Protein 1W7W (pdb70)

Nearest PDB structures (foldseek):
  1w7w-assembly1_A  TM=1.005E+00  e=1.066E-30  Pisum sativum
  4fkx-assembly1_A  TM=9.949E-01  e=4.809E-24  Trypanosoma brucei brucei TREU927
  2hvd-assembly1_C-2  TM=9.886E-01  e=4.223E-24  Homo sapiens
  7ztk-assembly1_D  TM=9.939E-01  e=2.961E-23  Mus musculus
  2hve-assembly1_A  TM=9.874E-01  e=1.450E-23  Homo sapiens

Secondary structure (DSSP, 8-state):
-TT-EEEEEE-HHHHHTT-HHHHHHHHHTTT-EEEEEEEE---HHHHHHHTGGGTTSTTHHHHHHHHTSS-EEEEEEESTTHHHHHHHHH--SSGGGSPTTSHHHHH--SGGG--EEE--SHHHHHHHHHHH--GGG------TTHHHHT-/-TT-EEEEEE-HHHHHTT-HHHHHHHHHTTT-EEEEEEEE---HHHHHHHSGGGTTSTTHHHHHHHTTSS-EEEEEEESTTHHHHHHHHH--SSGGGSPBTBHHHHH--SGGG--EEE--SHHHHHHHHHHH--TTTS-----TTHHHH-/-TT-EEEEEE-HHHHHTT-HHHHHHHHHTTT-EEEEEEEE---HHHHHHHTGGGTTSTTHHHHHHHHTSS-EEEEEEESTTHHHHHHHHH--SSGGGSPTTSHHHHH--SGGG--EEE--SHHHHHHHHHHH--GGG------TTHHHHT-/-TT-EEEEEE-HHHHHTT-HHHHHHHHHTTT-EEEEEEEE---HHHHHHHSGGGTTSTTHHHHHHHTTSS-EEEEEEESTTHHHHHHHHH--SSGGGSPBTBHHHHH--SGGG--EEE--SHHHHHHHHHHH--TTTS-----TTHHHH-/-TT-EEEEEE-HHHHHTT-HHHHHHHHHTTT-EEEEEEEE---HHHHHHHTGGGTTSTTHHHHHHHHTSS-EEEEEEESTTHHHHHHHHH--SSGGGSPTTSHHHHH--SGGG--EEE--SHHHHHHHHHHH--GGG------TTHHHHT-/-TT-EEEEEE-HHHHHTT-HHHHHHHHHTTT-EEEEEEEE---HHHHHHHSGGGTTSTTHHHHHHHTTSS-EEEEEEESTTHHHHHHHHH--SSGGGSPBTBHHHHH--SGGG--EEE--SHHHHHHHHHHH--TTTS-----TTHHHH-

Organism: Pisum sativum (NCBI:txid3888)

Foldseek 3Di:
DQFQKKKKKFAFLCVVVPCVVVLVCLQVVVPKDWFFKDKDADDLVLQCVLVVVCNPPPCSSVSSCRSRVHMMMMTMIGGVCCQVVVDLQLADLFLVRGDPNHQQVPPHHGNSPSRMDMQNDSVSRVVVCVSPDDVVRGHDDQDPCNVVVPD/DQFQKKKKKFAFLQVVVPCVVVLVCLQVVVPKDWFFKDKDQDDLVLLCVLCVVCPVPPCSSVRSVRSRVHMMIITMITGPCCLVVVDLQLADLALVRGDPNHQQVPPHHGNSPSRMDMQNDSVSRVVNCVSPDDVVRGDDDQDPCNVVVD/DFFQKKKKKFAFLCVVVPCVVVLVCLQVVVPKDWFFKDKDADDLVLQCVLVVVCNPPPCSSVSSCRSRVHMMMMTMIGGVCCQVVVDLQLADLFLVRGDPNHQQVPPHHGNSPSRMDMQNDSVSRVVVCVSPDDVVRGHDDQDPCNVVVPD/DQFQKKKKKFAFLQVVVPCVVVLVCLQVVVPKDWFFKDKDQDDLVLLCVLCVVCPVPPCSSVRSVRSRVHMMIITMITGPCCLVVVDLQLADLALVRGDPNHQQVPPHHGNSPSRMDMQNDSVSRVVNCVSPDDVVRGDDDQDPCNVVVD/DFFQKKKKKFAFLCVVVPCVVVLVCLQVVVPKDWFFKDKDADDLVLQCVLVVVCNPPPCSSVSSCRSRVHMMMMTMIGGVCCQVVVDLQLADLFLVRGDPNHQQVPPHHGNSPSRMDMQNDSVSRVVVCVSPDDVVRGHDDQDPCNVVVPD/DQFQKKKKKFAFLQVVVPCVVVLVCLQVVVPKDWFFKDKDQDDLVLLCVLCVVCPVPPCSSVRSVRSRVHMMIITMITGPCCLVVVDLQLADLALVRGDPNHQQVPPHHGNSPSRMDMQNDSVSRVVNCVSPDDVVRGDDDQDPCNVVVD

CATH classification: 3.30.70.141

InterPro domains:
  IPR001564 Nucleoside diphosphate kinase [MF_00451] (83-218)
  IPR001564 Nucleoside diphosphate kinase [PR01243] (86-108)
  IPR001564 Nucleoside diphosphate kinase [PR01243] (130-149)
  IPR001564 Nucleoside diphosphate kinase [PR01243] (150-167)
  IPR001564 Nucleoside diphosphate kinase [PR01243] (171-187)
  IPR001564 Nucleoside diphosphate kinase [PR01243] (194-213)
  IPR023005 Nucleoside diphosphate kinase, active site [PS00469] (194-202)
  IPR034907 Nucleoside diphosphate kinase-like domain [PF00334] (84-217)
  IPR034907 Nucleoside diphosphate kinase-like domain [SM00562] (83-220)
  IPR036850 Nucleoside diphosphate kinase-like domain superfamily [G3DSA:3.30.70.141] (82-233)
  IPR036850 Nucleoside diphosphate kinase-like domain superfamily [SSF54919] (83-230)

Radius of gyration: 27.01 Å; Cα contacts (8 Å, |Δi|>4): 2092; chains: 6; bounding box: 73×75×85 Å

Sequence (903 aa):
AELERTFIAIKPDGVQRGLISEIISRFERKGFKLVGIKVLIPTKQFAQQHYHDLKERPFFNGLCDFLSSGPVIAMVWEGEGVITYGRKLIGATDPQKSAPGTIRGDLAVVVGRNIIHGSDGPETAKDEIKLWFKPEELVSFTSNSEKWIYGAELERTFIAIKPDGVQRGLISEIISRFERKGFKLVGIKVLIPTKQFAQQHYHDLKERPFFNGLCDFLSSGPVIAMVWEGEGVITYGRKLIGATDPQKSAPGTIRGDLAVVVGRNIIHGSDGPETAKDEIKLWFKPEELVSFTSNSEKWIYAELERTFIAIKPDGVQRGLISEIISRFERKGFKLVGIKVLIPTKQFAQQHYHDLKERPFFNGLCDFLSSGPVIAMVWEGEGVITYGRKLIGATDPQKSAPGTIRGDLAVVVGRNIIHGSDGPETAKDEIKLWFKPEELVSFTSNSEKWIYGAELERTFIAIKPDGVQRGLISEIISRFERKGFKLVGIKVLIPTKQFAQQHYHDLKERPFFNGLCDFLSSGPVIAMVWEGEGVITYGRKLIGATDPQKSAPGTIRGDLAVVVGRNIIHGSDGPETAKDEIKLWFKPEELVSFTSNSEKWIYAELERTFIAIKPDGVQRGLISEIISRFERKGFKLVGIKVLIPTKQFAQQHYHDLKERPFFNGLCDFLSSGPVIAMVWEGEGVITYGRKLIGATDPQKSAPGTIRGDLAVVVGRNIIHGSDGPETAKDEIKLWFKPEELVSFTSNSEKWIYGAELERTFIAIKPDGVQRGLISEIISRFERKGFKLVGIKVLIPTKQFAQQHYHDLKERPFFNGLCDFLSSGPVIAMVWEGEGVITYGRKLIGATDPQKSAPGTIRGDLAVVVGRNIIHGSDGPETAKDEIKLWFKPEELVSFTSNSEKWIY

Solvent-accessible surface area: 34829 Å² total; per-residue (Å²): 96,83,133,59,54,0,0,1,2,0,24,0,0,0,18,18,46,35,16,6,15,61,0,0,25,12,0,24,88,1,10,8,30,7,0,0,3,36,5,40,65,5,85,77,144,47,0,64,93,20,22,82,109,53,148,159,130,130,101,21,73,43,49,0,67,27,4,27,59,6,0,0,0,0,0,0,2,10,1,46,14,0,12,76,1,1,122,76,6,5,18,42,89,22,0,50,153,2,60,13,12,11,0,23,0,5,4,0,1,15,74,49,43,9,0,0,38,14,1,95,12,91,106,39,1,131,80,18,19,178,58,8,9,111,106,133,44,38,11,89,33,91,15,8,29,56,101,35,5,38,78,106,72,128,55,57,1,0,0,2,0,25,0,0,0,16,16,41,37,17,6,17,57,0,0,24,14,0,25,89,2,13,7,26,8,0,0,4,37,6,38,67,5,83,77,127,38,0,61,89,17,22,85,100,50,135,146,129,136,82,25,90,44,52,0,70,30,5,23,64,5,1,0,0,0,0,0,2,5,1,50,10,0,12,76,0,1,124,80,6,5,18,42,90,28,0,46,148,1,60,16,13,9,0,21,0,6,2,0,2,18,73,48,53,9,0,0,36,14,1,91,12,94,121,39,1,138,89,20,20,168,52,8,9,109,115,134,42,35,10,93,34,104,18,14,33,34,111,37,4,57,96,82,133,57,55,1,0,0,3,0,24,0,0,0,17,19,45,36,17,6,15,61,0,0,25,12,0,23,85,1,10,8,30,8,0,0,3,35,5,40,67,6,86,76,143,47,0,63,93,20,22,83,110,52,146,157,129,132,98,20,71,43,49,0,68,27,5,27,59,6,0,0,0,0,0,0,2,10,2,47,14,0,14,76,2,1,122,78,6,4,18,43,90,23,0,49,153,2,58,13,12,12,0,22,0,5,4,0,1,14,74,48,42,9,0,1,38,14,1,95,14,91,106,41,0,130,79,18,19,177,56,7,9,110,104,133,43,37,13,91,34,90,14,10,28,56,100,34,5,38,78,106,74,128,56,57,1,0,1,3,0,26,0,0,0,16,16,41,37,17,6,17,58,0,0,25,14,0,24,88,1,12,7,26,8,0,0,4,37,4,39,68,5,84,77,129,38,0,62,87,17,20,83,100,50,135,145,130,135,82,25,89,43,54,0,71,30,3,24,62,6,1,0,0,0,0,0,2,5,1,50,10,0,12,77,0,1,123,79,6,5,16,41,89,29,0,47,146,2,60,15,13,9,0,22,0,6,3,0,1,19,73,49,53,9,0,0,34,14,0,91,12,93,120,40,1,140,88,20,18,167,52,7,10,108,115,131,43,37,10,93,33,104,18,14,33,34,111,37,4,57,95,82,132,57,55,1,0,0,2,0,22,0,0,0,19,19,44,35,16,6,15,62,0,0,25,12,0,24,88,0,11,8,29,6,0,0,3,35,5,40,66,6,86,76,144,45,0,63,93,20,22,81,109,51,147,158,131,130,100,22,73,42,48,0,68,27,5,26,59,6,0,0,0,0,0,0,1,10,1,46,14,0,12,76,3,0,124,75,6,5,18,43,90,22,0,49,151,3,60,14,11,11,0,22,0,5,4,0,1,15,73,48,42,9,0,1,38,14,1,94,13,92,104,41,0,131,80,19,20,178,57,8,8,111,106,136,42,37,12,90,35,91,15,10,29,55,99,34,5,38,79,108,72,130,54,56,1,0,1,3,0,25,0,0,0,15,16,41,37,16,5,17,58,0,0,25,14,0,24,88,1,12,6,26,9,0,0,4,36,4,39,66,6,86,76,127,38,0,62,90,17,21,84,101,48,134,144,130,136,82,25,90,42,53,0,69,30,4,23,63,6,0,0,0,0,0,0,1,5,1,51,10,0,11,77,1,1,122,80,6,6,17,41,90,27,0,46,148,1,60,15,13,8,0,21,0,5,2,0,2,19,71,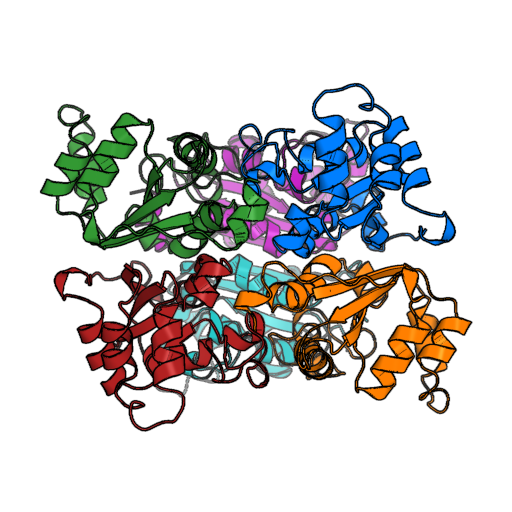48,53,10,0,0,33,14,1,91,13,94,121,40,2,139,88,21,18,167,51,9,10,109,115,132,42,35,10,94,32,103,18,14,34,34,112,37,4,56

Structure (mmCIF, N/CA/C/O backbone):
data_1W7W
#
_entry.id   1W7W
#
_cell.length_a   74.100
_cell.length_b   84.700
_cell.length_c   161.600
_cell.angle_alpha   90.00
_cell.angle_beta   90.00
_cell.angle_gamma   90.00
#
_symmetry.space_group_name_H-M   'P 21 21 21'
#
loop_
_entity.id
_entity.type
_entity.pdbx_description
1 polymer 'NUCLEOSIDE DIPHOSPHATE KINASE'
2 water water
#
loop_
_atom_site.group_PDB
_atom_site.id
_atom_site.type_symbol
_atom_site.label_atom_id
_atom_site.label_alt_id
_atom_site.label_comp_id
_atom_site.label_asym_id
_atom_site.label_entity_id
_atom_site.label_seq_id
_atom_site.pdbx_PDB_ins_code
_atom_site.Cartn_x
_atom_site.Cartn_y
_atom_site.Cartn_z
_atom_site.occupancy
_atom_site.B_iso_or_equiv
_atom_site.auth_seq_id
_atom_site.auth_comp_id
_atom_site.auth_asym_id
_atom_site.auth_atom_id
_atom_site.pdbx_PDB_model_num
ATOM 1 N N . ALA A 1 30 ? 9.265 5.939 30.431 1.00 65.31 1 ALA A N 1
ATOM 2 C CA . ALA A 1 30 ? 9.328 6.625 29.102 1.00 66.11 1 ALA A CA 1
ATOM 3 C C . ALA A 1 30 ? 9.226 8.144 29.248 1.00 66.59 1 ALA A C 1
ATOM 4 O O . ALA A 1 30 ? 9.999 8.890 28.635 1.00 67.05 1 ALA A O 1
ATOM 6 N N . GLU A 1 31 ? 8.267 8.589 30.061 1.00 66.66 2 GLU A N 1
ATOM 7 C CA . GLU A 1 31 ? 8.035 10.018 30.321 1.00 65.56 2 GLU A CA 1
ATOM 8 C C . GLU A 1 31 ? 9.042 10.532 31.346 1.00 61.76 2 GLU A C 1
ATOM 9 O O . GLU A 1 31 ? 8.937 11.664 31.829 1.00 61.21 2 GLU A O 1
ATOM 15 N N . LEU A 1 32 ? 10.008 9.682 31.678 1.00 57.32 3 LEU A N 1
ATOM 16 C CA . LEU A 1 32 ? 11.026 10.014 32.657 1.00 52.34 3 LEU A CA 1
ATOM 17 C C . LEU A 1 32 ? 12.378 10.241 31.996 1.00 48.93 3 LEU A C 1
ATOM 18 O O . LEU A 1 32 ? 13.365 10.533 32.672 1.00 48.36 3 LEU A O 1
ATOM 23 N N . GLU A 1 33 ? 12.421 10.105 30.673 1.00 44.60 4 GLU A N 1
ATOM 24 C CA . GLU A 1 33 ? 13.661 10.312 29.932 1.00 40.11 4 GLU A CA 1
ATOM 25 C C . GLU A 1 33 ? 14.193 11.704 30.241 1.00 37.57 4 GLU A C 1
ATOM 26 O O . GLU A 1 33 ? 13.430 12.627 30.512 1.00 37.17 4 GLU A O 1
ATOM 32 N N . ARG A 1 34 ? 15.506 11.853 30.209 1.00 35.24 5 ARG A N 1
ATOM 33 C CA . ARG A 1 34 ? 16.106 13.142 30.493 1.00 34.25 5 ARG A CA 1
ATOM 34 C C . ARG A 1 34 ? 17.262 13.387 29.557 1.00 34.65 5 ARG A C 1
ATOM 35 O O . ARG A 1 34 ? 17.978 12.456 29.184 1.00 36.02 5 ARG A O 1
ATOM 43 N N . THR A 1 35 ? 17.447 14.642 29.177 1.00 33.41 6 THR A N 1
ATOM 44 C CA . THR A 1 35 ? 18.527 14.989 28.277 1.00 32.22 6 THR A CA 1
ATOM 45 C C . THR A 1 35 ? 19.262 16.174 28.851 1.00 30.18 6 THR A C 1
ATOM 46 O O . THR A 1 35 ? 18.745 16.862 29.728 1.00 29.87 6 THR A O 1
ATOM 50 N N . PHE A 1 36 ? 20.471 16.403 28.353 1.00 29.37 7 PHE A N 1
ATOM 51 C CA . PHE A 1 36 ? 21.286 17.516 28.813 1.00 27.46 7 PHE A CA 1
ATOM 52 C C . PHE A 1 36 ? 21.296 18.595 27.744 1.00 26.79 7 PHE A C 1
ATOM 53 O O . PHE A 1 36 ? 21.593 18.331 26.576 1.00 27.10 7 PHE A O 1
ATOM 61 N N . ILE A 1 37 ? 20.939 19.808 28.139 1.00 25.62 8 ILE A N 1
ATOM 62 C CA . ILE A 1 37 ? 20.940 20.926 27.208 1.00 25.35 8 ILE A CA 1
ATOM 63 C C . ILE A 1 37 ? 21.820 21.990 27.838 1.00 25.84 8 ILE A C 1
ATOM 64 O O . ILE A 1 37 ? 21.732 22.247 29.043 1.00 25.79 8 ILE A O 1
ATOM 69 N N . ALA A 1 38 ? 22.680 22.597 27.032 1.00 25.65 9 ALA A N 1
ATOM 70 C CA . ALA A 1 38 ? 23.568 23.626 27.547 1.00 24.90 9 ALA A CA 1
ATOM 71 C C . ALA A 1 38 ? 23.617 24.803 26.603 1.00 24.58 9 ALA A C 1
ATOM 72 O O . ALA A 1 38 ? 23.791 24.645 25.395 1.00 25.54 9 ALA A O 1
ATOM 74 N N . ILE A 1 39 ? 23.435 25.992 27.147 1.00 24.71 10 ILE A N 1
ATOM 75 C CA . ILE A 1 39 ? 23.518 27.169 26.314 1.00 24.85 10 ILE A CA 1
ATOM 76 C C . ILE A 1 39 ? 24.983 27.553 26.428 1.00 25.84 10 ILE A C 1
ATOM 77 O O . ILE A 1 39 ? 25.454 27.933 27.508 1.00 26.25 10 ILE A O 1
ATOM 82 N N . LYS A 1 40 ? 25.714 27.401 25.328 1.00 25.49 11 LYS A N 1
ATOM 83 C CA . LYS A 1 40 ? 27.133 27.718 25.319 1.00 26.27 11 LYS A CA 1
ATOM 84 C C . LYS A 1 40 ? 27.349 29.205 25.517 1.00 27.34 11 LYS A C 1
ATOM 85 O O . LYS A 1 40 ? 26.404 29.992 25.454 1.00 27.72 11 LYS A O 1
ATOM 91 N N . PRO A 1 41 ? 28.608 29.615 25.739 1.00 28.29 12 PRO A N 1
ATOM 92 C CA . PRO A 1 41 ? 28.945 31.024 25.947 1.00 28.70 12 PRO A CA 1
ATOM 93 C C . PRO A 1 41 ? 28.361 32.006 24.932 1.00 27.38 12 PRO A C 1
ATOM 94 O O . PRO A 1 41 ? 27.852 33.060 25.317 1.00 27.31 12 PRO A O 1
ATOM 98 N N . ASP A 1 42 ? 28.424 31.680 23.646 1.00 26.80 13 ASP A N 1
ATOM 99 C CA . ASP A 1 42 ? 27.878 32.601 22.654 1.00 27.90 13 ASP A CA 1
ATOM 100 C C . ASP A 1 42 ? 26.393 32.819 22.886 1.00 28.18 13 ASP A C 1
ATOM 101 O O . ASP A 1 42 ? 25.907 33.949 22.819 1.00 28.69 13 ASP A O 1
ATOM 106 N N . GLY A 1 43 ? 25.675 31.740 23.179 1.00 27.85 14 GLY A N 1
ATOM 107 C CA . GLY A 1 43 ? 24.256 31.863 23.443 1.00 27.44 14 GLY A CA 1
ATOM 108 C C . GLY A 1 43 ? 24.009 32.779 24.633 1.00 28.21 14 GLY A C 1
ATOM 109 O O . GLY A 1 43 ? 23.174 33.696 24.573 1.00 28.03 14 GLY A O 1
ATOM 110 N N . VAL A 1 44 ? 24.739 32.548 25.719 1.00 27.13 15 VAL A N 1
ATOM 111 C CA . VAL A 1 44 ? 24.561 33.365 26.909 1.00 28.42 15 VAL A CA 1
ATOM 112 C C . VAL A 1 44 ? 24.978 34.811 26.666 1.00 30.34 15 VAL A C 1
ATOM 113 O O . VAL A 1 44 ? 24.282 35.744 27.081 1.00 30.15 15 VAL A O 1
ATOM 117 N N . GLN A 1 45 ? 26.105 34.998 25.987 1.00 31.26 16 GLN A N 1
ATOM 118 C CA . GLN A 1 45 ? 26.592 36.342 25.712 1.00 31.27 16 GLN A CA 1
ATOM 119 C C . GLN A 1 45 ? 25.705 37.087 24.734 1.00 30.12 16 GLN A C 1
ATOM 120 O O . GLN A 1 45 ? 25.866 38.289 24.547 1.00 31.65 16 GLN A O 1
ATOM 126 N N . ARG A 1 46 ? 24.770 36.378 24.111 1.00 29.10 17 ARG A N 1
ATOM 127 C CA . ARG A 1 46 ? 23.860 37.011 23.165 1.00 27.42 17 ARG A CA 1
ATOM 128 C C . ARG A 1 46 ? 22.453 37.119 23.752 1.00 27.66 17 ARG A C 1
ATOM 129 O O . ARG A 1 46 ? 21.496 37.482 23.058 1.00 28.28 17 ARG A O 1
ATOM 137 N N . GLY A 1 47 ? 22.342 36.792 25.037 1.00 26.10 18 GLY A N 1
ATOM 138 C CA . GLY A 1 47 ? 21.074 36.893 25.735 1.00 24.31 18 GLY A CA 1
ATOM 139 C C . GLY A 1 47 ? 19.955 36.029 25.212 1.00 24.36 18 GLY A C 1
ATOM 140 O O . GLY A 1 47 ? 18.822 36.491 25.105 1.00 25.80 18 GLY A O 1
ATOM 141 N N . LEU A 1 48 ? 20.263 34.770 24.911 1.00 24.16 19 LEU A N 1
ATOM 142 C CA . LEU A 1 48 ? 19.268 33.835 24.401 1.00 23.33 19 LEU A CA 1
ATOM 143 C C . LEU A 1 48 ? 18.717 32.881 25.468 1.00 23.64 19 LEU A C 1
ATOM 144 O O . LEU A 1 48 ? 18.021 31.916 25.135 1.00 23.83 19 LEU A O 1
ATOM 149 N N . ILE A 1 49 ? 19.013 33.140 26.743 1.00 23.25 20 ILE A N 1
ATOM 150 C CA . ILE A 1 49 ? 18.552 32.244 27.804 1.00 22.01 20 ILE A CA 1
ATOM 151 C C . ILE A 1 49 ? 17.045 32.053 27.841 1.00 22.32 20 ILE A C 1
ATOM 152 O O . ILE A 1 49 ? 16.558 30.935 27.665 1.00 22.03 20 ILE A O 1
ATOM 157 N N . SER A 1 50 ? 16.312 33.138 28.078 1.00 22.30 21 SER A N 1
ATOM 158 C CA . SER A 1 50 ? 14.858 33.063 28.142 1.00 22.54 21 SER A CA 1
ATOM 159 C C . SER A 1 50 ? 14.297 32.433 26.864 1.00 22.90 21 SER A C 1
ATOM 160 O O . SER A 1 50 ? 13.443 31.541 26.921 1.00 21.92 21 SER A O 1
ATOM 163 N N . GLU A 1 51 ? 14.787 32.886 25.712 1.00 22.29 22 GLU A N 1
ATOM 164 C CA . GLU A 1 51 ? 14.315 32.354 24.439 1.00 21.77 22 GLU A CA 1
ATOM 165 C C . GLU A 1 51 ? 14.543 30.845 24.301 1.00 21.10 22 GLU A C 1
ATOM 166 O O . GLU A 1 51 ? 13.624 30.100 23.954 1.00 20.58 22 GLU A O 1
ATOM 172 N N . ILE A 1 52 ? 15.762 30.387 24.560 1.00 19.54 23 ILE A N 1
ATOM 173 C CA . ILE A 1 52 ? 16.041 28.964 24.442 1.00 20.31 23 ILE A CA 1
ATOM 174 C C . ILE A 1 52 ? 15.195 28.170 25.442 1.00 22.05 23 ILE A C 1
ATOM 175 O O . ILE A 1 52 ? 14.578 27.150 25.086 1.00 21.92 23 ILE A O 1
ATOM 180 N N . ILE A 1 53 ? 15.145 28.640 26.686 1.00 20.80 24 ILE A N 1
ATOM 181 C CA . ILE A 1 53 ? 14.372 27.940 27.694 1.00 20.14 24 ILE A CA 1
ATOM 182 C C . ILE A 1 53 ? 12.907 27.825 27.313 1.00 21.73 24 ILE A C 1
ATOM 183 O O . ILE A 1 53 ? 12.283 26.789 27.550 1.00 23.75 24 ILE A O 1
ATOM 188 N N . SER A 1 54 ? 12.351 28.868 26.709 1.00 21.72 25 SER A N 1
ATOM 189 C CA . SER A 1 54 ? 10.937 28.820 26.351 1.00 22.46 25 SER A CA 1
ATOM 190 C C . SER A 1 54 ? 10.587 27.729 25.340 1.00 23.41 25 SER A C 1
ATOM 191 O O . SER A 1 54 ? 9.486 27.177 25.371 1.00 24.43 25 SER A O 1
ATOM 194 N N . ARG A 1 55 ? 11.512 27.405 24.447 1.00 23.42 26 ARG A N 1
ATOM 195 C CA . ARG A 1 55 ? 11.222 26.387 23.448 1.00 24.07 26 ARG A CA 1
ATOM 196 C C . ARG A 1 55 ? 11.005 25.039 24.109 1.00 24.52 26 ARG A C 1
ATOM 197 O O . ARG A 1 55 ? 10.188 24.248 23.641 1.00 25.77 26 ARG A O 1
ATOM 205 N N . PHE A 1 56 ? 11.733 24.775 25.194 1.00 24.33 27 PHE A N 1
ATOM 206 C CA . PHE A 1 56 ? 11.568 23.512 25.915 1.00 23.65 27 PHE A CA 1
ATOM 207 C C . PHE A 1 56 ? 10.395 23.596 26.892 1.00 23.05 27 PHE A C 1
ATOM 208 O O . PHE A 1 56 ? 9.608 22.656 26.999 1.00 22.73 27 PHE A O 1
ATOM 216 N N . GLU A 1 57 ? 10.265 24.718 27.593 1.00 22.67 28 GLU A N 1
ATOM 217 C CA . GLU A 1 57 ? 9.181 24.861 28.553 1.00 23.38 28 GLU A CA 1
ATOM 218 C C . GLU A 1 57 ? 7.802 24.789 27.894 1.00 24.52 28 GLU A C 1
ATOM 219 O O . GLU A 1 57 ? 6.956 23.995 28.319 1.00 25.18 28 GLU A O 1
ATOM 225 N N . ARG A 1 58 ? 7.581 25.589 26.850 1.00 24.75 29 ARG A N 1
ATOM 226 C CA . ARG A 1 58 ? 6.290 25.619 26.162 1.00 24.22 29 ARG A CA 1
ATOM 227 C C . ARG A 1 58 ? 5.969 24.324 25.435 1.00 25.70 29 ARG A C 1
ATOM 228 O O . ARG A 1 58 ? 4.831 24.117 25.020 1.00 28.76 29 ARG A O 1
ATOM 236 N N . LYS A 1 59 ? 6.958 23.459 25.250 1.00 25.11 30 LYS A N 1
ATOM 237 C CA . LYS A 1 59 ? 6.705 22.201 24.555 1.00 25.58 30 LYS A CA 1
ATOM 238 C C . LYS A 1 59 ? 5.984 21.254 25.500 1.00 25.93 30 LYS A C 1
ATOM 239 O O . LYS A 1 59 ? 5.159 20.443 25.069 1.00 26.77 30 LYS A O 1
ATOM 245 N N . GLY A 1 60 ? 6.290 21.375 26.790 1.00 25.26 31 GLY A N 1
ATOM 246 C CA . GLY A 1 60 ? 5.675 20.516 27.785 1.00 25.42 31 GLY A CA 1
ATOM 247 C C . GLY A 1 60 ? 6.710 19.754 28.597 1.00 26.14 31 GLY A C 1
ATOM 248 O O . GLY A 1 60 ? 6.366 19.058 29.555 1.00 26.08 31 GLY A O 1
ATOM 249 N N . PHE A 1 61 ? 7.978 19.864 28.203 1.00 25.46 32 PHE A N 1
ATOM 250 C CA . PHE A 1 61 ? 9.055 19.200 28.925 1.00 24.93 32 PHE A CA 1
ATOM 251 C C . PHE A 1 61 ? 9.247 19.905 30.259 1.00 25.00 32 PHE A C 1
ATOM 252 O O . PHE A 1 61 ? 8.800 21.037 30.418 1.00 26.24 32 PHE A O 1
ATOM 260 N N . LYS A 1 62 ? 9.894 19.256 31.224 1.00 24.66 33 LYS A N 1
ATOM 261 C CA . LYS A 1 62 ? 10.092 19.916 32.500 1.00 25.48 33 LYS A CA 1
ATOM 262 C C . LYS A 1 62 ? 11.534 20.033 32.955 1.00 26.49 33 LYS A C 1
ATOM 263 O O . LYS A 1 62 ? 12.340 19.106 32.812 1.00 26.49 33 LYS A O 1
ATOM 269 N N . LEU A 1 63 ? 11.841 21.210 33.494 1.00 26.56 34 LEU A N 1
ATOM 270 C CA . LEU A 1 63 ? 13.167 21.549 33.976 1.00 26.35 34 LEU A CA 1
ATOM 271 C C . LEU A 1 63 ? 13.440 20.870 35.306 1.00 26.60 34 LEU A C 1
ATOM 272 O O . LEU A 1 63 ? 12.913 21.283 36.333 1.00 26.78 34 LEU A O 1
ATOM 277 N N . VAL A 1 64 ? 14.272 19.838 35.291 1.00 27.44 35 VAL A N 1
ATOM 278 C CA . VAL A 1 64 ? 14.578 19.118 36.516 1.00 28.75 35 VAL A CA 1
ATOM 279 C C . VAL A 1 64 ? 15.963 19.445 37.055 1.00 30.69 35 VAL A C 1
ATOM 280 O O . VAL A 1 64 ? 16.377 18.892 38.075 1.00 31.29 35 VAL A O 1
ATOM 284 N N . GLY A 1 65 ? 16.669 20.346 36.374 1.00 31.56 36 GLY A N 1
ATOM 285 C CA . GLY A 1 65 ? 18.002 20.738 36.810 1.00 32.17 36 GLY A CA 1
ATOM 286 C C . GLY A 1 65 ? 18.564 21.891 35.988 1.00 32.89 36 GLY A C 1
ATOM 287 O O . GLY A 1 65 ? 18.460 21.898 34.760 1.00 34.32 36 GLY A O 1
ATOM 288 N N . ILE A 1 66 ? 19.172 22.865 36.653 1.00 31.92 37 ILE A N 1
ATOM 289 C CA . ILE A 1 66 ? 19.732 24.009 35.949 1.00 31.56 37 ILE A CA 1
ATOM 290 C C . ILE A 1 66 ? 20.759 24.703 36.837 1.00 32.19 37 ILE A C 1
ATOM 291 O O . ILE A 1 66 ? 20.660 24.650 38.066 1.00 33.81 37 ILE A O 1
ATOM 296 N N . LYS A 1 67 ? 21.737 25.353 36.213 1.00 32.08 38 LYS A N 1
ATOM 297 C CA . LYS A 1 67 ? 22.787 26.064 36.938 1.00 31.56 38 LYS A CA 1
ATOM 298 C C . LYS A 1 67 ? 23.602 26.905 35.954 1.00 31.98 38 LYS A C 1
ATOM 299 O O . LYS A 1 67 ? 23.606 26.639 34.743 1.00 33.09 38 LYS A O 1
ATOM 305 N N . VAL A 1 68 ? 24.280 27.926 36.465 1.00 31.07 39 VAL A N 1
ATOM 306 C CA . VAL A 1 68 ? 25.131 28.750 35.615 1.00 29.75 39 VAL A CA 1
ATOM 307 C C . VAL A 1 68 ? 26.546 28.482 36.104 1.00 30.71 39 VAL A C 1
ATOM 308 O O . VAL A 1 68 ? 26.747 28.186 37.279 1.00 31.88 39 VAL A O 1
ATOM 312 N N . LEU A 1 69 ? 27.526 28.563 35.215 1.00 31.42 40 LEU A N 1
ATOM 313 C CA . LEU A 1 69 ? 28.903 28.304 35.615 1.00 33.27 40 LEU A CA 1
ATOM 314 C C . LEU A 1 69 ? 29.854 28.559 34.456 1.00 34.81 40 LEU A C 1
ATOM 315 O O . LEU A 1 69 ? 29.429 28.676 33.306 1.00 34.75 40 LEU A O 1
ATOM 320 N N . ILE A 1 70 ? 31.144 28.628 34.768 1.00 35.94 41 ILE A N 1
ATOM 321 C CA . ILE A 1 70 ? 32.158 28.847 33.754 1.00 37.18 41 ILE A CA 1
ATOM 322 C C . ILE A 1 70 ? 33.065 27.623 33.731 1.00 40.34 41 ILE A C 1
ATOM 323 O O . ILE A 1 70 ? 33.955 27.473 34.570 1.00 42.10 41 ILE A O 1
ATOM 328 N N . PRO A 1 71 ? 32.847 26.724 32.765 1.00 42.52 42 PRO A N 1
ATOM 329 C CA . PRO A 1 71 ? 33.665 25.515 32.665 1.00 44.23 42 PRO A CA 1
ATOM 330 C C . PRO A 1 71 ? 35.157 25.831 32.645 1.00 46.30 42 PRO A C 1
ATOM 331 O O . PRO A 1 71 ? 35.577 26.848 32.081 1.00 46.81 42 PRO A O 1
ATOM 335 N N . THR A 1 72 ? 35.952 24.971 33.276 1.00 48.15 43 THR A N 1
ATOM 336 C CA . THR A 1 72 ? 37.405 25.145 33.266 1.00 50.06 43 THR A CA 1
ATOM 337 C C . THR A 1 72 ? 37.848 24.424 31.993 1.00 51.52 43 THR A C 1
ATOM 338 O O . THR A 1 72 ? 37.173 23.484 31.560 1.00 51.92 43 THR A O 1
ATOM 342 N N . LYS A 1 73 ? 38.949 24.845 31.374 1.00 52.60 44 LYS A N 1
ATOM 343 C CA . LYS A 1 73 ? 39.363 24.160 30.153 1.00 54.06 44 LYS A CA 1
ATOM 344 C C . LYS A 1 73 ? 39.432 22.658 30.420 1.00 54.53 44 LYS A C 1
ATOM 345 O O . LYS A 1 73 ? 39.160 21.840 29.534 1.00 53.89 44 LYS A O 1
ATOM 351 N N . GLN A 1 74 ? 39.783 22.304 31.653 1.00 55.43 45 GLN A N 1
ATOM 352 C CA . GLN A 1 74 ? 39.871 20.906 32.051 1.00 56.37 45 GLN A CA 1
ATOM 353 C C . GLN A 1 74 ? 38.514 20.250 31.848 1.00 54.56 45 GLN A C 1
ATOM 354 O O . GLN A 1 74 ? 38.353 19.356 31.013 1.00 53.66 45 GLN A O 1
ATOM 360 N N . PHE A 1 75 ? 37.540 20.717 32.621 1.00 52.74 46 PHE A N 1
ATOM 361 C CA . PHE A 1 75 ? 36.177 20.212 32.552 1.00 51.26 46 PHE A CA 1
ATOM 362 C C . PHE A 1 75 ? 35.699 20.110 31.098 1.00 50.17 46 PHE A C 1
ATOM 363 O O . PHE A 1 75 ? 35.102 19.111 30.696 1.00 48.90 46 PHE A O 1
ATOM 371 N N . ALA A 1 76 ? 35.970 21.149 30.315 1.00 49.68 47 ALA A N 1
ATOM 372 C CA . ALA A 1 76 ? 35.561 21.184 28.918 1.00 49.61 47 ALA A CA 1
ATOM 373 C C . ALA A 1 76 ? 36.075 19.972 28.161 1.00 50.24 47 ALA A C 1
ATOM 374 O O . ALA A 1 76 ? 35.352 19.369 27.366 1.00 49.16 47 ALA A O 1
ATOM 376 N N . GLN A 1 77 ? 37.333 19.624 28.411 1.00 52.41 48 GLN A N 1
ATOM 377 C CA . GLN A 1 77 ? 37.961 18.487 27.749 1.00 53.99 48 GLN A CA 1
ATOM 378 C C . GLN A 1 77 ? 37.298 17.200 28.198 1.00 53.56 48 GLN A C 1
ATOM 379 O O . GLN A 1 77 ? 37.199 16.243 27.430 1.00 54.23 48 GLN A O 1
ATOM 385 N N . GLN A 1 78 ? 36.837 17.176 29.443 1.00 52.92 49 GLN A N 1
ATOM 386 C CA . GLN A 1 78 ? 36.156 15.997 29.943 1.00 52.93 49 GLN A CA 1
ATOM 387 C C . GLN A 1 78 ? 34.832 15.838 29.184 1.00 52.28 49 GLN A C 1
ATOM 388 O O . GLN A 1 78 ? 34.488 14.740 28.748 1.00 52.21 49 GLN A O 1
ATOM 394 N N . HIS A 1 79 ? 34.101 16.938 29.014 1.00 52.20 50 HIS A N 1
ATOM 395 C CA . HIS A 1 79 ? 32.830 16.913 28.294 1.00 52.59 50 HIS A CA 1
ATOM 396 C C . HIS A 1 79 ? 33.023 16.495 26.834 1.00 54.76 50 HIS A C 1
ATOM 397 O O . HIS A 1 79 ? 32.203 15.765 26.273 1.00 54.34 50 HIS A O 1
ATOM 404 N N . TYR A 1 80 ? 34.117 16.952 26.228 1.00 57.66 51 TYR A N 1
ATOM 405 C CA . TYR A 1 80 ? 34.427 16.640 24.830 1.00 60.60 51 TYR A CA 1
ATOM 406 C C . TYR A 1 80 ? 35.417 15.482 24.678 1.00 62.88 51 TYR A C 1
ATOM 407 O O . TYR A 1 80 ? 35.986 15.297 23.602 1.00 62.72 51 TYR A O 1
ATOM 416 N N . HIS A 1 81 ? 35.617 14.712 25.747 1.00 66.31 52 HIS A N 1
ATOM 417 C CA . HIS A 1 81 ? 36.555 13.583 25.743 1.00 69.70 52 HIS A CA 1
ATOM 418 C C . HIS A 1 81 ? 36.501 12.759 24.456 1.00 70.89 52 HIS A C 1
ATOM 419 O O . HIS A 1 81 ? 37.497 12.166 24.043 1.00 71.83 52 HIS A O 1
ATOM 426 N N . ASP A 1 82 ? 35.332 12.728 23.829 1.00 71.58 53 ASP A N 1
ATOM 427 C CA . ASP A 1 82 ? 35.139 11.975 22.601 1.00 72.30 53 ASP A CA 1
ATOM 428 C C . ASP A 1 82 ? 35.921 12.534 21.422 1.00 71.94 53 ASP A C 1
ATOM 429 O O . ASP A 1 82 ? 36.279 11.801 20.503 1.00 72.01 53 ASP A O 1
ATOM 434 N N . LEU A 1 83 ? 36.185 13.835 21.454 1.00 71.75 54 LEU A N 1
ATOM 435 C CA . LEU A 1 83 ? 36.893 14.503 20.368 1.00 71.40 54 LEU A CA 1
ATOM 436 C C . LEU A 1 83 ? 38.328 14.893 20.710 1.00 71.57 54 LEU A C 1
ATOM 437 O O . LEU A 1 83 ? 38.932 15.714 20.019 1.00 70.91 54 LEU A O 1
ATOM 442 N N . LYS A 1 84 ? 38.875 14.291 21.763 1.00 72.21 55 LYS A N 1
ATOM 443 C CA . LYS A 1 84 ? 40.228 14.613 22.208 1.00 72.52 55 LYS A CA 1
ATOM 444 C C . LYS A 1 84 ? 41.332 14.599 21.154 1.00 72.58 55 LYS A C 1
ATOM 445 O O . LYS A 1 84 ? 42.304 15.344 21.278 1.00 72.09 55 LYS A O 1
ATOM 451 N N . GLU A 1 85 ? 41.200 13.777 20.118 1.00 72.61 56 GLU A N 1
ATOM 452 C CA . GLU A 1 85 ? 42.240 13.746 19.097 1.00 73.29 56 GLU A CA 1
ATOM 453 C C . GLU A 1 85 ? 41.757 14.251 17.738 1.00 72.16 56 GLU A C 1
ATOM 454 O O . GLU A 1 85 ? 41.981 13.621 16.701 1.00 72.66 56 GLU A O 1
ATOM 460 N N . ARG A 1 86 ? 41.094 15.402 17.756 1.00 70.57 57 ARG A N 1
ATOM 461 C CA . ARG A 1 86 ? 40.585 16.029 16.539 1.00 68.06 57 ARG A CA 1
ATOM 462 C C . ARG A 1 86 ? 41.168 17.427 16.497 1.00 66.13 57 ARG A C 1
ATOM 463 O O . ARG A 1 86 ? 41.442 18.026 17.537 1.00 66.30 57 ARG A O 1
ATOM 471 N N . PRO A 1 87 ? 41.369 17.969 15.295 1.00 64.52 58 PRO A N 1
ATOM 472 C CA . PRO A 1 87 ? 41.933 19.312 15.150 1.00 63.90 58 PRO A CA 1
ATOM 473 C C . PRO A 1 87 ? 41.252 20.378 16.021 1.00 63.39 58 PRO A C 1
ATOM 474 O O . PRO A 1 87 ? 41.906 21.080 16.798 1.00 63.18 58 PRO A O 1
ATOM 478 N N . PHE A 1 88 ? 39.933 20.473 15.898 1.00 62.74 59 PHE A N 1
ATOM 479 C CA . PHE A 1 88 ? 39.132 21.449 16.631 1.00 62.50 59 PHE A CA 1
ATOM 480 C C . PHE A 1 88 ? 38.952 21.225 18.143 1.00 62.02 59 PHE A C 1
ATOM 481 O O . PHE A 1 88 ? 38.450 22.107 18.846 1.00 61.71 59 PHE A O 1
ATOM 489 N N . PHE A 1 89 ? 39.355 20.062 18.644 1.00 61.20 60 PHE A N 1
ATOM 490 C CA . PHE A 1 89 ? 39.204 19.767 20.066 1.00 60.66 60 PHE A CA 1
ATOM 491 C C . PHE A 1 89 ? 39.627 20.922 20.965 1.00 60.92 60 PHE A C 1
ATOM 492 O O . PHE A 1 89 ? 38.858 21.363 21.821 1.00 61.80 60 PHE A O 1
ATOM 500 N N . ASN A 1 90 ? 40.849 21.411 20.777 1.00 60.34 61 ASN A N 1
ATOM 501 C CA . ASN A 1 90 ? 41.344 22.493 21.616 1.00 59.91 61 ASN A CA 1
ATOM 502 C C . ASN A 1 90 ? 40.503 23.765 21.513 1.00 58.50 61 ASN A C 1
ATOM 503 O O . ASN A 1 90 ? 40.280 24.451 22.516 1.00 57.55 61 ASN A O 1
ATOM 508 N N . GLY A 1 91 ? 40.038 24.076 20.304 1.00 56.97 62 GLY A N 1
ATOM 509 C CA . GLY A 1 91 ? 39.210 25.255 20.110 1.00 54.64 62 GLY A CA 1
ATOM 510 C C . GLY A 1 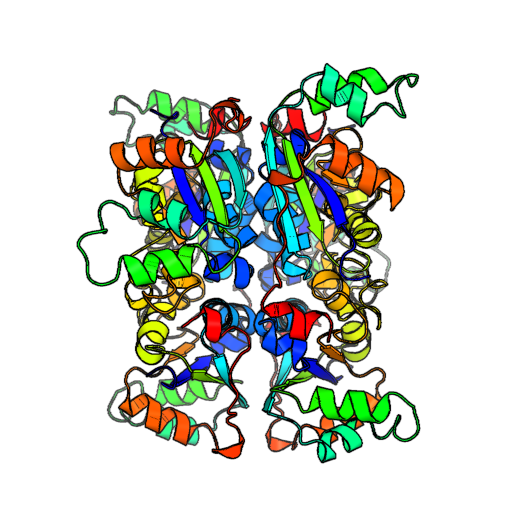91 ? 37.924 25.137 20.911 1.00 53.63 62 GLY A C 1
ATOM 511 O O . GLY A 1 91 ? 37.544 26.064 21.635 1.00 53.12 62 GLY A O 1
ATOM 512 N N . LEU A 1 92 ? 37.263 23.986 20.783 1.00 52.01 63 LEU A N 1
ATOM 513 C CA . LEU A 1 92 ? 36.018 23.703 21.494 1.00 50.59 63 LEU A CA 1
ATOM 514 C C . LEU A 1 92 ? 36.170 23.896 22.996 1.00 50.53 63 LEU A C 1
ATOM 515 O O . LEU A 1 92 ? 35.305 24.486 23.646 1.00 50.52 63 LEU A O 1
ATOM 520 N N . CYS A 1 93 ? 37.273 23.390 23.538 1.00 50.93 64 CYS A N 1
ATOM 521 C CA . CYS A 1 93 ? 37.548 23.477 24.968 1.00 51.99 64 CYS A CA 1
ATOM 522 C C . CYS A 1 93 ? 37.855 24.899 25.401 1.00 52.90 64 CYS A C 1
ATOM 523 O O . CYS A 1 93 ? 37.429 25.340 26.472 1.00 51.76 64 CYS A O 1
ATOM 526 N N . ASP A 1 94 ? 38.604 25.617 24.575 1.00 54.36 65 ASP A N 1
ATOM 527 C CA . ASP A 1 94 ? 38.925 26.994 24.909 1.00 55.66 65 ASP A CA 1
ATOM 528 C C . ASP A 1 94 ? 37.646 27.820 24.842 1.00 54.21 65 ASP A C 1
ATOM 529 O O . ASP A 1 94 ? 37.426 28.707 25.671 1.00 54.41 65 ASP A O 1
ATOM 534 N N . PHE A 1 95 ? 36.792 27.512 23.868 1.00 51.32 66 PHE A N 1
ATOM 535 C CA . PHE A 1 95 ? 35.553 28.254 23.714 1.00 49.03 66 PHE A CA 1
ATOM 536 C C . PHE A 1 95 ? 34.514 27.960 24.782 1.00 47.64 66 PHE A C 1
ATOM 537 O O . PHE A 1 95 ? 33.905 28.884 25.317 1.00 47.53 66 PHE A O 1
ATOM 545 N N . LEU A 1 96 ? 34.299 26.680 25.076 1.00 45.74 67 LEU A N 1
ATOM 546 C CA . LEU A 1 96 ? 33.313 26.285 26.080 1.00 43.90 67 LEU A CA 1
ATOM 547 C C . LEU A 1 96 ? 33.670 26.820 27.469 1.00 44.41 67 LEU A C 1
ATOM 548 O O . LEU A 1 96 ? 32.854 26.788 28.393 1.00 44.96 67 LEU A O 1
ATOM 553 N N . SER A 1 97 ? 34.894 27.319 27.606 1.00 44.46 68 SER A N 1
ATOM 554 C CA . SER A 1 97 ? 35.370 27.859 28.873 1.00 43.64 68 SER A CA 1
ATOM 555 C C . SER A 1 97 ? 35.714 29.342 28.747 1.00 43.36 68 SER A C 1
ATOM 556 O O . SER A 1 97 ? 36.359 29.905 29.630 1.00 45.09 68 SER A O 1
ATOM 559 N N . SER A 1 98 ? 35.279 29.974 27.659 1.00 41.21 69 SER A N 1
ATOM 560 C CA . SER A 1 98 ? 35.564 31.388 27.444 1.00 39.07 69 SER A CA 1
ATOM 561 C C . SER A 1 98 ? 34.482 32.291 28.015 1.00 38.40 69 SER A C 1
ATOM 562 O O . SER A 1 98 ? 34.485 33.500 27.765 1.00 39.62 69 SER A O 1
ATOM 565 N N . GLY A 1 99 ? 33.555 31.712 28.772 1.00 36.34 70 GLY A N 1
ATOM 566 C CA . GLY A 1 99 ? 32.481 32.507 29.341 1.00 33.32 70 GLY A CA 1
ATOM 567 C C . GLY A 1 99 ? 31.447 31.686 30.081 1.00 31.75 70 GLY A C 1
ATOM 568 O O . GLY A 1 99 ? 31.558 30.468 30.189 1.00 32.13 70 GLY A O 1
ATOM 569 N N . PRO A 1 100 ? 30.411 32.330 30.608 1.00 31.08 71 PRO A N 1
ATOM 570 C CA . PRO A 1 100 ? 29.395 31.566 31.333 1.00 31.02 71 PRO A CA 1
ATOM 571 C C . PRO A 1 100 ? 28.585 30.626 30.432 1.00 30.77 71 PRO A C 1
ATOM 572 O O . PRO A 1 100 ? 28.459 30.847 29.219 1.00 31.00 71 PRO A O 1
ATOM 576 N N . VAL A 1 101 ? 28.040 29.580 31.051 1.00 29.82 72 VAL A N 1
ATOM 577 C CA . VAL A 1 101 ? 27.238 28.560 30.379 1.00 28.64 72 VAL A CA 1
ATOM 578 C C . VAL A 1 101 ? 26.004 28.175 31.203 1.00 27.96 72 VAL A C 1
ATOM 579 O O . VAL A 1 101 ? 26.076 28.075 32.426 1.00 27.43 72 VAL A O 1
ATOM 583 N N . ILE A 1 102 ? 24.868 27.969 30.542 1.00 28.05 73 ILE A N 1
ATOM 584 C CA . ILE A 1 102 ? 23.669 27.569 31.270 1.00 28.39 73 ILE A CA 1
ATOM 585 C C . ILE A 1 102 ? 23.468 26.083 31.043 1.00 29.12 73 ILE A C 1
ATOM 586 O O . ILE A 1 102 ? 23.108 25.653 29.939 1.00 28.57 73 ILE A O 1
ATOM 591 N N . ALA A 1 103 ? 23.726 25.302 32.087 1.00 29.17 74 ALA A N 1
ATOM 592 C CA . ALA A 1 103 ? 23.576 23.855 32.015 1.00 29.48 74 ALA A CA 1
ATOM 593 C C . ALA A 1 103 ? 22.180 23.489 32.493 1.00 29.56 74 ALA A C 1
ATOM 594 O O . ALA A 1 103 ? 21.697 24.030 33.491 1.00 30.50 74 ALA A O 1
ATOM 596 N N . MET A 1 104 ? 21.532 22.576 31.780 1.00 28.99 75 MET A N 1
ATOM 597 C CA . MET A 1 104 ? 20.180 22.162 32.138 1.00 29.38 75 MET A CA 1
ATOM 598 C C . MET A 1 104 ? 19.940 20.676 31.896 1.00 29.74 75 MET A C 1
ATOM 599 O O . MET A 1 104 ? 20.700 20.006 31.181 1.00 30.65 75 MET A O 1
ATOM 604 N N . VAL A 1 105 ? 18.873 20.169 32.502 1.00 28.64 76 VAL A N 1
ATOM 605 C CA . VAL A 1 105 ? 18.476 18.783 32.331 1.00 28.15 76 VAL A CA 1
ATOM 606 C C . VAL A 1 105 ? 16.979 18.846 32.173 1.00 27.60 76 VAL A C 1
ATOM 607 O O . VAL A 1 105 ? 16.286 19.315 33.073 1.00 28.99 76 VAL A O 1
ATOM 611 N N . TRP A 1 106 ? 16.483 18.402 31.025 1.00 27.05 77 TRP A N 1
ATOM 612 C CA . TRP A 1 106 ? 15.052 18.420 30.770 1.00 27.96 77 TRP A CA 1
ATOM 613 C C . TRP A 1 106 ? 14.492 17.003 30.761 1.00 29.54 77 TRP A C 1
ATOM 614 O O . TRP A 1 106 ? 15.112 16.085 30.209 1.00 28.66 77 TRP A O 1
ATOM 625 N N . GLU A 1 107 ? 13.317 16.840 31.373 1.00 31.68 78 GLU A N 1
ATOM 626 C CA . GLU A 1 107 ? 12.643 15.542 31.487 1.00 33.56 78 GLU A CA 1
ATOM 627 C C . GLU A 1 107 ? 11.400 15.508 30.607 1.00 33.32 78 GLU A C 1
ATOM 628 O O . GLU A 1 107 ? 10.681 16.496 30.516 1.00 34.02 78 GLU A O 1
ATOM 634 N N . GLY A 1 108 ? 11.140 14.368 29.974 1.00 33.27 79 GLY A N 1
ATOM 635 C CA . GLY A 1 108 ? 9.973 14.254 29.115 1.00 33.57 79 GLY A CA 1
ATOM 636 C C . GLY A 1 108 ? 10.086 13.096 28.138 1.00 34.84 79 GLY A C 1
ATOM 637 O O . GLY A 1 108 ? 11.189 12.633 27.826 1.00 34.49 79 GLY A O 1
ATOM 638 N N . GLU A 1 109 ? 8.953 12.624 27.632 1.00 35.21 80 GLU A N 1
ATOM 639 C CA . GLU A 1 109 ? 9.000 11.506 26.709 1.00 36.46 80 GLU A CA 1
ATOM 640 C C . GLU A 1 109 ? 9.647 11.877 25.386 1.00 36.96 80 GLU A C 1
ATOM 641 O O . GLU A 1 109 ? 9.211 12.813 24.701 1.00 39.34 80 GLU A O 1
ATOM 647 N N . GLY A 1 110 ? 10.696 11.140 25.032 1.00 34.96 81 GLY A N 1
ATOM 648 C CA . GLY A 1 110 ? 11.391 11.398 23.786 1.00 32.85 81 GLY A CA 1
ATOM 649 C C . GLY A 1 110 ? 12.040 12.764 23.763 1.00 31.56 81 GLY A C 1
ATOM 650 O O . GLY A 1 110 ? 12.319 13.313 22.694 1.00 32.43 81 GLY A O 1
ATOM 651 N N . VAL A 1 111 ? 12.292 13.310 24.947 1.00 29.79 82 VAL A N 1
ATOM 652 C CA . VAL A 1 111 ? 12.905 14.623 25.059 1.00 29.11 82 VAL A CA 1
ATOM 653 C C . VAL A 1 111 ? 14.310 14.660 24.458 1.00 29.55 82 VAL A C 1
ATOM 654 O O . VAL A 1 111 ? 14.727 15.686 23.926 1.00 31.05 82 VAL A O 1
ATOM 658 N N . ILE A 1 112 ? 15.047 13.556 24.543 1.00 28.84 83 ILE A N 1
ATOM 659 C CA . ILE A 1 112 ? 16.396 13.536 23.980 1.00 28.11 83 ILE A CA 1
ATOM 660 C C . ILE A 1 112 ? 16.313 13.777 22.481 1.00 27.85 83 ILE A C 1
ATOM 661 O O . ILE A 1 112 ? 16.920 14.712 21.955 1.00 27.11 83 ILE A O 1
ATOM 666 N N . THR A 1 113 ? 15.554 12.933 21.794 1.00 27.64 84 THR A N 1
ATOM 667 C CA . THR A 1 113 ? 15.412 13.084 20.359 1.00 28.27 84 THR A CA 1
ATOM 668 C C . THR A 1 113 ? 14.813 14.431 19.991 1.00 28.74 84 THR A C 1
ATOM 669 O O . THR A 1 113 ? 15.328 15.134 19.116 1.00 28.54 84 THR A O 1
ATOM 673 N N . TYR A 1 114 ? 13.733 14.812 20.657 1.00 28.21 85 TYR A N 1
ATOM 674 C CA . TYR A 1 114 ? 13.134 16.076 20.304 1.00 28.30 85 TYR A CA 1
ATOM 675 C C . TYR A 1 114 ? 14.022 17.265 20.651 1.00 28.51 85 TYR A C 1
ATOM 676 O O . TYR A 1 114 ? 13.984 18.295 19.975 1.00 28.84 85 TYR A O 1
ATOM 685 N N . GLY A 1 115 ? 14.827 17.123 21.696 1.00 28.27 86 GLY A N 1
ATOM 686 C CA . GLY A 1 115 ? 15.713 18.207 22.075 1.00 28.97 86 GLY A CA 1
ATOM 687 C C . GLY A 1 115 ? 16.601 18.539 20.893 1.00 30.36 86 GLY A C 1
ATOM 688 O O . GLY A 1 115 ? 17.011 19.685 20.696 1.00 30.07 86 GLY A O 1
ATOM 689 N N . ARG A 1 116 ? 16.904 17.522 20.095 1.00 31.50 87 ARG A N 1
ATOM 690 C CA . ARG A 1 116 ? 17.743 17.723 18.928 1.00 32.13 87 ARG A CA 1
ATOM 691 C C . ARG A 1 116 ? 16.908 18.344 17.823 1.00 31.64 87 ARG A C 1
ATOM 692 O O . ARG A 1 116 ? 17.318 19.328 17.201 1.00 33.20 87 ARG A O 1
ATOM 700 N N . LYS A 1 117 ? 15.725 17.788 17.587 1.00 29.24 88 LYS A N 1
ATOM 701 C CA . LYS A 1 117 ? 14.860 18.343 16.558 1.00 28.62 88 LYS A CA 1
ATOM 702 C C . LYS A 1 117 ? 14.674 19.835 16.808 1.00 27.19 88 LYS A C 1
ATOM 703 O O . LYS A 1 117 ? 14.635 20.632 15.875 1.00 27.45 88 LYS A O 1
ATOM 709 N N . LEU A 1 118 ? 14.562 20.188 18.084 1.00 25.81 89 LEU A N 1
ATOM 710 C CA . LEU A 1 118 ? 14.372 21.562 18.526 1.00 23.31 89 LEU A CA 1
ATOM 711 C C . LEU A 1 118 ? 15.625 22.374 18.256 1.00 23.33 89 LEU A C 1
ATOM 712 O O . LEU A 1 118 ? 15.549 23.509 17.770 1.00 23.80 89 LEU A O 1
ATOM 717 N N . ILE A 1 119 ? 16.777 21.787 18.568 1.00 21.65 90 ILE A N 1
ATOM 718 C CA . ILE A 1 119 ? 18.051 22.466 18.377 1.00 22.10 90 ILE A CA 1
ATOM 719 C C . ILE A 1 119 ? 18.395 22.728 16.911 1.00 24.00 90 ILE A C 1
ATOM 720 O O . ILE A 1 119 ? 18.953 23.780 16.571 1.00 26.00 90 ILE A O 1
ATOM 725 N N . GLY A 1 120 ? 18.067 21.782 16.040 1.00 23.53 91 GLY A N 1
ATOM 726 C CA . GLY A 1 120 ? 18.366 21.967 14.629 1.00 23.91 91 GLY A CA 1
ATOM 727 C C . GLY A 1 120 ? 19.692 21.341 14.242 1.00 23.78 91 GLY A C 1
ATOM 728 O O . GLY A 1 120 ? 20.398 20.798 15.096 1.00 24.68 91 GLY A O 1
ATOM 729 N N . ALA A 1 121 ? 20.023 21.412 12.955 1.00 23.44 92 ALA A N 1
ATOM 730 C CA . ALA A 1 121 ? 21.273 20.862 12.430 1.00 23.77 92 ALA A CA 1
ATOM 731 C C . ALA A 1 121 ? 22.497 21.441 13.147 1.00 25.45 92 ALA A C 1
ATOM 732 O O . ALA A 1 121 ? 22.431 22.507 13.772 1.00 26.32 92 ALA A O 1
ATOM 734 N N . THR A 1 122 ? 23.620 20.742 13.050 1.00 26.52 93 THR A N 1
ATOM 735 C CA . THR A 1 122 ? 24.830 21.210 13.700 1.00 28.03 93 THR A CA 1
ATOM 736 C C . THR A 1 122 ? 25.203 22.575 13.149 1.00 28.62 93 THR A C 1
ATOM 737 O O . THR A 1 122 ? 25.529 23.493 13.903 1.00 29.12 93 THR A O 1
ATOM 741 N N . ASP A 1 123 ? 25.156 22.708 11.831 1.00 28.40 94 ASP A N 1
ATOM 742 C CA . ASP A 1 123 ? 25.485 23.978 11.207 1.00 30.11 94 ASP A CA 1
ATOM 743 C C . ASP A 1 123 ? 24.211 24.819 11.050 1.00 31.03 94 ASP A C 1
ATOM 744 O O . ASP A 1 123 ? 23.254 24.410 10.386 1.00 31.47 94 ASP A O 1
ATOM 749 N N . PRO A 1 124 ? 24.177 26.004 11.677 1.00 30.61 95 PRO A N 1
ATOM 750 C CA . PRO A 1 124 ? 22.994 26.861 11.576 1.00 31.15 95 PRO A CA 1
ATOM 751 C C . PRO A 1 124 ? 22.512 27.053 10.137 1.00 32.34 95 PRO A C 1
ATOM 752 O O . PRO A 1 124 ? 21.309 27.010 9.863 1.00 32.37 95 PRO A O 1
ATOM 756 N N . GLN A 1 125 ? 23.447 27.247 9.214 1.00 32.18 96 GLN A N 1
ATOM 757 C CA . GLN A 1 125 ? 23.074 27.473 7.827 1.00 32.60 96 GLN A CA 1
ATOM 758 C C . GLN A 1 125 ? 22.276 26.343 7.194 1.00 31.33 96 GLN A C 1
ATOM 759 O O . GLN A 1 125 ? 21.660 26.517 6.141 1.00 30.46 96 GLN A O 1
ATOM 765 N N . LYS A 1 126 ? 22.259 25.192 7.850 1.00 30.79 97 LYS A N 1
ATOM 766 C CA . LYS A 1 126 ? 21.526 24.057 7.323 1.00 29.97 97 LYS A CA 1
ATOM 767 C C . LYS A 1 126 ? 20.349 23.662 8.204 1.00 28.91 97 LYS A C 1
ATOM 768 O O . LYS A 1 126 ? 19.769 22.601 8.020 1.00 29.65 97 LYS A O 1
ATOM 774 N N . SER A 1 127 ? 20.003 24.513 9.165 1.00 27.65 98 SER A N 1
ATOM 775 C CA . SER A 1 127 ? 18.869 24.244 10.045 1.00 25.82 98 SER A CA 1
ATOM 776 C C . SER A 1 127 ? 17.677 25.021 9.530 1.00 24.24 98 SER A C 1
ATOM 777 O O . SER A 1 127 ? 17.818 26.128 9.027 1.00 24.56 98 SER A O 1
ATOM 780 N N . ALA A 1 128 ? 16.495 24.443 9.664 1.00 23.69 99 ALA A N 1
ATOM 781 C CA . ALA A 1 128 ? 15.300 25.098 9.176 1.00 21.83 99 ALA A CA 1
ATOM 782 C C . ALA A 1 128 ? 14.782 26.153 10.117 1.00 21.82 99 ALA A C 1
ATOM 783 O O . ALA A 1 128 ? 14.924 26.049 11.338 1.00 21.11 99 ALA A O 1
ATOM 785 N N . PRO A 1 129 ? 14.193 27.208 9.554 1.00 21.48 100 PRO A N 1
ATOM 786 C CA . PRO A 1 129 ? 13.641 28.270 10.385 1.00 22.39 100 PRO A CA 1
ATOM 787 C C . PRO A 1 129 ? 12.709 27.534 11.338 1.00 23.34 100 PRO A C 1
ATOM 788 O O . PRO A 1 129 ? 12.107 26.521 10.959 1.00 22.03 100 PRO A O 1
ATOM 792 N N . GLY A 1 130 ? 12.601 28.020 12.569 1.00 23.56 101 GLY A N 1
ATOM 793 C CA . GLY A 1 130 ? 11.754 27.344 13.531 1.00 23.48 101 GLY A CA 1
ATOM 794 C C . GLY A 1 130 ? 12.580 26.564 14.539 1.00 23.49 101 GLY A C 1
ATOM 795 O O . GLY A 1 130 ? 12.105 26.272 15.632 1.00 25.24 101 GLY A O 1
ATOM 796 N N . THR A 1 131 ? 13.812 26.218 14.181 1.00 22.66 102 THR A N 1
ATOM 797 C CA . THR A 1 131 ? 14.681 25.495 15.103 1.00 23.92 102 THR A CA 1
ATOM 798 C C . THR A 1 131 ? 15.563 26.538 15.774 1.00 22.84 102 THR A C 1
ATOM 799 O O . THR A 1 131 ? 15.815 27.596 15.196 1.00 23.89 102 THR A O 1
ATOM 803 N N . ILE A 1 132 ? 16.030 26.249 16.985 1.00 21.29 103 ILE A N 1
ATOM 804 C CA . ILE A 1 132 ? 16.870 27.193 17.722 1.00 19.98 103 ILE A CA 1
ATOM 805 C C . ILE A 1 132 ? 18.069 27.713 16.927 1.00 21.48 103 ILE A C 1
ATOM 806 O O . ILE A 1 132 ? 18.248 28.929 16.774 1.00 22.02 103 ILE A O 1
ATOM 811 N N . ARG A 1 133 ? 18.894 26.798 16.429 1.00 21.28 104 ARG A N 1
ATOM 812 C CA . ARG A 1 133 ? 20.058 27.200 15.663 1.00 21.52 104 ARG A CA 1
ATOM 813 C C . ARG A 1 133 ? 19.651 27.916 14.381 1.00 22.17 104 ARG A C 1
ATOM 814 O O . ARG A 1 133 ? 20.281 28.910 13.982 1.00 22.39 104 ARG A O 1
ATOM 822 N N . GLY A 1 134 ? 18.589 27.425 13.746 1.00 20.96 105 GLY A N 1
ATOM 823 C CA . GLY A 1 134 ? 18.124 28.048 12.522 1.00 20.41 105 GLY A CA 1
ATOM 824 C C . GLY A 1 134 ? 17.695 29.494 12.734 1.00 21.24 105 GLY A C 1
ATOM 825 O O . GLY A 1 134 ? 18.055 30.384 11.959 1.00 20.25 105 GLY A O 1
ATOM 826 N N . ASP A 1 135 ? 16.927 29.735 13.794 1.00 22.15 106 ASP A N 1
ATOM 827 C CA . ASP A 1 135 ? 16.436 31.076 14.091 1.00 22.51 106 ASP A CA 1
ATOM 828 C C . ASP A 1 135 ? 17.456 31.997 14.720 1.00 22.32 106 ASP A C 1
ATOM 829 O O . ASP A 1 135 ? 17.536 33.170 14.363 1.00 22.29 106 ASP A O 1
ATOM 834 N N . LEU A 1 136 ? 18.238 31.462 15.652 1.00 23.36 107 LEU A N 1
ATOM 835 C CA . LEU A 1 136 ? 19.181 32.283 16.410 1.00 24.29 107 LEU A CA 1
ATOM 836 C C . LEU A 1 136 ? 20.685 32.165 16.227 1.00 24.89 107 LEU A C 1
ATOM 837 O O . LEU A 1 136 ? 21.422 32.590 17.103 1.00 27.04 107 LEU A O 1
ATOM 842 N N . ALA A 1 137 ? 21.171 31.599 15.136 1.00 25.59 108 ALA A N 1
ATOM 843 C CA . ALA A 1 137 ? 22.622 31.507 14.984 1.00 25.37 108 ALA A CA 1
ATOM 844 C C . ALA A 1 137 ? 22.981 31.515 13.517 1.00 25.83 108 ALA A C 1
ATOM 845 O O . ALA A 1 137 ? 22.152 31.162 12.669 1.00 26.74 108 ALA A O 1
ATOM 847 N N . VAL A 1 138 ? 24.215 31.907 13.212 1.00 24.98 109 VAL A N 1
ATOM 848 C CA . VAL A 1 138 ? 24.632 31.989 11.820 1.00 24.50 109 VAL A CA 1
ATOM 849 C C . VAL A 1 138 ? 25.597 30.920 11.338 1.00 25.17 109 VAL A C 1
ATOM 850 O O . VAL A 1 138 ? 25.360 30.308 10.298 1.00 25.94 109 VAL A O 1
ATOM 854 N N . VAL A 1 139 ? 26.677 30.686 12.079 1.00 25.75 110 VAL A N 1
ATOM 855 C CA . VAL A 1 139 ? 27.663 29.697 11.649 1.00 25.34 110 VAL A CA 1
ATOM 856 C C . VAL A 1 139 ? 28.005 28.621 12.680 1.00 26.73 110 VAL A C 1
ATOM 857 O O . VAL A 1 139 ? 27.867 28.822 13.893 1.00 27.37 110 VAL A O 1
ATOM 861 N N . VAL A 1 140 ? 28.478 27.487 12.168 1.00 27.38 111 VAL A N 1
ATOM 862 C CA . VAL A 1 140 ? 28.865 26.317 12.967 1.00 27.62 111 VAL A CA 1
ATOM 863 C C . VAL A 1 140 ? 29.696 26.584 14.220 1.00 27.76 111 VAL A C 1
ATOM 864 O O . VAL A 1 140 ? 29.458 25.985 15.272 1.00 26.05 111 VAL A O 1
ATOM 868 N N . GLY A 1 141 ? 30.687 27.462 14.088 1.00 28.55 112 GLY A N 1
ATOM 869 C CA . GLY A 1 141 ? 31.569 27.766 15.200 1.00 30.27 112 GLY A CA 1
ATOM 870 C C . GLY A 1 141 ? 30.917 28.467 16.371 1.00 31.97 112 GLY A C 1
ATOM 871 O O . GLY A 1 141 ? 31.466 28.487 17.476 1.00 31.42 112 GLY A O 1
ATOM 872 N N . ARG A 1 142 ? 29.752 29.057 16.126 1.00 32.90 113 ARG A N 1
ATOM 873 C CA . ARG A 1 142 ? 29.012 29.761 17.163 1.00 34.17 113 ARG A CA 1
ATOM 874 C C . ARG A 1 142 ? 27.578 29.283 17.093 1.00 33.01 113 ARG A C 1
ATOM 875 O O . ARG A 1 142 ? 26.670 30.085 16.875 1.00 34.04 113 ARG A O 1
ATOM 883 N N . ASN A 1 143 ? 27.366 27.984 17.275 1.00 30.66 114 ASN A N 1
ATOM 884 C CA . ASN A 1 143 ? 26.015 27.461 17.181 1.00 28.68 114 ASN A CA 1
ATOM 885 C C . ASN A 1 143 ? 25.256 27.401 18.505 1.00 27.71 114 ASN A C 1
ATOM 886 O O . ASN A 1 143 ? 24.455 26.497 18.750 1.00 28.53 114 ASN A O 1
ATOM 891 N N . ILE A 1 144 ? 25.544 28.392 19.343 1.00 26.72 115 ILE A N 1
ATOM 892 C CA . ILE A 1 144 ? 24.908 28.654 20.642 1.00 25.31 115 ILE A CA 1
ATOM 893 C C . ILE A 1 144 ? 24.424 27.608 21.648 1.00 25.20 115 ILE A C 1
ATOM 894 O O . ILE A 1 144 ? 24.271 27.926 22.824 1.00 26.16 115 ILE A O 1
ATOM 899 N N . ILE A 1 145 ? 24.170 26.379 21.234 1.00 25.80 116 ILE A N 1
ATOM 900 C CA . ILE A 1 145 ? 23.616 25.419 22.184 1.00 24.28 116 ILE A CA 1
ATOM 901 C C . ILE A 1 145 ? 24.122 24.011 21.967 1.00 24.38 116 ILE A C 1
ATOM 902 O O . ILE A 1 145 ? 24.694 23.694 20.932 1.00 24.58 116 ILE A O 1
ATOM 907 N N . HIS A 1 146 ? 23.903 23.165 22.959 1.00 25.21 117 HIS A N 1
ATOM 908 C CA . HIS A 1 146 ? 24.295 21.778 22.860 1.00 26.98 117 HIS A CA 1
ATOM 909 C C . HIS A 1 146 ? 23.228 20.890 23.493 1.00 28.11 117 HIS A C 1
ATOM 910 O O . HIS A 1 146 ? 22.658 21.228 24.541 1.00 28.87 117 HIS A O 1
ATOM 917 N N . GLY A 1 147 ? 22.959 19.758 22.849 1.00 27.76 118 GLY A N 1
ATOM 918 C CA . GLY A 1 147 ? 21.973 18.826 23.368 1.00 29.33 118 GLY A CA 1
ATOM 919 C C . GLY A 1 147 ? 22.525 17.423 23.248 1.00 29.58 118 GLY A C 1
ATOM 920 O O . GLY A 1 147 ? 23.284 17.143 22.323 1.00 30.30 118 GLY A O 1
ATOM 921 N N . SER A 1 148 ? 22.168 16.541 24.173 1.00 29.92 119 SER A N 1
ATOM 922 C CA . SER A 1 148 ? 22.674 15.177 24.115 1.00 30.74 119 SER A CA 1
ATOM 923 C C . SER A 1 148 ? 22.194 14.528 22.822 1.00 31.51 119 SER A C 1
ATOM 924 O O . SER A 1 148 ? 21.068 14.769 22.395 1.00 31.77 119 SER A O 1
ATOM 927 N N . ASP A 1 149 ? 23.046 13.721 22.189 1.00 32.24 120 ASP A N 1
ATOM 928 C CA . ASP A 1 149 ? 22.661 13.088 20.933 1.00 33.56 120 ASP A CA 1
ATOM 929 C C . ASP A 1 149 ? 22.223 11.638 21.038 1.00 33.08 120 ASP A C 1
ATOM 930 O O . ASP A 1 149 ? 21.982 10.995 20.020 1.00 35.38 120 ASP A O 1
ATOM 935 N N . GLY A 1 150 ? 22.121 11.117 22.254 1.00 30.95 121 GLY A N 1
ATOM 936 C CA . GLY A 1 150 ? 21.698 9.741 22.415 1.00 29.80 121 GLY A CA 1
ATOM 937 C C . GLY A 1 150 ? 21.396 9.416 23.861 1.00 30.99 121 GLY A C 1
ATOM 938 O O . GLY A 1 150 ? 21.860 10.112 24.771 1.00 32.26 121 GLY A O 1
ATOM 939 N N . PRO A 1 151 ? 20.636 8.345 24.112 1.00 30.69 122 PRO A N 1
ATOM 940 C CA . PRO A 1 151 ? 20.288 7.956 25.481 1.00 31.86 122 PRO A CA 1
ATOM 941 C C . PRO A 1 151 ? 21.483 7.739 26.408 1.00 34.02 122 PRO A C 1
ATOM 942 O O . PRO A 1 151 ? 21.400 8.026 27.604 1.00 34.39 122 PRO A O 1
ATOM 946 N N . GLU A 1 152 ? 22.594 7.242 25.870 1.00 36.57 123 GLU A N 1
ATOM 947 C CA . GLU A 1 152 ? 23.759 6.996 26.710 1.00 38.55 123 GLU A CA 1
ATOM 948 C C . GLU A 1 152 ? 24.546 8.249 27.013 1.00 38.04 123 GLU A C 1
ATOM 949 O O . GLU A 1 152 ? 24.859 8.510 28.177 1.00 37.50 123 GLU A O 1
ATOM 955 N N . THR A 1 153 ? 24.863 9.023 25.976 1.00 37.43 124 THR A N 1
ATOM 956 C CA . THR A 1 153 ? 25.607 10.266 26.162 1.00 37.02 124 THR A CA 1
ATOM 957 C C . THR A 1 153 ? 24.797 11.196 27.055 1.00 36.40 124 THR A C 1
ATOM 958 O O . THR A 1 153 ? 25.353 11.983 27.828 1.00 35.10 124 THR A O 1
ATOM 962 N N . ALA A 1 154 ? 23.476 11.091 26.947 1.00 36.03 125 ALA A N 1
ATOM 963 C CA . ALA A 1 154 ? 22.589 11.893 27.771 1.00 36.09 125 ALA A CA 1
ATOM 964 C C . ALA A 1 154 ? 22.880 11.588 29.234 1.00 36.47 125 ALA A C 1
ATOM 965 O O . ALA A 1 154 ? 23.109 12.497 30.028 1.00 37.40 125 ALA A O 1
ATOM 967 N N . LYS A 1 155 ? 22.883 10.305 29.585 1.00 37.42 126 LYS A N 1
ATOM 968 C CA . LYS A 1 155 ? 23.155 9.893 30.961 1.00 38.51 126 LYS A CA 1
ATOM 969 C C . LYS A 1 155 ? 24.531 10.346 31.411 1.00 38.15 126 LYS A C 1
ATOM 970 O O . LYS A 1 155 ? 24.679 10.899 32.500 1.00 38.42 126 LYS A O 1
ATOM 976 N N . ASP A 1 156 ? 25.541 10.108 30.577 1.00 38.01 127 ASP A N 1
ATOM 977 C CA . ASP A 1 156 ? 26.900 10.504 30.928 1.00 38.09 127 ASP A CA 1
ATOM 978 C C . ASP A 1 156 ? 26.959 12.008 31.124 1.00 36.64 127 ASP A C 1
ATOM 979 O O . ASP A 1 156 ? 27.420 12.492 32.159 1.00 36.76 127 ASP A O 1
ATOM 984 N N . GLU A 1 157 ? 26.488 12.751 30.130 1.00 35.07 128 GLU A N 1
ATOM 985 C CA . GLU A 1 157 ? 26.504 14.203 30.221 1.00 34.52 128 GLU A CA 1
ATOM 986 C C . GLU A 1 157 ? 25.815 14.747 31.479 1.00 32.95 128 GLU A C 1
ATOM 987 O O . GLU A 1 157 ? 26.298 15.711 32.082 1.00 31.89 128 GLU A O 1
ATOM 993 N N . ILE A 1 158 ? 24.704 14.135 31.883 1.00 30.97 129 ILE A N 1
ATOM 994 C CA . ILE A 1 158 ? 24.001 14.588 33.080 1.00 32.30 129 ILE A CA 1
ATOM 995 C C . ILE A 1 158 ? 24.855 14.290 34.311 1.00 35.02 129 ILE A C 1
ATOM 996 O O . ILE A 1 158 ? 25.018 15.130 35.214 1.00 35.87 129 ILE A O 1
ATOM 1001 N N . LYS A 1 159 ? 25.400 13.079 34.332 1.00 36.36 130 LYS A N 1
ATOM 1002 C CA . LYS A 1 159 ? 26.234 12.621 35.427 1.00 36.98 130 LYS A CA 1
ATOM 1003 C C . LYS A 1 159 ? 27.456 13.525 35.565 1.00 35.77 130 LYS A C 1
ATOM 1004 O O . LYS A 1 159 ? 27.931 13.777 36.674 1.00 35.32 130 LYS A O 1
ATOM 1010 N N . LEU A 1 160 ? 27.950 14.029 34.438 1.00 34.75 131 LEU A N 1
ATOM 1011 C CA . LEU A 1 160 ? 29.120 14.901 34.450 1.00 34.95 131 LEU A CA 1
ATOM 1012 C C . LEU A 1 160 ? 28.873 16.360 34.851 1.00 35.77 131 LEU A C 1
ATOM 1013 O O . LEU A 1 160 ? 29.727 16.968 35.493 1.00 35.93 131 LEU A O 1
ATOM 1018 N N . TRP A 1 161 ? 27.729 16.932 34.479 1.00 35.65 132 TRP A N 1
ATOM 1019 C CA . TRP A 1 161 ? 27.460 18.330 34.814 1.00 34.56 132 TRP A CA 1
ATOM 1020 C C . TRP A 1 161 ? 26.640 18.543 36.072 1.00 35.44 132 TRP A C 1
ATOM 1021 O O . TRP A 1 161 ? 26.558 19.665 36.576 1.00 35.01 132 TRP A O 1
ATOM 1032 N N . PHE A 1 162 ? 26.018 17.485 36.581 1.00 36.62 133 PHE A N 1
ATOM 1033 C CA . PHE A 1 162 ? 25.203 17.643 37.780 1.00 38.26 133 PHE A CA 1
ATOM 1034 C C . PHE A 1 162 ? 25.429 16.596 38.861 1.00 40.78 133 PHE A C 1
ATOM 1035 O O . PHE A 1 162 ? 25.592 15.399 38.571 1.00 41.47 133 PHE A O 1
ATOM 1043 N N . LYS A 1 163 ? 25.438 17.059 40.108 1.00 41.75 134 LYS A N 1
ATOM 1044 C CA . LYS A 1 163 ? 25.563 16.159 41.245 1.00 44.03 134 LYS A CA 1
ATOM 1045 C C . LYS A 1 163 ? 24.097 15.813 41.448 1.00 44.31 134 LYS A C 1
ATOM 1046 O O . LYS A 1 163 ? 23.238 16.689 41.358 1.00 43.56 134 LYS A O 1
ATOM 1052 N N . PRO A 1 164 ? 23.784 14.544 41.719 1.00 45.53 135 PRO A N 1
ATOM 1053 C CA . PRO A 1 164 ? 22.378 14.180 41.918 1.00 46.19 135 PRO A CA 1
ATOM 1054 C C . PRO A 1 164 ? 21.561 15.106 42.833 1.00 46.09 135 PRO A C 1
ATOM 1055 O O . PRO A 1 164 ? 20.349 15.229 42.659 1.00 45.33 135 PRO A O 1
ATOM 1059 N N . GLU A 1 165 ? 22.218 15.767 43.785 1.00 47.16 136 GLU A N 1
ATOM 1060 C CA . GLU A 1 165 ? 21.516 16.664 44.719 1.00 49.01 136 GLU A CA 1
ATOM 1061 C C . GLU A 1 165 ? 20.887 17.869 44.027 1.00 47.79 136 GLU A C 1
ATOM 1062 O O . GLU A 1 165 ? 19.885 18.418 44.499 1.00 46.49 136 GLU A O 1
ATOM 1068 N N . GLU A 1 166 ? 21.493 18.280 42.916 1.00 46.56 137 GLU A N 1
ATOM 1069 C CA . GLU A 1 166 ? 21.025 19.431 42.157 1.00 44.46 137 GLU A CA 1
ATOM 1070 C C . GLU A 1 166 ? 19.826 19.105 41.265 1.00 43.38 137 GLU A C 1
ATOM 1071 O O . GLU A 1 166 ? 19.137 20.011 40.797 1.00 45.21 137 GLU A O 1
ATOM 1077 N N . LEU A 1 167 ? 19.578 17.820 41.027 1.00 40.40 138 LEU A N 1
ATOM 1078 C CA . LEU A 1 167 ? 18.454 17.405 40.195 1.00 38.96 138 LEU A CA 1
ATOM 1079 C C . LEU A 1 167 ? 17.184 17.320 41.030 1.00 38.29 138 LEU A C 1
ATOM 1080 O O . LEU A 1 167 ? 17.259 17.052 42.218 1.00 40.11 138 LEU A O 1
ATOM 1085 N N . VAL A 1 168 ? 16.019 17.547 40.430 1.00 36.92 139 VAL A N 1
ATOM 1086 C CA . VAL A 1 168 ? 14.779 17.473 41.196 1.00 36.93 139 VAL A CA 1
ATOM 1087 C C . VAL A 1 168 ? 13.809 16.448 40.643 1.00 37.59 139 VAL A C 1
ATOM 1088 O O . VAL A 1 168 ? 13.946 15.993 39.507 1.00 38.47 139 VAL A O 1
ATOM 1092 N N . SER A 1 169 ? 12.828 16.089 41.461 1.00 37.45 140 SER A N 1
ATOM 1093 C CA . SER A 1 169 ? 11.803 15.139 41.060 1.00 38.62 140 SER A CA 1
ATOM 1094 C C . SER A 1 169 ? 10.480 15.608 41.612 1.00 39.55 140 SER A C 1
ATOM 1095 O O . SER A 1 169 ? 10.305 15.698 42.829 1.00 42.03 140 SER A O 1
ATOM 1098 N N . PHE A 1 170 ? 9.553 15.918 40.715 1.00 39.34 141 PHE A N 1
ATOM 1099 C CA . PHE A 1 170 ? 8.230 16.380 41.108 1.00 38.94 141 PHE A CA 1
ATOM 1100 C C . PHE A 1 170 ? 7.323 16.105 39.935 1.00 38.80 141 PHE A C 1
ATOM 1101 O O . PHE A 1 170 ? 7.795 15.842 38.833 1.00 38.45 141 PHE A O 1
ATOM 1109 N N . THR A 1 171 ? 6.022 16.159 40.165 1.00 39.24 142 THR A N 1
ATOM 1110 C CA . THR A 1 171 ? 5.087 15.930 39.081 1.00 40.33 142 THR A CA 1
ATOM 1111 C C . THR A 1 171 ? 4.472 17.262 38.701 1.00 40.91 142 THR A C 1
ATOM 1112 O O . THR A 1 171 ? 3.858 17.928 39.535 1.00 40.58 142 THR A O 1
ATOM 1116 N N . SER A 1 172 ? 4.647 17.664 37.448 1.00 41.28 143 SER A N 1
ATOM 1117 C CA . SER A 1 172 ? 4.085 18.937 37.029 1.00 41.97 143 SER A CA 1
ATOM 1118 C C . SER A 1 172 ? 2.575 18.826 37.065 1.00 41.19 143 SER A C 1
ATOM 1119 O O . SER A 1 172 ? 2.018 17.751 36.853 1.00 41.46 143 SER A O 1
ATOM 1122 N N . ASN A 1 173 ? 1.917 19.938 37.353 1.00 41.27 144 ASN A N 1
ATOM 1123 C CA . ASN A 1 173 ? 0.467 19.967 37.401 1.00 41.48 144 ASN A CA 1
ATOM 1124 C C . ASN A 1 173 ? -0.061 19.609 36.010 1.00 41.68 144 ASN A C 1
ATOM 1125 O O . ASN A 1 173 ? -1.054 18.894 35.872 1.00 41.24 144 ASN A O 1
ATOM 1130 N N . SER A 1 174 ? 0.640 20.097 34.988 1.00 42.18 145 SER A N 1
ATOM 1131 C CA . SER A 1 174 ? 0.273 19.878 33.593 1.00 43.67 145 SER A CA 1
ATOM 1132 C C . SER A 1 174 ? 0.470 18.444 33.090 1.00 44.57 145 SER A C 1
ATOM 1133 O O . SER A 1 174 ? 0.084 18.108 31.966 1.00 44.73 145 SER A O 1
ATOM 1136 N N . GLU A 1 175 ? 1.059 17.594 33.919 1.00 44.87 146 GLU A N 1
ATOM 1137 C CA . GLU A 1 175 ? 1.316 16.219 33.524 1.00 44.87 146 GLU A CA 1
ATOM 1138 C C . GLU A 1 175 ? 0.070 15.429 33.111 1.00 43.72 146 GLU A C 1
ATOM 1139 O O . GLU A 1 175 ? 0.107 14.687 32.129 1.00 42.42 146 GLU A O 1
ATOM 1145 N N . LYS A 1 176 ? -1.025 15.587 33.853 1.00 42.41 147 LYS A N 1
ATOM 1146 C CA . LYS A 1 176 ? -2.272 14.882 33.546 1.00 41.29 147 LYS A CA 1
ATOM 1147 C C . LYS A 1 176 ? -2.719 15.153 32.117 1.00 41.02 147 LYS A C 1
ATOM 1148 O O . LYS A 1 176 ? -3.305 14.284 31.460 1.00 41.81 147 LYS A O 1
ATOM 1154 N N . TRP A 1 177 ? -2.455 16.369 31.644 1.00 38.64 148 TRP A N 1
ATOM 1155 C CA . TRP A 1 177 ? -2.866 16.763 30.309 1.00 35.55 148 TRP A CA 1
ATOM 1156 C C . TRP A 1 177 ? -1.787 16.657 29.243 1.00 35.38 148 TRP A C 1
ATOM 1157 O O . TRP A 1 177 ? -2.077 16.783 28.055 1.00 36.32 148 TRP A O 1
ATOM 1168 N N . ILE A 1 178 ? -0.545 16.434 29.645 1.00 34.09 149 ILE A N 1
ATOM 1169 C CA . ILE A 1 178 ? 0.510 16.316 28.658 1.00 33.40 149 ILE A CA 1
ATOM 1170 C C . ILE A 1 178 ? 0.671 14.872 28.234 1.00 35.07 149 ILE A C 1
ATOM 1171 O O . ILE A 1 178 ? 0.993 14.596 27.080 1.00 36.37 149 ILE A O 1
ATOM 1176 N N . TYR A 1 179 ? 0.432 13.949 29.161 1.00 36.84 150 TYR A N 1
ATOM 1177 C CA . TYR A 1 179 ? 0.609 12.533 28.868 1.00 39.03 150 TYR A CA 1
ATOM 1178 C C . TYR A 1 179 ? -0.608 11.624 28.961 1.00 42.63 150 TYR A C 1
ATOM 1179 O O . TYR A 1 179 ? -0.758 10.714 28.148 1.00 42.68 150 TYR A O 1
ATOM 1188 N N . GLY A 1 180 ? -1.452 11.857 29.962 1.00 47.40 151 GLY A N 1
ATOM 1189 C CA . GLY A 1 180 ? -2.654 11.055 30.159 1.00 53.30 151 GLY A CA 1
ATOM 1190 C C . GLY A 1 180 ? -2.625 9.600 29.677 1.00 57.16 151 GLY A C 1
ATOM 1191 O O . GLY A 1 180 ? -2.716 8.681 30.537 1.00 59.28 151 GLY A O 1
ATOM 1192 N N . ALA B 1 30 ? 28.739 49.673 41.709 1.00 67.70 1 ALA B N 1
ATOM 1193 C CA . ALA B 1 30 ? 27.397 50.274 41.410 1.00 68.96 1 ALA B CA 1
ATOM 1194 C C . ALA B 1 30 ? 26.602 49.359 40.479 1.00 68.78 1 ALA B C 1
ATOM 1195 O O . ALA B 1 30 ? 25.398 49.136 40.677 1.00 68.47 1 ALA B O 1
ATOM 1197 N N . GLU B 1 31 ? 27.295 48.840 39.464 1.00 68.34 2 GLU B N 1
ATOM 1198 C CA . GLU B 1 31 ? 26.719 47.936 38.470 1.00 66.62 2 GLU B CA 1
ATOM 1199 C C . GLU B 1 31 ? 27.010 46.482 38.850 1.00 63.64 2 GLU B C 1
ATOM 1200 O O . GLU B 1 31 ? 26.875 45.568 38.031 1.00 63.57 2 GLU B O 1
ATOM 1206 N N . LEU B 1 32 ? 27.426 46.290 40.100 1.00 59.64 3 LEU B N 1
ATOM 1207 C CA . LEU B 1 32 ? 27.718 44.967 40.632 1.00 54.97 3 LEU B CA 1
ATOM 1208 C C . LEU B 1 32 ? 26.674 44.622 41.688 1.00 51.39 3 LEU B C 1
ATOM 1209 O O . LEU B 1 32 ? 26.804 43.624 42.399 1.00 51.83 3 LEU B O 1
ATOM 1214 N N . GLU B 1 33 ? 25.643 45.461 41.790 1.00 46.73 4 GLU B N 1
ATOM 1215 C CA . GLU B 1 33 ? 24.560 45.235 42.744 1.00 42.56 4 GLU B CA 1
ATOM 1216 C C . GLU B 1 33 ? 23.843 43.945 42.355 1.00 41.23 4 GLU B C 1
ATOM 1217 O O . GLU B 1 33 ? 23.600 43.677 41.172 1.00 41.64 4 GLU B O 1
ATOM 1223 N N . ARG B 1 34 ? 23.517 43.134 43.349 1.00 38.73 5 ARG B N 1
ATOM 1224 C CA . ARG B 1 34 ? 22.843 41.878 43.077 1.00 36.83 5 ARG B CA 1
ATOM 1225 C C . ARG B 1 34 ? 21.598 41.757 43.920 1.00 36.65 5 ARG B C 1
ATOM 1226 O O . ARG B 1 34 ? 21.523 42.321 45.006 1.00 39.50 5 ARG B O 1
ATOM 1234 N N . THR B 1 35 ? 20.610 41.040 43.408 1.00 35.44 6 THR B N 1
ATOM 1235 C CA . THR B 1 35 ? 19.374 40.846 44.139 1.00 34.58 6 THR B CA 1
ATOM 1236 C C . THR B 1 35 ? 19.020 39.387 43.998 1.00 33.83 6 THR B C 1
ATOM 1237 O O . THR B 1 35 ? 19.562 3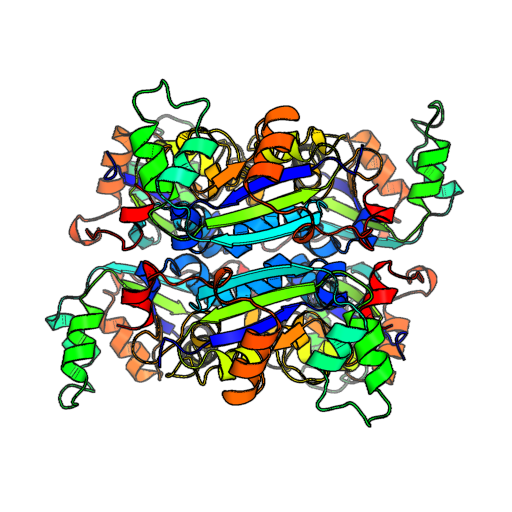8.695 43.129 1.00 34.78 6 THR B O 1
ATOM 1241 N N . PHE B 1 36 ? 18.124 38.912 44.855 1.00 32.66 7 PHE B N 1
ATOM 1242 C CA . PHE B 1 36 ? 17.702 37.515 44.805 1.00 32.05 7 PHE B CA 1
ATOM 1243 C C . PHE B 1 36 ? 16.292 37.422 44.240 1.00 32.22 7 PHE B C 1
ATOM 1244 O O . PHE B 1 36 ? 15.366 38.094 44.716 1.00 31.97 7 PHE B O 1
ATOM 1252 N N . ILE B 1 37 ? 16.128 36.597 43.214 1.00 31.08 8 ILE B N 1
ATOM 1253 C CA . ILE B 1 37 ? 14.816 36.430 42.620 1.00 29.73 8 ILE B CA 1
ATOM 1254 C C . ILE B 1 37 ? 14.489 34.960 42.602 1.00 29.74 8 ILE B C 1
ATOM 1255 O O . ILE B 1 37 ? 15.307 34.138 42.182 1.00 29.93 8 ILE B O 1
ATOM 1260 N N . ALA B 1 38 ? 13.294 34.624 43.064 1.00 29.57 9 ALA B N 1
ATOM 1261 C CA . ALA B 1 38 ? 12.889 33.233 43.082 1.00 29.77 9 ALA B CA 1
ATOM 1262 C C . ALA B 1 38 ? 11.507 33.058 42.511 1.00 30.16 9 ALA B C 1
ATOM 1263 O O . ALA B 1 38 ? 10.588 33.823 42.824 1.00 30.35 9 ALA B O 1
ATOM 1265 N N . ILE B 1 39 ? 11.366 32.055 41.654 1.00 30.23 10 ILE B N 1
ATOM 1266 C CA . ILE B 1 39 ? 10.067 31.761 41.078 1.00 30.61 10 ILE B CA 1
ATOM 1267 C C . ILE B 1 39 ? 9.443 30.725 42.010 1.00 30.74 10 ILE B C 1
ATOM 1268 O O . ILE B 1 39 ? 9.965 29.616 42.169 1.00 30.65 10 ILE B O 1
ATOM 1273 N N . LYS B 1 40 ? 8.348 31.112 42.653 1.00 30.59 11 LYS B N 1
ATOM 1274 C CA . LYS B 1 40 ? 7.656 30.232 43.586 1.00 31.18 11 LYS B CA 1
ATOM 1275 C C . LYS B 1 40 ? 7.030 29.027 42.881 1.00 31.62 11 LYS B C 1
ATOM 1276 O O . LYS B 1 40 ? 6.771 29.063 41.678 1.00 32.17 11 LYS B O 1
ATOM 1282 N N . PRO B 1 41 ? 6.779 27.941 43.629 1.00 31.78 12 PRO B N 1
ATOM 1283 C CA . PRO B 1 41 ? 6.188 26.710 43.100 1.00 31.73 12 PRO B CA 1
ATOM 1284 C C . PRO B 1 41 ? 5.017 26.927 42.149 1.00 31.64 12 PRO B C 1
ATOM 1285 O O . PRO B 1 41 ? 4.915 26.253 41.118 1.00 31.93 12 PRO B O 1
ATOM 1289 N N . ASP B 1 42 ? 4.132 27.859 42.494 1.00 30.63 13 ASP B N 1
ATOM 1290 C CA . ASP B 1 42 ? 2.984 28.143 41.641 1.00 30.04 13 ASP B CA 1
ATOM 1291 C C . ASP B 1 42 ? 3.469 28.734 40.321 1.00 28.86 13 ASP B C 1
ATOM 1292 O O . ASP B 1 42 ? 2.884 28.486 39.268 1.00 29.37 13 ASP B O 1
ATOM 1297 N N . GLY B 1 43 ? 4.550 29.503 40.378 1.00 27.16 14 GLY B N 1
ATOM 1298 C CA . GLY B 1 43 ? 5.097 30.072 39.164 1.00 26.94 14 GLY B CA 1
ATOM 1299 C C . GLY B 1 43 ? 5.647 28.966 38.273 1.00 27.74 14 GLY B C 1
ATOM 1300 O O . GLY B 1 43 ? 5.307 28.870 37.086 1.00 26.74 14 GLY B O 1
ATOM 1301 N N . VAL B 1 44 ? 6.499 28.121 38.847 1.00 27.57 15 VAL B N 1
ATOM 1302 C CA . VAL B 1 44 ? 7.093 27.021 38.101 1.00 28.79 15 VAL B CA 1
ATOM 1303 C C . VAL B 1 44 ? 6.015 26.090 37.571 1.00 30.55 15 VAL B C 1
ATOM 1304 O O . VAL B 1 44 ? 6.016 25.710 36.399 1.00 28.90 15 VAL B O 1
ATOM 1308 N N . GLN B 1 45 ? 5.087 25.730 38.447 1.00 32.66 16 GLN B N 1
ATOM 1309 C CA . GLN B 1 45 ? 4.025 24.824 38.071 1.00 32.84 16 GLN B CA 1
ATOM 1310 C C . GLN B 1 45 ? 3.193 25.368 36.925 1.00 32.65 16 GLN B C 1
ATOM 1311 O O . GLN B 1 45 ? 2.604 24.602 36.167 1.00 33.87 16 GLN B O 1
ATOM 1317 N N . ARG B 1 46 ? 3.138 26.689 36.797 1.00 32.02 17 ARG B N 1
ATOM 1318 C CA . ARG B 1 46 ? 2.366 27.297 35.718 1.00 31.12 17 ARG B CA 1
ATOM 1319 C C . ARG B 1 46 ? 3.243 27.664 34.519 1.00 30.52 17 ARG B C 1
ATOM 1320 O O . ARG B 1 46 ? 2.877 28.515 33.709 1.00 32.05 17 ARG B O 1
ATOM 1328 N N . GLY B 1 47 ? 4.402 27.015 34.424 1.00 28.88 18 GLY B N 1
ATOM 1329 C CA . GLY B 1 47 ? 5.324 27.235 33.320 1.00 27.35 18 GLY B CA 1
ATOM 1330 C C . GLY B 1 47 ? 5.651 28.665 32.931 1.00 26.98 18 GLY B C 1
ATOM 1331 O O . GLY B 1 47 ? 5.622 29.011 31.748 1.00 27.47 18 GLY B O 1
ATOM 1332 N N . LEU B 1 48 ? 5.992 29.487 33.917 1.00 26.64 19 LEU B N 1
ATOM 1333 C CA . LEU B 1 48 ? 6.319 30.886 33.675 1.00 25.79 19 LEU B CA 1
ATOM 1334 C C . LEU B 1 48 ? 7.825 31.137 33.745 1.00 25.19 19 LEU B C 1
ATOM 1335 O O . LEU B 1 48 ? 8.271 32.289 33.825 1.00 25.05 19 LEU B O 1
ATOM 1340 N N . ILE B 1 49 ? 8.614 30.068 33.705 1.00 23.47 20 ILE B N 1
ATOM 1341 C CA . ILE B 1 49 ? 10.056 30.238 33.812 1.00 22.28 20 ILE B CA 1
ATOM 1342 C C . ILE B 1 49 ? 10.635 31.113 32.716 1.00 23.06 20 ILE B C 1
ATOM 1343 O O . ILE B 1 49 ? 11.311 32.113 33.003 1.00 23.47 20 ILE B O 1
ATOM 1348 N N . SER B 1 50 ? 10.376 30.753 31.464 1.00 21.87 21 SER B N 1
ATOM 1349 C CA . SER B 1 50 ? 10.909 31.544 30.372 1.00 22.76 21 SER B CA 1
ATOM 1350 C C . SER B 1 50 ? 10.411 32.990 30.468 1.00 23.14 21 SER B C 1
ATOM 1351 O O . SER B 1 50 ? 11.212 33.933 30.469 1.00 22.62 21 SER B O 1
ATOM 1354 N N . GLU B 1 51 ? 9.095 33.156 30.577 1.00 21.54 22 GLU B N 1
ATOM 1355 C CA . GLU B 1 51 ? 8.496 34.481 30.655 1.00 22.30 22 GLU B CA 1
ATOM 1356 C C . GLU B 1 51 ? 9.136 35.375 31.715 1.00 23.19 22 GLU B C 1
ATOM 1357 O O . GLU B 1 51 ? 9.526 36.513 31.440 1.00 23.49 22 GLU B O 1
ATOM 1363 N N . ILE B 1 52 ? 9.230 34.873 32.936 1.00 22.72 23 ILE B N 1
ATOM 1364 C CA . ILE B 1 52 ? 9.818 35.667 33.996 1.00 22.56 23 ILE B CA 1
ATOM 1365 C C . ILE B 1 52 ? 11.271 36.004 33.673 1.00 23.21 23 ILE B C 1
ATOM 1366 O O . ILE B 1 52 ? 11.659 37.173 33.656 1.00 23.56 23 ILE B O 1
ATOM 1371 N N . ILE B 1 53 ? 12.075 34.987 33.393 1.00 22.15 24 ILE B N 1
ATOM 1372 C CA . ILE B 1 53 ? 13.469 35.250 33.105 1.00 21.00 24 ILE B CA 1
ATOM 1373 C C . ILE B 1 53 ? 13.644 36.284 32.009 1.00 23.18 24 ILE B C 1
ATOM 1374 O O . ILE B 1 53 ? 14.569 37.093 32.067 1.00 25.77 24 ILE B O 1
ATOM 1379 N N . SER B 1 54 ? 12.754 36.292 31.024 1.00 24.55 25 SER B N 1
ATOM 1380 C CA . SER B 1 54 ? 12.915 37.240 29.929 1.00 25.56 25 SER B CA 1
ATOM 1381 C C . SER B 1 54 ? 12.779 38.669 30.396 1.00 26.12 25 SER B C 1
ATOM 1382 O O . SER B 1 54 ? 13.543 39.534 29.961 1.00 27.14 25 SER B O 1
ATOM 1385 N N . ARG B 1 55 ? 11.824 38.925 31.287 1.00 26.57 26 ARG B N 1
ATOM 1386 C CA . ARG B 1 55 ? 11.626 40.285 31.786 1.00 26.18 26 ARG B CA 1
ATOM 1387 C C . ARG B 1 55 ? 12.956 40.816 32.330 1.00 26.39 26 ARG B C 1
ATOM 1388 O O . ARG B 1 55 ? 13.276 41.994 32.147 1.00 26.28 26 ARG B O 1
ATOM 1396 N N . PHE B 1 56 ? 13.729 39.949 32.988 1.00 24.70 27 PHE B N 1
ATOM 1397 C CA . PHE B 1 56 ? 15.014 40.358 33.542 1.00 25.23 27 PHE B CA 1
ATOM 1398 C C . PHE B 1 56 ? 16.137 40.379 32.513 1.00 25.83 27 PHE B C 1
ATOM 1399 O O . PHE B 1 56 ? 16.871 41.367 32.406 1.00 26.48 27 PHE B O 1
ATOM 1407 N N . GLU B 1 57 ? 16.282 39.290 31.762 1.00 24.72 28 GLU B N 1
ATOM 1408 C CA . GLU B 1 57 ? 17.335 39.215 30.757 1.00 23.55 28 GLU B CA 1
ATOM 1409 C C . GLU B 1 57 ? 17.299 40.389 29.764 1.00 23.09 28 GLU B C 1
ATOM 1410 O O . GLU B 1 57 ? 18.305 41.090 29.593 1.00 22.34 28 GLU B O 1
ATOM 1416 N N . ARG B 1 58 ? 16.141 40.619 29.139 1.00 21.61 29 ARG B N 1
ATOM 1417 C CA . ARG B 1 58 ? 15.998 41.672 28.137 1.00 21.94 29 ARG B CA 1
ATOM 1418 C C . ARG B 1 58 ? 16.208 43.087 28.644 1.00 23.53 29 ARG B C 1
ATOM 1419 O O . ARG B 1 58 ? 16.436 43.997 27.850 1.00 24.62 29 ARG B O 1
ATOM 1427 N N . LYS B 1 59 ? 16.112 43.279 29.954 1.00 24.36 30 LYS B N 1
ATOM 1428 C CA . LYS B 1 59 ? 16.297 44.602 30.547 1.00 25.96 30 LYS B CA 1
ATOM 1429 C C . LYS B 1 59 ? 17.771 45.000 30.488 1.00 27.60 30 LYS B C 1
ATOM 1430 O O . LYS B 1 59 ? 18.096 46.178 30.285 1.00 28.00 30 LYS B O 1
ATOM 1436 N N . GLY B 1 60 ? 18.650 44.011 30.665 1.00 27.60 31 GLY B N 1
ATOM 1437 C CA . GLY B 1 60 ? 20.081 44.261 30.656 1.00 26.16 31 GLY B CA 1
ATOM 1438 C C . GLY B 1 60 ? 20.792 43.643 31.856 1.00 26.31 31 GLY B C 1
ATOM 1439 O O . GLY B 1 60 ? 22.020 43.570 31.878 1.00 25.17 31 GLY B O 1
ATOM 1440 N N . PHE B 1 61 ? 20.031 43.208 32.862 1.00 26.25 32 PHE B N 1
ATOM 1441 C CA . PHE B 1 61 ? 20.622 42.588 34.054 1.00 26.60 32 PHE B CA 1
ATOM 1442 C C . PHE B 1 61 ? 21.216 41.241 33.677 1.00 26.31 32 PHE B C 1
ATOM 1443 O O . PHE B 1 61 ? 20.804 40.658 32.679 1.00 26.08 32 PHE B O 1
ATOM 1451 N N . LYS B 1 62 ? 22.176 40.737 34.451 1.00 26.12 33 LYS B N 1
ATOM 1452 C CA . LYS B 1 62 ? 22.747 39.447 34.090 1.00 29.49 33 LYS B CA 1
ATOM 1453 C C . LYS B 1 62 ? 22.574 38.346 35.120 1.00 30.30 33 LYS B C 1
ATOM 145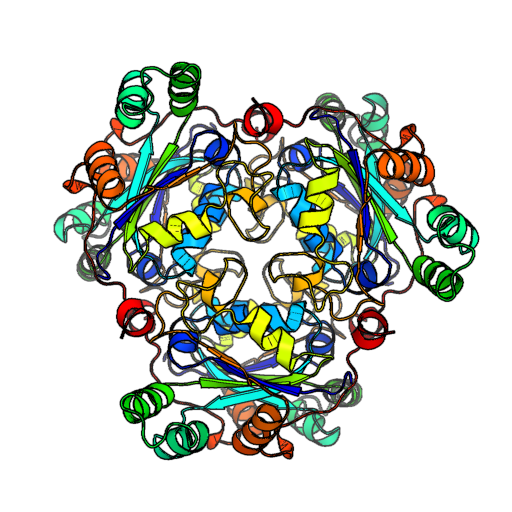4 O O . LYS B 1 62 ? 22.725 38.560 36.328 1.00 30.46 33 LYS B O 1
ATOM 1460 N N . LEU B 1 63 ? 22.238 37.161 34.613 1.00 30.17 34 LEU B N 1
ATOM 1461 C CA . LEU B 1 63 ? 22.017 35.992 35.445 1.00 29.77 34 LEU B CA 1
ATOM 1462 C C . LEU B 1 63 ? 23.368 35.490 35.931 1.00 30.37 34 LEU B C 1
ATOM 1463 O O . LEU B 1 63 ? 24.143 34.946 35.150 1.00 31.64 34 LEU B O 1
ATOM 1468 N N . VAL B 1 64 ? 23.652 35.677 37.216 1.00 30.01 35 VAL B N 1
ATOM 1469 C CA . VAL B 1 64 ? 24.927 35.245 37.765 1.00 30.30 35 VAL B CA 1
ATOM 1470 C C . VAL B 1 64 ? 24.783 34.037 38.675 1.00 31.11 35 VAL B C 1
ATOM 1471 O O . VAL B 1 64 ? 25.784 33.495 39.156 1.00 31.34 35 VAL B O 1
ATOM 1475 N N . GLY B 1 65 ? 23.540 33.621 38.915 1.00 30.92 36 GLY B N 1
ATOM 1476 C CA . GLY B 1 65 ? 23.295 32.467 39.765 1.00 29.81 36 GLY B CA 1
ATOM 1477 C C . GLY B 1 65 ? 21.908 31.886 39.558 1.00 30.61 36 GLY B C 1
ATOM 1478 O O . GLY B 1 65 ? 20.911 32.609 39.602 1.00 32.57 36 GLY B O 1
ATOM 1479 N N . ILE B 1 66 ? 21.827 30.579 39.338 1.00 30.05 37 ILE B N 1
ATOM 1480 C CA . ILE B 1 66 ? 20.529 29.950 39.128 1.00 29.74 37 ILE B CA 1
ATOM 1481 C C . ILE B 1 66 ? 20.560 28.467 39.470 1.00 30.77 37 ILE B C 1
ATOM 1482 O O . ILE B 1 66 ? 21.561 27.783 39.241 1.00 32.46 37 ILE B O 1
ATOM 1487 N N . LYS B 1 67 ? 19.458 27.981 40.026 1.00 30.79 38 LYS B N 1
ATOM 1488 C CA . LYS B 1 67 ? 19.329 26.572 40.375 1.00 31.34 38 LYS B CA 1
ATOM 1489 C C . LYS B 1 67 ? 17.856 26.246 40.567 1.00 31.64 38 LYS B C 1
ATOM 1490 O O . LYS B 1 67 ? 17.022 27.147 40.711 1.00 33.75 38 LYS B O 1
ATOM 1496 N N . VAL B 1 68 ? 17.530 24.962 40.546 1.00 30.31 39 VAL B N 1
ATOM 1497 C CA . VAL B 1 68 ? 16.161 24.543 40.786 1.00 30.04 39 VAL B CA 1
ATOM 1498 C C . VAL B 1 68 ? 16.252 23.661 42.024 1.00 31.12 39 VAL B C 1
ATOM 1499 O O . VAL B 1 68 ? 17.209 22.904 42.178 1.00 31.90 39 VAL B O 1
ATOM 1503 N N . LEU B 1 69 ? 15.276 23.760 42.916 1.00 32.30 40 LEU B N 1
ATOM 1504 C CA . LEU B 1 69 ? 15.304 22.957 44.132 1.00 33.62 40 LEU B CA 1
ATOM 1505 C C . LEU B 1 69 ? 13.946 22.935 44.808 1.00 35.18 40 LEU B C 1
ATOM 1506 O O . LEU B 1 69 ? 13.114 23.822 44.592 1.00 35.90 40 LEU B O 1
ATOM 1511 N N . ILE B 1 70 ? 13.725 21.917 45.630 1.00 36.90 41 ILE B N 1
ATOM 1512 C CA . ILE B 1 70 ? 12.476 21.809 46.368 1.00 38.88 41 ILE B CA 1
ATOM 1513 C C . ILE B 1 70 ? 12.805 22.094 47.825 1.00 40.72 41 ILE B C 1
ATOM 1514 O O . ILE B 1 70 ? 13.251 21.212 48.557 1.00 41.29 41 ILE B O 1
ATOM 1519 N N . PRO B 1 71 ? 12.590 23.344 48.262 1.00 42.76 42 PRO B N 1
ATOM 1520 C CA . PRO B 1 71 ? 12.869 23.763 49.636 1.00 44.56 42 PRO B CA 1
ATOM 1521 C C . PRO B 1 71 ? 12.266 22.835 50.669 1.00 47.20 42 PRO B C 1
ATOM 1522 O O . PRO B 1 71 ? 11.129 22.376 50.520 1.00 47.10 42 PRO B O 1
ATOM 1526 N N . THR B 1 72 ? 13.041 22.551 51.710 1.00 50.58 43 THR B N 1
ATOM 1527 C CA . THR B 1 72 ? 12.561 21.715 52.804 1.00 53.44 43 THR B CA 1
ATOM 1528 C C . THR B 1 72 ? 11.662 22.625 53.653 1.00 56.00 43 THR B C 1
ATOM 1529 O O . THR B 1 72 ? 11.860 23.845 53.688 1.00 56.32 43 THR B O 1
ATOM 1533 N N . LYS B 1 73 ? 10.667 22.045 54.318 1.00 58.75 44 LYS B N 1
ATOM 1534 C CA . LYS B 1 73 ? 9.767 22.829 55.163 1.00 61.66 44 LYS B CA 1
ATOM 1535 C C . LYS B 1 73 ? 10.581 23.757 56.075 1.00 63.68 44 LYS B C 1
ATOM 1536 O O . LYS B 1 73 ? 10.212 24.916 56.293 1.00 62.92 44 LYS B O 1
ATOM 1542 N N . GLN B 1 74 ? 11.694 23.235 56.593 1.00 65.92 45 GLN B N 1
ATOM 1543 C CA . GLN B 1 74 ? 12.576 23.997 57.473 1.00 67.53 45 GLN B CA 1
ATOM 1544 C C . GLN B 1 74 ? 13.240 25.152 56.735 1.00 66.98 45 GLN B C 1
ATOM 1545 O O . GLN B 1 74 ? 13.153 26.303 57.165 1.00 67.80 45 GLN B O 1
ATOM 1551 N N . PHE B 1 75 ? 13.918 24.832 55.635 1.00 65.70 46 PHE B N 1
ATOM 1552 C CA . PHE B 1 75 ? 14.601 25.840 54.830 1.00 63.39 46 PHE B CA 1
ATOM 1553 C C . PHE B 1 75 ? 13.655 27.019 54.591 1.00 62.91 46 PHE B C 1
ATOM 1554 O O . PHE B 1 75 ? 14.032 28.184 54.746 1.00 62.05 46 PHE B O 1
ATOM 1562 N N . ALA B 1 76 ? 12.418 26.698 54.223 1.00 62.08 47 ALA B N 1
ATOM 1563 C CA . ALA B 1 76 ? 11.408 27.708 53.959 1.00 62.30 47 ALA B CA 1
ATOM 1564 C C . ALA B 1 76 ? 11.284 28.675 55.126 1.00 63.23 47 ALA B C 1
ATOM 1565 O O . ALA B 1 76 ? 11.076 29.875 54.935 1.00 63.46 47 ALA B O 1
ATOM 1567 N N . GLN B 1 77 ? 11.428 28.145 56.337 1.00 64.97 48 GLN B N 1
ATOM 1568 C CA . GLN B 1 77 ? 11.305 28.941 57.553 1.00 65.94 48 GLN B CA 1
ATOM 1569 C C . GLN B 1 77 ? 12.443 29.914 57.832 1.00 67.01 48 GLN B C 1
ATOM 1570 O O . GLN B 1 77 ? 12.216 30.964 58.433 1.00 67.21 48 GLN B O 1
ATOM 1576 N N . GLN B 1 78 ? 13.662 29.587 57.418 1.00 68.31 49 GLN B N 1
ATOM 1577 C CA . GLN B 1 78 ? 14.748 30.523 57.657 1.00 70.64 49 GLN B CA 1
ATOM 1578 C C . GLN B 1 78 ? 14.845 31.543 56.527 1.00 70.87 49 GLN B C 1
ATOM 1579 O O . GLN B 1 78 ? 15.715 32.414 56.533 1.00 71.51 49 GLN B O 1
ATOM 1585 N N . HIS B 1 79 ? 13.935 31.429 55.561 1.00 70.96 50 HIS B N 1
ATOM 1586 C CA . HIS B 1 79 ? 13.874 32.370 54.445 1.00 70.99 50 HIS B CA 1
ATOM 1587 C C . HIS B 1 79 ? 12.849 33.412 54.858 1.00 71.87 50 HIS B C 1
ATOM 1588 O O . HIS B 1 79 ? 13.101 34.616 54.791 1.00 71.38 50 HIS B O 1
ATOM 1595 N N . TYR B 1 80 ? 11.687 32.921 55.281 1.00 73.16 51 TYR B N 1
ATOM 1596 C CA . TYR B 1 80 ? 10.587 33.765 55.732 1.00 75.02 51 TYR B CA 1
ATOM 1597 C C . TYR B 1 80 ? 10.725 34.039 57.234 1.00 76.50 51 TYR B C 1
ATOM 1598 O O . TYR B 1 80 ? 9.740 34.349 57.905 1.00 76.08 51 TYR B O 1
ATOM 1607 N N . HIS B 1 81 ? 11.949 33.941 57.750 1.00 78.66 52 HIS B N 1
ATOM 1608 C CA . HIS B 1 81 ? 12.197 34.137 59.178 1.00 81.20 52 HIS B CA 1
ATOM 1609 C C . HIS B 1 81 ? 11.724 35.470 59.768 1.00 82.21 52 HIS B C 1
ATOM 1610 O O . HIS B 1 81 ? 11.230 35.505 60.899 1.00 82.58 52 HIS B O 1
ATOM 1617 N N . ASP B 1 82 ? 11.868 36.564 59.024 1.00 82.66 53 ASP B N 1
ATOM 1618 C CA . ASP B 1 82 ? 11.423 37.864 59.524 1.00 83.03 53 ASP B CA 1
ATOM 1619 C C . ASP B 1 82 ? 9.904 37.897 59.696 1.00 82.34 53 ASP B C 1
ATOM 1620 O O . ASP B 1 82 ? 9.346 38.879 60.186 1.00 82.89 53 ASP B O 1
ATOM 1625 N N . LEU B 1 83 ? 9.240 36.815 59.299 1.00 81.43 54 LEU B N 1
ATOM 1626 C CA . LEU B 1 83 ? 7.788 36.734 59.391 1.00 80.60 54 LEU B CA 1
ATOM 1627 C C . LEU B 1 83 ? 7.334 35.606 60.316 1.00 81.25 54 LEU B C 1
ATOM 1628 O O . LEU B 1 83 ? 6.145 35.284 60.370 1.00 81.01 54 LEU B O 1
ATOM 1633 N N . LYS B 1 84 ? 8.276 35.010 61.044 1.00 82.02 55 LYS B N 1
ATOM 1634 C CA . LYS B 1 84 ? 7.947 33.915 61.953 1.00 82.92 55 LYS B CA 1
ATOM 1635 C C . LYS B 1 84 ? 6.954 34.355 63.018 1.00 83.52 55 LYS B C 1
ATOM 1636 O O . LYS B 1 84 ? 6.393 33.526 63.736 1.00 83.21 55 LYS B O 1
ATOM 1642 N N . GLU B 1 85 ? 6.732 35.663 63.101 1.00 84.74 56 GLU B N 1
ATOM 1643 C CA . GLU B 1 85 ? 5.807 36.233 64.076 1.00 85.91 56 GLU B CA 1
ATOM 1644 C C . GLU B 1 85 ? 4.368 36.242 63.562 1.00 85.32 56 GLU B C 1
ATOM 1645 O O . GLU B 1 85 ? 3.423 36.084 64.336 1.00 85.35 56 GLU B O 1
ATOM 1651 N N . ARG B 1 86 ? 4.212 36.415 62.253 1.00 84.62 57 ARG B N 1
ATOM 1652 C CA . ARG B 1 86 ? 2.895 36.481 61.626 1.00 83.49 57 ARG B CA 1
ATOM 1653 C C . ARG B 1 86 ? 2.093 35.180 61.677 1.00 82.16 57 ARG B C 1
ATOM 1654 O O . ARG B 1 86 ? 2.646 34.100 61.916 1.00 81.70 57 ARG B O 1
ATOM 1662 N N . PRO B 1 87 ? 0.766 35.276 61.450 1.00 80.92 58 PRO B N 1
ATOM 1663 C CA . PRO B 1 87 ? -0.175 34.148 61.452 1.00 79.82 58 PRO B CA 1
ATOM 1664 C C . PRO B 1 87 ? -0.249 33.396 60.114 1.00 78.26 58 PRO B C 1
ATOM 1665 O O . PRO B 1 87 ? -1.139 32.570 59.900 1.00 78.37 58 PRO B O 1
ATOM 1669 N N . PHE B 1 88 ? 0.683 33.689 59.216 1.00 76.33 59 PHE B N 1
ATOM 1670 C CA . PHE B 1 88 ? 0.711 33.037 57.912 1.00 74.42 59 PHE B CA 1
ATOM 1671 C C . PHE B 1 88 ? 2.101 32.491 57.619 1.00 72.71 59 PHE B C 1
ATOM 1672 O O . PHE B 1 88 ? 2.328 31.868 56.580 1.00 72.31 59 PHE B O 1
ATOM 1680 N N . PHE B 1 89 ? 3.024 32.736 58.547 1.00 70.74 60 PHE B N 1
ATOM 1681 C CA . PHE B 1 89 ? 4.400 32.272 58.421 1.00 69.01 60 PHE B CA 1
ATOM 1682 C C . PHE B 1 89 ? 4.426 30.783 58.113 1.00 68.46 60 PHE B C 1
ATOM 1683 O O . PHE B 1 89 ? 5.146 30.323 57.216 1.00 67.64 60 PHE B O 1
ATOM 1691 N N . ASN B 1 90 ? 3.640 30.037 58.880 1.00 67.92 61 ASN B N 1
ATOM 1692 C CA . ASN B 1 90 ? 3.549 28.598 58.713 1.00 67.79 61 ASN B CA 1
ATOM 1693 C C . ASN B 1 90 ? 2.955 28.263 57.343 1.00 66.93 61 ASN B C 1
ATOM 1694 O O . ASN B 1 90 ? 3.485 27.418 56.614 1.00 65.74 61 ASN B O 1
ATOM 1699 N N . GLY B 1 91 ? 1.859 28.937 56.995 1.00 66.08 62 GLY B N 1
ATOM 1700 C CA . GLY B 1 91 ? 1.225 28.709 55.707 1.00 64.68 62 GLY B CA 1
ATOM 1701 C C . GLY B 1 91 ? 2.214 28.958 54.583 1.00 63.62 62 GLY B C 1
ATOM 1702 O O . GLY B 1 91 ? 2.334 28.156 53.658 1.00 63.53 62 GLY B O 1
ATOM 1703 N N . LEU B 1 92 ? 2.923 30.080 54.674 1.00 62.35 63 LEU B N 1
ATOM 1704 C CA . LEU B 1 92 ? 3.933 30.456 53.692 1.00 61.14 63 LEU B CA 1
ATOM 1705 C C . LEU B 1 92 ? 4.991 29.372 53.542 1.00 60.56 63 LEU B C 1
ATOM 1706 O O . LEU B 1 92 ? 5.299 28.935 52.432 1.00 60.13 63 LEU B O 1
ATOM 1711 N N . CYS B 1 93 ? 5.550 28.948 54.669 1.00 59.90 64 CYS B N 1
ATOM 1712 C CA . CYS B 1 93 ? 6.599 27.941 54.665 1.00 59.41 64 CYS B CA 1
ATOM 1713 C C . CYS B 1 93 ? 6.193 26.603 54.051 1.00 59.14 64 CYS B C 1
ATOM 1714 O O . CYS B 1 93 ? 6.997 25.957 53.376 1.00 58.66 64 CYS B O 1
ATOM 1717 N N . ASP B 1 94 ? 4.954 26.182 54.269 1.00 59.23 65 ASP B N 1
ATOM 1718 C CA . ASP B 1 94 ? 4.500 24.924 53.690 1.00 59.77 65 ASP B CA 1
ATOM 1719 C C . ASP B 1 94 ? 4.463 25.051 52.175 1.00 59.60 65 ASP B C 1
ATOM 1720 O O . ASP B 1 94 ? 4.925 24.163 51.449 1.00 59.95 65 ASP B O 1
ATOM 1725 N N . PHE B 1 95 ? 3.913 26.170 51.711 1.00 59.00 66 PHE B N 1
ATOM 1726 C CA . PHE B 1 95 ? 3.789 26.450 50.285 1.00 57.57 66 PHE B CA 1
ATOM 1727 C C . PHE B 1 95 ? 5.137 26.557 49.573 1.00 56.30 66 PHE B C 1
ATOM 1728 O O . PHE B 1 95 ? 5.330 25.951 48.519 1.00 56.77 66 PHE B O 1
ATOM 1736 N N . LEU B 1 96 ? 6.070 27.319 50.144 1.00 53.84 67 LEU B N 1
ATOM 1737 C CA . LEU B 1 96 ? 7.378 27.487 49.518 1.00 51.28 67 LEU B CA 1
ATOM 1738 C C . LEU B 1 96 ? 8.138 26.167 49.444 1.00 50.28 67 LEU B C 1
ATOM 1739 O O . LEU B 1 96 ? 9.283 26.124 48.992 1.00 50.95 67 LEU B O 1
ATOM 1744 N N . SER B 1 97 ? 7.503 25.088 49.889 1.00 49.02 68 SER B N 1
ATOM 1745 C CA . SER B 1 97 ? 8.136 23.775 49.857 1.00 48.23 68 SER B CA 1
ATOM 1746 C C . SER B 1 97 ? 7.206 22.718 49.249 1.00 46.88 68 SER B C 1
ATOM 1747 O O . SER B 1 97 ? 7.529 21.528 49.213 1.00 47.31 68 SER B O 1
ATOM 1750 N N . SER B 1 98 ? 6.062 23.170 48.747 1.00 45.20 69 SER B N 1
ATOM 1751 C CA . SER B 1 98 ? 5.084 22.281 48.132 1.00 45.54 69 SER B CA 1
ATOM 1752 C C . SER B 1 98 ? 5.467 21.867 46.710 1.00 45.12 69 SER B C 1
ATOM 1753 O O . SER B 1 98 ? 4.767 21.068 46.080 1.00 45.52 69 SER B O 1
ATOM 1756 N N . GLY B 1 99 ? 6.571 22.412 46.203 1.00 43.86 70 GLY B N 1
ATOM 1757 C CA . GLY B 1 99 ? 7.005 22.078 44.856 1.00 41.51 70 GLY B CA 1
ATOM 1758 C C . GLY B 1 99 ? 8.345 22.687 44.480 1.00 39.66 70 GLY B C 1
ATOM 1759 O O . GLY B 1 99 ? 8.992 23.332 45.303 1.00 40.38 70 GLY B O 1
ATOM 1760 N N . PRO B 1 100 ? 8.791 22.502 43.231 1.00 37.81 71 PRO B N 1
ATOM 1761 C CA . PRO B 1 100 ? 10.072 23.051 42.781 1.00 35.48 71 PRO B CA 1
ATOM 1762 C C . PRO B 1 100 ? 10.106 24.573 42.797 1.00 33.44 71 PRO B C 1
ATOM 1763 O O . PRO B 1 100 ? 9.071 25.237 42.709 1.00 32.77 71 PRO B O 1
ATOM 1767 N N . VAL B 1 101 ? 11.311 25.116 42.898 1.00 31.78 72 VAL B N 1
ATOM 1768 C CA . VAL B 1 101 ? 11.511 26.554 42.932 1.00 30.85 72 VAL B CA 1
ATOM 1769 C C . VAL B 1 101 ? 12.707 26.948 42.081 1.00 30.89 72 VAL B C 1
ATOM 1770 O O . VAL B 1 101 ? 13.739 26.283 42.115 1.00 32.53 72 VAL B O 1
ATOM 1774 N N . ILE B 1 102 ? 12.575 28.011 41.298 1.00 29.92 73 ILE B N 1
ATOM 1775 C CA . ILE B 1 102 ? 13.707 28.459 40.498 1.00 29.76 73 ILE B CA 1
ATOM 1776 C C . ILE B 1 102 ? 14.319 29.613 41.278 1.00 31.28 73 ILE B C 1
ATOM 1777 O O . ILE B 1 102 ? 13.727 30.696 41.374 1.00 31.28 73 ILE B O 1
ATOM 1782 N N . ALA B 1 103 ? 15.490 29.370 41.857 1.00 31.48 74 ALA B N 1
ATOM 1783 C CA . ALA B 1 103 ? 16.180 30.389 42.630 1.00 31.56 74 ALA B CA 1
ATOM 1784 C C . ALA B 1 103 ? 17.163 31.086 41.708 1.00 31.93 74 ALA B C 1
ATOM 1785 O O . ALA B 1 103 ? 17.833 30.434 40.902 1.00 32.45 74 ALA B O 1
ATOM 1787 N N . MET B 1 104 ? 17.259 32.405 41.825 1.00 31.51 75 MET B N 1
ATOM 1788 C CA . MET B 1 104 ? 18.160 33.160 40.956 1.00 32.70 75 MET B CA 1
ATOM 1789 C C . MET B 1 104 ? 18.825 34.370 41.598 1.00 32.57 75 MET B C 1
ATOM 1790 O O . MET B 1 104 ? 18.341 34.931 42.589 1.00 33.54 75 MET B O 1
ATOM 1795 N N . VAL B 1 105 ? 19.935 34.780 40.997 1.00 31.06 76 VAL B N 1
ATOM 1796 C CA . VAL B 1 105 ? 20.664 35.948 41.452 1.00 30.75 76 VAL B CA 1
ATOM 1797 C C . VAL B 1 105 ? 20.948 36.795 40.222 1.00 30.38 76 VAL B C 1
ATOM 1798 O O . VAL B 1 105 ? 21.624 36.347 39.287 1.00 29.31 76 VAL B O 1
ATOM 1802 N N . TRP B 1 106 ? 20.411 38.012 40.220 1.00 29.59 77 TRP B N 1
ATOM 1803 C CA . TRP B 1 106 ? 20.602 38.927 39.105 1.00 30.40 77 TRP B CA 1
ATOM 1804 C C . TRP B 1 106 ? 21.474 40.116 39.483 1.00 31.16 77 TRP B C 1
ATOM 1805 O O . TRP B 1 106 ? 21.347 40.687 40.567 1.00 30.95 77 TRP B O 1
ATOM 1816 N N . GLU B 1 107 ? 22.356 40.488 38.567 1.00 31.96 78 GLU B N 1
ATOM 1817 C CA . GLU B 1 107 ? 23.283 41.580 38.794 1.00 33.63 78 GLU B CA 1
ATOM 1818 C C . GLU B 1 107 ? 23.092 42.717 37.816 1.00 34.01 78 GLU B C 1
ATOM 1819 O O . GLU B 1 107 ? 22.873 42.500 36.625 1.00 34.68 78 GLU B O 1
ATOM 1825 N N . GLY B 1 108 ? 23.191 43.933 38.331 1.00 34.07 79 GLY B N 1
ATOM 1826 C CA . GLY B 1 108 ? 23.036 45.102 37.493 1.00 35.01 79 GLY B CA 1
ATOM 1827 C C . GLY B 1 108 ? 22.753 46.302 38.365 1.00 35.49 79 GLY B C 1
ATOM 1828 O O . GLY B 1 108 ? 22.306 46.152 39.501 1.00 36.54 79 GLY B O 1
ATOM 1829 N N . GLU B 1 109 ? 22.988 47.496 37.843 1.00 34.99 80 GLU B N 1
ATOM 1830 C CA . GLU B 1 109 ? 22.752 48.691 38.624 1.00 36.72 80 GLU B CA 1
ATOM 1831 C C . GLU B 1 109 ? 21.289 48.921 38.986 1.00 36.73 80 GLU B C 1
ATOM 1832 O O . GLU B 1 109 ? 20.418 48.984 38.116 1.00 38.18 80 GLU B O 1
ATOM 1838 N N . GLY B 1 110 ? 21.031 49.059 40.283 1.00 35.87 81 GLY B N 1
ATOM 1839 C CA . GLY B 1 110 ? 19.679 49.292 40.760 1.00 35.46 81 GLY B CA 1
ATOM 1840 C C . GLY B 1 110 ? 18.774 48.092 40.577 1.00 35.62 81 GLY B C 1
ATOM 1841 O O . GLY B 1 110 ? 17.546 48.199 40.683 1.00 35.87 81 GLY B O 1
ATOM 1842 N N . VAL B 1 111 ? 19.385 46.941 40.313 1.00 34.21 82 VAL B N 1
ATOM 1843 C CA . VAL B 1 111 ? 18.631 45.718 40.091 1.00 34.44 82 VAL B CA 1
ATOM 1844 C C . VAL B 1 111 ? 17.677 45.377 41.241 1.00 33.92 82 VAL B C 1
ATOM 1845 O O . VAL B 1 111 ? 16.539 44.978 41.006 1.00 35.21 82 VAL B O 1
ATOM 1849 N N . ILE B 1 112 ? 18.127 45.540 42.479 1.00 33.26 83 ILE B N 1
ATOM 1850 C CA . ILE B 1 112 ? 17.273 45.236 43.620 1.00 32.26 83 ILE B CA 1
ATOM 1851 C C . ILE B 1 112 ? 15.987 46.034 43.542 1.00 32.30 83 ILE B C 1
ATOM 1852 O O . ILE B 1 112 ? 14.892 45.487 43.658 1.00 33.58 83 ILE B O 1
ATOM 1857 N N . THR B 1 113 ? 16.121 47.335 43.343 1.00 32.57 84 THR B N 1
ATOM 1858 C CA . THR B 1 113 ? 14.947 48.182 43.253 1.00 33.28 84 THR B CA 1
ATOM 1859 C C . THR B 1 113 ? 14.123 47.937 41.999 1.00 33.02 84 THR B C 1
ATOM 1860 O O . THR B 1 113 ? 12.906 47.779 42.085 1.00 32.89 84 THR B O 1
ATOM 1864 N N . TYR B 1 114 ? 14.763 47.906 40.832 1.00 32.10 85 TYR B N 1
ATOM 1865 C CA . TYR B 1 114 ? 13.980 47.687 39.624 1.00 30.27 85 TYR B CA 1
ATOM 1866 C C . TYR B 1 114 ? 13.407 46.283 39.610 1.00 29.95 85 TYR B C 1
ATOM 1867 O O . TYR B 1 114 ? 12.338 46.048 39.045 1.00 30.01 85 TYR B O 1
ATOM 1876 N N . GLY B 1 115 ? 14.114 45.352 40.243 1.00 29.14 86 GLY B N 1
ATOM 1877 C CA . GLY B 1 115 ? 13.627 43.991 40.305 1.00 29.94 86 GLY B CA 1
ATOM 1878 C C . GLY B 1 115 ? 12.237 44.013 40.917 1.00 31.35 86 GLY B C 1
ATOM 1879 O O . GLY B 1 115 ? 11.328 43.291 40.495 1.00 30.89 86 GLY B O 1
ATOM 1880 N N . ARG B 1 116 ? 12.057 44.859 41.921 1.00 32.70 87 ARG B N 1
ATOM 1881 C CA . ARG B 1 116 ? 10.758 44.939 42.559 1.00 34.84 87 ARG B CA 1
ATOM 1882 C C . ARG B 1 116 ? 9.729 45.603 41.647 1.00 34.43 87 ARG B C 1
ATOM 1883 O O . ARG B 1 116 ? 8.581 45.150 41.579 1.00 35.69 87 ARG B O 1
ATOM 1891 N N . LYS B 1 117 ? 10.134 46.657 40.938 1.00 33.31 88 LYS B N 1
ATOM 1892 C CA . LYS B 1 117 ? 9.216 47.338 40.028 1.00 33.41 88 LYS B CA 1
ATOM 1893 C C . LYS B 1 117 ? 8.721 46.336 38.987 1.00 33.48 88 LYS B C 1
ATOM 1894 O O . LYS B 1 117 ? 7.548 46.347 38.600 1.00 32.74 88 LYS B O 1
ATOM 1900 N N . LEU B 1 118 ? 9.638 45.478 38.542 1.00 32.30 89 LEU B N 1
ATOM 1901 C CA . LEU B 1 118 ? 9.346 44.455 37.550 1.00 30.30 89 LEU B CA 1
ATOM 1902 C C . LEU B 1 118 ? 8.315 43.492 38.108 1.00 30.38 89 LEU B C 1
ATOM 1903 O O . LEU B 1 118 ? 7.356 43.125 37.430 1.00 31.87 89 LEU B O 1
ATOM 1908 N N . ILE B 1 119 ? 8.505 43.097 39.359 1.00 29.71 90 ILE B N 1
ATOM 1909 C CA . ILE B 1 119 ? 7.587 42.169 39.995 1.00 30.07 90 ILE B CA 1
ATOM 1910 C C . ILE B 1 119 ? 6.203 42.762 40.241 1.00 31.47 90 ILE B C 1
ATOM 1911 O O . ILE B 1 119 ? 5.178 42.083 40.070 1.00 31.42 90 ILE B O 1
ATOM 1916 N N . GLY B 1 120 ? 6.173 44.028 40.642 1.00 32.00 91 GLY B N 1
ATOM 1917 C CA . GLY B 1 120 ? 4.900 44.679 40.901 1.00 33.03 91 GLY B CA 1
ATOM 1918 C C . GLY B 1 120 ? 4.437 44.511 42.337 1.00 33.50 91 GLY B C 1
ATOM 1919 O O . GLY B 1 120 ? 5.107 43.864 43.144 1.00 34.62 91 GLY B O 1
ATOM 1920 N N . ALA B 1 121 ? 3.284 45.093 42.649 1.00 33.48 92 ALA B N 1
ATOM 1921 C CA . ALA B 1 121 ? 2.705 45.030 43.991 1.00 33.24 92 ALA B CA 1
ATOM 1922 C C . ALA B 1 121 ? 2.661 43.615 44.556 1.00 33.73 92 ALA B C 1
ATOM 1923 O O . ALA B 1 121 ? 2.641 42.639 43.813 1.00 34.47 92 ALA B O 1
ATOM 1925 N N . THR B 1 122 ? 2.643 43.505 45.877 1.00 33.71 93 THR B N 1
ATOM 1926 C CA . THR B 1 122 ? 2.587 42.198 46.508 1.00 34.39 93 THR B CA 1
ATOM 1927 C C . THR B 1 122 ? 1.315 41.498 46.057 1.00 34.89 93 THR B C 1
ATOM 1928 O O . THR B 1 122 ? 1.307 40.296 45.790 1.00 35.58 93 THR B O 1
ATOM 1932 N N . ASP B 1 123 ? 0.240 42.273 45.981 1.00 35.30 94 ASP B N 1
ATOM 1933 C CA . ASP B 1 123 ? -1.064 41.769 45.571 1.00 35.98 94 ASP B CA 1
ATOM 1934 C C . ASP B 1 123 ? -1.237 41.952 44.062 1.00 35.55 94 ASP B C 1
ATOM 1935 O O . ASP B 1 123 ? -1.259 43.080 43.565 1.00 35.26 94 ASP B O 1
ATOM 1940 N N . PRO B 1 124 ? -1.351 40.844 43.314 1.00 35.21 95 PRO B N 1
ATOM 1941 C CA . PRO B 1 124 ? -1.524 40.928 41.861 1.00 35.47 95 PRO B CA 1
ATOM 1942 C C . PRO B 1 124 ? -2.637 41.904 41.486 1.00 35.83 95 PRO B C 1
ATOM 1943 O O . PRO B 1 124 ? -2.461 42.744 40.609 1.00 35.86 95 PRO B O 1
ATOM 1947 N N . GLN B 1 125 ? -3.773 41.791 42.172 1.00 37.19 96 GLN B N 1
ATOM 1948 C CA . GLN B 1 125 ? -4.938 42.653 41.948 1.00 37.53 96 GLN B CA 1
ATOM 1949 C C . GLN B 1 125 ? -4.571 44.128 41.930 1.00 36.53 96 GLN B C 1
ATOM 1950 O O . GLN B 1 125 ? -5.250 44.941 41.307 1.00 35.84 96 GLN B O 1
ATOM 1956 N N . LYS B 1 126 ? -3.494 44.470 42.621 1.00 36.79 97 LYS B N 1
ATOM 1957 C CA . LYS B 1 126 ? -3.069 45.854 42.707 1.00 37.09 97 LYS B CA 1
ATOM 1958 C C . LYS B 1 126 ? -1.828 46.177 41.899 1.00 36.99 97 LYS B C 1
ATOM 1959 O O . LYS B 1 126 ? -1.299 47.284 41.983 1.00 37.90 97 LYS B O 1
ATOM 1965 N N . SER B 1 127 ? -1.367 45.216 41.108 1.00 36.60 98 SER B N 1
ATOM 1966 C CA . SER B 1 127 ? -0.191 45.435 40.278 1.00 36.00 98 SER B CA 1
ATOM 1967 C C . SER B 1 127 ? -0.616 45.971 38.927 1.00 34.85 98 SER B C 1
ATOM 1968 O O . SER B 1 127 ? -1.711 45.685 38.446 1.00 35.76 98 SER B O 1
ATOM 1971 N N . ALA B 1 128 ? 0.263 46.749 38.313 1.00 33.30 99 ALA B N 1
ATOM 1972 C CA . ALA B 1 128 ? -0.033 47.346 37.023 1.00 30.89 99 ALA B CA 1
ATOM 1973 C C . ALA B 1 128 ? 0.265 46.436 35.846 1.00 30.18 99 ALA B C 1
ATOM 1974 O O . ALA B 1 128 ? 1.223 45.658 35.870 1.00 30.04 99 ALA B O 1
ATOM 1976 N N . PRO B 1 129 ? -0.584 46.488 34.812 1.00 29.47 100 PRO B N 1
ATOM 1977 C CA . PRO B 1 129 ? -0.325 45.647 33.645 1.00 29.00 100 PRO B CA 1
ATOM 1978 C C . PRO B 1 129 ? 1.081 46.032 33.204 1.00 29.17 100 PRO B C 1
ATOM 1979 O O . PRO B 1 129 ? 1.406 47.223 33.131 1.00 29.73 100 PRO B O 1
ATOM 1983 N N . GLY B 1 130 ? 1.917 45.033 32.945 1.00 27.99 101 GLY B N 1
ATOM 1984 C CA . GLY B 1 130 ? 3.282 45.312 32.550 1.00 27.59 101 GLY B CA 1
ATOM 1985 C C . GLY B 1 130 ? 4.223 44.696 33.563 1.00 27.79 101 GLY B C 1
ATOM 1986 O O . GLY B 1 130 ? 5.391 44.424 33.269 1.00 29.86 101 GLY B O 1
ATOM 1987 N N . THR B 1 131 ? 3.714 44.478 34.770 1.00 26.33 102 THR B N 1
ATOM 1988 C CA . THR B 1 131 ? 4.513 43.868 35.820 1.00 26.07 102 THR B CA 1
ATOM 1989 C C . THR B 1 131 ? 4.255 42.367 35.812 1.00 26.58 102 THR B C 1
ATOM 1990 O O . THR B 1 131 ? 3.187 41.909 35.392 1.00 26.19 102 THR B O 1
ATOM 1994 N N . ILE B 1 132 ? 5.234 41.606 36.281 1.00 26.57 103 ILE B N 1
ATOM 1995 C CA . ILE B 1 132 ? 5.115 40.155 36.324 1.00 26.66 103 ILE B CA 1
ATOM 1996 C C . ILE B 1 132 ? 3.854 39.658 37.031 1.00 28.24 103 ILE B C 1
ATOM 1997 O O . ILE B 1 132 ? 3.140 38.803 36.501 1.00 29.04 103 ILE B O 1
ATOM 2002 N N . ARG B 1 133 ? 3.571 40.182 38.222 1.00 29.33 104 ARG B N 1
ATOM 2003 C CA . ARG B 1 133 ? 2.388 39.737 38.949 1.00 28.83 104 ARG B CA 1
ATOM 2004 C C . ARG B 1 133 ? 1.102 40.273 38.345 1.00 29.34 104 ARG B C 1
ATOM 2005 O O . ARG B 1 133 ? 0.086 39.570 38.296 1.00 28.64 104 ARG B O 1
ATOM 2013 N N . GLY B 1 134 ? 1.153 41.509 37.858 1.00 30.40 105 GLY B N 1
ATOM 2014 C CA . GLY B 1 134 ? -0.021 42.093 37.232 1.00 30.70 105 GLY B CA 1
ATOM 2015 C C . GLY B 1 134 ? -0.429 41.338 35.972 1.00 30.43 105 GLY B C 1
ATOM 2016 O O . GLY B 1 134 ? -1.609 41.293 35.625 1.00 29.50 105 GLY B O 1
ATOM 2017 N N . ASP B 1 135 ? 0.542 40.737 35.286 1.00 30.45 106 ASP B N 1
ATOM 2018 C CA . ASP B 1 135 ? 0.256 40.000 34.058 1.00 31.07 106 ASP B CA 1
ATOM 2019 C C . ASP B 1 135 ? 0.000 38.510 34.232 1.00 30.37 106 ASP B C 1
ATOM 2020 O O . ASP B 1 135 ? -0.876 37.948 33.567 1.00 29.60 106 ASP B O 1
ATOM 2025 N N . LEU B 1 136 ? 0.763 37.873 35.119 1.00 29.32 107 LEU B N 1
ATOM 2026 C CA . LEU B 1 136 ? 0.673 36.422 35.280 1.00 29.32 107 LEU B CA 1
ATOM 2027 C C . LEU B 1 136 ? 0.062 35.830 36.548 1.00 30.73 107 LEU B C 1
ATOM 2028 O O . LEU B 1 136 ? 0.001 34.606 36.681 1.00 30.77 107 LEU B O 1
ATOM 2033 N N . ALA B 1 137 ? -0.378 36.667 37.480 1.00 31.60 108 ALA B N 1
ATOM 2034 C CA . ALA B 1 137 ? -0.966 36.146 38.710 1.00 31.32 108 ALA B CA 1
ATOM 2035 C C . ALA B 1 137 ? -2.297 36.821 39.026 1.00 31.65 108 ALA B C 1
ATOM 2036 O O . ALA B 1 137 ? -2.619 37.882 38.480 1.00 31.01 108 ALA B O 1
ATOM 2038 N N . VAL B 1 138 ? -3.074 36.207 39.912 1.00 31.95 109 VAL B N 1
ATOM 2039 C CA . VAL B 1 138 ? -4.375 36.764 40.252 1.00 31.63 109 VAL B CA 1
ATOM 2040 C C . VAL B 1 138 ? -4.540 37.196 41.709 1.00 31.56 109 VAL B C 1
ATOM 2041 O O . VAL B 1 138 ? -5.022 38.298 41.981 1.00 30.16 109 VAL B O 1
ATOM 2045 N N . VAL B 1 139 ? -4.131 36.342 42.642 1.00 32.35 110 VAL B N 1
ATOM 2046 C CA . VAL B 1 139 ? -4.292 36.653 44.063 1.00 32.09 110 VAL B CA 1
ATOM 2047 C C . VAL B 1 139 ? -2.989 36.642 44.853 1.00 32.92 110 VAL B C 1
ATOM 2048 O O . VAL B 1 139 ? -1.990 36.047 44.432 1.00 32.83 110 VAL B O 1
ATOM 2052 N N . VAL B 1 140 ? -3.024 37.293 46.011 1.00 32.46 111 VAL B N 1
ATOM 2053 C CA . VAL B 1 140 ? -1.866 37.409 46.887 1.00 33.18 111 VAL B CA 1
ATOM 2054 C C . VAL B 1 140 ? -1.291 36.069 47.300 1.00 33.66 111 VAL B C 1
ATOM 2055 O O . VAL B 1 140 ? -0.072 35.883 47.316 1.00 33.32 111 VAL B O 1
ATOM 2059 N N . GLY B 1 141 ? -2.174 35.141 47.646 1.00 34.45 112 GLY B N 1
ATOM 2060 C CA . GLY B 1 141 ? -1.728 33.826 48.071 1.00 36.74 112 GLY B CA 1
ATOM 2061 C C . GLY B 1 141 ? -0.902 33.070 47.044 1.00 38.00 112 GLY B C 1
ATOM 2062 O O . GLY B 1 141 ? -0.137 32.169 47.386 1.00 39.41 112 GLY B O 1
ATOM 2063 N N . ARG B 1 142 ? -1.056 33.438 45.779 1.00 38.72 113 ARG B N 1
ATOM 2064 C CA . ARG B 1 142 ? -0.333 32.791 44.696 1.00 37.49 113 ARG B CA 1
ATOM 2065 C C . ARG B 1 142 ? 0.278 33.848 43.792 1.00 36.40 113 ARG B C 1
ATOM 2066 O O . ARG B 1 142 ? -0.043 33.926 42.603 1.00 37.42 113 ARG B O 1
ATOM 2074 N N . ASN B 1 143 ? 1.160 34.663 44.358 1.00 34.09 114 ASN B N 1
ATOM 2075 C CA . ASN B 1 143 ? 1.792 35.713 43.585 1.00 31.75 114 ASN B CA 1
ATOM 2076 C C . ASN B 1 143 ? 3.087 35.290 42.886 1.00 30.43 114 ASN B C 1
ATOM 2077 O O . ASN B 1 143 ? 4.023 36.076 42.741 1.00 29.77 114 ASN B O 1
ATOM 2082 N N . ILE B 1 144 ? 3.110 34.023 42.483 1.00 29.39 115 ILE B N 1
ATOM 2083 C CA . ILE B 1 144 ? 4.171 33.386 41.698 1.00 28.20 115 ILE B CA 1
ATOM 2084 C C . ILE B 1 144 ? 5.664 33.716 41.809 1.00 29.78 115 ILE B C 1
ATOM 2085 O O . ILE B 1 144 ? 6.494 32.967 41.277 1.00 30.55 115 ILE B O 1
ATOM 2090 N N . ILE B 1 145 ? 6.042 34.805 42.466 1.00 30.35 116 ILE B N 1
ATOM 2091 C CA . ILE B 1 145 ? 7.462 35.147 42.488 1.00 28.65 116 ILE B CA 1
ATOM 2092 C C . ILE B 1 145 ? 7.882 35.899 43.738 1.00 29.24 116 ILE B C 1
ATOM 2093 O O . ILE B 1 145 ? 7.043 36.406 44.481 1.00 29.66 116 ILE B O 1
ATOM 2098 N N . HIS B 1 146 ? 9.187 35.952 43.972 1.00 30.74 117 HIS B N 1
ATOM 2099 C CA . HIS B 1 146 ? 9.732 36.674 45.113 1.00 32.48 117 HIS B CA 1
ATOM 2100 C C . HIS B 1 146 ? 11.007 37.403 44.711 1.00 33.63 117 HIS B C 1
ATOM 2101 O O . HIS B 1 146 ? 11.818 36.884 43.925 1.00 34.22 117 HIS B O 1
ATOM 2108 N N . GLY B 1 147 ? 11.177 38.606 45.252 1.00 33.07 118 GLY B N 1
ATOM 2109 C CA . GLY B 1 147 ? 12.363 39.385 44.957 1.00 33.63 118 GLY B CA 1
ATOM 2110 C C . GLY B 1 147 ? 12.815 40.118 46.202 1.00 35.16 118 GLY B C 1
ATOM 2111 O O . GLY B 1 147 ? 11.991 40.684 46.917 1.00 35.83 118 GLY B O 1
ATOM 2112 N N . SER B 1 148 ? 14.115 40.107 46.475 1.00 36.36 119 SER B N 1
ATOM 2113 C CA . SER B 1 148 ? 14.641 40.793 47.650 1.00 37.26 119 SER B CA 1
ATOM 2114 C C . SER B 1 148 ? 14.092 42.212 47.676 1.00 38.93 119 SER B C 1
ATOM 2115 O O . SER B 1 148 ? 14.009 42.873 46.639 1.00 40.31 119 SER B O 1
ATOM 2118 N N . ASP B 1 149 ? 13.713 42.680 48.860 1.00 41.20 120 ASP B N 1
ATOM 2119 C CA . ASP B 1 149 ? 13.150 44.024 48.995 1.00 43.67 120 ASP B CA 1
ATOM 2120 C C . ASP B 1 149 ? 14.147 45.106 49.405 1.00 43.08 120 ASP B C 1
ATOM 2121 O O . ASP B 1 149 ? 13.772 46.271 49.521 1.00 44.12 120 ASP B O 1
ATOM 2126 N N . GLY B 1 150 ? 15.402 44.733 49.625 1.00 41.23 121 GLY B N 1
ATOM 2127 C CA . GLY B 1 150 ? 16.383 45.720 50.019 1.00 40.30 121 GLY B CA 1
ATOM 2128 C C . GLY B 1 150 ? 17.800 45.203 49.936 1.00 41.94 121 GLY B C 1
ATOM 2129 O O . GLY B 1 150 ? 18.021 43.997 49.822 1.00 40.75 121 GLY B O 1
ATOM 2130 N N . PRO B 1 151 ? 18.791 46.105 50.019 1.00 43.61 122 PRO B N 1
ATOM 2131 C CA . PRO B 1 151 ? 20.221 45.788 49.952 1.00 44.93 122 PRO B CA 1
ATOM 2132 C C . PRO B 1 151 ? 20.644 44.732 50.962 1.00 47.44 122 PRO B C 1
ATOM 2133 O O . PRO B 1 151 ? 21.474 43.869 50.656 1.00 47.32 122 PRO B O 1
ATOM 2137 N N . GLU B 1 152 ? 20.075 44.814 52.165 1.00 49.89 123 GLU B N 1
ATOM 2138 C CA . GLU B 1 152 ? 20.405 43.880 53.238 1.00 53.08 123 GLU B CA 1
ATOM 2139 C C . GLU B 1 152 ? 19.762 42.520 53.028 1.00 52.56 123 GLU B C 1
ATOM 2140 O O . GLU B 1 152 ? 20.458 41.505 52.924 1.00 52.96 123 GLU B O 1
ATOM 2146 N N . THR B 1 153 ? 18.435 42.497 52.971 1.00 51.24 124 THR B N 1
ATOM 2147 C CA . THR B 1 153 ? 17.717 41.251 52.749 1.00 50.79 124 THR B CA 1
ATOM 2148 C C . THR B 1 153 ? 18.281 40.559 51.503 1.00 50.92 124 THR B C 1
ATOM 2149 O O . THR B 1 153 ? 18.292 39.327 51.407 1.00 50.67 124 THR B O 1
ATOM 2153 N N . ALA B 1 154 ? 18.758 41.360 50.554 1.00 50.15 125 ALA B N 1
ATOM 2154 C CA . ALA B 1 154 ? 19.343 40.816 49.336 1.00 50.50 125 ALA B CA 1
ATOM 2155 C C . ALA B 1 154 ? 20.579 40.022 49.735 1.00 51.07 125 ALA B C 1
ATOM 2156 O O . ALA B 1 154 ? 20.658 38.811 49.512 1.00 51.46 125 ALA B O 1
ATOM 2158 N N . LYS B 1 155 ? 21.535 40.718 50.342 1.00 51.97 126 LYS B N 1
ATOM 2159 C CA . LYS B 1 155 ? 22.778 40.104 50.783 1.00 52.32 126 LYS B CA 1
ATOM 2160 C C . LYS B 1 155 ? 22.541 38.801 51.530 1.00 51.52 126 LYS B C 1
ATOM 2161 O O . LYS B 1 155 ? 23.190 37.786 51.261 1.00 51.42 126 LYS B O 1
ATOM 2167 N N . ASP B 1 156 ? 21.609 38.828 52.475 1.00 49.87 127 ASP B N 1
ATOM 2168 C CA . ASP B 1 156 ? 21.316 37.635 53.248 1.00 48.98 127 ASP B CA 1
ATOM 2169 C C . ASP B 1 156 ? 20.714 36.574 52.354 1.00 47.48 127 ASP B C 1
ATOM 2170 O O . ASP B 1 156 ? 21.235 35.462 52.263 1.00 48.01 127 ASP B O 1
ATOM 2175 N N . GLU B 1 157 ? 19.614 36.926 51.694 1.00 45.36 128 GLU B N 1
ATOM 2176 C CA . GLU B 1 157 ? 18.928 36.002 50.805 1.00 42.11 128 GLU B CA 1
ATOM 2177 C C . GLU B 1 157 ? 19.876 35.320 49.824 1.00 39.46 128 GLU B C 1
ATOM 2178 O O . GLU B 1 157 ? 19.809 34.104 49.628 1.00 37.43 128 GLU B O 1
ATOM 2184 N N . ILE B 1 158 ? 20.776 36.082 49.220 1.00 36.89 129 ILE B N 1
ATOM 2185 C CA . ILE B 1 158 ? 21.699 35.460 48.293 1.00 37.16 129 ILE B CA 1
ATOM 2186 C C . ILE B 1 158 ? 22.545 34.431 49.034 1.00 39.48 129 ILE B C 1
ATOM 2187 O O . ILE B 1 158 ? 22.705 33.298 48.569 1.00 40.89 129 ILE B O 1
ATOM 2192 N N . LYS B 1 159 ? 23.076 34.805 50.195 1.00 41.09 130 LYS B N 1
ATOM 2193 C CA . LYS B 1 159 ? 23.902 33.870 50.960 1.00 41.59 130 LYS B CA 1
ATOM 2194 C C . LYS B 1 159 ? 23.129 32.662 51.475 1.00 39.21 130 LYS B C 1
ATOM 2195 O O . LYS B 1 159 ? 23.687 31.581 51.626 1.00 38.06 130 LYS B O 1
ATOM 2201 N N . LEU B 1 160 ? 21.841 32.845 51.722 1.00 37.75 131 LEU B N 1
ATOM 2202 C CA . LEU B 1 160 ? 21.009 31.762 52.211 1.00 37.63 131 LEU B CA 1
ATOM 2203 C C . LEU B 1 160 ? 20.679 30.723 51.138 1.00 38.79 131 LEU B C 1
ATOM 2204 O O . LEU B 1 160 ? 20.463 29.550 51.457 1.00 39.53 131 LEU B O 1
ATOM 2209 N N . TRP B 1 161 ? 20.636 31.143 49.875 1.00 38.48 132 TRP B N 1
ATOM 2210 C CA . TRP B 1 161 ? 20.289 30.223 48.795 1.00 37.24 132 TRP B CA 1
ATOM 2211 C C . TRP B 1 161 ? 21.436 29.768 47.898 1.00 37.01 132 TRP B C 1
ATOM 2212 O O . TRP B 1 161 ? 21.301 28.782 47.172 1.00 36.62 132 TRP B O 1
ATOM 2223 N N . PHE B 1 162 ? 22.560 30.470 47.918 1.00 36.75 133 PHE B N 1
ATOM 2224 C CA . PHE B 1 162 ? 23.653 30.054 47.052 1.00 37.66 133 PHE B CA 1
ATOM 2225 C C . PHE B 1 162 ? 25.006 29.965 47.719 1.00 38.43 133 PHE B C 1
ATOM 2226 O O . PHE B 1 162 ? 25.374 30.812 48.529 1.00 38.91 133 PHE B O 1
ATOM 2234 N N . LYS B 1 163 ? 25.742 28.922 47.369 1.00 40.18 134 LYS B N 1
ATOM 2235 C CA . LYS B 1 163 ? 27.085 28.744 47.879 1.00 44.69 134 LYS B CA 1
ATOM 2236 C C . LYS B 1 163 ? 27.875 29.665 46.957 1.00 46.63 134 LYS B C 1
ATOM 2237 O O . LYS B 1 163 ? 27.559 29.770 45.773 1.00 47.19 134 LYS B O 1
ATOM 2243 N N . PRO B 1 164 ? 28.902 30.352 47.476 1.00 48.58 135 PRO B N 1
ATOM 2244 C CA . PRO B 1 164 ? 29.674 31.247 46.604 1.00 49.10 135 PRO B CA 1
ATOM 2245 C C . PRO B 1 164 ? 30.206 30.646 45.293 1.00 48.64 135 PRO B C 1
ATOM 2246 O O . PRO B 1 164 ? 30.486 31.392 44.353 1.00 49.14 135 PRO B O 1
ATOM 2250 N N . GLU B 1 165 ? 30.345 29.322 45.212 1.00 47.67 136 GLU B N 1
ATOM 2251 C CA . GLU B 1 165 ? 30.837 28.714 43.970 1.00 48.08 136 GLU B CA 1
ATOM 2252 C C . GLU B 1 165 ? 29.746 28.769 42.911 1.00 47.29 136 GLU B C 1
ATOM 2253 O O . GLU B 1 165 ? 30.016 28.985 41.731 1.00 47.77 136 GLU B O 1
ATOM 2259 N N . GLU B 1 166 ? 28.510 28.557 43.346 1.00 45.83 137 GLU B N 1
ATOM 2260 C CA . GLU B 1 166 ? 27.365 28.567 42.449 1.00 43.24 137 GLU B CA 1
ATOM 2261 C C . GLU B 1 166 ? 27.218 29.886 41.683 1.00 41.83 137 GLU B C 1
ATOM 2262 O O . GLU B 1 166 ? 26.627 29.912 40.608 1.00 42.10 137 GLU B O 1
ATOM 2268 N N . LEU B 1 167 ? 27.767 30.974 42.220 1.00 39.83 138 LEU B N 1
ATOM 2269 C CA . LEU B 1 167 ? 27.682 32.268 41.547 1.00 38.52 138 LEU B CA 1
ATOM 2270 C C . LEU B 1 167 ? 28.837 32.436 40.560 1.00 38.93 138 LEU B C 1
ATOM 2271 O O . LEU B 1 167 ? 29.907 31.866 40.759 1.00 40.35 138 LEU B O 1
ATOM 2276 N N . VAL B 1 168 ? 28.622 33.208 39.497 1.00 38.42 139 VAL B N 1
ATOM 2277 C CA . VAL B 1 168 ? 29.665 33.434 38.497 1.00 37.88 139 VAL B CA 1
ATOM 2278 C C . VAL B 1 168 ? 30.015 34.906 38.353 1.00 40.02 139 VAL B C 1
ATOM 2279 O O . VAL B 1 168 ? 29.218 35.791 38.695 1.00 40.22 139 VAL B O 1
ATOM 2283 N N . SER B 1 169 ? 31.217 35.154 37.838 1.00 41.61 140 SER B N 1
ATOM 2284 C CA . SER B 1 169 ? 31.706 36.511 37.615 1.00 43.27 140 SER B CA 1
ATOM 2285 C C . SER B 1 169 ? 32.306 36.633 36.221 1.00 44.19 140 SER B C 1
ATOM 2286 O O . SER B 1 169 ? 33.337 36.021 35.909 1.00 45.35 140 SER B O 1
ATOM 2289 N N . PHE B 1 170 ? 31.652 37.430 35.385 1.00 43.50 141 PHE B N 1
ATOM 2290 C CA . PHE B 1 170 ? 32.099 37.644 34.019 1.00 42.77 141 PHE B CA 1
ATOM 2291 C C . PHE B 1 170 ? 31.501 38.966 33.583 1.00 42.56 141 PHE B C 1
ATOM 2292 O O . PHE B 1 170 ? 30.488 39.398 34.131 1.00 42.11 141 PHE B O 1
ATOM 2300 N N . THR B 1 171 ? 32.122 39.622 32.614 1.00 42.55 142 THR B N 1
ATOM 2301 C CA . THR B 1 171 ? 31.570 40.875 32.129 1.00 44.13 142 THR B CA 1
ATOM 2302 C C . THR B 1 171 ? 30.878 40.588 30.798 1.00 44.93 142 THR B C 1
ATOM 2303 O O . THR B 1 171 ? 31.516 40.169 29.826 1.00 44.87 142 THR B O 1
ATOM 2307 N N . SER B 1 172 ? 29.562 40.793 30.767 1.00 45.67 143 SER B N 1
ATOM 2308 C CA . SER B 1 172 ? 28.793 40.519 29.557 1.00 46.02 143 SER B CA 1
ATOM 2309 C C . SER B 1 172 ? 29.243 41.373 28.382 1.00 45.06 143 SER B C 1
ATOM 2310 O O . SER B 1 172 ? 29.651 42.529 28.540 1.00 44.52 143 SER B O 1
ATOM 2313 N N . ASN B 1 173 ? 29.160 40.783 27.198 1.00 43.96 144 ASN B N 1
ATOM 2314 C CA . ASN B 1 173 ? 29.542 41.462 25.976 1.00 44.09 144 ASN B CA 1
ATOM 2315 C C . ASN B 1 173 ? 28.773 42.773 25.821 1.00 44.58 144 ASN B C 1
ATOM 2316 O O . ASN B 1 173 ? 29.308 43.768 25.323 1.00 44.36 144 ASN B O 1
ATOM 2321 N N . SER B 1 174 ? 27.521 42.765 26.270 1.00 44.49 145 SER B N 1
ATOM 2322 C CA . SER B 1 174 ? 26.656 43.930 26.174 1.00 44.61 145 SER B CA 1
ATOM 2323 C C . SER B 1 174 ? 26.869 44.966 27.281 1.00 44.72 145 SER B C 1
ATOM 2324 O O . SER B 1 174 ? 26.144 45.961 27.351 1.00 44.53 145 SER B O 1
ATOM 2327 N N . GLU B 1 175 ? 27.861 44.750 28.138 1.00 44.43 146 GLU B N 1
ATOM 2328 C CA . GLU B 1 175 ? 28.110 45.697 29.223 1.00 43.93 146 GLU B CA 1
ATOM 2329 C C . GLU B 1 175 ? 28.539 47.075 28.744 1.00 42.11 146 GLU B C 1
ATOM 2330 O O . GLU B 1 175 ? 28.092 48.093 29.268 1.00 40.21 146 GLU B O 1
ATOM 2336 N N . LYS B 1 176 ? 29.410 47.098 27.743 1.00 41.49 147 LYS B N 1
ATOM 2337 C CA . LYS B 1 176 ? 29.907 48.348 27.199 1.00 40.17 147 LYS B CA 1
ATOM 2338 C C . LYS B 1 176 ? 28.792 49.216 26.626 1.00 39.65 147 LYS B C 1
ATOM 2339 O O . LYS B 1 176 ? 28.911 50.440 26.589 1.00 40.49 147 LYS B O 1
ATOM 2345 N N . TRP B 1 177 ? 27.705 48.593 26.182 1.00 38.83 148 TRP B N 1
ATOM 2346 C CA . TRP B 1 177 ? 26.598 49.357 25.617 1.00 37.86 148 TRP B CA 1
ATOM 2347 C C . TRP B 1 177 ? 25.444 49.568 26.599 1.00 37.73 148 TRP B C 1
ATOM 2348 O O . TRP B 1 177 ? 24.539 50.355 26.337 1.00 39.06 148 TRP B O 1
ATOM 2359 N N . ILE B 1 178 ? 25.464 48.865 27.722 1.00 36.99 149 ILE B N 1
ATOM 2360 C CA . ILE B 1 178 ? 24.407 49.026 28.707 1.00 37.18 149 ILE B CA 1
ATOM 2361 C C . ILE B 1 178 ? 24.799 50.130 29.674 1.00 39.11 149 ILE B C 1
ATOM 2362 O O . ILE B 1 178 ? 23.952 50.910 30.115 1.00 39.80 149 ILE B O 1
ATOM 2367 N N . TYR B 1 179 ? 26.091 50.191 29.997 1.00 40.70 150 TYR B N 1
ATOM 2368 C CA . TYR B 1 179 ? 26.621 51.202 30.912 1.00 41.59 150 TYR B CA 1
ATOM 2369 C C . TYR B 1 179 ? 27.666 52.122 30.259 1.00 42.96 150 TYR B C 1
ATOM 2370 O O . TYR B 1 179 ? 27.603 53.347 30.521 1.00 43.50 150 TYR B O 1
ATOM 2379 N N . ALA C 1 30 ? 33.517 36.819 3.659 1.00 65.31 1 ALA C N 1
ATOM 2380 C CA . ALA C 1 30 ? 32.380 35.854 3.790 1.00 66.11 1 ALA C CA 1
ATOM 2381 C C . ALA C 1 30 ? 31.279 36.403 4.700 1.00 66.59 1 ALA C C 1
ATOM 2382 O O . ALA C 1 30 ? 30.091 36.333 4.365 1.00 67.05 1 ALA C O 1
ATOM 2384 N N . GLU C 1 31 ? 31.687 36.944 5.848 1.00 66.66 2 GLU C N 1
ATOM 2385 C CA . GLU C 1 31 ? 30.763 37.524 6.835 1.00 65.56 2 GLU C CA 1
ATOM 2386 C C . GLU C 1 31 ? 30.354 38.929 6.402 1.00 61.76 2 GLU C C 1
ATOM 2387 O O . GLU C 1 31 ? 29.706 39.663 7.155 1.00 61.21 2 GLU C O 1
ATOM 2393 N N . LEU C 1 32 ? 30.751 39.295 5.188 1.00 57.32 3 LEU C N 1
ATOM 2394 C CA . LEU C 1 32 ? 30.462 40.608 4.644 1.00 52.34 3 LEU C CA 1
ATOM 2395 C C . LEU C 1 32 ? 29.414 40.534 3.542 1.00 48.93 3 LEU C C 1
ATOM 2396 O O . LEU C 1 32 ? 29.042 41.554 2.962 1.00 48.36 3 LEU C O 1
ATOM 2401 N N . GLU C 1 33 ? 28.941 39.324 3.255 1.00 44.60 4 GLU C N 1
ATOM 2402 C CA . GLU C 1 33 ? 27.924 39.135 2.227 1.00 40.11 4 GLU C CA 1
ATOM 2403 C C . GLU C 1 33 ? 26.719 40.002 2.560 1.00 37.57 4 GLU C C 1
ATOM 2404 O O . GLU C 1 33 ? 26.432 40.265 3.724 1.00 37.17 4 GLU C O 1
ATOM 2410 N N . ARG C 1 34 ? 26.017 40.455 1.535 1.00 35.24 5 ARG C N 1
ATOM 2411 C CA . ARG C 1 34 ? 24.854 41.292 1.754 1.00 34.25 5 ARG C CA 1
ATOM 2412 C C . ARG C 1 34 ? 23.760 40.911 0.789 1.00 34.65 5 ARG C C 1
ATOM 2413 O O . ARG C 1 34 ? 24.030 40.539 -0.354 1.00 36.02 5 ARG C O 1
ATOM 2421 N N . THR C 1 35 ? 22.521 41.006 1.247 1.00 33.41 6 THR C N 1
ATOM 2422 C CA . THR C 1 35 ? 21.394 40.663 0.405 1.00 32.22 6 THR C CA 1
ATOM 2423 C C . THR C 1 35 ? 20.378 41.774 0.495 1.00 30.18 6 THR C C 1
ATOM 2424 O O . THR C 1 35 ? 20.429 42.591 1.411 1.00 29.87 6 THR C O 1
ATOM 2428 N N . PHE C 1 36 ? 19.460 41.798 -0.464 1.00 29.37 7 PHE C N 1
ATOM 2429 C CA . PHE C 1 36 ? 18.418 42.812 -0.495 1.00 27.46 7 PHE C CA 1
ATOM 2430 C C . PHE C 1 36 ? 17.102 42.179 -0.076 1.00 26.79 7 PHE C C 1
ATOM 2431 O O . PHE C 1 36 ? 16.686 41.154 -0.623 1.00 27.10 7 PHE C O 1
ATOM 2439 N N . ILE C 1 37 ? 16.461 42.775 0.919 1.00 25.62 8 ILE C N 1
ATOM 2440 C CA . ILE C 1 37 ? 15.177 42.274 1.384 1.00 25.35 8 ILE C CA 1
ATOM 2441 C C . ILE C 1 37 ? 14.218 43.447 1.296 1.00 25.84 8 ILE C C 1
ATOM 2442 O O . ILE C 1 37 ? 14.564 44.573 1.669 1.00 25.79 8 ILE C O 1
ATOM 2447 N N . ALA C 1 38 ? 13.020 43.193 0.788 1.00 25.65 9 ALA C N 1
ATOM 2448 C CA . ALA C 1 38 ? 12.036 44.255 0.659 1.00 24.90 9 ALA C CA 1
ATOM 2449 C C . ALA C 1 38 ? 10.678 43.776 1.114 1.00 24.58 9 ALA C C 1
ATOM 2450 O O . ALA C 1 38 ? 10.215 42.706 0.721 1.00 25.54 9 ALA C O 1
ATOM 2452 N N . ILE C 1 39 ? 10.044 44.556 1.969 1.00 24.71 10 ILE C N 1
ATOM 2453 C CA . ILE C 1 39 ? 8.719 44.188 2.411 1.00 24.85 10 ILE C CA 1
ATOM 2454 C C . ILE C 1 39 ? 7.827 44.892 1.403 1.00 25.84 10 ILE C C 1
ATOM 2455 O O . ILE C 1 39 ? 7.780 46.128 1.355 1.00 26.25 10 ILE C O 1
ATOM 2460 N N . LYS C 1 40 ? 7.163 44.105 0.561 1.00 25.49 11 LYS C N 1
ATOM 2461 C CA . LYS C 1 40 ? 6.292 44.664 -0.460 1.00 26.27 11 LYS C CA 1
ATOM 2462 C C . LYS C 1 40 ? 5.101 45.355 0.173 1.00 27.34 11 LYS C C 1
ATOM 2463 O O . LYS C 1 40 ? 4.859 45.218 1.373 1.00 27.72 11 LYS C O 1
ATOM 2469 N N . PRO C 1 41 ? 4.323 46.094 -0.634 1.00 28.29 12 PRO C N 1
ATOM 2470 C CA . PRO C 1 41 ? 3.146 46.811 -0.142 1.00 28.70 12 PRO C CA 1
ATOM 2471 C C . PRO C 1 41 ? 2.188 46.001 0.730 1.00 27.38 12 PRO C C 1
ATOM 2472 O O . PRO C 1 41 ? 1.735 46.489 1.766 1.00 27.31 12 PRO C O 1
ATOM 2476 N N . ASP C 1 42 ? 1.873 44.774 0.330 1.00 26.80 13 ASP C N 1
ATOM 2477 C CA . ASP C 1 42 ? 0.956 43.978 1.141 1.00 27.90 13 ASP C CA 1
ATOM 2478 C C . ASP C 1 42 ? 1.526 43.757 2.532 1.00 28.18 13 ASP C C 1
ATOM 2479 O O . ASP C 1 42 ? 0.811 43.871 3.528 1.00 28.69 13 ASP C O 1
ATOM 2484 N N . GLY C 1 43 ? 2.819 43.459 2.601 1.00 27.85 14 GLY C N 1
ATOM 2485 C CA . GLY C 1 43 ? 3.449 43.260 3.890 1.00 27.44 14 GLY C CA 1
ATOM 2486 C C . GLY C 1 43 ? 3.335 44.515 4.743 1.00 28.21 14 GLY C C 1
ATOM 2487 O O . GLY C 1 43 ? 2.943 44.457 5.920 1.00 28.03 14 GLY C O 1
ATOM 2488 N N . VAL C 1 44 ? 3.663 45.661 4.156 1.00 27.13 15 VAL C N 1
ATOM 2489 C CA . VAL C 1 44 ? 3.597 46.910 4.899 1.00 28.42 15 VAL C CA 1
ATOM 2490 C C . VAL C 1 44 ? 2.164 47.261 5.283 1.00 30.34 15 VAL C C 1
ATOM 2491 O O . VAL C 1 44 ? 1.901 47.679 6.416 1.00 30.15 15 VAL C O 1
ATOM 2495 N N . GLN C 1 45 ? 1.238 47.084 4.346 1.00 31.26 16 GLN C N 1
ATOM 2496 C CA . GLN C 1 45 ? -0.158 47.400 4.613 1.00 31.27 16 GLN C CA 1
ATOM 2497 C C . GLN C 1 45 ? -0.781 46.451 5.618 1.00 30.12 16 GLN C C 1
ATOM 2498 O O . GLN C 1 45 ? -1.885 46.695 6.095 1.00 31.65 16 GLN C O 1
ATOM 2504 N N . ARG C 1 46 ? -0.077 45.372 5.941 1.00 29.10 17 ARG C N 1
ATOM 2505 C CA . ARG C 1 46 ? -0.587 44.411 6.911 1.00 27.42 17 ARG C CA 1
ATOM 2506 C C . ARG C 1 46 ? 0.187 44.500 8.225 1.00 27.66 17 ARG C C 1
ATOM 2507 O O . ARG C 1 46 ? 0.019 43.669 9.125 1.00 28.28 17 ARG C O 1
ATOM 2515 N N . GLY C 1 47 ? 1.041 45.516 8.319 1.00 26.10 18 GLY C N 1
ATOM 2516 C CA . GLY C 1 47 ? 1.808 45.749 9.529 1.00 24.31 18 GLY C CA 1
ATOM 2517 C C . GLY C 1 47 ? 2.757 44.652 9.937 1.00 24.36 18 GLY C C 1
ATOM 2518 O O . GLY C 1 47 ? 2.836 44.316 11.116 1.00 25.80 18 GLY C O 1
ATOM 2519 N N . LEU C 1 48 ? 3.496 44.110 8.972 1.00 24.16 19 LEU C N 1
ATOM 2520 C CA . LEU C 1 48 ? 4.453 43.045 9.241 1.00 23.33 19 LEU C CA 1
ATOM 2521 C C . LEU C 1 48 ? 5.904 43.533 9.342 1.00 23.64 19 LEU C C 1
ATOM 2522 O O . LEU C 1 48 ? 6.831 42.716 9.368 1.00 23.83 19 LEU C O 1
ATOM 2527 N N . ILE C 1 49 ? 6.112 44.849 9.403 1.00 23.25 20 ILE C N 1
ATOM 2528 C CA . ILE C 1 49 ? 7.475 45.379 9.458 1.00 22.01 20 ILE C CA 1
ATOM 2529 C C . ILE C 1 49 ? 8.296 44.854 10.624 1.00 22.32 20 ILE C C 1
ATOM 2530 O O . ILE C 1 49 ? 9.320 44.202 10.416 1.00 22.03 20 ILE C O 1
ATOM 2535 N N . SER C 1 50 ? 7.853 45.145 11.845 1.00 22.30 21 SER C N 1
ATOM 2536 C CA . SER C 1 50 ? 8.570 44.696 13.031 1.00 22.54 21 SER C CA 1
ATOM 2537 C C . SER C 1 50 ? 8.770 43.179 12.994 1.00 22.90 21 SER C C 1
ATOM 2538 O O . SER C 1 50 ? 9.874 42.680 13.245 1.00 21.92 21 SER C O 1
ATOM 2541 N N . GLU C 1 51 ? 7.708 42.445 12.668 1.00 22.29 22 GLU C N 1
ATOM 2542 C CA . GLU C 1 51 ? 7.794 40.991 12.609 1.00 21.77 22 GLU C CA 1
ATOM 2543 C C . GLU C 1 51 ? 8.836 40.495 11.601 1.00 21.10 22 GLU C C 1
ATOM 2544 O O . GLU C 1 51 ? 9.679 39.657 11.929 1.00 20.58 22 GLU C O 1
ATOM 2550 N N . ILE C 1 52 ? 8.781 40.996 10.372 1.00 19.54 23 ILE C N 1
ATOM 2551 C CA . ILE C 1 52 ? 9.740 40.560 9.369 1.00 20.31 23 ILE C CA 1
ATOM 2552 C C . ILE C 1 52 ? 11.163 40.937 9.792 1.00 22.05 23 ILE C C 1
ATOM 2553 O O . ILE C 1 52 ? 12.090 40.110 9.721 1.00 21.92 23 ILE C O 1
ATOM 2558 N N . ILE C 1 53 ? 11.340 42.174 10.251 1.00 20.80 24 ILE C N 1
ATOM 2559 C CA . ILE C 1 53 ? 12.660 42.610 10.664 1.00 20.14 24 ILE C CA 1
ATOM 2560 C C . ILE C 1 53 ? 13.225 41.748 11.779 1.00 21.73 24 ILE C C 1
ATOM 2561 O O . ILE C 1 53 ? 14.419 41.444 11.785 1.00 23.75 24 ILE C O 1
ATOM 2566 N N . SER C 1 54 ? 12.381 41.333 12.715 1.00 21.72 25 SER C N 1
ATOM 2567 C CA . SER C 1 54 ? 12.880 40.528 13.825 1.00 22.46 25 SER C CA 1
ATOM 2568 C C . SER C 1 54 ? 13.469 39.182 13.404 1.00 23.41 25 SER C C 1
ATOM 2569 O O . SER C 1 54 ? 14.398 38.679 14.038 1.00 24.43 25 SER C O 1
ATOM 2572 N N . ARG C 1 55 ? 12.945 38.594 12.337 1.00 23.42 26 ARG C N 1
ATOM 2573 C CA . ARG C 1 55 ? 13.455 37.301 11.905 1.00 24.07 26 ARG C CA 1
ATOM 2574 C C . ARG C 1 55 ? 14.901 37.419 11.463 1.00 24.52 26 ARG C C 1
ATOM 2575 O O . ARG C 1 55 ? 15.685 36.494 11.664 1.00 25.77 26 ARG C O 1
ATOM 2583 N N . PHE C 1 56 ? 15.256 38.554 10.860 1.00 24.33 27 PHE C N 1
ATOM 2584 C CA . PHE C 1 56 ? 16.638 38.769 10.427 1.00 23.65 27 PHE C CA 1
ATOM 2585 C C . PHE C 1 56 ? 17.495 39.278 11.586 1.00 23.05 27 PHE C C 1
ATOM 2586 O O . PHE C 1 56 ? 18.629 38.833 11.761 1.00 22.73 27 PHE C O 1
ATOM 2594 N N . GLU C 1 57 ? 16.958 40.196 12.383 1.00 22.67 28 GLU C N 1
ATOM 2595 C CA . GLU C 1 57 ? 17.723 40.737 13.497 1.00 23.38 28 GLU C CA 1
ATOM 2596 C C . GLU C 1 57 ? 18.098 39.667 14.524 1.00 24.52 28 GLU C C 1
ATOM 2597 O O . GLU C 1 57 ? 19.277 39.530 14.870 1.00 25.18 28 GLU C O 1
ATOM 2603 N N . ARG C 1 58 ? 17.115 38.897 14.992 1.00 24.75 29 ARG C N 1
ATOM 2604 C CA . ARG C 1 58 ? 17.358 37.861 15.996 1.00 24.22 29 ARG C CA 1
ATOM 2605 C C . ARG C 1 58 ? 18.217 36.718 15.480 1.00 25.70 29 ARG C C 1
ATOM 2606 O O . ARG C 1 58 ? 18.699 35.907 16.268 1.00 28.76 29 ARG C O 1
ATOM 2614 N N . LYS C 1 59 ? 18.397 36.625 14.169 1.00 25.11 30 LYS C N 1
ATOM 2615 C CA . LYS C 1 59 ? 19.210 35.544 13.621 1.00 25.58 30 LYS C CA 1
ATOM 2616 C C . LYS C 1 59 ? 20.677 35.869 13.851 1.00 25.93 30 LYS C C 1
ATOM 2617 O O . LYS C 1 59 ? 21.496 34.967 14.054 1.00 26.77 30 LYS C O 1
ATOM 2623 N N . GLY C 1 60 ? 20.997 37.161 13.833 1.00 25.26 31 GLY C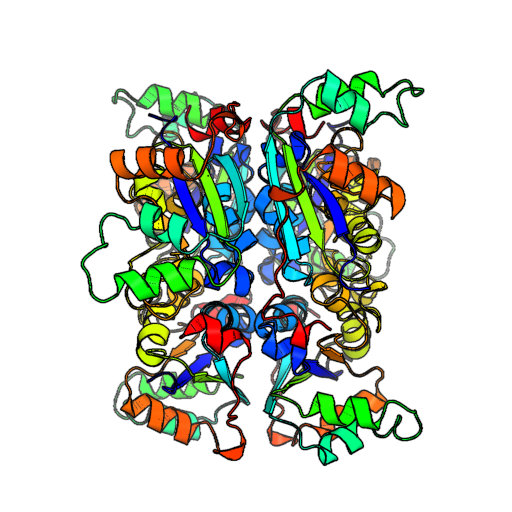 N 1
ATOM 2624 C CA . GLY C 1 60 ? 22.369 37.591 14.028 1.00 25.42 31 GLY C CA 1
ATOM 2625 C C . GLY C 1 60 ? 22.871 38.436 12.867 1.00 26.14 31 GLY C C 1
ATOM 2626 O O . GLY C 1 60 ? 23.980 38.972 12.916 1.00 26.08 31 GLY C O 1
ATOM 2627 N N . PHE C 1 61 ? 22.066 38.538 11.810 1.00 25.46 32 PHE C N 1
ATOM 2628 C CA . PHE C 1 61 ? 22.433 39.345 10.654 1.00 24.93 32 PHE C CA 1
ATOM 2629 C C . PHE C 1 61 ? 22.357 40.812 11.047 1.00 25.00 32 PHE C C 1
ATOM 2630 O O . PHE C 1 61 ? 21.719 41.142 12.043 1.00 26.24 32 PHE C O 1
ATOM 2638 N N . LYS C 1 62 ? 23.002 41.698 10.293 1.00 24.66 33 LYS C N 1
ATOM 2639 C CA . LYS C 1 62 ? 22.934 43.102 10.649 1.00 25.48 33 LYS C CA 1
ATOM 2640 C C . LYS C 1 62 ? 22.409 44.023 9.565 1.00 26.49 33 LYS C C 1
ATOM 2641 O O . LYS C 1 62 ? 22.735 43.888 8.380 1.00 26.49 33 LYS C O 1
ATOM 2647 N N . LEU C 1 63 ? 21.570 44.958 10.004 1.00 26.56 34 LEU C N 1
ATOM 2648 C CA . LEU C 1 63 ? 20.931 45.931 9.138 1.00 26.35 34 LEU C CA 1
ATOM 2649 C C . LEU C 1 63 ? 21.917 47.010 8.730 1.00 26.60 34 LEU C C 1
ATOM 2650 O O . LEU C 1 63 ? 22.254 47.877 9.529 1.00 26.78 34 LEU C O 1
ATOM 2655 N N . VAL C 1 64 ? 22.370 46.967 7.485 1.00 27.44 35 VAL C N 1
ATOM 2656 C CA . VAL C 1 64 ? 23.330 47.951 7.013 1.00 28.75 35 VAL C CA 1
ATOM 2657 C C . VAL C 1 64 ? 22.699 48.991 6.099 1.00 30.69 35 VAL C C 1
ATOM 2658 O O . VAL C 1 64 ? 23.392 49.877 5.598 1.00 31.29 35 VAL C O 1
ATOM 2662 N N . GLY C 1 65 ? 21.387 48.884 5.893 1.00 31.56 36 GLY C N 1
ATOM 2663 C CA . GLY C 1 65 ? 20.683 49.835 5.043 1.00 32.17 36 GLY C CA 1
ATOM 2664 C C . GLY C 1 65 ? 19.174 49.629 5.072 1.00 32.89 36 GLY C C 1
ATOM 2665 O O . GLY C 1 65 ? 18.691 48.497 4.997 1.00 34.32 36 GLY C O 1
ATOM 2666 N N . ILE C 1 66 ? 18.419 50.716 5.169 1.00 31.92 37 ILE C N 1
ATOM 2667 C CA . ILE C 1 66 ? 16.968 50.612 5.211 1.00 31.56 37 ILE C CA 1
ATOM 2668 C C . ILE C 1 66 ? 16.349 51.955 4.838 1.00 32.19 37 ILE C C 1
ATOM 2669 O O . ILE C 1 66 ? 16.956 53.006 5.059 1.00 33.81 37 ILE C O 1
ATOM 2674 N N . LYS C 1 67 ? 15.143 51.915 4.279 1.00 32.08 38 LYS C N 1
ATOM 2675 C CA . LYS C 1 67 ? 14.431 53.125 3.874 1.00 31.56 38 LYS C CA 1
ATOM 2676 C C . LYS C 1 67 ? 12.991 52.765 3.504 1.00 31.98 38 LYS C C 1
ATOM 2677 O O . LYS C 1 67 ? 12.685 51.603 3.196 1.00 33.09 38 LYS C O 1
ATOM 2683 N N . VAL C 1 68 ? 12.103 53.751 3.546 1.00 31.07 39 VAL C N 1
ATOM 2684 C CA . VAL C 1 68 ? 10.718 53.519 3.155 1.00 29.75 39 VAL C CA 1
ATOM 2685 C C . VAL C 1 68 ? 10.525 54.347 1.894 1.00 30.71 39 VAL C C 1
ATOM 2686 O O . VAL C 1 68 ? 11.172 55.378 1.728 1.00 31.88 39 VAL C O 1
ATOM 2690 N N . LEU C 1 69 ? 9.657 53.902 0.996 1.00 31.42 40 LEU C N 1
ATOM 2691 C CA . LEU C 1 69 ? 9.436 54.641 -0.240 1.00 33.27 40 LEU C CA 1
ATOM 2692 C C . LEU C 1 69 ? 8.328 53.996 -1.058 1.00 34.81 40 LEU C C 1
ATOM 2693 O O . LEU C 1 69 ? 7.931 52.860 -0.795 1.00 34.75 40 LEU C O 1
ATOM 2698 N N . ILE C 1 70 ? 7.846 54.725 -2.059 1.00 35.94 41 ILE C N 1
ATOM 2699 C CA . ILE C 1 70 ? 6.802 54.220 -2.930 1.00 37.18 41 ILE C CA 1
ATOM 2700 C C . ILE C 1 70 ? 7.371 54.137 -4.340 1.00 40.34 41 ILE C C 1
ATOM 2701 O O . ILE C 1 70 ? 7.461 55.139 -5.052 1.00 42.10 41 ILE C O 1
ATOM 2706 N N . PRO C 1 71 ? 7.769 52.932 -4.765 1.00 42.52 42 PRO C N 1
ATOM 2707 C CA . PRO C 1 71 ? 8.332 52.755 -6.103 1.00 44.23 42 PRO C CA 1
ATOM 2708 C C . PRO C 1 71 ? 7.425 53.328 -7.188 1.00 46.30 42 PRO C C 1
ATOM 2709 O O . PRO C 1 71 ? 6.195 53.265 -7.078 1.00 46.81 42 PRO C O 1
ATOM 2713 N N . THR C 1 72 ? 8.032 53.901 -8.224 1.00 48.15 43 THR C N 1
ATOM 2714 C CA . THR C 1 72 ? 7.259 54.427 -9.350 1.00 50.06 43 THR C CA 1
ATOM 2715 C C . THR C 1 72 ? 7.098 53.221 -10.275 1.00 51.52 43 THR C C 1
ATOM 2716 O O . THR C 1 72 ? 7.954 52.329 -10.266 1.00 51.92 43 THR C O 1
ATOM 2720 N N . LYS C 1 73 ? 6.023 53.158 -11.058 1.00 52.60 44 LYS C N 1
ATOM 2721 C CA . LYS C 1 73 ? 5.869 52.000 -11.932 1.00 54.06 44 LYS C CA 1
ATOM 2722 C C . LYS C 1 73 ? 7.146 51.815 -12.749 1.00 54.53 44 LYS C C 1
ATOM 2723 O O . LYS C 1 73 ? 7.537 50.688 -13.075 1.00 53.89 44 LYS C O 1
ATOM 2729 N N . GLN C 1 74 ? 7.799 52.930 -13.064 1.00 55.43 45 GLN C N 1
ATOM 2730 C CA . GLN C 1 74 ? 9.040 52.900 -13.824 1.00 56.37 45 GLN C CA 1
ATOM 2731 C C . GLN C 1 74 ? 10.064 52.071 -13.063 1.00 54.56 45 GLN C C 1
ATOM 2732 O O . GLN C 1 74 ? 10.489 51.005 -13.514 1.00 53.66 45 GLN C O 1
ATOM 2738 N N . PHE C 1 75 ? 10.444 52.578 -11.895 1.00 52.74 46 PHE C N 1
ATOM 2739 C CA . PHE C 1 75 ? 11.407 51.913 -11.031 1.00 51.26 46 PHE C CA 1
ATOM 2740 C C . PHE C 1 75 ? 11.077 50.422 -10.881 1.00 50.17 46 PHE C C 1
ATOM 2741 O O . PHE C 1 75 ? 11.959 49.567 -10.965 1.00 48.90 46 PHE C O 1
ATOM 2749 N N . ALA C 1 76 ? 9.801 50.121 -10.664 1.00 49.68 47 ALA C N 1
ATOM 2750 C CA . ALA C 1 76 ? 9.357 48.745 -10.492 1.00 49.61 47 ALA C CA 1
ATOM 2751 C C . ALA C 1 76 ? 9.775 47.878 -11.666 1.00 50.24 47 ALA C C 1
ATOM 2752 O O . ALA C 1 76 ? 10.230 46.747 -11.488 1.00 49.16 47 ALA C O 1
ATOM 2754 N N . GLN C 1 77 ? 9.612 48.417 -12.870 1.00 52.41 48 GLN C N 1
ATOM 2755 C CA . GLN C 1 77 ? 9.961 47.695 -14.088 1.00 53.99 48 GLN C CA 1
ATOM 2756 C C . GLN C 1 77 ? 11.462 47.493 -14.154 1.00 53.56 48 GLN C C 1
ATOM 2757 O O . GLN C 1 77 ? 11.939 46.489 -14.681 1.00 54.23 48 GLN C O 1
ATOM 2763 N N . GLN C 1 78 ? 12.211 48.447 -13.612 1.00 52.92 49 GLN C N 1
ATOM 2764 C CA . GLN C 1 78 ? 13.655 48.318 -13.598 1.00 52.93 49 GLN C CA 1
ATOM 2765 C C . GLN C 1 78 ? 14.033 47.151 -12.676 1.00 52.28 49 GLN C C 1
ATOM 2766 O O . GLN C 1 78 ? 14.869 46.319 -13.029 1.00 52.21 49 GLN C O 1
ATOM 2772 N N . HIS C 1 79 ? 13.404 47.082 -11.505 1.00 52.20 50 HIS C N 1
ATOM 2773 C CA . HIS C 1 79 ? 13.669 46.008 -10.551 1.00 52.59 50 HIS C CA 1
ATOM 2774 C C . HIS C 1 79 ? 13.297 44.641 -11.132 1.00 54.76 50 HIS C C 1
ATOM 2775 O O . HIS C 1 79 ? 13.994 43.649 -10.907 1.00 54.34 50 HIS C O 1
ATOM 2782 N N . TYR C 1 80 ? 12.201 44.599 -11.888 1.00 57.66 51 TYR C N 1
ATOM 2783 C CA . TYR C 1 80 ? 11.720 43.358 -12.502 1.00 60.60 51 TYR C CA 1
ATOM 2784 C C . TYR C 1 80 ? 12.146 43.207 -13.964 1.00 62.88 51 TYR C C 1
ATOM 2785 O O . TYR C 1 80 ? 11.589 42.378 -14.684 1.00 62.72 51 TYR C O 1
ATOM 2794 N N . HIS C 1 81 ? 13.126 44.001 -14.395 1.00 66.31 52 HIS C N 1
ATOM 2795 C CA . HIS C 1 81 ? 13.614 43.974 -15.779 1.00 69.70 52 HIS C CA 1
ATOM 2796 C C . HIS C 1 81 ? 13.745 42.559 -16.344 1.00 70.89 52 HIS C C 1
ATOM 2797 O O . HIS C 1 81 ? 13.608 42.344 -17.548 1.00 71.83 52 HIS C O 1
ATOM 2804 N N . ASP C 1 82 ? 14.010 41.600 -15.467 1.00 71.58 53 ASP C N 1
ATOM 2805 C CA . ASP C 1 82 ? 14.170 40.213 -15.870 1.00 72.30 53 ASP C CA 1
ATOM 2806 C C . ASP C 1 82 ? 12.885 39.584 -16.388 1.00 71.94 53 ASP C C 1
ATOM 2807 O O . ASP C 1 82 ? 12.922 38.662 -17.200 1.00 72.01 53 ASP C O 1
ATOM 2812 N N . LEU C 1 83 ? 11.751 40.087 -15.916 1.00 71.75 54 LEU C N 1
ATOM 2813 C CA . LEU C 1 83 ? 10.451 39.549 -16.302 1.00 71.40 54 LEU C CA 1
ATOM 2814 C C . LEU C 1 83 ? 9.665 40.449 -17.251 1.00 71.57 54 LEU C C 1
ATOM 2815 O O . LEU C 1 83 ? 8.457 40.275 -17.415 1.00 70.91 54 LEU C O 1
ATOM 2820 N N . LYS C 1 84 ? 10.353 41.394 -17.885 1.00 72.21 55 LYS C N 1
ATOM 2821 C CA . LYS C 1 84 ? 9.700 42.338 -18.787 1.00 72.52 55 LYS C CA 1
ATOM 2822 C C . LYS C 1 84 ? 8.784 41.758 -19.862 1.00 72.58 55 LYS C C 1
ATOM 2823 O O . LYS C 1 84 ? 7.823 42.414 -20.264 1.00 72.09 55 LYS C O 1
ATOM 2829 N N . GLU C 1 85 ? 9.054 40.542 -20.327 1.00 72.61 56 GLU C N 1
ATOM 2830 C CA . GLU C 1 85 ? 8.193 39.965 -21.352 1.00 73.29 56 GLU C CA 1
ATOM 2831 C C . GLU C 1 85 ? 7.424 38.738 -20.864 1.00 72.16 56 GLU C C 1
ATOM 2832 O O . GLU C 1 85 ? 7.386 37.698 -21.526 1.00 72.66 56 GLU C O 1
ATOM 2838 N N . ARG C 1 86 ? 6.805 38.876 -19.697 1.00 70.57 57 ARG C N 1
ATOM 2839 C CA . ARG C 1 86 ? 6.010 37.804 -19.103 1.00 68.06 57 ARG C CA 1
ATOM 2840 C C . ARG C 1 86 ? 4.628 38.376 -18.857 1.00 66.13 57 ARG C C 1
ATOM 2841 O O . ARG C 1 86 ? 4.476 39.576 -18.628 1.00 66.30 57 ARG C O 1
ATOM 2849 N N . PRO C 1 87 ? 3.600 37.529 -18.900 1.00 64.52 58 PRO C N 1
ATOM 2850 C CA . PRO C 1 87 ? 2.226 37.986 -18.681 1.00 63.90 58 PRO C CA 1
ATOM 2851 C C . PRO C 1 87 ? 2.045 38.856 -17.429 1.00 63.39 58 PRO C C 1
ATOM 2852 O O . PRO C 1 87 ? 1.534 39.978 -17.499 1.00 63.18 58 PRO C O 1
ATOM 2856 N N . PHE C 1 88 ? 2.490 38.335 -16.290 1.00 62.74 59 PHE C N 1
ATOM 2857 C CA . PHE C 1 88 ? 2.373 39.015 -15.004 1.00 62.50 59 PHE C CA 1
ATOM 2858 C C . PHE C 1 88 ? 3.272 40.242 -14.767 1.00 62.02 59 PHE C C 1
ATOM 2859 O O . PHE C 1 88 ? 3.088 40.966 -13.784 1.00 61.71 59 PHE C O 1
ATOM 2867 N N . PHE C 1 89 ? 4.234 40.478 -15.653 1.00 61.20 60 PHE C N 1
ATOM 2868 C CA . PHE C 1 89 ? 5.139 41.613 -15.490 1.00 60.66 60 PHE C CA 1
ATOM 2869 C C . PHE C 1 89 ? 4.420 42.902 -15.111 1.00 60.92 60 PHE C C 1
ATOM 2870 O O . PHE C 1 89 ? 4.767 43.543 -14.118 1.00 61.80 60 PHE C O 1
ATOM 2878 N N . ASN C 1 90 ? 3.422 43.285 -15.901 1.00 60.34 61 ASN C N 1
ATOM 2879 C CA . ASN C 1 90 ? 2.704 44.523 -15.629 1.00 59.91 61 ASN C CA 1
ATOM 2880 C C . ASN C 1 90 ? 2.015 44.529 -14.265 1.00 58.50 61 ASN C C 1
ATOM 2881 O O . ASN C 1 90 ? 1.993 45.556 -13.579 1.00 57.55 61 ASN C O 1
ATOM 2886 N N . GLY C 1 91 ? 1.455 43.385 -13.874 1.00 56.97 62 GLY C N 1
ATOM 2887 C CA . GLY C 1 91 ? 0.795 43.286 -12.583 1.00 54.64 62 GLY C CA 1
ATOM 2888 C C . GLY C 1 91 ? 1.787 43.540 -11.460 1.00 53.63 62 GLY C C 1
ATOM 2889 O O . GLY C 1 91 ? 1.524 44.338 -10.553 1.00 53.12 62 GLY C O 1
ATOM 2890 N N . LEU C 1 92 ? 2.934 42.864 -11.533 1.00 52.01 63 LEU C N 1
ATOM 2891 C CA . LEU C 1 92 ? 4.001 43.002 -10.544 1.00 50.59 63 LEU C CA 1
ATOM 2892 C C . LEU C 1 92 ? 4.420 44.454 -10.366 1.00 50.53 63 LEU C C 1
ATOM 2893 O O . LEU C 1 92 ? 4.603 44.923 -9.242 1.00 50.52 63 LEU C O 1
ATOM 2898 N N . CYS C 1 93 ? 4.574 45.155 -11.485 1.00 50.93 64 CYS C N 1
ATOM 2899 C CA . CYS C 1 93 ? 4.994 46.552 -11.475 1.00 51.99 64 CYS C CA 1
ATOM 2900 C C . CYS C 1 93 ? 3.915 47.465 -10.921 1.00 52.90 64 CYS C C 1
ATOM 2901 O O . CYS C 1 93 ? 4.205 48.413 -10.186 1.00 51.76 64 CYS C O 1
ATOM 2904 N N . ASP C 1 94 ? 2.669 47.188 -11.280 1.00 54.36 65 ASP C N 1
ATOM 2905 C CA . ASP C 1 94 ? 1.578 48.004 -10.774 1.00 55.66 65 ASP C CA 1
ATOM 2906 C C . ASP C 1 94 ? 1.448 47.764 -9.274 1.00 54.21 65 ASP C C 1
ATOM 2907 O O . ASP C 1 94 ? 1.191 48.696 -8.508 1.00 54.41 65 ASP C O 1
ATOM 2912 N N . PHE C 1 95 ? 1.649 46.516 -8.854 1.00 51.32 66 PHE C N 1
ATOM 2913 C CA . PHE C 1 95 ? 1.531 46.187 -7.445 1.00 49.03 66 PHE C CA 1
ATOM 2914 C C . PHE C 1 95 ? 2.670 46.710 -6.586 1.00 47.64 66 PHE C C 1
ATOM 2915 O O . PHE C 1 95 ? 2.427 47.261 -5.514 1.00 47.53 66 PHE C O 1
ATOM 2923 N N . LEU C 1 96 ? 3.905 46.521 -7.044 1.00 45.74 67 LEU C N 1
ATOM 2924 C CA . LEU C 1 96 ? 5.073 46.974 -6.292 1.00 43.90 67 LEU C CA 1
ATOM 2925 C C . LEU C 1 96 ? 5.084 48.495 -6.119 1.00 44.41 67 LEU C C 1
ATOM 2926 O O . LEU C 1 96 ? 5.856 49.041 -5.328 1.00 44.96 67 LEU C O 1
ATOM 2931 N N . SER C 1 97 ? 4.215 49.173 -6.861 1.00 44.46 68 SER C N 1
ATOM 2932 C CA . SER C 1 97 ? 4.118 50.626 -6.803 1.00 43.64 68 SER C CA 1
ATOM 2933 C C . SER C 1 97 ? 2.737 51.069 -6.322 1.00 43.36 68 SER C C 1
ATOM 2934 O O . SER C 1 97 ? 2.385 52.241 -6.445 1.00 45.09 68 SER C O 1
ATOM 2937 N N . SER C 1 98 ? 1.961 50.138 -5.771 1.00 41.21 69 SER C N 1
ATOM 2938 C CA . SER C 1 98 ? 0.623 50.461 -5.289 1.00 39.07 69 SER C CA 1
ATOM 2939 C C . SER C 1 98 ? 0.617 50.881 -3.828 1.00 38.40 69 SER C C 1
ATOM 2940 O O . SER C 1 98 ? -0.451 51.017 -3.224 1.00 39.62 69 SER C O 1
ATOM 2943 N N . GLY C 1 99 ? 1.801 51.078 -3.256 1.00 36.34 70 GLY C N 1
ATOM 2944 C CA . GLY C 1 99 ? 1.878 51.466 -1.859 1.00 33.32 70 GLY C CA 1
ATOM 2945 C C . GLY C 1 99 ? 3.293 51.540 -1.327 1.00 31.75 70 GLY C C 1
ATOM 2946 O O . GLY C 1 99 ? 4.258 51.312 -2.051 1.00 32.13 70 GLY C O 1
ATOM 2947 N N . PRO C 1 100 ? 3.455 51.859 -0.048 1.00 31.08 71 PRO C N 1
ATOM 2948 C CA . PRO C 1 100 ? 4.811 51.942 0.497 1.00 31.02 71 PRO C CA 1
ATOM 2949 C C . PRO C 1 100 ? 5.526 50.587 0.555 1.00 30.77 71 PRO C C 1
ATOM 2950 O O . PRO C 1 100 ? 4.889 49.525 0.614 1.00 31.00 71 PRO C O 1
ATOM 2954 N N . VAL C 1 101 ? 6.856 50.649 0.541 1.00 29.82 72 VAL C N 1
ATOM 2955 C CA . VAL C 1 101 ? 7.729 49.477 0.582 1.00 28.64 72 VAL C CA 1
ATOM 2956 C C . VAL C 1 101 ? 8.920 49.690 1.523 1.00 27.96 72 VAL C C 1
ATOM 2957 O O . VAL C 1 101 ? 9.488 50.778 1.575 1.00 27.43 72 VAL C O 1
ATOM 2961 N N . ILE C 1 102 ? 9.295 48.659 2.276 1.00 28.05 73 ILE C N 1
ATOM 2962 C CA . ILE C 1 102 ? 10.443 48.793 3.166 1.00 28.39 73 ILE C CA 1
ATOM 2963 C C . ILE C 1 102 ? 11.614 48.081 2.517 1.00 29.12 73 ILE C C 1
ATOM 2964 O O . ILE C 1 102 ? 11.642 46.845 2.441 1.00 28.57 73 ILE C O 1
ATOM 2969 N N . ALA C 1 103 ? 12.566 48.869 2.028 1.00 29.17 74 ALA C N 1
ATOM 2970 C CA . ALA C 1 103 ? 13.750 48.324 1.378 1.00 29.48 74 ALA C CA 1
ATOM 2971 C C . ALA C 1 103 ? 14.850 48.179 2.418 1.00 29.56 74 ALA C C 1
ATOM 2972 O O . ALA C 1 103 ? 15.054 49.072 3.244 1.00 30.50 74 ALA C O 1
ATOM 2974 N N . MET C 1 104 ? 15.553 47.054 2.380 1.00 28.99 75 MET C N 1
ATOM 2975 C CA . MET C 1 104 ? 16.621 46.801 3.342 1.00 29.38 75 MET C CA 1
ATOM 2976 C C . MET C 1 104 ? 17.802 46.063 2.723 1.00 29.74 75 MET C C 1
ATOM 2977 O O . MET C 1 104 ? 17.701 45.477 1.635 1.00 30.65 75 MET C O 1
ATOM 2982 N N . VAL C 1 105 ? 18.925 46.100 3.430 1.00 28.64 76 VAL C N 1
ATOM 2983 C CA . VAL C 1 105 ? 20.126 45.402 3.005 1.00 28.15 76 VAL C CA 1
ATOM 2984 C C . VAL C 1 105 ? 20.658 44.782 4.271 1.00 27.60 76 VAL C C 1
ATOM 2985 O O . VAL C 1 105 ? 20.969 45.496 5.221 1.00 28.99 76 VAL C O 1
ATOM 2989 N N . TRP C 1 106 ? 20.738 43.457 4.296 1.00 27.05 77 TRP C N 1
ATOM 2990 C CA . TRP C 1 106 ? 21.236 42.759 5.469 1.00 27.96 77 TRP C CA 1
ATOM 2991 C C . TRP C 1 106 ? 22.601 42.143 5.186 1.00 29.54 77 TRP C C 1
ATOM 2992 O O . TRP C 1 106 ? 22.826 41.582 4.106 1.00 28.66 77 TRP C O 1
ATOM 3003 N N . GLU C 1 107 ? 23.500 42.251 6.167 1.00 31.68 78 GLU C N 1
ATOM 3004 C CA . GLU C 1 107 ? 24.872 41.743 6.059 1.00 33.56 78 GLU C CA 1
ATOM 3005 C C . GLU C 1 107 ? 25.064 40.532 6.963 1.00 33.32 78 GLU C C 1
ATOM 3006 O O . GLU C 1 107 ? 24.552 40.505 8.076 1.00 34.02 78 GLU C O 1
ATOM 3012 N N . GLY C 1 108 ? 25.813 39.540 6.491 1.00 33.27 79 GLY C N 1
ATOM 3013 C CA . GLY C 1 108 ? 26.045 38.349 7.292 1.00 33.57 79 GLY C CA 1
ATOM 3014 C C . GLY C 1 108 ? 26.500 37.168 6.452 1.00 34.84 79 GLY C C 1
ATOM 3015 O O . GLY C 1 108 ? 26.257 37.118 5.241 1.00 34.49 79 GLY C O 1
ATOM 3016 N N . GLU C 1 109 ? 27.151 36.198 7.082 1.00 35.21 80 GLU C N 1
ATOM 3017 C CA . GLU C 1 109 ? 27.627 35.055 6.326 1.00 36.46 80 GLU C CA 1
ATOM 3018 C C . GLU C 1 109 ? 26.489 34.197 5.802 1.00 36.96 80 GLU C C 1
ATOM 3019 O O . GLU C 1 109 ? 25.643 33.717 6.570 1.00 39.34 80 GLU C O 1
ATOM 3025 N N . GLY C 1 110 ? 26.469 34.010 4.485 1.00 34.96 81 GLY C N 1
ATOM 3026 C CA . GLY C 1 110 ? 25.433 33.202 3.871 1.00 32.85 81 GLY C CA 1
ATOM 3027 C C . GLY C 1 110 ? 24.056 33.804 4.048 1.00 31.56 81 GLY C C 1
ATOM 3028 O O . GLY C 1 110 ? 23.045 33.103 3.961 1.00 32.43 81 GLY C O 1
ATOM 3029 N N . VAL C 1 111 ? 24.017 35.110 4.286 1.00 29.79 82 VAL C N 1
ATOM 3030 C CA . VAL C 1 111 ? 22.755 35.804 4.484 1.00 29.11 82 VAL C CA 1
ATOM 3031 C C . VAL C 1 111 ? 21.861 35.745 3.245 1.00 29.55 82 VAL C C 1
ATOM 3032 O O . VAL C 1 111 ? 20.639 35.712 3.368 1.00 31.05 82 VAL C O 1
ATOM 3036 N N . ILE C 1 112 ? 22.454 35.738 2.055 1.00 28.84 83 ILE C N 1
ATOM 3037 C CA . ILE C 1 112 ? 21.646 35.677 0.839 1.00 28.11 83 ILE C CA 1
ATOM 3038 C C . ILE C 1 112 ? 20.853 34.379 0.833 1.00 27.85 83 ILE C C 1
ATOM 3039 O O . ILE C 1 112 ? 19.623 34.388 0.749 1.00 27.11 83 ILE C O 1
ATOM 3044 N N . THR C 1 113 ? 21.561 33.261 0.929 1.00 27.64 84 THR C N 1
ATOM 3045 C CA . THR C 1 113 ? 20.892 31.974 0.934 1.00 28.27 84 THR C CA 1
ATOM 3046 C C . THR C 1 113 ? 19.925 31.846 2.099 1.00 28.74 84 THR C C 1
ATOM 3047 O O . THR C 1 113 ? 18.772 31.443 1.921 1.00 28.54 84 THR C O 1
ATOM 3051 N N . TYR C 1 114 ? 20.374 32.196 3.295 1.00 28.21 85 TYR C N 1
ATOM 3052 C CA . TYR C 1 114 ? 19.480 32.057 4.418 1.00 28.30 85 TYR C CA 1
ATOM 3053 C C . TYR C 1 114 ? 18.298 33.016 4.351 1.00 28.51 85 TYR C C 1
ATOM 3054 O O . TYR C 1 114 ? 17.209 32.705 4.837 1.00 28.84 85 TYR C O 1
ATOM 3063 N N . GLY C 1 115 ? 18.506 34.177 3.743 1.00 28.27 86 GLY C N 1
ATOM 3064 C CA . GLY C 1 115 ? 17.421 35.133 3.627 1.00 28.97 86 GLY C CA 1
ATOM 3065 C C . GLY C 1 115 ? 16.270 34.470 2.899 1.00 30.36 86 GLY C C 1
ATOM 3066 O O . GLY C 1 115 ? 15.098 34.771 3.136 1.00 30.07 86 GLY C O 1
ATOM 3067 N N . ARG C 1 116 ? 16.607 33.554 1.999 1.00 31.50 87 ARG C N 1
ATOM 3068 C CA . ARG C 1 116 ? 15.587 32.848 1.245 1.00 32.13 87 ARG C CA 1
ATOM 3069 C C . ARG C 1 116 ? 14.986 31.766 2.123 1.00 31.64 87 ARG C C 1
ATOM 3070 O O . ARG C 1 116 ? 13.762 31.639 2.217 1.00 33.20 87 ARG C O 1
ATOM 3078 N N . LYS C 1 117 ? 15.841 30.996 2.788 1.00 29.24 88 LYS C N 1
ATOM 3079 C CA . LYS C 1 117 ? 15.338 29.953 3.667 1.00 28.62 88 LYS C CA 1
ATOM 3080 C C . LYS C 1 117 ? 14.339 30.558 4.647 1.00 27.19 88 LYS C C 1
ATOM 3081 O O . LYS C 1 117 ? 13.327 29.947 4.975 1.00 27.45 88 LYS C O 1
ATOM 3087 N N . LEU C 1 118 ? 14.650 31.768 5.100 1.00 25.81 89 LEU C N 1
ATOM 3088 C CA . LEU C 1 118 ? 13.829 32.509 6.046 1.00 23.31 89 LEU C CA 1
ATOM 3089 C C . LEU C 1 118 ? 12.526 32.926 5.391 1.00 23.33 89 LEU C C 1
ATOM 3090 O O . LEU C 1 118 ? 11.450 32.803 5.990 1.00 23.80 89 LEU C O 1
ATOM 3095 N N . ILE C 1 119 ? 12.625 33.413 4.157 1.00 21.65 90 ILE C N 1
ATOM 3096 C CA . ILE C 1 119 ? 11.452 33.868 3.424 1.00 22.10 90 ILE C CA 1
ATOM 3097 C C . ILE C 1 119 ? 10.471 32.748 3.077 1.00 24.00 90 ILE C C 1
ATOM 3098 O O . ILE C 1 119 ? 9.249 32.943 3.121 1.00 26.00 90 ILE C O 1
ATOM 3103 N N . GLY C 1 120 ? 10.994 31.579 2.733 1.00 23.53 91 GLY C N 1
ATOM 3104 C CA . GLY C 1 120 ? 10.118 30.470 2.389 1.00 23.91 91 GLY C CA 1
ATOM 3105 C C . GLY C 1 120 ? 9.876 30.379 0.895 1.00 23.78 91 GLY C C 1
ATOM 3106 O O . GLY C 1 120 ? 10.364 31.216 0.132 1.00 24.68 91 GLY C O 1
ATOM 3107 N N . ALA C 1 121 ? 9.128 29.358 0.481 1.00 23.44 92 ALA C N 1
ATOM 3108 C CA . ALA C 1 121 ? 8.800 29.141 -0.928 1.00 23.77 92 ALA C CA 1
ATOM 3109 C C . ALA C 1 121 ? 8.114 30.362 -1.549 1.00 25.45 92 ALA C C 1
ATOM 3110 O O . ALA C 1 121 ? 7.561 31.216 -0.845 1.00 26.32 92 ALA C O 1
ATOM 3112 N N . THR C 1 122 ? 8.141 30.440 -2.873 1.00 26.52 93 THR C N 1
ATOM 3113 C CA . THR C 1 122 ? 7.521 31.564 -3.550 1.00 28.03 93 THR C CA 1
ATOM 3114 C C . THR C 1 122 ? 6.040 31.601 -3.214 1.00 28.62 93 THR C C 1
ATOM 3115 O O . THR C 1 122 ? 5.490 32.657 -2.899 1.00 29.12 93 THR C O 1
ATOM 3119 N N . ASP C 1 123 ? 5.394 30.445 -3.283 1.00 28.40 94 ASP C N 1
ATOM 3120 C CA . ASP C 1 123 ? 3.978 30.374 -2.970 1.00 30.11 94 ASP C CA 1
ATOM 3121 C C . ASP C 1 123 ? 3.795 30.059 -1.479 1.00 31.03 94 ASP C C 1
ATOM 3122 O O . ASP C 1 123 ? 4.253 29.025 -0.984 1.00 31.47 94 ASP C O 1
ATOM 3127 N N . PRO C 1 124 ? 3.135 30.962 -0.738 1.00 30.61 95 PRO C N 1
ATOM 3128 C CA . PRO C 1 124 ? 2.925 30.733 0.693 1.00 31.15 95 PRO C CA 1
ATOM 3129 C C . PRO C 1 124 ? 2.369 29.342 1.003 1.00 32.34 95 PRO C C 1
ATOM 3130 O O . PRO C 1 124 ? 2.809 28.683 1.951 1.00 32.37 95 PRO C O 1
ATOM 3134 N N . GLN C 1 125 ? 1.417 28.884 0.198 1.00 32.18 96 GLN C N 1
ATOM 3135 C CA . GLN C 1 125 ? 0.810 27.586 0.443 1.00 32.60 96 GLN C CA 1
ATOM 3136 C C . GLN C 1 125 ? 1.784 26.418 0.427 1.00 31.33 96 GLN C C 1
ATOM 3137 O O . GLN C 1 125 ? 1.466 25.323 0.893 1.00 30.46 96 GLN C O 1
ATOM 3143 N N . LYS C 1 126 ? 2.985 26.657 -0.080 1.00 30.79 97 LYS C N 1
ATOM 3144 C CA . LYS C 1 126 ? 3.981 25.604 -0.138 1.00 29.97 97 LYS C CA 1
ATOM 3145 C C . LYS C 1 126 ? 5.180 25.884 0.757 1.00 28.91 97 LYS C C 1
ATOM 3146 O O . LYS C 1 126 ? 6.196 25.211 0.656 1.00 29.65 97 LYS C O 1
ATOM 3152 N N . SER C 1 127 ? 5.062 26.882 1.628 1.00 27.65 98 SER C N 1
ATOM 3153 C CA . SER C 1 127 ? 6.142 27.212 2.554 1.00 25.82 98 SER C CA 1
ATOM 3154 C C . SER C 1 127 ? 5.823 26.586 3.894 1.00 24.24 98 SER C C 1
ATOM 3155 O O . SER C 1 127 ? 4.668 26.512 4.294 1.00 24.56 98 SER C O 1
ATOM 3158 N N . ALA C 1 128 ? 6.851 26.141 4.596 1.00 23.69 99 ALA C N 1
ATOM 3159 C CA . ALA C 1 128 ? 6.642 25.501 5.877 1.00 21.83 99 ALA C CA 1
ATOM 3160 C C . ALA C 1 128 ? 6.429 26.485 6.997 1.00 21.82 99 ALA C C 1
ATOM 3161 O O . ALA C 1 128 ? 6.969 27.594 6.988 1.00 21.11 99 ALA C O 1
ATOM 3163 N N . PRO C 1 129 ? 5.607 26.099 7.973 1.00 21.48 100 PRO C N 1
ATOM 3164 C CA . PRO C 1 129 ? 5.356 26.975 9.110 1.00 22.39 100 PRO C CA 1
ATOM 3165 C C . PRO C 1 129 ? 6.750 27.299 9.630 1.00 23.34 100 PRO C C 1
ATOM 3166 O O . PRO C 1 129 ? 7.655 26.458 9.546 1.00 22.03 100 PRO C O 1
ATOM 3170 N N . GLY C 1 130 ? 6.934 28.509 10.144 1.00 23.56 101 GLY C N 1
ATOM 3171 C CA . GLY C 1 130 ? 8.247 28.887 10.625 1.00 23.48 101 GLY C CA 1
ATOM 3172 C C . GLY C 1 130 ? 8.937 29.832 9.657 1.00 23.49 101 GLY C C 1
ATOM 3173 O O . GLY C 1 130 ? 9.840 30.566 10.048 1.00 25.24 101 GLY C O 1
ATOM 3174 N N . THR C 1 131 ? 8.526 29.819 8.394 1.00 22.66 102 THR C N 1
ATOM 3175 C CA . THR C 1 131 ? 9.115 30.718 7.408 1.00 23.92 102 THR C CA 1
ATOM 3176 C C . THR C 1 131 ? 8.189 31.922 7.312 1.00 22.84 102 THR C C 1
ATOM 3177 O O . THR C 1 131 ? 6.994 31.803 7.583 1.00 23.89 102 THR C O 1
ATOM 3181 N N . ILE C 1 132 ? 8.731 33.075 6.932 1.00 21.29 103 ILE C N 1
ATOM 3182 C CA . ILE C 1 132 ? 7.930 34.295 6.828 1.00 19.98 103 ILE C CA 1
ATOM 3183 C C . ILE C 1 132 ? 6.659 34.137 5.992 1.00 21.48 103 ILE C C 1
ATOM 3184 O O . ILE C 1 132 ? 5.550 34.421 6.465 1.00 22.02 103 ILE C O 1
ATOM 3189 N N . ARG C 1 133 ? 6.816 33.693 4.749 1.00 21.28 104 ARG C N 1
ATOM 3190 C CA . ARG C 1 133 ? 5.666 33.515 3.884 1.00 21.52 104 ARG C CA 1
ATOM 3191 C C . ARG C 1 133 ? 4.729 32.445 4.430 1.00 22.17 104 ARG C C 1
ATOM 3192 O O . ARG C 1 133 ? 3.497 32.593 4.375 1.00 22.39 104 ARG C O 1
ATOM 3200 N N . GLY C 1 134 ? 5.310 31.377 4.974 1.00 20.96 105 GLY C N 1
ATOM 3201 C CA . GLY C 1 134 ? 4.496 30.312 5.528 1.00 20.41 105 GLY C CA 1
ATOM 3202 C C . GLY C 1 134 ? 3.624 30.789 6.681 1.00 21.24 105 GLY C C 1
ATOM 3203 O O . GLY C 1 134 ? 2.431 30.480 6.746 1.00 20.25 105 GLY C O 1
ATOM 3204 N N . ASP C 1 135 ? 4.216 31.554 7.595 1.00 22.15 106 ASP C N 1
ATOM 3205 C CA . ASP C 1 135 ? 3.490 32.056 8.757 1.00 22.51 106 ASP C CA 1
ATOM 3206 C C . ASP C 1 135 ? 2.583 33.232 8.476 1.00 22.32 106 ASP C C 1
ATOM 3207 O O . ASP C 1 135 ? 1.465 33.288 8.982 1.00 22.29 106 ASP C O 1
ATOM 3212 N N . LEU C 1 136 ? 3.065 34.167 7.663 1.00 23.36 107 LEU C N 1
ATOM 3213 C CA . LEU C 1 136 ? 2.326 35.403 7.411 1.00 24.29 107 LEU C CA 1
ATOM 3214 C C . LEU C 1 136 ? 1.690 35.704 6.064 1.00 24.89 107 LEU C C 1
ATOM 3215 O O . LEU C 1 136 ? 1.405 36.860 5.791 1.00 27.04 107 LEU C O 1
ATOM 3220 N N . ALA C 1 137 ? 1.465 34.721 5.210 1.00 25.59 108 ALA C N 1
ATOM 3221 C CA . ALA C 1 137 ? 0.844 35.040 3.926 1.00 25.37 108 ALA C CA 1
ATOM 3222 C C . ALA C 1 137 ? 0.058 33.849 3.431 1.00 25.83 108 ALA C C 1
ATOM 3223 O O . ALA C 1 137 ? 0.338 32.710 3.824 1.00 26.74 108 ALA C O 1
ATOM 3225 N N . VAL C 1 138 ? -0.918 34.103 2.564 1.00 24.98 109 VAL C N 1
ATOM 3226 C CA . VAL C 1 138 ? -1.756 33.021 2.070 1.00 24.50 109 VAL C CA 1
ATOM 3227 C C . VAL C 1 138 ? -1.530 32.592 0.631 1.00 25.17 109 VAL C C 1
ATOM 3228 O O . VAL C 1 138 ? -1.383 31.401 0.364 1.00 25.94 109 VAL C O 1
ATOM 3232 N N . VAL C 1 139 ? -1.498 33.545 -0.298 1.00 25.75 110 VAL C N 1
ATOM 3233 C CA . VAL C 1 139 ? -1.322 33.194 -1.705 1.00 25.34 110 VAL C CA 1
ATOM 3234 C C . VAL C 1 139 ? -0.178 33.911 -2.422 1.00 26.73 110 VAL C C 1
ATOM 3235 O O . VAL C 1 139 ? 0.238 35.010 -2.036 1.00 27.37 110 VAL C O 1
ATOM 3239 N N . VAL C 1 140 ? 0.300 33.273 -3.488 1.00 27.38 111 VAL C N 1
ATOM 3240 C CA . VAL C 1 140 ? 1.402 33.769 -4.323 1.00 27.62 111 VAL C CA 1
ATOM 3241 C C . VAL C 1 140 ? 1.362 35.246 -4.708 1.00 27.76 111 VAL C C 1
ATOM 3242 O O . VAL C 1 140 ? 2.388 35.930 -4.684 1.00 26.05 111 VAL C O 1
ATOM 3246 N N . GLY C 1 141 ? 0.178 35.718 -5.091 1.00 28.55 112 GLY C N 1
ATOM 3247 C CA . GLY C 1 141 ? 0.027 37.097 -5.518 1.00 30.27 112 GLY C CA 1
ATOM 3248 C C . GLY C 1 141 ? 0.251 38.137 -4.443 1.00 31.97 112 GLY C C 1
ATOM 3249 O O . GLY C 1 141 ? 0.467 39.314 -4.742 1.00 31.42 112 GLY C O 1
ATOM 3250 N N . ARG C 1 142 ? 0.183 37.706 -3.188 1.00 32.90 113 ARG C N 1
ATOM 3251 C CA . ARG C 1 142 ? 0.386 38.597 -2.055 1.00 34.17 113 ARG C CA 1
ATOM 3252 C C . ARG C 1 142 ? 1.358 37.915 -1.117 1.00 33.01 113 ARG C C 1
ATOM 3253 O O . ARG C 1 142 ? 1.022 37.656 0.039 1.00 34.04 113 ARG C O 1
ATOM 3261 N N . ASN C 1 143 ? 2.559 37.621 -1.603 1.00 30.66 114 ASN C N 1
ATOM 3262 C CA . ASN C 1 143 ? 3.521 36.932 -0.761 1.00 28.68 114 ASN C CA 1
ATOM 3263 C C . ASN C 1 143 ? 4.461 37.847 0.022 1.00 27.71 114 ASN C C 1
ATOM 3264 O O . ASN C 1 143 ? 5.630 37.531 0.247 1.00 28.53 114 ASN C O 1
ATOM 3269 N N . ILE C 1 144 ? 3.905 38.987 0.419 1.00 26.72 115 ILE C N 1
ATOM 3270 C CA . ILE C 1 144 ? 4.525 40.016 1.266 1.00 25.31 115 ILE C CA 1
ATOM 3271 C C . ILE C 1 144 ? 5.993 40.444 1.253 1.00 25.20 115 ILE C C 1
ATOM 3272 O O . ILE C 1 144 ? 6.307 41.540 1.709 1.00 26.16 115 ILE C O 1
ATOM 3277 N N . ILE C 1 145 ? 6.904 39.624 0.759 1.00 25.80 116 ILE C N 1
ATOM 3278 C CA . ILE C 1 145 ? 8.311 40.004 0.843 1.00 24.28 116 ILE C CA 1
ATOM 3279 C C . ILE C 1 145 ? 9.117 39.560 -0.356 1.00 24.38 116 ILE C C 1
ATOM 3280 O O . ILE C 1 145 ? 8.681 38.729 -1.143 1.00 24.58 116 ILE C O 1
ATOM 3285 N N . HIS C 1 146 ? 10.306 40.123 -0.486 1.00 25.21 117 HIS C N 1
ATOM 3286 C CA . HIS C 1 146 ? 11.196 39.752 -1.562 1.00 26.98 117 HIS C CA 1
ATOM 3287 C C . HIS C 1 146 ? 12.633 39.700 -1.054 1.00 28.11 117 HIS C C 1
ATOM 3288 O O . HIS C 1 146 ? 13.058 40.549 -0.255 1.00 28.87 117 HIS C O 1
ATOM 3295 N N . GLY C 1 147 ? 13.375 38.698 -1.515 1.00 27.76 118 GLY C N 1
ATOM 3296 C CA . GLY C 1 147 ? 14.764 38.557 -1.113 1.00 29.33 118 GLY C CA 1
ATOM 3297 C C . GLY C 1 147 ? 15.588 38.216 -2.334 1.00 29.58 118 GLY C C 1
ATOM 3298 O O . GLY C 1 147 ? 15.088 37.557 -3.243 1.00 30.30 118 GLY C O 1
ATOM 3299 N N . SER C 1 148 ? 16.837 38.663 -2.377 1.00 29.92 119 SER C N 1
ATOM 3300 C CA . SER C 1 148 ? 17.677 38.374 -3.531 1.00 30.74 119 SER C CA 1
ATOM 3301 C C . SER C 1 148 ? 17.851 36.864 -3.648 1.00 31.51 119 SER C C 1
ATOM 3302 O O . SER C 1 148 ? 17.966 36.179 -2.635 1.00 31.77 119 SER C O 1
ATOM 3305 N N . ASP C 1 149 ? 17.853 36.341 -4.874 1.00 32.24 120 ASP C N 1
ATOM 3306 C CA . ASP C 1 149 ? 17.989 34.900 -5.057 1.00 33.56 120 ASP C CA 1
ATOM 3307 C C . ASP C 1 149 ? 19.375 34.417 -5.444 1.00 33.08 120 ASP C C 1
ATOM 3308 O O . ASP C 1 149 ? 19.558 33.235 -5.720 1.00 35.38 120 ASP C O 1
ATOM 3313 N N . GLY C 1 150 ? 20.350 35.317 -5.470 1.00 30.95 121 GLY C N 1
ATOM 3314 C CA . GLY C 1 150 ? 21.696 34.911 -5.823 1.00 29.80 121 GLY C CA 1
ATOM 3315 C C . GLY C 1 150 ? 22.700 36.008 -5.546 1.00 30.99 121 GLY C C 1
ATOM 3316 O O . GLY C 1 150 ? 22.332 37.184 -5.443 1.00 32.26 121 GLY C O 1
ATOM 3317 N N . PRO C 1 151 ? 23.987 35.661 -5.443 1.00 30.69 122 PRO C N 1
ATOM 3318 C CA . PRO C 1 151 ? 25.029 36.655 -5.173 1.00 31.86 122 PRO C CA 1
ATOM 3319 C C . PRO C 1 151 ? 25.077 37.818 -6.163 1.00 34.02 122 PRO C C 1
ATOM 3320 O O . PRO C 1 151 ? 25.393 38.946 -5.780 1.00 34.39 122 PRO C O 1
ATOM 3324 N N . GLU C 1 152 ? 24.761 37.558 -7.429 1.00 36.57 123 GLU C N 1
ATOM 3325 C CA . GLU C 1 152 ? 24.808 38.624 -8.421 1.00 38.55 123 GLU C CA 1
ATOM 3326 C C . GLU C 1 152 ? 23.600 39.530 -8.376 1.00 38.04 123 GLU C C 1
ATOM 3327 O O . GLU C 1 152 ? 23.752 40.753 -8.342 1.00 37.50 123 GLU C O 1
ATOM 3333 N N . THR C 1 153 ? 22.407 38.937 -8.372 1.00 37.43 124 THR C N 1
ATOM 3334 C CA . THR C 1 153 ? 21.176 39.721 -8.311 1.00 37.02 124 THR C CA 1
ATOM 3335 C C . THR C 1 153 ? 21.168 40.527 -7.020 1.00 36.40 124 THR C C 1
ATOM 3336 O O . THR C 1 153 ? 20.631 41.638 -6.964 1.00 35.10 124 THR C O 1
ATOM 3340 N N . ALA C 1 154 ? 21.779 39.960 -5.984 1.00 36.03 125 ALA C N 1
ATOM 3341 C CA . ALA C 1 154 ? 21.877 40.641 -4.705 1.00 36.09 125 ALA C CA 1
ATOM 3342 C C . ALA C 1 154 ? 22.615 41.956 -4.912 1.00 36.47 125 ALA C C 1
ATOM 3343 O O . ALA C 1 154 ? 22.131 43.013 -4.515 1.00 37.40 125 ALA C O 1
ATOM 3345 N N . LYS C 1 155 ? 23.782 41.890 -5.547 1.00 37.42 126 LYS C N 1
ATOM 3346 C CA . LYS C 1 155 ? 24.576 43.089 -5.806 1.00 38.51 126 LYS C CA 1
ATOM 3347 C C . LYS C 1 155 ? 23.811 44.084 -6.658 1.00 38.15 126 LYS C C 1
ATOM 3348 O O . LYS C 1 155 ? 23.770 45.272 -6.342 1.00 38.42 126 LYS C O 1
ATOM 3354 N N . ASP C 1 156 ? 23.207 43.603 -7.743 1.00 38.01 127 ASP C N 1
ATOM 3355 C CA . ASP C 1 156 ? 22.453 44.487 -8.623 1.00 38.09 127 ASP C CA 1
ATOM 3356 C C . ASP C 1 156 ? 21.315 45.129 -7.850 1.00 36.64 127 ASP C C 1
ATOM 3357 O O . ASP C 1 156 ? 21.171 46.353 -7.839 1.00 36.76 127 ASP C O 1
ATOM 3362 N N . GLU C 1 157 ? 20.507 44.304 -7.196 1.00 35.07 128 GLU C N 1
ATOM 3363 C CA . GLU C 1 157 ? 19.385 44.822 -6.428 1.00 34.52 128 GLU C CA 1
ATOM 3364 C C . GLU C 1 157 ? 19.787 45.881 -5.393 1.00 32.95 128 GLU C C 1
ATOM 3365 O O . GLU C 1 157 ? 19.068 46.868 -5.205 1.00 31.89 128 GLU C O 1
ATOM 3371 N N . ILE C 1 158 ? 20.927 45.691 -4.732 1.00 30.97 129 ILE C N 1
ATOM 3372 C CA . ILE C 1 158 ? 21.381 46.663 -3.742 1.00 32.30 129 ILE C CA 1
ATOM 3373 C C . ILE C 1 158 ? 21.770 47.960 -4.448 1.00 35.02 129 ILE C C 1
ATOM 3374 O O . ILE C 1 158 ? 21.416 49.072 -4.018 1.00 35.87 129 ILE C O 1
ATOM 3379 N N . LYS C 1 159 ? 22.505 47.800 -5.543 1.00 36.36 130 LYS C N 1
ATOM 3380 C CA . LYS C 1 159 ? 22.972 48.921 -6.336 1.00 36.98 130 LYS C CA 1
ATOM 3381 C C . LYS C 1 159 ? 21.783 49.720 -6.862 1.00 35.77 130 LYS C C 1
ATOM 3382 O O . LYS C 1 159 ? 21.848 50.945 -6.976 1.00 35.32 130 LYS C O 1
ATOM 3388 N N . LEU C 1 160 ? 20.689 49.026 -7.161 1.00 34.75 131 LEU C N 1
ATOM 3389 C CA . LEU C 1 160 ? 19.494 49.685 -7.677 1.00 34.95 131 LEU C CA 1
ATOM 3390 C C . LEU C 1 160 ? 18.613 50.395 -6.644 1.00 35.77 131 LEU C C 1
ATOM 3391 O O . LEU C 1 160 ? 18.032 51.435 -6.950 1.00 35.93 131 LEU C O 1
ATOM 3396 N N . TRP C 1 161 ? 18.496 49.852 -5.433 1.00 35.65 132 TRP C N 1
ATOM 3397 C CA . TRP C 1 161 ? 17.645 50.478 -4.422 1.00 34.56 132 TRP C CA 1
ATOM 3398 C C . TRP C 1 161 ? 18.366 51.395 -3.452 1.00 35.44 132 TRP C C 1
ATOM 3399 O O . TRP C 1 161 ? 17.725 52.152 -2.721 1.00 35.01 132 TRP C O 1
ATOM 3410 N N . PHE C 1 162 ? 19.693 51.329 -3.423 1.00 36.62 133 PHE C N 1
ATOM 3411 C CA . PHE C 1 162 ? 20.431 52.178 -2.495 1.00 38.26 133 PHE C CA 1
ATOM 3412 C C . PHE C 1 162 ? 21.624 52.909 -3.092 1.00 40.78 133 PHE C C 1
ATOM 3413 O O . PHE C 1 162 ? 22.381 52.348 -3.902 1.00 41.47 133 PHE C O 1
ATOM 3421 N N . LYS C 1 163 ? 21.782 54.165 -2.686 1.00 41.75 134 LYS C N 1
ATOM 3422 C CA . LYS C 1 163 ? 22.927 54.957 -3.113 1.00 44.03 134 LYS C CA 1
ATOM 3423 C C . LYS C 1 163 ? 23.924 54.548 -2.042 1.00 44.31 134 LYS C C 1
ATOM 3424 O O . LYS C 1 163 ? 23.562 54.442 -0.870 1.00 43.56 134 LYS C O 1
ATOM 3430 N N . PRO C 1 164 ? 25.183 54.309 -2.415 1.00 45.53 135 PRO C N 1
ATOM 3431 C CA . PRO C 1 164 ? 26.166 53.911 -1.403 1.00 46.19 135 PRO C CA 1
ATOM 3432 C C . PRO C 1 164 ? 26.174 54.734 -0.105 1.00 46.09 135 PRO C C 1
ATOM 3433 O O . PRO C 1 164 ? 26.528 54.212 0.951 1.00 45.33 135 PRO C O 1
ATOM 3437 N N . GLU C 1 165 ? 25.769 56.001 -0.176 1.00 47.16 136 GLU C N 1
ATOM 3438 C CA . GLU C 1 165 ? 25.758 56.870 1.013 1.00 49.01 136 GLU C CA 1
ATOM 3439 C C . GLU C 1 165 ? 24.779 56.400 2.084 1.00 47.79 136 GLU C C 1
ATOM 3440 O O . GLU C 1 165 ? 24.978 56.652 3.278 1.00 46.49 136 GLU C O 1
ATOM 3446 N N . GLU C 1 166 ? 23.717 55.729 1.644 1.00 46.56 137 GLU C N 1
ATOM 3447 C CA . GLU C 1 166 ? 22.683 55.237 2.543 1.00 44.46 137 GLU C CA 1
ATOM 3448 C C . GLU C 1 166 ? 23.083 53.943 3.254 1.00 43.38 137 GLU C C 1
ATOM 3449 O O . GLU C 1 166 ? 22.463 53.564 4.247 1.00 45.21 137 GLU C O 1
ATOM 3455 N N . LEU C 1 167 ? 24.110 53.265 2.749 1.00 40.40 138 LEU C N 1
ATOM 3456 C CA . LEU C 1 167 ? 24.574 52.023 3.357 1.00 38.96 138 LEU C CA 1
ATOM 3457 C C . LEU C 1 167 ? 25.547 52.323 4.489 1.00 38.29 138 LEU C C 1
ATOM 3458 O O . LEU C 1 167 ? 26.233 53.331 4.445 1.00 40.11 138 LEU C O 1
ATOM 3463 N N . VAL C 1 168 ? 25.617 51.466 5.504 1.00 36.92 139 VAL C N 1
ATOM 3464 C CA . VAL C 1 168 ? 26.539 51.717 6.606 1.00 36.93 139 VAL C CA 1
ATOM 3465 C C . VAL C 1 168 ? 27.539 50.595 6.801 1.00 37.59 139 VAL C C 1
ATOM 3466 O O . VAL C 1 168 ? 27.358 49.488 6.292 1.00 38.47 139 VAL C O 1
ATOM 3470 N N . SER C 1 169 ? 28.598 50.894 7.543 1.00 37.45 140 SER C N 1
ATOM 3471 C CA . SER C 1 169 ? 29.627 49.911 7.844 1.00 38.62 140 SER C CA 1
ATOM 3472 C C . SER C 1 169 ? 30.063 50.105 9.275 1.00 39.55 140 SER C C 1
ATOM 3473 O O . SER C 1 169 ? 30.584 51.162 9.634 1.00 42.03 140 SER C O 1
ATOM 3476 N N . PHE C 1 170 ? 29.837 49.086 10.094 1.00 39.34 141 PHE C N 1
ATOM 3477 C CA . PHE C 1 170 ? 30.211 49.135 11.500 1.00 38.94 141 PHE C CA 1
ATOM 3478 C C . PHE C 1 170 ? 30.324 47.702 11.955 1.00 38.80 141 PHE C C 1
ATOM 3479 O O . PHE C 1 170 ? 29.860 46.794 11.271 1.00 38.45 141 PHE C O 1
ATOM 3487 N N . THR C 1 171 ? 30.943 47.491 13.104 1.00 39.24 142 THR C N 1
ATOM 3488 C CA . THR C 1 171 ? 31.070 46.141 13.619 1.00 40.33 142 THR C CA 1
ATOM 3489 C C . THR C 1 171 ? 30.117 45.993 14.788 1.00 40.91 142 THR C C 1
ATOM 3490 O O . THR C 1 171 ? 30.209 46.733 15.768 1.00 40.58 142 THR C O 1
ATOM 3494 N N . SER C 1 172 ? 29.189 45.049 14.685 1.00 41.28 143 SER C N 1
ATOM 3495 C CA . SER C 1 172 ? 28.243 44.866 15.773 1.00 41.97 143 SER C CA 1
ATOM 3496 C C . SER C 1 172 ? 29.002 44.363 16.984 1.00 41.19 143 SER C C 1
ATOM 3497 O O . SER C 1 172 ? 30.007 43.668 16.852 1.00 41.46 143 SER C O 1
ATOM 3500 N N . ASN C 1 173 ? 28.526 44.732 18.163 1.00 41.27 144 ASN C N 1
ATOM 3501 C CA . ASN C 1 173 ? 29.152 44.302 19.399 1.00 41.48 144 ASN C CA 1
ATOM 3502 C C . ASN C 1 173 ? 29.074 42.775 19.463 1.00 41.68 144 ASN C C 1
ATOM 3503 O O . ASN C 1 173 ? 30.014 42.108 19.897 1.00 41.24 144 ASN C O 1
ATOM 3508 N N . SER C 1 174 ? 27.948 42.238 18.996 1.00 42.18 145 SER C N 1
ATOM 3509 C CA . SER C 1 174 ? 27.688 40.803 18.999 1.00 43.67 145 SER C CA 1
ATOM 3510 C C . SER C 1 174 ? 28.528 39.992 18.006 1.00 44.57 145 SER C C 1
ATOM 3511 O O . SER C 1 174 ? 28.485 38.757 18.000 1.00 44.73 145 SER C O 1
ATOM 3514 N N . GLU C 1 175 ? 29.300 40.677 17.175 1.00 44.87 146 GLU C N 1
ATOM 3515 C CA . GLU C 1 175 ? 30.113 40.000 16.178 1.00 44.87 146 GLU C CA 1
ATOM 3516 C C . GLU C 1 175 ? 31.106 38.981 16.747 1.00 43.72 146 GLU C C 1
ATOM 3517 O O . GLU C 1 175 ? 31.262 37.894 16.191 1.00 42.42 146 GLU C O 1
ATOM 3523 N N . LYS C 1 176 ? 31.771 39.328 17.848 1.00 42.41 147 LYS C N 1
ATOM 3524 C CA . LYS C 1 176 ? 32.741 38.428 18.478 1.00 41.29 147 LYS C CA 1
ATOM 3525 C C . LYS C 1 176 ? 32.112 37.082 18.802 1.00 41.02 147 LYS C C 1
ATOM 3526 O O . LYS C 1 176 ? 32.777 36.040 18.744 1.00 41.81 147 LYS C O 1
ATOM 3532 N N . TRP C 1 177 ? 30.830 37.108 19.161 1.00 38.64 148 TRP C N 1
ATOM 3533 C CA . TRP C 1 177 ? 30.128 35.893 19.534 1.00 35.55 148 TRP C CA 1
ATOM 3534 C C . TRP C 1 177 ? 29.291 35.267 18.430 1.00 35.38 148 TRP C C 1
ATOM 3535 O O . TRP C 1 177 ? 28.812 34.144 18.579 1.00 36.32 148 TRP C O 1
ATOM 3546 N N . ILE C 1 178 ? 29.100 35.973 17.326 1.00 34.09 149 ILE C N 1
ATOM 3547 C CA . ILE C 1 178 ? 28.317 35.406 16.246 1.00 33.40 149 ILE C CA 1
ATOM 3548 C C . ILE C 1 178 ? 29.214 34.650 15.290 1.00 35.07 149 ILE C C 1
ATOM 3549 O O . ILE C 1 178 ? 28.803 33.643 14.718 1.00 36.37 149 ILE C O 1
ATOM 3554 N N . TYR C 1 179 ? 30.445 35.126 15.126 1.00 36.84 150 TYR C N 1
ATOM 3555 C CA . TYR C 1 179 ? 31.368 34.502 14.189 1.00 39.03 150 TYR C CA 1
ATOM 3556 C C . TYR C 1 179 ? 32.658 33.910 14.739 1.00 42.63 150 TYR C C 1
ATOM 3557 O O . TYR C 1 179 ? 33.100 32.862 14.272 1.00 42.68 150 TYR C O 1
ATOM 3566 N N . GLY C 1 180 ? 33.265 34.594 15.704 1.00 47.40 151 GLY C N 1
ATOM 3567 C CA . GLY C 1 180 ? 34.507 34.132 16.313 1.00 53.30 151 GLY C CA 1
ATOM 3568 C C . GLY C 1 180 ? 35.445 33.278 15.453 1.00 57.16 151 GLY C C 1
ATOM 3569 O O . GLY C 1 180 ? 36.580 33.744 15.159 1.00 59.28 151 GLY C O 1
ATOM 3570 N N . ALA D 1 30 ? -4.878 66.395 12.039 1.00 67.70 1 ALA D N 1
ATOM 3571 C CA . ALA D 1 30 ? -4.900 65.859 13.441 1.00 68.96 1 ALA D CA 1
ATOM 3572 C C . ALA D 1 30 ? -4.224 64.490 13.496 1.00 68.78 1 ALA D C 1
ATOM 3573 O O . ALA D 1 30 ? -3.441 64.200 14.413 1.00 68.47 1 ALA D O 1
ATOM 3575 N N . GLU D 1 31 ? -4.544 63.658 12.503 1.00 68.34 2 GLU D N 1
ATOM 3576 C CA . GLU D 1 31 ? -3.999 62.308 12.372 1.00 66.62 2 GLU D CA 1
ATOM 3577 C C . GLU D 1 31 ? -2.808 62.312 11.410 1.00 63.64 2 GLU D C 1
ATOM 3578 O O . GLU D 1 31 ? -2.372 61.262 10.928 1.00 63.57 2 GLU D O 1
ATOM 3584 N N . LEU D 1 32 ? -2.305 63.512 11.129 1.00 59.64 3 LEU D N 1
ATOM 3585 C CA . LEU D 1 32 ? -1.154 63.692 10.256 1.00 54.97 3 LEU D CA 1
ATOM 3586 C C . LEU D 1 32 ? 0.022 64.187 11.090 1.00 51.39 3 LEU D C 1
ATOM 3587 O O . LEU D 1 32 ? 1.060 64.570 10.549 1.00 51.83 3 LEU D O 1
ATOM 3592 N N . GLU D 1 33 ? -0.154 64.185 12.412 1.00 46.73 4 GLU D N 1
ATOM 3593 C CA . GLU D 1 33 ? 0.901 64.611 13.328 1.00 42.56 4 GLU D CA 1
ATOM 3594 C C . GLU D 1 33 ? 2.071 63.641 13.193 1.00 41.23 4 GLU D C 1
ATOM 3595 O O . GLU D 1 33 ? 1.886 62.422 13.094 1.00 41.64 4 GLU D O 1
ATOM 3601 N N . ARG D 1 34 ? 3.279 64.181 13.171 1.00 38.73 5 ARG D N 1
ATOM 3602 C CA . ARG D 1 34 ? 4.454 63.340 13.033 1.00 36.83 5 ARG D CA 1
ATOM 3603 C C . ARG D 1 34 ? 5.448 63.644 14.125 1.00 36.65 5 ARG D C 1
ATOM 3604 O O . ARG D 1 34 ? 5.495 64.759 14.634 1.00 39.50 5 ARG D O 1
ATOM 3612 N N . THR D 1 35 ? 6.229 62.644 14.504 1.00 35.44 6 THR D N 1
ATOM 3613 C CA . THR D 1 35 ? 7.230 62.830 15.535 1.00 34.58 6 THR D CA 1
ATOM 3614 C C . THR D 1 35 ? 8.482 62.152 15.040 1.00 33.83 6 THR D C 1
ATOM 3615 O O . THR D 1 35 ? 8.428 61.349 14.102 1.00 34.78 6 THR D O 1
ATOM 3619 N N . PHE D 1 36 ? 9.613 62.479 15.654 1.00 32.66 7 PHE D N 1
ATOM 3620 C CA . PHE D 1 36 ? 10.884 61.879 15.261 1.00 32.05 7 PHE D CA 1
ATOM 3621 C C . PHE D 1 36 ? 11.330 60.877 16.316 1.00 32.22 7 PHE D C 1
ATOM 3622 O O . PHE D 1 36 ? 11.400 61.194 17.512 1.00 31.97 7 PHE D O 1
ATOM 3630 N N . ILE D 1 37 ? 11.620 59.658 15.878 1.00 31.08 8 ILE D N 1
ATOM 3631 C CA . ILE D 1 37 ? 12.069 58.641 16.808 1.00 29.73 8 ILE D CA 1
ATOM 3632 C C . ILE D 1 37 ? 13.371 58.079 16.301 1.00 29.74 8 ILE D C 1
ATOM 3633 O O . ILE D 1 37 ? 13.491 57.731 15.123 1.00 29.93 8 ILE D O 1
ATOM 3638 N N . ALA D 1 38 ? 14.353 57.995 17.186 1.00 29.57 9 ALA D N 1
ATOM 3639 C CA . ALA D 1 38 ? 15.641 57.463 16.791 1.00 29.77 9 ALA D CA 1
ATOM 3640 C C . ALA D 1 38 ? 16.137 56.440 17.778 1.00 30.16 9 ALA D C 1
ATOM 3641 O O . ALA D 1 38 ? 16.061 56.642 18.995 1.00 30.35 9 ALA D O 1
ATOM 3643 N N . ILE D 1 39 ? 16.630 55.328 17.249 1.00 30.23 10 ILE D N 1
ATOM 3644 C CA . ILE D 1 39 ? 17.182 54.293 18.103 1.00 30.61 10 ILE D CA 1
ATOM 3645 C C . ILE D 1 39 ? 18.672 54.611 18.203 1.00 30.74 10 ILE D C 1
ATOM 3646 O O . ILE D 1 39 ? 19.395 54.597 17.200 1.00 30.65 10 ILE D O 1
ATOM 3651 N N . LYS D 1 40 ? 19.113 54.938 19.412 1.00 30.59 11 LYS D N 1
ATOM 3652 C CA . LYS D 1 40 ? 20.509 55.281 19.652 1.00 31.18 11 LYS D CA 1
ATOM 3653 C C . LYS D 1 40 ? 21.438 54.083 19.442 1.00 31.62 11 LYS D C 1
ATOM 3654 O O . LYS D 1 40 ? 21.011 52.931 19.515 1.00 32.17 11 LYS D O 1
ATOM 3660 N N . PRO D 1 41 ? 22.728 54.346 19.178 1.00 31.78 12 PRO D N 1
ATOM 3661 C CA . PRO D 1 41 ? 23.737 53.310 18.950 1.00 31.73 12 PRO D CA 1
ATOM 3662 C C . PRO D 1 41 ? 23.668 52.134 19.917 1.00 31.64 12 PRO D C 1
ATOM 3663 O O . PRO D 1 41 ? 23.810 50.977 19.506 1.00 31.93 12 PRO D O 1
ATOM 3667 N N . ASP D 1 42 ? 23.459 52.426 21.198 1.00 30.63 13 ASP D N 1
ATOM 3668 C CA . ASP D 1 42 ? 23.368 51.365 22.194 1.00 30.04 13 ASP D CA 1
ATOM 3669 C C . ASP D 1 42 ? 22.127 50.521 21.923 1.00 28.86 13 ASP D C 1
ATOM 3670 O O . ASP D 1 42 ? 22.130 49.310 22.139 1.00 29.37 13 ASP D O 1
ATOM 3675 N N . GLY D 1 43 ? 21.072 51.160 21.432 1.00 27.16 14 GLY D N 1
ATOM 3676 C CA . GLY D 1 43 ? 19.866 50.424 21.112 1.00 26.94 14 GLY D CA 1
ATOM 3677 C C . GLY D 1 43 ? 20.127 49.481 19.945 1.00 27.74 14 GLY D C 1
ATOM 3678 O O . GLY D 1 43 ? 19.846 48.277 20.018 1.00 26.74 14 GLY D O 1
ATOM 3679 N N . VAL D 1 44 ? 20.673 50.027 18.861 1.00 27.57 15 VAL D N 1
ATOM 3680 C CA . VAL D 1 44 ? 20.972 49.230 17.681 1.00 28.79 15 VAL D CA 1
ATOM 3681 C C . VAL D 1 44 ? 21.954 48.120 18.019 1.00 30.55 15 VAL D C 1
ATOM 3682 O O . VAL D 1 44 ? 21.757 46.958 17.658 1.00 28.90 15 VAL D O 1
ATOM 3686 N N . GLN D 1 45 ? 23.015 48.488 18.723 1.00 32.66 16 GLN D N 1
ATOM 3687 C CA . GLN D 1 45 ? 24.036 47.529 19.082 1.00 32.84 16 GLN D CA 1
ATOM 3688 C C . GLN D 1 45 ? 23.477 46.389 19.912 1.00 32.65 16 GLN D C 1
ATOM 3689 O O . GLN D 1 45 ? 24.019 45.286 19.897 1.00 33.87 16 GLN D O 1
ATOM 3695 N N . ARG D 1 46 ? 22.397 46.649 20.640 1.00 32.02 17 ARG D N 1
ATOM 3696 C CA . ARG D 1 46 ? 21.790 45.607 21.463 1.00 31.12 17 ARG D CA 1
ATOM 3697 C C . ARG D 1 46 ? 20.608 44.935 20.761 1.00 30.52 17 ARG D C 1
ATOM 3698 O O . ARG D 1 46 ? 19.747 44.341 21.408 1.00 32.05 17 ARG D O 1
ATOM 3706 N N . GLY D 1 47 ? 20.581 45.042 19.433 1.00 28.88 18 GLY D N 1
ATOM 3707 C CA . GLY D 1 47 ? 19.537 44.426 18.629 1.00 27.35 18 GLY D CA 1
ATOM 3708 C C . GLY D 1 47 ? 18.094 44.612 19.059 1.00 26.98 18 GLY D C 1
ATOM 3709 O O . GLY D 1 47 ? 17.328 43.647 19.107 1.00 27.47 18 GLY D O 1
ATOM 3710 N N . LEU D 1 48 ? 17.712 45.852 19.343 1.00 26.64 19 LEU D N 1
ATOM 3711 C CA . LEU D 1 48 ? 16.356 46.161 19.777 1.00 25.79 19 LEU D CA 1
ATOM 3712 C C . LEU D 1 48 ? 15.533 46.799 18.658 1.00 25.19 19 LEU D C 1
ATOM 3713 O O . LEU D 1 48 ? 14.458 47.361 18.906 1.00 25.05 19 LEU D O 1
ATOM 3718 N N . ILE D 1 49 ? 16.023 46.708 17.426 1.00 23.47 20 ILE D N 1
ATOM 3719 C CA . ILE D 1 49 ? 15.308 47.334 16.323 1.00 22.28 20 ILE D CA 1
ATOM 3720 C C . ILE D 1 49 ? 13.896 46.805 16.153 1.00 23.06 20 ILE D C 1
ATOM 3721 O O . ILE D 1 49 ? 12.930 47.585 16.156 1.00 23.47 20 ILE D O 1
ATOM 3726 N N . SER D 1 50 ? 13.762 45.492 16.010 1.00 21.87 21 SER D N 1
ATOM 3727 C CA . SER D 1 50 ? 12.438 44.927 15.835 1.00 22.76 21 SER D CA 1
ATOM 3728 C C . SER D 1 50 ? 11.546 45.277 17.031 1.00 23.14 21 SER D C 1
ATOM 3729 O O . SER D 1 50 ? 10.450 45.825 16.860 1.00 22.62 21 SER D O 1
ATOM 3732 N N . GLU D 1 51 ? 12.031 44.986 18.236 1.00 21.54 22 GLU D N 1
ATOM 3733 C CA . GLU D 1 51 ? 11.272 45.251 19.449 1.00 22.30 22 GLU D CA 1
ATOM 3734 C C . GLU D 1 51 ? 10.734 46.678 19.530 1.00 23.19 22 GLU D C 1
ATOM 3735 O O . GLU D 1 51 ? 9.544 46.900 19.769 1.00 23.49 22 GLU D O 1
ATOM 3741 N N . ILE D 1 52 ? 11.612 47.653 19.351 1.00 22.72 23 ILE D N 1
ATOM 3742 C CA . ILE D 1 52 ? 11.176 49.033 19.422 1.00 22.56 23 ILE D CA 1
ATOM 3743 C C . ILE D 1 52 ? 10.141 49.328 18.340 1.00 23.21 23 ILE D C 1
ATOM 3744 O O . ILE D 1 52 ? 9.037 49.789 18.632 1.00 23.56 23 ILE D O 1
ATOM 3749 N N . ILE D 1 53 ? 10.481 49.042 17.091 1.00 22.15 24 ILE D N 1
ATOM 3750 C CA . ILE D 1 53 ? 9.545 49.326 16.024 1.00 21.00 24 ILE D CA 1
ATOM 3751 C C . ILE D 1 53 ? 8.182 48.711 16.277 1.00 23.18 24 ILE D C 1
ATOM 3752 O O . ILE D 1 53 ? 7.163 49.311 15.938 1.00 25.77 24 ILE D O 1
ATOM 3757 N N . SER D 1 54 ? 8.143 47.536 16.893 1.00 24.55 25 SER D N 1
ATOM 3758 C CA . SER D 1 54 ? 6.854 46.892 17.112 1.00 25.56 25 SER D CA 1
ATOM 3759 C C . SER D 1 54 ? 5.977 47.689 18.046 1.00 26.12 25 SER D C 1
ATOM 3760 O O . SER D 1 54 ? 4.773 47.811 17.805 1.00 27.14 25 SER D O 1
ATOM 3763 N N . ARG D 1 55 ? 6.566 48.245 19.102 1.00 26.57 26 ARG D N 1
ATOM 3764 C CA . ARG D 1 55 ? 5.784 49.030 20.055 1.00 26.18 26 ARG D CA 1
ATOM 3765 C C . ARG D 1 55 ? 5.017 50.117 19.296 1.00 26.39 26 ARG D C 1
ATOM 3766 O O . ARG D 1 55 ? 3.864 50.410 19.627 1.00 26.28 26 ARG D O 1
ATOM 3774 N N . PHE D 1 56 ? 5.650 50.706 18.279 1.00 24.70 27 PHE D N 1
ATOM 3775 C CA . PHE D 1 56 ? 5.003 51.750 17.494 1.00 25.23 27 PHE D CA 1
ATOM 3776 C C . PHE D 1 56 ? 4.062 51.209 16.426 1.00 25.83 27 PHE D C 1
ATOM 3777 O O . PHE D 1 56 ? 2.913 51.651 16.320 1.00 26.48 27 PHE D O 1
ATOM 3785 N N . GLU D 1 57 ? 4.545 50.262 15.626 1.00 24.72 28 GLU D N 1
ATOM 3786 C CA . GLU D 1 57 ? 3.720 49.690 14.569 1.00 23.55 28 GLU D CA 1
ATOM 3787 C C . GLU D 1 57 ? 2.381 49.139 15.086 1.00 23.09 28 GLU D C 1
ATOM 3788 O O . GLU D 1 57 ? 1.315 49.529 14.592 1.00 22.34 28 GLU D O 1
ATOM 3794 N N . ARG D 1 58 ? 2.435 48.262 16.093 1.00 21.61 29 ARG D N 1
ATOM 3795 C CA . ARG D 1 58 ? 1.234 47.631 16.635 1.00 21.94 29 ARG D CA 1
ATOM 3796 C C . ARG D 1 58 ? 0.235 48.576 17.277 1.00 23.53 29 ARG D C 1
ATOM 3797 O O . ARG D 1 58 ? -0.925 48.211 17.461 1.00 24.62 29 ARG D O 1
ATOM 3805 N N . LYS D 1 59 ? 0.681 49.773 17.636 1.00 24.36 30 LYS D N 1
ATOM 3806 C CA . LYS D 1 59 ? -0.198 50.759 18.262 1.00 25.96 30 LYS D CA 1
ATOM 3807 C C . LYS D 1 59 ? -1.179 51.315 17.231 1.00 27.60 30 LYS D C 1
ATOM 3808 O O . LYS D 1 59 ? -2.342 51.591 17.555 1.00 28.00 30 LYS D O 1
ATOM 3814 N N . GLY D 1 60 ? -0.699 51.471 15.995 1.00 27.60 31 GLY D N 1
ATOM 3815 C CA . GLY D 1 60 ? -1.522 52.014 14.928 1.00 26.16 31 GLY D CA 1
ATOM 3816 C C . GLY D 1 60 ? -0.830 53.140 14.168 1.00 26.31 31 GLY D C 1
ATOM 3817 O O . GLY D 1 60 ? -1.295 53.547 13.104 1.00 25.17 31 GLY D O 1
ATOM 3818 N N . PHE D 1 61 ? 0.274 53.658 14.710 1.00 26.25 32 PHE D N 1
ATOM 3819 C CA . PHE D 1 61 ? 1.017 54.737 14.048 1.00 26.60 32 PHE D CA 1
ATOM 3820 C C . PHE D 1 61 ? 1.669 54.197 12.787 1.00 26.31 32 PHE D C 1
ATOM 3821 O O . PHE D 1 61 ? 1.886 52.993 12.688 1.00 26.08 32 PHE D O 1
ATOM 3829 N N . LYS D 1 62 ? 1.982 55.059 11.821 1.00 26.12 33 LYS D N 1
ATOM 3830 C CA . LYS D 1 62 ? 2.606 54.542 10.610 1.00 29.49 33 LYS D CA 1
ATOM 3831 C C . LYS D 1 62 ? 3.993 55.079 10.311 1.00 30.30 33 LYS D C 1
ATOM 3832 O O . LYS D 1 62 ? 4.271 56.274 10.462 1.00 30.46 33 LYS D O 1
ATOM 3838 N N . LEU D 1 63 ? 4.865 54.161 9.897 1.00 30.17 34 LEU D N 1
ATOM 3839 C CA . LEU D 1 63 ? 6.243 54.485 9.575 1.00 29.77 34 LEU D CA 1
ATOM 3840 C C . LEU D 1 63 ? 6.262 55.220 8.244 1.00 30.37 34 LEU D C 1
ATOM 3841 O O . LEU D 1 63 ? 6.026 54.617 7.201 1.00 31.64 34 LEU D O 1
ATOM 3846 N N . VAL D 1 64 ? 6.537 56.520 8.279 1.00 30.01 35 VAL D N 1
ATOM 3847 C CA . VAL D 1 64 ? 6.561 57.307 7.057 1.00 30.30 35 VAL D CA 1
ATOM 3848 C C . VAL D 1 64 ? 7.970 57.714 6.660 1.00 31.11 35 VAL D C 1
ATOM 3849 O O . VAL D 1 64 ? 8.171 58.316 5.600 1.00 31.34 35 VAL D O 1
ATOM 3853 N N . GLY D 1 65 ? 8.941 57.392 7.513 1.00 30.92 36 GLY D N 1
ATOM 3854 C CA . GLY D 1 65 ? 10.326 57.728 7.222 1.00 29.81 36 GLY D CA 1
ATOM 3855 C C . GLY D 1 65 ? 11.301 56.908 8.048 1.00 30.61 36 GLY D C 1
ATOM 3856 O O . GLY D 1 65 ? 11.178 56.831 9.272 1.00 32.57 36 GLY D O 1
ATOM 3857 N N . ILE D 1 66 ? 12.281 56.296 7.394 1.00 30.05 37 ILE D N 1
ATOM 3858 C CA . ILE D 1 66 ? 13.254 55.489 8.119 1.00 29.74 37 ILE D CA 1
ATOM 3859 C C . ILE D 1 66 ? 14.564 55.364 7.354 1.00 30.77 37 ILE D C 1
ATOM 3860 O O . ILE D 1 66 ? 14.576 55.289 6.123 1.00 32.46 37 ILE D O 1
ATOM 3865 N N . LYS D 1 67 ? 15.665 55.351 8.095 1.00 30.79 38 LYS D N 1
ATOM 3866 C CA . LYS D 1 67 ? 16.988 55.201 7.504 1.00 31.34 38 LYS D CA 1
ATOM 3867 C C . LYS D 1 67 ? 17.968 54.786 8.591 1.00 31.64 38 LYS D C 1
ATOM 3868 O O . LYS D 1 67 ? 17.675 54.906 9.786 1.00 33.75 38 LYS D O 1
ATOM 3874 N N . VAL D 1 68 ? 19.120 54.277 8.181 1.00 30.31 39 VAL D N 1
ATOM 3875 C CA . VAL D 1 68 ? 20.149 53.912 9.138 1.00 30.04 39 VAL D CA 1
ATOM 3876 C C . VAL D 1 68 ? 21.337 54.788 8.762 1.00 31.12 39 VAL D C 1
ATOM 3877 O O . VAL D 1 68 ? 21.588 55.019 7.581 1.00 31.90 39 VAL D O 1
ATOM 3881 N N . LEU D 1 69 ? 22.061 55.291 9.752 1.00 32.30 40 LEU D N 1
ATOM 3882 C CA . LEU D 1 69 ? 23.203 56.150 9.468 1.00 33.62 40 LEU D CA 1
ATOM 3883 C C . LEU D 1 69 ? 24.097 56.297 10.685 1.00 35.18 40 LEU D C 1
ATOM 3884 O O . LEU D 1 69 ? 23.662 56.090 11.822 1.00 35.90 40 LEU D O 1
ATOM 3889 N N . ILE D 1 70 ? 25.351 56.656 10.442 1.00 36.90 41 ILE D N 1
ATOM 3890 C CA . ILE D 1 70 ? 26.293 56.869 11.531 1.00 38.88 41 ILE D CA 1
ATOM 3891 C C . ILE D 1 70 ? 26.543 58.367 11.603 1.00 40.72 41 ILE D C 1
ATOM 3892 O O . ILE D 1 70 ? 27.362 58.908 10.862 1.00 41.29 41 ILE D O 1
ATOM 3897 N N . PRO D 1 71 ? 25.829 59.058 12.504 1.00 42.76 42 PRO D N 1
ATOM 3898 C CA . PRO D 1 71 ? 25.959 60.505 12.678 1.00 44.56 42 PRO D CA 1
ATOM 3899 C C . PRO D 1 71 ? 27.397 60.953 12.832 1.00 47.20 42 PRO D C 1
ATOM 3900 O O . PRO D 1 71 ? 28.192 60.305 13.521 1.00 47.10 42 PRO D O 1
ATOM 3904 N N . THR D 1 72 ? 27.729 62.058 12.173 1.00 50.58 43 THR D N 1
ATOM 3905 C CA . THR D 1 72 ? 29.067 62.629 12.280 1.00 53.44 43 THR D CA 1
ATOM 3906 C C . THR D 1 72 ? 29.095 63.361 13.630 1.00 56.00 43 THR D C 1
ATOM 3907 O O . THR D 1 72 ? 28.055 63.820 14.115 1.00 56.32 43 THR D O 1
ATOM 3911 N N . LYS D 1 73 ? 30.270 63.452 14.246 1.00 58.75 44 LYS D N 1
ATOM 3912 C CA . LYS D 1 73 ? 30.397 64.142 15.529 1.00 61.66 44 LYS D CA 1
ATOM 3913 C C . LYS D 1 73 ? 29.694 65.505 15.462 1.00 63.68 44 LYS D C 1
ATOM 3914 O O . LYS D 1 73 ? 29.026 65.922 16.414 1.00 62.92 44 LYS D O 1
ATOM 3920 N N . GLN D 1 74 ? 29.846 66.184 14.324 1.00 65.92 45 GLN D N 1
ATOM 3921 C CA . GLN D 1 74 ? 29.233 67.491 14.108 1.00 67.53 45 GLN D CA 1
ATOM 3922 C C . GLN D 1 74 ? 27.713 67.395 14.064 1.00 66.98 45 GLN D C 1
ATOM 3923 O O . GLN D 1 74 ? 27.020 68.093 14.804 1.00 67.80 45 GLN D O 1
ATOM 3929 N N . PHE D 1 75 ? 27.206 66.541 13.178 1.00 65.70 46 PHE D N 1
ATOM 3930 C CA . PHE D 1 75 ? 25.767 66.347 13.031 1.00 63.39 46 PHE D CA 1
ATOM 3931 C C . PHE D 1 75 ? 25.139 66.170 14.415 1.00 62.91 46 PHE D C 1
ATOM 3932 O O . PHE D 1 75 ? 24.116 66.780 14.737 1.00 62.05 46 PHE D O 1
ATOM 3940 N N . ALA D 1 76 ? 25.774 65.333 15.231 1.00 62.08 47 ALA D N 1
ATOM 3941 C CA . ALA D 1 76 ? 25.297 65.061 16.576 1.00 62.30 47 ALA D CA 1
ATOM 3942 C C . ALA D 1 76 ? 25.079 66.352 17.350 1.00 63.23 47 ALA D C 1
ATOM 3943 O O . ALA D 1 76 ? 24.135 66.469 18.134 1.00 63.46 47 ALA D O 1
ATOM 3945 N N . GLN D 1 77 ? 25.952 67.326 17.112 1.00 64.97 48 GLN D N 1
ATOM 3946 C CA . GLN D 1 77 ? 25.890 68.610 17.801 1.00 65.94 48 GLN D CA 1
ATOM 3947 C C . GLN D 1 77 ? 24.743 69.528 17.401 1.00 67.01 48 GLN D C 1
ATOM 3948 O O . GLN D 1 77 ? 24.262 70.302 18.229 1.00 67.21 48 GLN D O 1
ATOM 3954 N N . GLN D 1 78 ? 24.298 69.466 16.151 1.00 68.31 49 GLN D N 1
ATOM 3955 C CA . GLN D 1 78 ? 23.185 70.319 15.770 1.00 70.64 49 GLN D CA 1
ATOM 3956 C C . GLN D 1 78 ? 21.852 69.643 16.076 1.00 70.87 49 GLN D C 1
ATOM 3957 O O . GLN D 1 78 ? 20.785 70.197 15.810 1.00 71.51 49 GLN D O 1
ATOM 3963 N N . HIS D 1 79 ? 21.926 68.442 16.647 1.00 70.96 50 HIS D N 1
ATOM 3964 C CA . HIS D 1 79 ? 20.731 67.703 17.046 1.00 70.99 50 HIS D CA 1
ATOM 3965 C C . HIS D 1 79 ? 20.523 68.041 18.512 1.00 71.87 50 HIS D C 1
ATOM 3966 O O . HIS D 1 79 ? 19.429 68.423 18.929 1.00 71.38 50 HIS D O 1
ATOM 3973 N N . TYR D 1 80 ? 21.597 67.888 19.282 1.00 73.16 51 TYR D N 1
ATOM 3974 C CA . TYR D 1 80 ? 21.595 68.176 20.711 1.00 75.02 51 TYR D CA 1
ATOM 3975 C C . TYR D 1 80 ? 21.957 69.648 20.944 1.00 76.50 51 TYR D C 1
ATOM 3976 O O . TYR D 1 80 ? 22.423 70.013 22.023 1.00 76.08 51 TYR D O 1
ATOM 3985 N N . HIS D 1 81 ? 21.723 70.488 19.937 1.00 78.66 52 HIS D N 1
ATOM 3986 C CA . HIS D 1 81 ? 22.067 71.906 20.026 1.00 81.20 52 HIS D CA 1
ATOM 3987 C C . HIS D 1 81 ? 21.464 72.673 21.208 1.00 82.21 52 HIS D C 1
ATOM 3988 O O . HIS D 1 81 ? 22.131 73.532 21.793 1.00 82.58 52 HIS D O 1
ATOM 3995 N N . ASP D 1 82 ? 20.216 72.381 21.566 1.00 82.66 53 ASP D N 1
ATOM 3996 C CA . ASP D 1 82 ? 19.589 73.067 22.695 1.00 83.03 53 ASP D CA 1
ATOM 3997 C C . ASP D 1 82 ? 20.295 72.725 24.007 1.00 82.34 53 ASP D C 1
ATOM 3998 O O . ASP D 1 82 ? 19.965 73.270 25.061 1.00 82.89 53 ASP D O 1
ATOM 4003 N N . LEU D 1 83 ? 21.273 71.827 23.937 1.00 81.43 54 LEU D N 1
ATOM 4004 C CA . LEU D 1 83 ? 22.007 71.403 25.122 1.00 80.60 54 LEU D CA 1
ATOM 4005 C C . LEU D 1 83 ? 23.493 71.744 25.030 1.00 81.25 54 LEU D C 1
ATOM 4006 O O . LEU D 1 83 ? 24.287 71.301 25.863 1.00 81.01 54 LEU D O 1
ATOM 4011 N N . LYS D 1 84 ? 23.867 72.532 24.024 1.00 82.02 55 LYS D N 1
ATOM 4012 C CA . LYS D 1 84 ? 25.266 72.910 23.843 1.00 82.92 55 LYS D CA 1
ATOM 4013 C C . LYS D 1 84 ? 25.800 73.664 25.051 1.00 83.52 55 LYS D C 1
ATOM 4014 O O . LYS D 1 84 ? 27.008 73.873 25.179 1.00 83.21 55 LYS D O 1
ATOM 4020 N N . GLU D 1 85 ? 24.893 74.053 25.941 1.00 84.74 56 GLU D N 1
ATOM 4021 C CA . GLU D 1 85 ? 25.256 74.788 27.149 1.00 85.91 56 GLU D CA 1
ATOM 4022 C C . GLU D 1 85 ? 25.654 73.852 28.290 1.00 85.32 56 GLU D C 1
ATOM 4023 O O . GLU D 1 85 ? 26.519 74.183 29.102 1.00 85.35 56 GLU D O 1
ATOM 4029 N N . ARG D 1 86 ? 25.028 72.680 28.335 1.00 84.62 57 ARG D N 1
ATOM 4030 C CA . ARG D 1 86 ? 25.280 71.700 29.388 1.00 83.49 57 ARG D CA 1
ATOM 4031 C C . ARG D 1 86 ? 26.683 71.092 29.377 1.00 82.16 57 ARG D C 1
ATOM 4032 O O . ARG D 1 86 ? 27.403 71.169 28.375 1.00 81.70 57 ARG D O 1
ATOM 4040 N N . PRO D 1 87 ? 27.086 70.476 30.509 1.00 80.92 58 PRO D N 1
ATOM 4041 C CA . PRO D 1 87 ? 28.391 69.830 30.700 1.00 79.82 58 PRO D CA 1
ATOM 4042 C C . PRO D 1 87 ? 28.452 68.384 30.182 1.00 78.26 58 PRO D C 1
ATOM 4043 O O . PRO D 1 87 ? 29.403 67.651 30.461 1.00 78.37 58 PRO D O 1
ATOM 4047 N N . PHE D 1 88 ? 27.433 67.977 29.436 1.00 76.33 59 PHE D N 1
ATOM 4048 C CA . PHE D 1 88 ? 27.384 66.626 28.890 1.00 74.42 59 PHE D CA 1
ATOM 4049 C C . PHE D 1 88 ? 27.091 66.664 27.398 1.00 72.71 59 PHE D C 1
ATOM 4050 O O . PHE D 1 88 ? 27.045 65.624 26.737 1.00 72.31 59 PHE D O 1
ATOM 4058 N N . PHE D 1 89 ? 26.890 67.874 26.880 1.00 70.74 60 PHE D N 1
ATOM 4059 C CA . PHE D 1 89 ? 26.608 68.081 25.465 1.00 69.01 60 PHE D CA 1
ATOM 4060 C C . PHE D 1 89 ? 27.649 67.371 24.613 1.00 68.46 60 PHE D C 1
ATOM 4061 O O . PHE D 1 89 ? 27.321 66.671 23.645 1.00 67.64 60 PHE D O 1
ATOM 4069 N N . ASN D 1 90 ? 28.909 67.574 24.980 1.00 67.92 61 ASN D N 1
ATOM 4070 C CA . ASN D 1 90 ? 30.020 66.967 24.271 1.00 67.79 61 ASN D CA 1
ATOM 4071 C C . ASN D 1 90 ? 29.962 65.443 24.406 1.00 66.93 61 ASN D C 1
ATOM 4072 O O . ASN D 1 90 ? 30.093 64.716 23.416 1.00 65.74 61 ASN D O 1
ATOM 4077 N N . GLY D 1 91 ? 29.754 64.968 25.634 1.00 66.08 62 GLY D N 1
ATOM 4078 C CA . GLY D 1 91 ? 29.662 63.536 25.870 1.00 64.68 62 GLY D CA 1
ATOM 4079 C C . GLY D 1 91 ? 28.557 62.933 25.021 1.00 63.62 62 GLY D C 1
ATOM 4080 O O . GLY D 1 91 ? 28.749 61.907 24.371 1.00 63.53 62 GLY D O 1
ATOM 4081 N N . LEU D 1 92 ? 27.397 63.584 25.034 1.00 62.35 63 LEU D N 1
ATOM 4082 C CA . LEU D 1 92 ? 26.243 63.153 24.255 1.00 61.14 63 LEU D CA 1
ATOM 4083 C C . LEU D 1 92 ? 26.581 63.049 22.774 1.00 60.56 63 LEU D C 1
ATOM 4084 O O . LEU D 1 92 ? 26.323 62.028 22.135 1.00 60.13 63 LEU D O 1
ATOM 4089 N N . CYS D 1 93 ? 27.155 64.117 22.234 1.00 59.90 64 CYS D N 1
ATOM 4090 C CA . CYS D 1 93 ? 27.498 64.163 20.822 1.00 59.41 64 CYS D CA 1
ATOM 4091 C C . CYS D 1 93 ? 28.476 63.081 20.370 1.00 59.14 64 CYS D C 1
ATOM 4092 O O . CYS D 1 93 ? 28.354 62.552 19.263 1.00 58.66 64 CYS D O 1
ATOM 4095 N N . ASP D 1 94 ? 29.441 62.738 21.214 1.00 59.23 65 ASP D N 1
ATOM 4096 C CA . ASP D 1 94 ? 30.391 61.695 20.850 1.00 59.77 65 ASP D CA 1
ATOM 4097 C C . ASP D 1 94 ? 29.662 60.365 20.743 1.00 59.60 65 ASP D C 1
ATOM 4098 O O . ASP D 1 94 ? 29.858 59.605 19.788 1.00 59.95 65 ASP D O 1
ATOM 4103 N N . PHE D 1 95 ? 28.814 60.099 21.734 1.00 59.00 66 PHE D N 1
ATOM 4104 C CA . PHE D 1 95 ? 28.039 58.865 21.793 1.00 57.57 66 PHE D CA 1
ATOM 4105 C C . PHE D 1 95 ? 27.067 58.708 20.624 1.00 56.30 66 PHE D C 1
ATOM 4106 O O . PHE D 1 95 ? 27.016 57.649 19.999 1.00 56.77 66 PHE D O 1
ATOM 4114 N N . LEU D 1 96 ? 26.300 59.756 20.324 1.00 53.84 67 LEU D N 1
ATOM 4115 C CA . LEU D 1 96 ? 25.333 59.681 19.233 1.00 51.28 67 LEU D CA 1
ATOM 4116 C C . LEU D 1 96 ? 26.020 59.475 17.887 1.00 50.28 67 LEU D C 1
ATOM 4117 O O . LEU D 1 96 ? 25.365 59.438 16.845 1.00 50.95 67 LEU D O 1
ATOM 4122 N N . SER D 1 97 ? 27.342 59.341 17.908 1.00 49.02 68 SER D N 1
ATOM 4123 C CA . SER D 1 97 ? 28.097 59.132 16.678 1.00 48.23 68 SER D CA 1
ATOM 4124 C C . SER D 1 97 ? 29.081 57.965 16.815 1.00 46.88 68 SER D C 1
ATOM 4125 O O . SER D 1 97 ? 29.871 57.686 15.909 1.00 47.31 68 SER D O 1
ATOM 4128 N N . SER D 1 98 ? 29.005 57.269 17.944 1.00 45.20 69 SER D N 1
ATOM 4129 C CA . SER D 1 98 ? 29.874 56.129 18.209 1.00 45.54 69 SER D CA 1
ATOM 4130 C C . SER D 1 98 ? 29.432 54.861 17.477 1.00 45.12 69 SER D C 1
ATOM 4131 O O . SER D 1 98 ? 30.103 53.827 17.555 1.00 45.52 69 SER D O 1
ATOM 4134 N N . GLY D 1 99 ? 28.305 54.936 16.773 1.00 43.86 70 GLY D N 1
ATOM 4135 C CA . GLY D 1 99 ? 27.809 53.776 16.050 1.00 41.51 70 GLY D CA 1
ATOM 4136 C C . GLY D 1 99 ? 26.584 54.066 15.200 1.00 39.66 70 GLY D C 1
ATOM 4137 O O . GLY D 1 99 ? 26.141 55.210 15.111 1.00 40.38 70 GLY D O 1
ATOM 4138 N N . PRO D 1 100 ? 26.007 53.042 14.559 1.00 37.81 71 PRO D N 1
ATOM 4139 C CA . PRO D 1 100 ? 24.824 53.228 13.716 1.00 35.48 71 PRO D CA 1
ATOM 4140 C C . PRO D 1 100 ? 23.607 53.707 14.496 1.00 33.44 71 PRO D C 1
ATOM 4141 O O . PRO D 1 100 ? 23.491 53.481 15.703 1.00 32.77 71 PRO D O 1
ATOM 4145 N N . VAL D 1 101 ? 22.696 54.359 13.788 1.00 31.78 72 VAL D N 1
ATOM 4146 C CA . VAL D 1 101 ? 21.481 54.884 14.387 1.00 30.85 72 VAL D CA 1
ATOM 4147 C C . VAL D 1 101 ? 20.287 54.637 13.479 1.00 30.89 72 VAL D C 1
ATOM 4148 O O . VAL D 1 101 ? 20.382 54.813 12.267 1.00 32.53 72 VAL D O 1
ATOM 4152 N N . ILE D 1 102 ? 19.167 54.209 14.047 1.00 29.92 73 ILE D N 1
ATOM 4153 C CA . ILE D 1 102 ? 17.980 54.003 13.228 1.00 29.76 73 ILE D CA 1
ATOM 4154 C C . ILE D 1 102 ? 17.130 55.247 13.432 1.00 31.28 73 ILE D C 1
ATOM 4155 O O . ILE D 1 102 ? 16.567 55.458 14.514 1.00 31.28 73 ILE D O 1
ATOM 4160 N N . ALA D 1 103 ? 17.061 56.083 12.401 1.00 31.48 74 ALA D N 1
ATOM 4161 C CA . ALA D 1 103 ? 16.281 57.307 12.467 1.00 31.56 74 ALA D CA 1
ATOM 4162 C C . ALA D 1 103 ? 14.909 57.016 11.889 1.00 31.93 74 ALA D C 1
ATOM 4163 O O . ALA D 1 103 ? 14.793 56.324 10.873 1.00 32.45 74 ALA D O 1
ATOM 4165 N N . MET D 1 104 ? 13.869 57.545 12.523 1.00 31.51 75 MET D N 1
ATOM 4166 C CA . MET D 1 104 ? 12.509 57.292 12.051 1.00 32.70 75 MET D CA 1
ATOM 4167 C C . MET D 1 104 ? 11.532 58.447 12.221 1.00 32.57 75 MET D C 1
ATOM 4168 O O . MET D 1 104 ? 11.718 59.340 13.058 1.00 33.54 75 MET D O 1
ATOM 4173 N N . VAL D 1 105 ? 10.469 58.400 11.428 1.00 31.06 76 VAL D N 1
ATOM 4174 C CA . VAL D 1 105 ? 9.419 59.397 11.497 1.00 30.75 76 VAL D CA 1
ATOM 4175 C C . VAL D 1 105 ? 8.100 58.643 11.542 1.00 30.38 76 VAL D C 1
ATOM 4176 O O . VAL D 1 105 ? 7.765 57.898 10.612 1.00 29.31 76 VAL D O 1
ATOM 4180 N N . TRP D 1 106 ? 7.365 58.824 12.636 1.00 29.59 77 TRP D N 1
ATOM 4181 C CA . TRP D 1 106 ? 6.081 58.162 12.809 1.00 30.40 77 TRP D CA 1
ATOM 4182 C C . TRP D 1 106 ? 4.919 59.144 12.760 1.00 31.16 77 TRP D C 1
ATOM 4183 O O . TRP D 1 106 ? 4.982 60.242 13.315 1.00 30.95 77 TRP D O 1
ATOM 4194 N N . GLU D 1 107 ? 3.852 58.728 12.095 1.00 31.96 78 GLU D N 1
ATOM 4195 C CA . GLU D 1 107 ? 2.679 59.565 11.927 1.00 33.63 78 GLU D CA 1
ATOM 4196 C C . GLU D 1 107 ? 1.442 58.964 12.557 1.00 34.01 78 GLU D C 1
ATOM 4197 O O . GLU D 1 107 ? 1.203 57.761 12.465 1.00 34.68 78 GLU D O 1
ATOM 4203 N N . GLY D 1 108 ? 0.652 59.819 13.188 1.00 34.07 79 GLY D N 1
ATOM 4204 C CA . GLY D 1 108 ? -0.565 59.365 13.824 1.00 35.01 79 GLY D CA 1
ATOM 4205 C C . GLY D 1 108 ? -1.025 60.408 14.814 1.00 35.49 79 GLY D C 1
ATOM 4206 O O . GLY D 1 108 ? -0.229 61.232 15.263 1.00 36.54 79 GLY D O 1
ATOM 4207 N N . GLU D 1 109 ? -2.297 60.375 15.179 1.00 34.99 80 GLU D N 1
ATOM 4208 C CA . GLU D 1 109 ? -2.812 61.350 16.115 1.00 36.72 80 GLU D CA 1
ATOM 4209 C C . GLU D 1 109 ? -2.207 61.256 17.511 1.00 36.73 80 GLU D C 1
ATOM 4210 O O . GLU D 1 109 ? -2.249 60.206 18.156 1.00 38.18 80 GLU D O 1
ATOM 4216 N N . GLY D 1 110 ? -1.653 62.372 17.976 1.00 35.87 81 GLY D N 1
ATOM 4217 C CA . GLY D 1 110 ? -1.049 62.419 19.296 1.00 35.46 81 GLY D CA 1
ATOM 4218 C C . GLY D 1 110 ? 0.219 61.597 19.393 1.00 35.62 81 GLY D C 1
ATOM 4219 O O . GLY D 1 110 ? 0.712 61.315 20.492 1.00 35.87 81 GLY D O 1
ATOM 4220 N N . VAL D 1 111 ? 0.756 61.222 18.236 1.00 34.21 82 VAL D N 1
ATOM 4221 C CA . VAL D 1 111 ? 1.961 60.408 18.190 1.00 34.44 82 VAL D CA 1
ATOM 4222 C C . VAL D 1 111 ? 3.134 61.019 18.964 1.00 33.92 82 VAL D C 1
ATOM 4223 O O . VAL D 1 111 ? 3.845 60.311 19.674 1.00 35.21 82 VAL D O 1
ATOM 4227 N N . ILE D 1 112 ? 3.336 62.325 18.841 1.00 33.26 83 ILE D N 1
ATOM 4228 C CA . ILE D 1 112 ? 4.433 62.972 19.549 1.00 32.26 83 ILE D CA 1
ATOM 4229 C C . ILE D 1 112 ? 4.324 62.711 21.038 1.00 32.30 83 ILE D C 1
ATOM 4230 O O . ILE D 1 112 ? 5.282 62.288 21.681 1.00 33.58 83 ILE D O 1
ATOM 4235 N N . THR D 1 113 ? 3.147 62.965 21.588 1.00 32.57 84 THR D N 1
ATOM 4236 C CA . THR D 1 113 ? 2.946 62.746 23.007 1.00 33.28 84 THR D CA 1
ATOM 4237 C C . THR D 1 113 ? 2.964 61.276 23.398 1.00 33.02 84 THR D C 1
ATOM 4238 O O . THR D 1 113 ? 3.654 60.902 24.345 1.00 32.89 84 THR D O 1
ATOM 4242 N N . TYR D 1 114 ? 2.215 60.436 22.688 1.00 32.10 85 TYR D N 1
ATOM 4243 C CA . TYR D 1 114 ? 2.215 59.029 23.064 1.00 30.27 85 TYR D CA 1
ATOM 4244 C C . TYR D 1 114 ? 3.573 58.408 22.799 1.00 29.95 85 TYR D C 1
ATOM 4245 O O . TYR D 1 114 ? 3.983 57.477 23.493 1.00 30.01 85 TYR D O 1
ATOM 4254 N N . GLY D 1 115 ? 4.275 58.933 21.799 1.00 29.14 86 GLY D N 1
ATOM 4255 C CA . GLY D 1 115 ? 5.594 58.422 21.495 1.00 29.94 86 GLY D CA 1
ATOM 4256 C C . GLY D 1 115 ? 6.440 58.514 22.753 1.00 31.35 86 GLY D C 1
ATOM 4257 O O . GLY D 1 115 ? 7.228 57.619 23.075 1.00 30.89 86 GLY D O 1
ATOM 4258 N N . ARG D 1 116 ? 6.273 59.604 23.487 1.00 32.70 87 ARG D N 1
ATOM 4259 C CA . ARG D 1 116 ? 7.044 59.767 24.704 1.00 34.84 87 ARG D CA 1
ATOM 4260 C C . ARG D 1 116 ? 6.575 58.806 25.794 1.00 34.43 87 ARG D C 1
ATOM 4261 O O . ARG D 1 116 ? 7.404 58.228 26.506 1.00 35.69 87 ARG D O 1
ATOM 4269 N N . LYS D 1 117 ? 5.260 58.619 25.917 1.00 33.31 88 LYS D N 1
ATOM 4270 C CA . LYS D 1 117 ? 4.731 57.702 26.923 1.00 33.41 88 LYS D CA 1
ATOM 4271 C C . LYS D 1 117 ? 5.299 56.308 26.666 1.00 33.48 88 LYS D C 1
ATOM 4272 O O . LYS D 1 117 ? 5.634 55.575 27.602 1.00 32.74 88 LYS D O 1
ATOM 4278 N N . LEU D 1 118 ? 5.393 55.960 25.384 1.00 32.30 89 LEU D N 1
ATOM 4279 C CA . LEU D 1 118 ? 5.911 54.670 24.953 1.00 30.30 89 LEU D CA 1
ATOM 4280 C C . LEU D 1 118 ? 7.360 54.540 25.381 1.00 30.38 89 LEU D C 1
ATOM 4281 O O . LEU D 1 118 ? 7.780 53.506 25.898 1.00 31.87 89 LEU D O 1
ATOM 4286 N N . ILE D 1 119 ? 8.124 55.606 25.182 1.00 29.71 90 ILE D N 1
ATOM 4287 C CA . ILE D 1 119 ? 9.529 55.594 25.545 1.00 30.07 90 ILE D CA 1
ATOM 4288 C C . ILE D 1 119 ? 9.763 55.530 27.052 1.00 31.47 90 ILE D C 1
ATOM 4289 O O . ILE D 1 119 ? 10.675 54.834 27.527 1.00 31.42 90 ILE D O 1
ATOM 4294 N N . GLY D 1 120 ? 8.941 56.255 27.802 1.00 32.00 91 GLY D N 1
ATOM 4295 C CA . GLY D 1 120 ? 9.086 56.257 29.247 1.00 33.03 91 GLY D CA 1
ATOM 4296 C C . GLY D 1 120 ? 10.031 57.338 29.740 1.00 33.50 91 GLY D C 1
ATOM 4297 O O . GLY D 1 120 ? 10.598 58.091 28.946 1.00 34.62 91 GLY D O 1
ATOM 4298 N N . ALA D 1 121 ? 10.201 57.407 31.056 1.00 33.48 92 ALA D N 1
ATOM 4299 C CA . ALA D 1 121 ? 11.073 58.397 31.689 1.00 33.24 92 ALA D CA 1
ATOM 4300 C C . ALA D 1 121 ? 12.457 58.467 31.053 1.00 33.73 92 ALA D C 1
ATOM 4301 O O . ALA D 1 121 ? 12.925 57.505 30.453 1.00 34.47 92 ALA D O 1
ATOM 4303 N N . THR D 1 122 ? 13.113 59.611 31.189 1.00 33.71 93 THR D N 1
ATOM 4304 C CA . THR D 1 122 ? 14.444 59.768 30.629 1.00 34.39 93 THR D CA 1
ATOM 4305 C C . THR D 1 122 ? 15.360 58.733 31.262 1.00 34.89 93 THR D C 1
ATOM 4306 O O . THR D 1 122 ? 16.205 58.134 30.596 1.00 35.58 93 THR D O 1
ATOM 4310 N N . ASP D 1 123 ? 15.179 58.538 32.563 1.00 35.30 94 ASP D N 1
ATOM 4311 C CA . ASP D 1 123 ? 15.970 57.587 33.332 1.00 35.98 94 ASP D CA 1
ATOM 4312 C C . ASP D 1 123 ? 15.258 56.234 33.370 1.00 35.55 94 ASP D C 1
ATOM 4313 O O . ASP D 1 123 ? 14.161 56.117 33.918 1.00 35.26 94 ASP D O 1
ATOM 4318 N N . PRO D 1 124 ? 15.870 55.197 32.777 1.00 35.21 95 PRO D N 1
ATOM 4319 C CA . PRO D 1 124 ? 15.261 53.864 32.770 1.00 35.47 95 PRO D CA 1
ATOM 4320 C C . PRO D 1 124 ? 14.809 53.449 34.168 1.00 35.83 95 PRO D C 1
ATOM 4321 O O . PRO D 1 124 ? 13.692 52.972 34.347 1.00 35.86 95 PRO D O 1
ATOM 4325 N N . GLN D 1 125 ? 15.683 53.651 35.153 1.00 37.19 96 GLN D N 1
ATOM 4326 C CA . GLN D 1 125 ? 15.408 53.319 36.554 1.00 37.53 96 GLN D CA 1
ATOM 4327 C C . GLN D 1 125 ? 14.069 53.864 37.026 1.00 36.53 96 GLN D C 1
ATOM 4328 O O . GLN D 1 125 ? 13.453 53.322 37.941 1.00 35.84 96 GLN D O 1
ATOM 4334 N N . LYS D 1 126 ? 13.624 54.942 36.398 1.00 36.79 97 LYS D N 1
ATOM 4335 C CA . LYS D 1 126 ? 12.377 55.572 36.787 1.00 37.09 97 LYS D CA 1
ATOM 4336 C C . LYS D 1 126 ? 11.239 55.358 35.810 1.00 36.99 97 LYS D C 1
ATOM 4337 O O . LYS D 1 126 ? 10.166 55.938 35.964 1.00 37.90 97 LYS D O 1
ATOM 4343 N N . SER D 1 127 ? 11.466 54.518 34.808 1.00 36.60 98 SER D N 1
ATOM 4344 C CA . SER D 1 127 ? 10.429 54.231 33.827 1.00 36.00 98 SER D CA 1
ATOM 4345 C C . SER D 1 127 ? 9.613 53.040 34.284 1.00 34.85 98 SER D C 1
ATOM 4346 O O . SER D 1 127 ? 10.111 52.160 34.984 1.00 35.76 98 SER D O 1
ATOM 4349 N N . ALA D 1 128 ? 8.353 53.014 33.877 1.00 33.30 99 ALA D N 1
ATOM 4350 C CA . ALA D 1 128 ? 7.458 51.939 34.266 1.00 30.89 99 ALA D CA 1
ATOM 4351 C C . ALA D 1 128 ? 7.552 50.714 33.376 1.00 30.18 99 ALA D C 1
ATOM 4352 O O . ALA D 1 128 ? 7.764 50.823 32.165 1.00 30.04 99 ALA D O 1
ATOM 4354 N N . PRO D 1 129 ? 7.439 49.522 33.974 1.00 29.47 100 PRO D N 1
ATOM 4355 C CA . PRO D 1 129 ? 7.498 48.313 33.154 1.00 29.00 100 PRO D CA 1
ATOM 4356 C C . PRO D 1 129 ? 6.395 48.501 32.121 1.00 29.17 100 PRO D C 1
ATOM 4357 O O . PRO D 1 129 ? 5.277 48.898 32.470 1.00 29.73 100 PRO D O 1
ATOM 4361 N N . GLY D 1 130 ? 6.716 48.250 30.857 1.00 27.99 101 GLY D N 1
ATOM 4362 C CA . GLY D 1 130 ? 5.735 48.433 29.808 1.00 27.59 101 GLY D CA 1
ATOM 4363 C C . GLY D 1 130 ? 6.246 49.470 28.831 1.00 27.79 101 GLY D C 1
ATOM 4364 O O . GLY D 1 130 ? 5.831 49.514 27.669 1.00 29.86 101 GLY D O 1
ATOM 4365 N N . THR D 1 131 ? 7.154 50.316 29.305 1.00 26.33 102 THR D N 1
ATOM 4366 C CA . THR D 1 131 ? 7.738 51.340 28.455 1.00 26.07 102 THR D CA 1
ATOM 4367 C C . THR D 1 131 ? 9.039 50.801 27.875 1.00 26.58 102 THR D C 1
ATOM 4368 O O . THR D 1 131 ? 9.687 49.933 28.470 1.00 26.19 102 THR D O 1
ATOM 4372 N N . ILE D 1 132 ? 9.418 51.320 26.715 1.00 26.57 103 ILE D N 1
ATOM 4373 C CA . ILE D 1 132 ? 10.641 50.887 26.052 1.00 26.66 103 ILE D CA 1
ATOM 4374 C C . ILE D 1 132 ? 11.883 50.953 26.941 1.00 28.24 103 ILE D C 1
ATOM 4375 O O . ILE D 1 132 ? 12.647 49.987 27.014 1.00 29.04 103 ILE D O 1
ATOM 4380 N N . ARG D 1 133 ? 12.096 52.080 27.616 1.00 29.33 104 ARG D N 1
ATOM 4381 C CA . ARG D 1 133 ? 13.272 52.205 28.470 1.00 28.83 104 ARG D CA 1
ATOM 4382 C C . ARG D 1 133 ? 13.147 51.396 29.749 1.00 29.34 104 ARG D C 1
ATOM 4383 O O . ARG D 1 133 ? 14.125 50.805 30.221 1.00 28.64 104 ARG D O 1
ATOM 4391 N N . GLY D 1 134 ? 11.936 51.345 30.295 1.00 30.40 105 GLY D N 1
ATOM 4392 C CA . GLY D 1 134 ? 11.715 50.568 31.502 1.00 30.70 105 GLY D CA 1
ATOM 4393 C C . GLY D 1 134 ? 11.956 49.080 31.274 1.00 30.43 105 GLY D C 1
ATOM 4394 O O . GLY D 1 134 ? 12.356 48.363 32.191 1.00 29.50 105 GLY D O 1
ATOM 4395 N N . ASP D 1 135 ? 11.721 48.610 30.050 1.00 30.45 106 ASP D N 1
ATOM 4396 C CA . ASP D 1 135 ? 11.908 47.197 29.733 1.00 31.07 106 ASP D CA 1
ATOM 4397 C C . ASP D 1 135 ? 13.277 46.824 29.182 1.00 30.37 106 ASP D C 1
ATOM 4398 O O . ASP D 1 135 ? 13.820 45.771 29.527 1.00 29.60 106 ASP D O 1
ATOM 4403 N N . LEU D 1 136 ? 13.829 47.683 28.325 1.00 29.32 107 LEU D N 1
ATOM 4404 C CA . LEU D 1 136 ? 15.089 47.365 27.654 1.00 29.32 107 LEU D CA 1
ATOM 4405 C C . LEU D 1 136 ? 16.364 48.121 28.023 1.00 30.73 107 LEU D C 1
ATOM 4406 O O . LEU D 1 136 ? 17.419 47.856 27.444 1.00 30.77 107 LEU D O 1
ATOM 4411 N N . ALA D 1 137 ? 16.286 49.057 28.961 1.00 31.60 108 ALA D N 1
ATOM 4412 C CA . ALA D 1 137 ? 17.478 49.808 29.344 1.00 31.32 108 ALA D CA 1
ATOM 4413 C C . ALA D 1 137 ? 17.653 49.849 30.859 1.00 31.65 108 ALA D C 1
ATOM 4414 O O . ALA D 1 137 ? 16.718 49.568 31.617 1.00 31.01 108 ALA D O 1
ATOM 4416 N N . VAL D 1 138 ? 18.855 50.200 31.304 1.00 31.95 109 VAL D N 1
ATOM 4417 C CA . VAL D 1 138 ? 19.121 50.238 32.735 1.00 31.63 109 VAL D CA 1
ATOM 4418 C C . VAL D 1 138 ? 19.469 51.615 33.299 1.00 31.56 109 VAL D C 1
ATOM 4419 O O . VAL D 1 138 ? 18.918 52.026 34.323 1.00 30.16 109 VAL D O 1
ATOM 4423 N N . VAL D 1 139 ? 20.367 52.332 32.630 1.00 32.35 110 VAL D N 1
ATOM 4424 C CA . VAL D 1 139 ? 20.794 53.643 33.122 1.00 32.09 110 VAL D CA 1
ATOM 4425 C C . VAL D 1 139 ? 20.573 54.780 32.132 1.00 32.92 110 VAL D C 1
ATOM 4426 O O . VAL D 1 139 ? 20.433 54.559 30.923 1.00 32.83 110 VAL D O 1
ATOM 4430 N N . VAL D 1 140 ? 20.563 55.998 32.662 1.00 32.46 111 VAL D N 1
ATOM 4431 C CA . VAL D 1 140 ? 20.341 57.202 31.873 1.00 33.18 111 VAL D CA 1
ATOM 4432 C C . VAL D 1 140 ? 21.332 57.364 30.737 1.00 33.66 111 VAL D C 1
ATOM 4433 O O . VAL D 1 140 ? 20.958 57.729 29.620 1.00 33.32 111 VAL D O 1
ATOM 4437 N N . GLY D 1 141 ? 22.599 57.104 31.032 1.00 34.45 112 GLY D N 1
ATOM 4438 C CA . GLY D 1 141 ? 23.631 57.242 30.020 1.00 36.74 112 GLY D CA 1
ATOM 4439 C C . GLY D 1 141 ? 23.437 56.373 28.789 1.00 38.00 112 GLY D C 1
ATOM 4440 O O . GLY D 1 141 ? 23.966 56.665 27.717 1.00 39.41 112 GLY D O 1
ATOM 4441 N N . ARG D 1 142 ? 22.674 55.299 28.941 1.00 38.72 113 ARG D N 1
ATOM 4442 C CA . ARG D 1 142 ? 22.413 54.378 27.847 1.00 37.49 113 ARG D CA 1
ATOM 4443 C C . ARG D 1 142 ? 20.924 54.086 27.773 1.00 36.40 113 ARG D C 1
ATOM 4444 O O . ARG D 1 142 ? 20.496 52.939 27.922 1.00 37.42 113 ARG D O 1
ATOM 4452 N N . ASN D 1 143 ? 20.135 55.129 27.542 1.00 34.09 114 ASN D N 1
ATOM 4453 C CA . ASN D 1 143 ? 18.698 54.959 27.465 1.00 31.75 114 ASN D CA 1
ATOM 4454 C C . ASN D 1 143 ? 18.175 54.639 26.062 1.00 30.43 114 ASN D C 1
ATOM 4455 O O . ASN D 1 143 ? 17.083 55.054 25.674 1.00 29.77 114 ASN D O 1
ATOM 4460 N N . ILE D 1 144 ? 19.000 53.909 25.317 1.00 29.39 115 ILE D N 1
ATOM 4461 C CA . ILE D 1 144 ? 18.713 53.370 23.985 1.00 28.20 115 ILE D CA 1
ATOM 4462 C C . ILE D 1 144 ? 17.850 54.064 22.924 1.00 29.78 115 ILE D C 1
ATOM 4463 O O . ILE D 1 144 ? 17.859 53.641 21.761 1.00 30.55 115 ILE D O 1
ATOM 4468 N N . ILE D 1 145 ? 17.100 55.101 23.273 1.00 30.35 116 ILE D N 1
ATOM 4469 C CA . ILE D 1 145 ? 16.222 55.695 22.268 1.00 28.65 116 ILE D CA 1
ATOM 4470 C C . ILE D 1 145 ? 15.974 57.177 22.484 1.00 29.24 116 ILE D C 1
ATOM 4471 O O . ILE D 1 145 ? 16.251 57.714 23.556 1.00 29.66 116 ILE D O 1
ATOM 4476 N N . HIS D 1 146 ? 15.465 57.836 21.451 1.00 30.74 117 HIS D N 1
ATOM 4477 C CA . HIS D 1 146 ? 15.140 59.253 21.531 1.00 32.48 117 HIS D CA 1
ATOM 4478 C C . HIS D 1 146 ? 13.837 59.535 20.795 1.00 33.63 117 HIS D C 1
ATOM 4479 O O . HIS D 1 146 ? 13.564 58.947 19.735 1.00 34.22 117 HIS D O 1
ATOM 4486 N N . GLY D 1 147 ? 13.038 60.433 21.363 1.00 33.07 118 GLY D N 1
ATOM 4487 C CA . GLY D 1 147 ? 11.779 60.795 20.743 1.00 33.63 118 GLY D CA 1
ATOM 4488 C C . GLY D 1 147 ? 11.530 62.278 20.921 1.00 35.16 118 GLY D C 1
ATOM 4489 O O . GLY D 1 147 ? 11.742 62.812 22.007 1.00 35.83 118 GLY D O 1
ATOM 4490 N N . SER D 1 148 ? 11.091 62.951 19.863 1.00 36.36 119 SER D N 1
ATOM 4491 C CA . SER D 1 148 ? 10.818 64.382 19.945 1.00 37.26 119 SER D CA 1
ATOM 4492 C C . SER D 1 148 ? 9.940 64.644 21.160 1.00 38.93 119 SER D C 1
ATOM 4493 O O . SER D 1 148 ? 9.010 63.885 21.439 1.00 40.31 119 SER D O 1
ATOM 4496 N N . ASP D 1 149 ? 10.236 65.717 21.885 1.00 41.20 120 ASP D N 1
ATOM 4497 C CA . ASP D 1 149 ? 9.469 66.050 23.087 1.00 43.67 120 ASP D CA 1
ATOM 4498 C C . ASP D 1 149 ? 8.352 67.071 22.880 1.00 43.08 120 ASP D C 1
ATOM 4499 O O . ASP D 1 149 ? 7.638 67.396 23.827 1.00 44.12 120 ASP D O 1
ATOM 4504 N N . GLY D 1 150 ? 8.197 67.574 21.662 1.00 41.23 121 GLY D N 1
ATOM 4505 C CA . GLY D 1 150 ? 7.155 68.546 21.416 1.00 40.30 121 GLY D CA 1
ATOM 4506 C C . GLY D 1 150 ? 6.916 68.790 19.945 1.00 41.94 121 GLY D C 1
ATOM 4507 O O . GLY D 1 150 ? 7.730 68.402 19.105 1.00 40.75 121 GLY D O 1
ATOM 4508 N N . PRO D 1 151 ? 5.805 69.462 19.604 1.00 43.61 122 PRO D N 1
ATOM 4509 C CA . PRO D 1 151 ? 5.408 69.783 18.229 1.00 44.93 122 PRO D CA 1
ATOM 4510 C C . PRO D 1 151 ? 6.493 70.514 17.452 1.00 47.44 122 PRO D C 1
ATOM 4511 O O . PRO D 1 151 ? 6.688 70.259 16.259 1.00 47.32 122 PRO D O 1
ATOM 4515 N N . GLU D 1 152 ? 7.186 71.426 18.135 1.00 49.89 123 GLU D N 1
ATOM 4516 C CA . GLU D 1 152 ? 8.241 72.218 17.509 1.00 53.08 123 GLU D CA 1
ATOM 4517 C C . GLU D 1 152 ? 9.511 71.412 17.299 1.00 52.56 123 GLU D C 1
ATOM 4518 O O . GLU D 1 152 ? 9.971 71.248 16.164 1.00 52.96 123 GLU D O 1
ATOM 4524 N N . THR D 1 153 ? 10.081 70.912 18.390 1.00 51.24 124 THR D N 1
ATOM 4525 C CA . THR D 1 153 ? 11.288 70.104 18.302 1.00 50.79 124 THR D CA 1
ATOM 4526 C C . THR D 1 153 ? 11.063 68.971 17.294 1.00 50.92 124 THR D C 1
ATOM 4527 O O . THR D 1 153 ? 11.996 68.522 16.620 1.00 50.67 124 THR D O 1
ATOM 4531 N N . ALA D 1 154 ? 9.816 68.519 17.191 1.00 50.15 125 ALA D N 1
ATOM 4532 C CA . ALA D 1 154 ? 9.477 67.461 16.248 1.00 50.50 125 ALA D CA 1
ATOM 4533 C C . ALA D 1 154 ? 9.741 67.993 14.846 1.00 51.07 125 ALA D C 1
ATOM 4534 O O . ALA D 1 154 ? 10.574 67.460 14.109 1.00 51.46 125 ALA D O 1
ATOM 4536 N N . LYS D 1 155 ? 9.032 69.062 14.497 1.00 51.97 126 LYS D N 1
ATOM 4537 C CA . LYS D 1 155 ? 9.168 69.687 13.190 1.00 52.32 126 LYS D CA 1
ATOM 4538 C C . LYS D 1 155 ? 10.623 69.889 12.800 1.00 51.52 126 LYS D C 1
ATOM 4539 O O . LYS D 1 155 ? 11.034 69.563 11.682 1.00 51.42 126 LYS D O 1
ATOM 4545 N N . ASP D 1 156 ? 11.408 70.433 13.722 1.00 49.87 127 ASP D N 1
ATOM 4546 C CA . ASP D 1 156 ? 12.811 70.673 13.440 1.00 48.98 127 ASP D CA 1
ATOM 4547 C C . ASP D 1 156 ? 13.535 69.357 13.262 1.00 47.48 127 ASP D C 1
ATOM 4548 O O . ASP D 1 156 ? 14.154 69.118 12.224 1.00 48.01 127 ASP D O 1
ATOM 4553 N N . GLU D 1 157 ? 13.452 68.505 14.280 1.00 45.36 128 GLU D N 1
ATOM 4554 C CA . GLU D 1 157 ? 14.106 67.206 14.245 1.00 42.11 128 GLU D CA 1
ATOM 4555 C C . GLU D 1 157 ? 13.819 66.441 12.957 1.00 39.46 128 GLU D C 1
ATOM 4556 O O . GLU D 1 157 ? 14.731 65.882 12.343 1.00 37.43 128 GLU D O 1
ATOM 4562 N N . ILE D 1 158 ? 12.567 66.426 12.525 1.00 36.89 129 ILE D N 1
ATOM 4563 C CA . ILE D 1 158 ? 12.266 65.719 11.297 1.00 37.16 129 ILE D CA 1
ATOM 4564 C C . ILE D 1 158 ? 13.032 66.357 10.144 1.00 39.48 129 ILE D C 1
ATOM 4565 O O . ILE D 1 158 ? 13.665 65.658 9.347 1.00 40.89 129 ILE D O 1
ATOM 4570 N N . LYS D 1 159 ? 12.998 67.684 10.055 1.00 41.09 130 LYS D N 1
ATOM 4571 C CA . LYS D 1 159 ? 13.708 68.366 8.971 1.00 41.59 130 LYS D CA 1
ATOM 4572 C C . LYS D 1 159 ? 15.222 68.210 9.049 1.00 39.21 130 LYS D C 1
ATOM 4573 O O . LYS D 1 159 ? 15.903 68.209 8.029 1.00 38.06 130 LYS D O 1
ATOM 4579 N N . LEU D 1 160 ? 15.740 68.057 10.257 1.00 37.75 131 LEU D N 1
ATOM 4580 C CA . LEU D 1 160 ? 17.169 67.896 10.447 1.00 37.63 131 LEU D CA 1
ATOM 4581 C C . LEU D 1 160 ? 17.681 66.517 10.028 1.00 38.79 131 LEU D C 1
ATOM 4582 O O . LEU D 1 160 ? 18.843 66.382 9.630 1.00 39.53 131 LEU D O 1
ATOM 4587 N N . TRP D 1 161 ? 16.829 65.497 10.115 1.00 38.48 132 TRP D N 1
ATOM 4588 C CA . TRP D 1 161 ? 17.252 64.142 9.773 1.00 37.24 132 TRP D CA 1
ATOM 4589 C C . TRP D 1 161 ? 16.734 63.585 8.450 1.00 37.01 132 TRP D C 1
ATOM 4590 O O . TRP D 1 161 ? 17.267 62.597 7.942 1.00 36.62 132 TRP D O 1
ATOM 4601 N N . PHE D 1 162 ? 15.697 64.186 7.883 1.00 36.75 133 PHE D N 1
ATOM 4602 C CA . PHE D 1 162 ? 15.186 63.651 6.630 1.00 37.66 133 PHE D CA 1
ATOM 4603 C C . PHE D 1 162 ? 14.953 64.671 5.540 1.00 38.43 133 PHE D C 1
ATOM 4604 O O . PHE D 1 162 ? 14.465 65.770 5.790 1.00 38.91 133 PHE D O 1
ATOM 4612 N N . LYS D 1 163 ? 15.314 64.292 4.324 1.00 40.18 134 LYS D N 1
ATOM 4613 C CA . LYS D 1 163 ? 15.089 65.143 3.174 1.00 44.69 134 LYS D CA 1
ATOM 4614 C C . LYS D 1 163 ? 13.623 64.854 2.876 1.00 46.63 134 LYS D C 1
ATOM 4615 O O . LYS D 1 163 ? 13.173 63.721 3.036 1.00 47.19 134 LYS D O 1
ATOM 4621 N N . PRO D 1 164 ? 12.852 65.865 2.450 1.00 48.58 135 PRO D N 1
ATOM 4622 C CA . PRO D 1 164 ? 11.436 65.607 2.160 1.00 49.10 135 PRO D CA 1
ATOM 4623 C C . PRO D 1 164 ? 11.125 64.432 1.218 1.00 48.64 135 PRO D C 1
ATOM 4624 O O . PRO D 1 164 ? 10.011 63.906 1.252 1.00 49.14 135 PRO D O 1
ATOM 4628 N N . GLU D 1 165 ? 12.082 64.012 0.390 1.00 47.67 136 GLU D N 1
ATOM 4629 C CA . GLU D 1 165 ? 11.824 62.883 -0.512 1.00 48.08 136 GLU D CA 1
ATOM 4630 C C . GLU D 1 165 ? 11.803 61.589 0.287 1.00 47.29 136 GLU D C 1
ATOM 4631 O O . GLU D 1 165 ? 11.013 60.687 0.016 1.00 47.77 136 GLU D O 1
ATOM 4637 N N . GLU D 1 166 ? 12.692 61.504 1.269 1.00 45.83 137 GLU D N 1
ATOM 4638 C CA . GLU D 1 166 ? 12.800 60.324 2.112 1.00 43.24 137 GLU D CA 1
ATOM 4639 C C . GLU D 1 166 ? 11.490 59.981 2.830 1.00 41.83 137 GLU D C 1
ATOM 4640 O O . GLU D 1 166 ? 11.269 58.831 3.193 1.00 42.10 137 GLU D O 1
ATOM 4646 N N . LEU D 1 167 ? 10.616 60.968 3.019 1.00 39.83 138 LEU D N 1
ATOM 4647 C CA . LEU D 1 167 ? 9.339 60.722 3.684 1.00 38.52 138 LEU D CA 1
ATOM 4648 C C . LEU D 1 167 ? 8.285 60.273 2.673 1.00 38.93 138 LEU D C 1
ATOM 4649 O O . LEU D 1 167 ? 8.358 60.638 1.502 1.00 40.35 138 LEU D O 1
ATOM 4654 N N . VAL D 1 168 ? 7.313 59.480 3.118 1.00 38.42 139 VAL D N 1
ATOM 4655 C CA . VAL D 1 168 ? 6.255 58.999 2.229 1.00 37.88 139 VAL D CA 1
ATOM 4656 C C . VAL D 1 168 ? 4.873 59.424 2.696 1.00 40.02 139 VAL D C 1
ATOM 4657 O O . VAL D 1 168 ? 4.661 59.729 3.878 1.00 40.22 139 VAL D O 1
ATOM 4661 N N . SER D 1 169 ? 3.936 59.437 1.751 1.00 41.61 140 SER D N 1
ATOM 4662 C CA . SER D 1 169 ? 2.551 59.804 2.030 1.00 43.27 140 SER D CA 1
ATOM 4663 C C . SER D 1 169 ? 1.601 58.792 1.404 1.00 44.19 140 SER D C 1
ATOM 4664 O O . SER D 1 169 ? 1.507 58.674 0.174 1.00 45.35 140 SER D O 1
ATOM 4667 N N . PHE D 1 170 ? 0.896 58.063 2.260 1.00 43.50 141 PHE D N 1
ATOM 4668 C CA . PHE D 1 170 ? -0.049 57.053 1.815 1.00 42.77 141 PHE D CA 1
ATOM 4669 C C . PHE D 1 170 ? -1.025 56.857 2.957 1.00 42.56 141 PHE D C 1
ATOM 4670 O O . PHE D 1 170 ? -0.696 57.139 4.108 1.00 42.11 141 PHE D O 1
ATOM 4678 N N . THR D 1 171 ? -2.227 56.392 2.653 1.00 42.55 142 THR D N 1
ATOM 4679 C CA . THR D 1 171 ? -3.190 56.146 3.713 1.00 44.13 142 THR D CA 1
ATOM 4680 C C . THR D 1 171 ? -3.227 54.640 3.961 1.00 44.93 142 THR D C 1
ATOM 4681 O O . THR D 1 171 ? -3.584 53.857 3.073 1.00 44.87 142 THR D O 1
ATOM 4685 N N . SER D 1 172 ? -2.833 54.235 5.167 1.00 45.67 143 SER D N 1
ATOM 4686 C CA . SER D 1 172 ? -2.796 52.815 5.502 1.00 46.02 143 SER D CA 1
ATOM 4687 C C . SER D 1 172 ? -4.169 52.167 5.419 1.00 45.06 143 SER D C 1
ATOM 4688 O O . SER D 1 172 ? -5.197 52.788 5.711 1.00 44.52 143 SER D O 1
ATOM 4691 N N . ASN D 1 173 ? -4.168 50.904 5.016 1.00 43.96 144 ASN D N 1
ATOM 4692 C CA . ASN D 1 173 ? -5.392 50.140 4.890 1.00 44.09 144 ASN D CA 1
ATOM 4693 C C . ASN D 1 173 ? -6.166 50.135 6.207 1.00 44.58 144 ASN D C 1
ATOM 4694 O O . ASN D 1 173 ? -7.400 50.163 6.219 1.00 44.36 144 ASN D O 1
ATOM 4699 N N . SER D 1 174 ? -5.426 50.118 7.312 1.00 44.49 145 SER D N 1
ATOM 4700 C CA . SER D 1 174 ? -6.017 50.091 8.641 1.00 44.61 145 SER D CA 1
ATOM 4701 C C . SER D 1 174 ? -6.462 51.461 9.161 1.00 44.72 145 SER D C 1
ATOM 4702 O O . SER D 1 174 ? -6.908 51.578 10.304 1.00 44.53 145 SER D O 1
ATOM 4705 N N . GLU D 1 175 ? -6.356 52.493 8.331 1.00 44.43 146 GLU D N 1
ATOM 4706 C CA . GLU D 1 175 ? -6.755 53.829 8.771 1.00 43.93 146 GLU D CA 1
ATOM 4707 C C . GLU D 1 175 ? -8.239 53.953 9.077 1.00 42.11 146 GLU D C 1
ATOM 4708 O O . GLU D 1 175 ? -8.631 54.576 10.061 1.00 40.21 146 GLU D O 1
ATOM 4714 N N . LYS D 1 176 ? -9.061 53.353 8.224 1.00 41.49 147 LYS D N 1
ATOM 4715 C CA . LYS D 1 176 ? -10.501 53.403 8.397 1.00 40.17 147 LYS D CA 1
ATOM 4716 C C . LYS D 1 176 ? -10.951 52.778 9.712 1.00 39.65 147 LYS D C 1
ATOM 4717 O O . LYS D 1 176 ? -11.990 53.148 10.256 1.00 40.49 147 LYS D O 1
ATOM 4723 N N . TRP D 1 177 ? -10.173 51.834 10.233 1.00 38.83 148 TRP D N 1
ATOM 4724 C CA . TRP D 1 177 ? -10.540 51.187 11.488 1.00 37.86 148 TRP D CA 1
ATOM 4725 C C . TRP D 1 177 ? -9.789 51.745 12.699 1.00 37.73 148 TRP D C 1
ATOM 4726 O O . TRP D 1 177 ? -10.133 51.443 13.838 1.00 39.06 148 TRP D O 1
ATOM 4737 N N . ILE D 1 178 ? -8.762 52.547 12.462 1.00 36.99 149 ILE D N 1
ATOM 4738 C CA . ILE D 1 178 ? -8.013 53.125 13.565 1.00 37.18 149 ILE D CA 1
ATOM 4739 C C . ILE D 1 178 ? -8.649 54.449 13.953 1.00 39.11 149 ILE D C 1
ATOM 4740 O O . ILE D 1 178 ? -8.713 54.794 15.135 1.00 39.80 149 ILE D O 1
ATOM 4745 N N . TYR D 1 179 ? -9.120 55.186 12.947 1.00 40.70 150 TYR D N 1
ATOM 4746 C CA . TYR D 1 179 ? -9.764 56.482 13.162 1.00 41.59 150 TYR D CA 1
ATOM 4747 C C . TYR D 1 179 ? -11.226 56.519 12.686 1.00 42.96 150 TYR D C 1
ATOM 4748 O O . TYR D 1 179 ? -12.060 57.097 13.423 1.00 43.50 150 TYR D O 1
ATOM 4757 N N . ALA E 1 30 ? -12.906 30.104 -3.921 1.00 65.31 1 ALA E N 1
ATOM 4758 C CA . ALA E 1 30 ? -11.591 29.557 -3.460 1.00 66.11 1 ALA E CA 1
ATOM 4759 C C . ALA E 1 30 ? -11.163 30.169 -2.126 1.00 66.59 1 ALA E C 1
ATOM 4760 O O . ALA E 1 30 ? -10.735 29.454 -1.212 1.00 67.05 1 ALA E O 1
ATOM 4762 N N . GLU E 1 31 ? -11.282 31.494 -2.027 1.00 66.66 2 GLU E N 1
ATOM 4763 C CA . GLU E 1 31 ? -10.923 32.243 -0.813 1.00 65.56 2 GLU E CA 1
ATOM 4764 C C . GLU E 1 31 ? -12.046 32.138 0.215 1.00 61.76 2 GLU E C 1
ATOM 4765 O O . GLU E 1 31 ? -12.028 32.815 1.248 1.00 61.21 2 GLU E O 1
ATOM 4771 N N . LEU E 1 32 ? -13.025 31.292 -0.087 1.00 57.32 3 LEU E N 1
ATOM 4772 C CA . LEU E 1 32 ? -14.175 31.099 0.777 1.00 52.34 3 LEU E CA 1
ATOM 4773 C C . LEU E 1 32 ? -14.129 29.744 1.467 1.00 48.93 3 LEU E C 1
ATOM 4774 O O . LEU E 1 32 ? -15.025 29.404 2.241 1.00 48.36 3 LEU E O 1
ATOM 4779 N N . GLU E 1 33 ? -13.084 28.970 1.184 1.00 44.60 4 GLU E N 1
ATOM 4780 C CA . GLU E 1 33 ? -12.930 27.655 1.798 1.00 40.11 4 GLU E CA 1
ATOM 4781 C C . GLU E 1 33 ? -12.955 27.811 3.311 1.00 37.57 4 GLU E C 1
ATOM 4782 O O . GLU E 1 33 ? -12.545 28.837 3.848 1.00 37.17 4 GLU E O 1
ATOM 4788 N N . ARG E 1 34 ? -13.445 26.796 4.000 1.00 35.24 5 ARG E N 1
ATOM 4789 C CA . ARG E 1 34 ? -13.513 26.854 5.447 1.00 34.25 5 ARG E CA 1
ATOM 4790 C C . ARG E 1 34 ? -13.146 25.514 6.033 1.00 34.65 5 ARG E C 1
ATOM 4791 O O . ARG E 1 34 ? -13.453 24.470 5.455 1.00 36.02 5 ARG E O 1
ATOM 4799 N N . THR E 1 35 ? -12.490 25.542 7.182 1.00 33.41 6 THR E N 1
ATOM 4800 C CA . THR E 1 35 ? -12.086 24.312 7.831 1.00 32.22 6 THR E CA 1
ATOM 4801 C C . THR E 1 35 ? -12.490 24.385 9.282 1.00 30.18 6 THR E C 1
ATOM 4802 O O . THR E 1 35 ? -12.772 25.465 9.796 1.00 29.87 6 THR E O 1
ATOM 4806 N N . PHE E 1 36 ? -12.519 23.230 9.935 1.00 29.37 7 PHE E N 1
ATOM 4807 C CA . PHE E 1 36 ? -12.885 23.158 11.341 1.00 27.46 7 PHE E CA 1
ATOM 4808 C C . PHE E 1 36 ? -11.634 22.908 12.165 1.00 26.79 7 PHE E C 1
ATOM 4809 O O . PHE E 1 36 ? -10.872 21.976 11.897 1.00 27.10 7 PHE E O 1
ATOM 4817 N N . ILE E 1 37 ? -11.407 23.763 13.151 1.00 25.62 8 ILE E N 1
ATOM 4818 C CA . ILE E 1 37 ? -10.254 23.604 14.025 1.00 25.35 8 ILE E CA 1
ATOM 4819 C C . ILE E 1 37 ? -10.808 23.556 15.437 1.00 25.84 8 ILE E C 1
ATOM 4820 O O . ILE E 1 37 ? -11.694 24.340 15.793 1.00 25.79 8 ILE E O 1
ATOM 4825 N N . ALA E 1 38 ? -10.302 22.628 16.237 1.00 25.65 9 ALA E N 1
ATOM 4826 C CA . ALA E 1 38 ? -10.774 22.503 17.606 1.00 24.90 9 ALA E CA 1
ATOM 4827 C C . ALA E 1 38 ? -9.612 22.317 18.551 1.00 24.58 9 ALA E C 1
ATOM 4828 O O . ALA E 1 38 ? -8.727 21.493 18.321 1.00 25.54 9 ALA E O 1
ATOM 4830 N N . ILE E 1 39 ? -9.593 23.104 19.611 1.00 24.71 10 ILE E N 1
ATOM 4831 C CA . ILE E 1 39 ? -8.538 22.950 20.586 1.00 24.85 10 ILE E CA 1
ATOM 4832 C C . ILE E 1 39 ? -9.139 21.961 21.570 1.00 25.84 10 ILE E C 1
ATOM 4833 O O . ILE E 1 39 ? -10.121 22.271 22.257 1.00 26.25 10 ILE E O 1
ATOM 4838 N N . LYS E 1 40 ? -8.583 20.753 21.596 1.00 25.49 11 LYS E N 1
ATOM 4839 C CA . LYS E 1 40 ? -9.083 19.716 22.484 1.00 26.27 11 LYS E CA 1
ATOM 4840 C C . LYS E 1 40 ? -8.847 20.093 23.933 1.00 27.34 11 LYS E C 1
ATOM 4841 O O . LYS E 1 40 ? -8.124 21.046 24.225 1.00 27.72 11 LYS E O 1
ATOM 4847 N N . PRO E 1 41 ? -9.440 19.333 24.866 1.00 28.29 12 PRO E N 1
ATOM 4848 C CA . PRO E 1 41 ? -9.291 19.596 26.298 1.00 28.70 12 PRO E CA 1
ATOM 4849 C C . PRO E 1 41 ? -7.860 19.818 26.790 1.00 27.38 12 PRO E C 1
ATOM 4850 O O . PRO E 1 41 ? -7.612 20.741 27.567 1.00 27.31 12 PRO E O 1
ATOM 4854 N N . ASP E 1 42 ? -6.919 18.990 26.351 1.00 26.80 13 ASP E N 1
ATOM 4855 C CA . ASP E 1 42 ? -5.544 19.175 26.807 1.00 27.90 13 ASP E CA 1
ATOM 4856 C C . ASP E 1 42 ? -5.025 20.543 26.399 1.00 28.18 13 ASP E C 1
ATO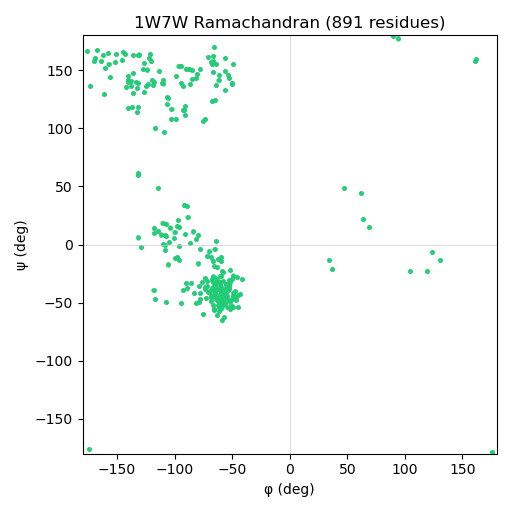M 4857 O O . ASP E 1 42 ? -4.382 21.232 27.193 1.00 28.69 13 ASP E O 1
ATOM 4862 N N . GLY E 1 43 ? -5.320 20.946 25.168 1.00 27.85 14 GLY E N 1
ATOM 4863 C CA . GLY E 1 43 ? -4.887 22.250 24.708 1.00 27.44 14 GLY E CA 1
ATOM 4864 C C . GLY E 1 43 ? -5.472 23.349 25.584 1.00 28.21 14 GLY E C 1
ATOM 4865 O O . GLY E 1 43 ? -4.756 24.255 26.039 1.00 28.03 14 GLY E O 1
ATOM 4866 N N . VAL E 1 44 ? -6.775 23.273 25.836 1.00 27.13 15 VAL E N 1
ATOM 4867 C CA . VAL E 1 44 ? -7.423 24.288 26.652 1.00 28.42 15 VAL E CA 1
ATOM 4868 C C . VAL E 1 44 ? -6.917 24.261 28.090 1.00 30.34 15 VAL E C 1
ATOM 4869 O O . VAL E 1 44 ? -6.654 25.312 28.683 1.00 30.15 15 VAL E O 1
ATOM 4873 N N . GLN E 1 45 ? -6.773 23.062 28.646 1.00 31.26 16 GLN E N 1
ATOM 4874 C CA . GLN E 1 45 ? -6.305 22.932 30.018 1.00 31.27 16 GLN E CA 1
ATOM 4875 C C . GLN E 1 45 ? -4.854 23.342 30.173 1.00 30.12 16 GLN E C 1
ATOM 4876 O O . GLN E 1 45 ? -4.366 23.475 31.291 1.00 31.65 16 GLN E O 1
ATOM 4882 N N . ARG E 1 46 ? -4.164 23.544 29.056 1.00 29.10 17 ARG E N 1
ATOM 4883 C CA . ARG E 1 46 ? -2.767 23.956 29.105 1.00 27.42 17 ARG E CA 1
ATOM 4884 C C . ARG E 1 46 ? -2.615 25.417 28.681 1.00 27.66 17 ARG E C 1
ATOM 4885 O O . ARG E 1 46 ? -1.500 25.919 28.503 1.00 28.28 17 ARG E O 1
ATOM 4893 N N . GLY E 1 47 ? -3.753 26.086 28.516 1.00 26.10 18 GLY E N 1
ATOM 4894 C CA . GLY E 1 47 ? -3.757 27.493 28.160 1.00 24.31 18 GLY E CA 1
ATOM 4895 C C . GLY E 1 47 ? -3.123 27.847 26.839 1.00 24.36 18 GLY E C 1
ATOM 4896 O O . GLY E 1 47 ? -2.390 28.829 26.754 1.00 25.80 18 GLY E O 1
ATOM 4897 N N . LEU E 1 48 ? -3.424 27.067 25.803 1.00 24.16 19 LEU E N 1
ATOM 4898 C CA . LEU E 1 48 ? -2.878 27.309 24.474 1.00 23.33 19 LEU E CA 1
ATOM 4899 C C . LEU E 1 48 ? -3.852 28.025 23.530 1.00 23.64 19 LEU E C 1
ATOM 4900 O O . LEU E 1 48 ? -3.594 28.114 22.325 1.00 23.83 19 LEU E O 1
ATOM 4905 N N . ILE E 1 49 ? -4.962 28.541 24.061 1.00 23.25 20 ILE E N 1
ATOM 4906 C CA . ILE E 1 49 ? -5.951 29.200 23.207 1.00 22.01 20 ILE E CA 1
ATOM 4907 C C . ILE E 1 49 ? -5.394 30.360 22.398 1.00 22.32 20 ILE E C 1
ATOM 4908 O O . ILE E 1 49 ? -5.409 30.320 21.167 1.00 22.03 20 ILE E O 1
ATOM 4913 N N . SER E 1 50 ? -4.915 31.392 23.088 1.00 22.30 21 SER E N 1
ATOM 4914 C CA . SER E 1 50 ? -4.365 32.559 22.409 1.00 22.54 21 SER E CA 1
ATOM 4915 C C . SER E 1 50 ? -3.262 32.141 21.433 1.00 22.90 21 SER E C 1
ATOM 4916 O O . SER E 1 50 ? -3.238 32.583 20.279 1.00 21.92 21 SER E O 1
ATOM 4919 N N . GLU E 1 51 ? -2.357 31.278 21.891 1.00 22.29 22 GLU E N 1
ATOM 4920 C CA . GLU E 1 51 ? -1.264 30.822 21.041 1.00 21.77 22 GLU E CA 1
ATOM 4921 C C . GLU E 1 51 ? -1.749 30.117 19.771 1.00 21.10 22 GLU E C 1
ATOM 4922 O O . GLU E 1 51 ? -1.310 30.441 18.665 1.00 20.58 22 GLU E O 1
ATOM 4928 N N . ILE E 1 52 ? -2.646 29.148 19.916 1.00 19.54 23 ILE E N 1
ATOM 4929 C CA . ILE E 1 52 ? -3.141 28.438 18.747 1.00 20.31 23 ILE E CA 1
ATOM 4930 C C . ILE E 1 52 ? -3.879 29.402 17.811 1.00 22.05 23 ILE E C 1
ATOM 4931 O O . ILE E 1 52 ? -3.654 29.399 16.588 1.00 21.92 23 ILE E O 1
ATOM 4936 N N . ILE E 1 53 ? -4.743 30.239 18.379 1.00 20.80 24 ILE E N 1
ATOM 4937 C CA . ILE E 1 53 ? -5.487 31.177 17.560 1.00 20.14 24 ILE E CA 1
ATOM 4938 C C . ILE E 1 53 ? -4.573 32.105 16.781 1.00 21.73 24 ILE E C 1
ATOM 4939 O O . ILE E 1 53 ? -4.848 32.417 15.620 1.00 23.75 24 ILE E O 1
ATOM 4944 N N . SER E 1 54 ? -3.479 32.540 17.394 1.00 21.72 25 SER E N 1
ATOM 4945 C CA . SER E 1 54 ? -2.584 33.460 16.699 1.00 22.46 25 SER E CA 1
ATOM 4946 C C . SER E 1 54 ? -1.950 32.877 15.437 1.00 23.41 25 SER E C 1
ATOM 4947 O O . SER E 1 54 ? -1.684 33.604 14.478 1.00 24.43 25 SER E O 1
ATOM 4950 N N . ARG E 1 55 ? -1.709 31.574 15.421 1.00 23.42 26 ARG E N 1
ATOM 4951 C CA . ARG E 1 55 ? -1.085 30.972 14.252 1.00 24.07 26 ARG E CA 1
ATOM 4952 C C . ARG E 1 55 ? -1.995 31.091 13.043 1.00 24.52 26 ARG E C 1
ATOM 4953 O O . ARG E 1 55 ? -1.513 31.256 11.924 1.00 25.77 26 ARG E O 1
ATOM 4961 N N . PHE E 1 56 ? -3.307 31.007 13.265 1.00 24.33 27 PHE E N 1
ATOM 4962 C CA . PHE E 1 56 ? -4.260 31.141 12.163 1.00 23.65 27 PHE E CA 1
ATOM 4963 C C . PHE E 1 56 ? -4.545 32.615 11.870 1.00 23.05 27 PHE E C 1
ATOM 4964 O O . PHE E 1 56 ? -4.607 33.015 10.708 1.00 22.73 27 PHE E O 1
ATOM 4972 N N . GLU E 1 57 ? -4.702 33.424 12.913 1.00 22.67 28 GLU E N 1
ATOM 4973 C CA . GLU E 1 57 ? -4.991 34.835 12.709 1.00 23.38 28 GLU E CA 1
ATOM 4974 C C . GLU E 1 57 ? -3.867 35.561 11.967 1.00 24.52 28 GLU E C 1
ATOM 4975 O O . GLU E 1 57 ? -4.122 36.221 10.953 1.00 25.18 28 GLU E O 1
ATOM 4981 N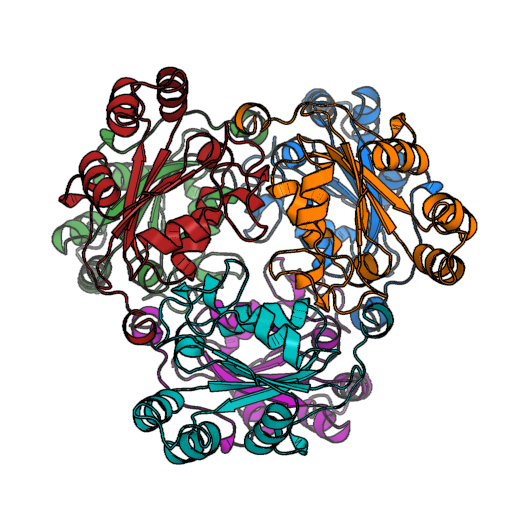 N . ARG E 1 58 ? -2.630 35.424 12.446 1.00 24.75 29 ARG E N 1
ATOM 4982 C CA . ARG E 1 58 ? -1.485 36.095 11.829 1.00 24.22 29 ARG E CA 1
ATOM 4983 C C . ARG E 1 58 ? -1.169 35.579 10.435 1.00 25.70 29 ARG E C 1
ATOM 4984 O O . ARG E 1 58 ? -0.398 36.202 9.708 1.00 28.76 29 ARG E O 1
ATOM 4992 N N . LYS E 1 59 ? -1.729 34.437 10.059 1.00 25.11 30 LYS E N 1
ATOM 4993 C CA . LYS E 1 59 ? -1.457 33.895 8.732 1.00 25.58 30 LYS E CA 1
ATOM 4994 C C . LYS E 1 59 ? -2.253 34.684 7.705 1.00 25.93 30 LYS E C 1
ATOM 4995 O O . LYS E 1 59 ? -1.806 34.869 6.570 1.00 26.77 30 LYS E O 1
ATOM 5001 N N . GLY E 1 60 ? -3.426 35.158 8.119 1.00 25.26 31 GLY E N 1
ATOM 5002 C CA . GLY E 1 60 ? -4.280 35.916 7.224 1.00 25.42 31 GLY E CA 1
ATOM 5003 C C . GLY E 1 60 ? -5.662 35.295 7.094 1.00 26.14 31 GLY E C 1
ATOM 5004 O O . GLY E 1 60 ? -6.548 35.867 6.455 1.00 26.08 31 GLY E O 1
ATOM 5005 N N . PHE E 1 61 ? -5.843 34.112 7.680 1.00 25.46 32 PHE E N 1
ATOM 5006 C CA . PHE E 1 61 ? -7.134 33.439 7.643 1.00 24.93 32 PHE E CA 1
ATOM 5007 C C . PHE E 1 61 ? -8.100 34.203 8.537 1.00 25.00 32 PHE E C 1
ATOM 5008 O O . PHE E 1 61 ? -7.663 34.980 9.380 1.00 26.24 32 PHE E O 1
ATOM 5016 N N . LYS E 1 62 ? -9.405 34.004 8.363 1.00 24.66 33 LYS E N 1
ATOM 5017 C CA . LYS E 1 62 ? -10.340 34.719 9.211 1.00 25.48 33 LYS E CA 1
ATOM 5018 C C . LYS E 1 62 ? -11.305 33.848 9.993 1.00 26.49 33 LYS E C 1
ATOM 5019 O O . LYS E 1 62 ? -11.842 32.855 9.488 1.00 26.49 33 LYS E O 1
ATOM 5025 N N . LEU E 1 63 ? -11.497 34.241 11.249 1.00 26.56 34 LEU E N 1
ATOM 5026 C CA . LEU E 1 63 ? -12.361 33.544 12.183 1.00 26.35 34 LEU E CA 1
ATOM 5027 C C . LEU E 1 63 ? -13.820 33.826 11.873 1.00 26.60 34 LEU E C 1
ATOM 5028 O O . LEU E 1 63 ? -14.315 34.911 12.157 1.00 26.78 34 LEU E O 1
ATOM 5033 N N . VAL E 1 64 ? -14.510 32.849 11.303 1.00 27.44 35 VAL E N 1
ATOM 5034 C CA . VAL E 1 64 ? -15.909 33.038 10.956 1.00 28.75 35 VAL E CA 1
ATOM 5035 C C . VAL E 1 64 ? -16.850 32.320 11.913 1.00 30.69 35 VAL E C 1
ATOM 5036 O O . VAL E 1 64 ? -18.068 32.365 11.733 1.00 31.29 35 VAL E O 1
ATOM 5040 N N . GLY E 1 65 ? -16.284 31.669 12.927 1.00 31.56 36 GLY E N 1
ATOM 5041 C CA . GLY E 1 65 ? -17.095 30.957 13.905 1.00 32.17 36 GLY E CA 1
ATOM 5042 C C . GLY E 1 65 ? -16.265 30.421 15.065 1.00 32.89 36 GLY E C 1
ATOM 5043 O O . GLY E 1 65 ? -15.188 29.856 14.860 1.00 34.32 36 GLY E O 1
ATOM 5044 N N . ILE E 1 66 ? -16.760 30.580 16.285 1.00 31.92 37 ILE E N 1
ATOM 5045 C CA . ILE E 1 66 ? -16.031 30.105 17.452 1.00 31.56 37 ILE E CA 1
ATOM 5046 C C . ILE E 1 66 ? -16.987 29.966 18.631 1.00 32.19 37 ILE E C 1
ATOM 5047 O O . ILE E 1 66 ? -17.992 30.678 18.708 1.00 33.81 37 ILE E O 1
ATOM 5052 N N . LYS E 1 67 ? -16.670 29.053 19.545 1.00 32.08 38 LYS E N 1
ATOM 5053 C CA . LYS E 1 67 ? -17.494 28.815 20.727 1.00 31.56 38 LYS E CA 1
ATOM 5054 C C . LYS E 1 67 ? -16.742 27.899 21.693 1.00 31.98 38 LYS E C 1
ATOM 5055 O O . LYS E 1 67 ? -15.817 27.176 21.293 1.00 33.09 38 LYS E O 1
ATOM 5061 N N . VAL E 1 68 ? -17.122 27.935 22.965 1.00 31.07 39 VAL E N 1
ATOM 5062 C CA . VAL E 1 68 ? -16.503 27.056 23.949 1.00 29.75 39 VAL E CA 1
ATOM 5063 C C . VAL E 1 68 ? -17.613 26.110 24.380 1.00 30.71 39 VAL E C 1
ATOM 5064 O O . VAL E 1 68 ? -18.784 26.483 24.360 1.00 31.88 39 VAL E O 1
ATOM 5068 N N . LEU E 1 69 ? -17.265 24.886 24.750 1.00 31.42 40 LEU E N 1
ATOM 5069 C CA . LEU E 1 69 ? -18.281 23.926 25.160 1.00 33.27 40 LEU E CA 1
ATOM 5070 C C . LEU E 1 69 ? -17.636 22.634 25.636 1.00 34.81 40 LEU E C 1
ATOM 5071 O O . LEU E 1 69 ? -16.449 22.399 25.404 1.00 34.75 40 LEU E O 1
ATOM 5076 N N . ILE E 1 70 ? -18.431 21.794 26.291 1.00 35.94 41 ILE E N 1
ATOM 5077 C CA . ILE E 1 70 ? -17.947 20.518 26.781 1.00 37.18 41 ILE E CA 1
ATOM 5078 C C . ILE E 1 70 ? -18.727 19.419 26.071 1.00 40.34 41 ILE E C 1
ATOM 5079 O O . ILE E 1 70 ? -19.865 19.111 26.430 1.00 42.10 41 ILE E O 1
ATOM 5084 N N . PRO E 1 71 ? -18.123 18.813 25.043 1.00 42.52 42 PRO E N 1
ATOM 5085 C CA . PRO E 1 71 ? -18.795 17.749 24.297 1.00 44.23 42 PRO E CA 1
ATOM 5086 C C . PRO E 1 71 ? -19.318 16.647 25.214 1.00 46.30 42 PRO E C 1
ATOM 5087 O O . PRO E 1 71 ? -18.688 16.320 26.226 1.00 46.81 42 PRO E O 1
ATOM 5091 N N . THR E 1 72 ? -20.477 16.092 24.869 1.00 48.15 43 THR E N 1
ATOM 5092 C CA . THR E 1 72 ? -21.038 14.984 25.644 1.00 50.06 43 THR E CA 1
ATOM 5093 C C . THR E 1 72 ? -20.403 13.744 25.015 1.00 51.52 43 THR E C 1
ATOM 5094 O O . THR E 1 72 ? -20.062 13.771 23.828 1.00 51.92 43 THR E O 1
ATOM 5098 N N . LYS E 1 73 ? -20.219 12.668 25.777 1.00 52.60 44 LYS E N 1
ATOM 5099 C CA . LYS E 1 73 ? -19.603 11.489 25.176 1.00 54.06 44 LYS E CA 1
ATOM 5100 C C . LYS E 1 73 ? -20.357 11.126 23.899 1.00 54.53 44 LYS E C 1
ATOM 5101 O O . LYS E 1 73 ? -19.770 10.630 22.931 1.00 53.89 44 LYS E O 1
ATOM 5107 N N . GLN E 1 74 ? -21.660 11.393 23.899 1.00 55.43 45 GLN E N 1
ATOM 5108 C CA . GLN E 1 74 ? -22.498 11.116 22.740 1.00 56.37 45 GLN E CA 1
ATOM 5109 C C . GLN E 1 74 ? -21.960 11.890 21.547 1.00 54.56 45 GLN E C 1
ATOM 5110 O O . GLN E 1 74 ? -21.489 11.310 20.566 1.00 53.66 45 GLN E O 1
ATOM 5116 N N . PHE E 1 75 ? -22.031 13.212 21.654 1.00 52.74 46 PHE E N 1
ATOM 5117 C CA . PHE E 1 75 ? -21.553 14.108 20.612 1.00 51.26 46 PHE E CA 1
ATOM 5118 C C . PHE E 1 75 ? -20.162 13.689 20.119 1.00 50.17 46 PHE E C 1
ATOM 5119 O O . PHE E 1 75 ? -19.900 13.652 18.917 1.00 48.90 46 PHE E O 1
ATOM 5127 N N . ALA E 1 76 ? -19.277 13.370 21.058 1.00 49.68 47 ALA E N 1
ATOM 5128 C CA . ALA E 1 76 ? -17.918 12.968 20.725 1.00 49.61 47 ALA E CA 1
ATOM 5129 C C . ALA E 1 76 ? -17.909 11.797 19.758 1.00 50.24 47 ALA E C 1
ATOM 5130 O O . ALA E 1 76 ? -17.131 11.771 18.803 1.00 49.16 47 ALA E O 1
ATOM 5132 N N . GLN E 1 77 ? -18.778 10.825 20.018 1.00 52.41 48 GLN E N 1
ATOM 5133 C CA . GLN E 1 77 ? -18.873 9.637 19.179 1.00 53.99 48 GLN E CA 1
ATOM 5134 C C . GLN E 1 77 ? -19.392 10.016 17.806 1.00 53.56 48 GLN E C 1
ATOM 5135 O O . GLN E 1 77 ? -19.025 9.403 16.804 1.00 54.23 48 GLN E O 1
ATOM 5141 N N . GLN E 1 78 ? -20.244 11.033 17.757 1.00 52.92 49 GLN E N 1
ATOM 5142 C CA . GLN E 1 78 ? -20.762 11.486 16.480 1.00 52.93 49 GLN E CA 1
ATOM 5143 C C . GLN E 1 78 ? -19.607 12.089 15.670 1.00 52.28 49 GLN E C 1
ATOM 5144 O O . GLN E 1 78 ? -19.459 11.804 14.482 1.00 52.21 49 GLN E O 1
ATOM 5150 N N . HIS E 1 79 ? -18.782 12.909 16.319 1.00 52.20 50 HIS E N 1
ATOM 5151 C CA . HIS E 1 79 ? -17.638 13.531 15.656 1.00 52.59 50 HIS E CA 1
ATOM 5152 C C . HIS E 1 79 ? -16.637 12.481 15.167 1.00 54.76 50 HIS E C 1
ATOM 5153 O O . HIS E 1 79 ? -16.056 12.618 14.088 1.00 54.34 50 HIS E O 1
ATOM 5160 N N . TYR E 1 80 ? -16.450 11.428 15.960 1.00 57.66 51 TYR E N 1
ATOM 5161 C CA . TYR E 1 80 ? -15.516 10.350 15.624 1.00 60.60 51 TYR E CA 1
ATOM 5162 C C . TYR E 1 80 ? -16.202 9.137 14.990 1.00 62.88 51 TYR E C 1
ATOM 5163 O O . TYR E 1 80 ? -15.608 8.061 14.921 1.00 62.72 51 TYR E O 1
ATOM 5172 N N . HIS E 1 81 ? -17.441 9.313 14.532 1.00 66.31 52 HIS E N 1
ATOM 5173 C CA . HIS E 1 81 ? -18.219 8.228 13.922 1.00 69.70 52 HIS E CA 1
ATOM 5174 C C . HIS E 1 81 ? -17.392 7.344 12.987 1.00 70.89 52 HIS E C 1
ATOM 5175 O O . HIS E 1 81 ? -17.674 6.157 12.826 1.00 71.83 52 HIS E O 1
ATOM 5182 N N . ASP E 1 82 ? -16.372 7.932 12.376 1.00 71.58 53 ASP E N 1
ATOM 5183 C CA . ASP E 1 82 ? -15.510 7.212 11.454 1.00 72.30 53 ASP E CA 1
ATOM 5184 C C . ASP E 1 82 ? -14.674 6.134 12.127 1.00 71.94 53 ASP E C 1
ATOM 5185 O O . ASP E 1 82 ? -14.302 5.145 11.500 1.00 72.01 53 ASP E O 1
ATOM 5190 N N . LEU E 1 83 ? -14.381 6.330 13.408 1.00 71.75 54 LEU E N 1
ATOM 5191 C CA . LEU E 1 83 ? -13.554 5.394 14.160 1.00 71.40 54 LEU E CA 1
ATOM 5192 C C . LEU E 1 83 ? -14.331 4.551 15.167 1.00 71.57 54 LEU E C 1
ATOM 5193 O O . LEU E 1 83 ? -13.739 3.951 16.065 1.00 70.91 54 LEU E O 1
ATOM 5198 N N . LYS E 1 84 ? -15.650 4.493 15.005 1.00 72.21 55 LYS E N 1
ATOM 5199 C CA . LYS E 1 84 ? -16.500 3.749 15.930 1.00 72.52 55 LYS E CA 1
ATOM 5200 C C . LYS E 1 84 ? -16.098 2.311 16.246 1.00 72.58 55 LYS E C 1
ATOM 5201 O O . LYS E 1 84 ? -16.374 1.826 17.344 1.00 72.09 55 LYS E O 1
ATOM 5207 N N . GLU E 1 85 ? -15.447 1.622 15.314 1.00 72.61 56 GLU E N 1
ATOM 5208 C CA . GLU E 1 85 ? -15.051 0.247 15.592 1.00 73.29 56 GLU E CA 1
ATOM 5209 C C . GLU E 1 85 ? -13.535 0.064 15.653 1.00 72.16 56 GLU E C 1
ATOM 5210 O O . GLU E 1 85 ? -12.973 -0.851 15.044 1.00 72.66 56 GLU E O 1
ATOM 5216 N N . ARG E 1 86 ? -12.880 0.944 16.402 1.00 70.57 57 ARG E N 1
ATOM 5217 C CA . ARG E 1 86 ? -11.431 0.893 16.580 1.00 68.06 57 ARG E CA 1
ATOM 5218 C C . ARG E 1 86 ? -11.182 0.825 18.073 1.00 66.13 57 ARG E C 1
ATOM 5219 O O . ARG E 1 86 ? -11.973 1.336 18.867 1.00 66.30 57 ARG E O 1
ATOM 5227 N N . PRO E 1 87 ? -10.081 0.192 18.481 1.00 64.52 58 PRO E N 1
ATOM 5228 C CA . PRO E 1 87 ? -9.756 0.069 19.902 1.00 63.90 58 PRO E CA 1
ATOM 5229 C C . PRO E 1 87 ? -9.836 1.389 20.683 1.00 63.39 58 PRO E C 1
ATOM 5230 O O . PRO E 1 87 ? -10.536 1.490 21.695 1.00 63.18 58 PRO E O 1
ATOM 5234 N N . PHE E 1 88 ? -9.132 2.401 20.189 1.00 62.74 59 PHE E N 1
ATOM 5235 C CA . PHE E 1 88 ? -9.075 3.716 20.819 1.00 62.50 59 PHE E CA 1
ATOM 5236 C C . PHE E 1 88 ? -10.339 4.591 20.747 1.00 62.02 59 PHE E C 1
ATOM 5237 O O . PHE E 1 88 ? -10.417 5.625 21.417 1.00 61.71 59 PHE E O 1
ATOM 5245 N N . PHE E 1 89 ? -11.320 4.188 19.947 1.00 61.20 60 PHE E N 1
ATOM 5246 C CA . PHE E 1 89 ? -12.545 4.971 19.812 1.00 60.66 60 PHE E CA 1
ATOM 5247 C C . PHE E 1 89 ? -13.096 5.456 21.147 1.00 60.92 60 PHE E C 1
ATOM 5248 O O . PHE E 1 89 ? -13.334 6.651 21.329 1.00 61.80 60 PHE E O 1
ATOM 5256 N N . ASN E 1 90 ? -13.304 4.532 22.080 1.00 60.34 61 ASN E N 1
ATOM 5257 C CA . ASN E 1 90 ? -13.860 4.905 23.373 1.00 59.91 61 ASN E CA 1
ATOM 5258 C C . ASN E 1 90 ? -12.987 5.899 24.137 1.00 58.50 61 ASN E C 1
ATOM 5259 O O . ASN E 1 90 ? -13.502 6.812 24.792 1.00 57.55 61 ASN E O 1
ATOM 5264 N N . GLY E 1 91 ? -11.669 5.723 24.053 1.00 56.97 62 GLY E N 1
ATOM 5265 C CA . GLY E 1 91 ? -10.756 6.631 24.728 1.00 54.64 62 GLY E CA 1
ATOM 5266 C C . GLY E 1 91 ? -10.911 8.040 24.182 1.00 53.63 62 GLY E C 1
ATOM 5267 O O . GLY E 1 91 ? -11.044 9.002 24.947 1.00 53.12 62 GLY E O 1
ATOM 5268 N N . LEU E 1 92 ? -10.901 8.154 22.853 1.00 52.01 63 LEU E N 1
ATOM 5269 C CA . LEU E 1 92 ? -11.054 9.434 22.166 1.00 50.59 63 LEU E CA 1
ATOM 5270 C C . LEU E 1 92 ? -12.314 10.165 22.607 1.00 50.53 63 LEU E C 1
ATOM 5271 O O . LEU E 1 92 ? -12.288 11.372 22.854 1.00 50.52 63 LEU E O 1
ATOM 5276 N N . CYS E 1 93 ? -13.413 9.424 22.698 1.00 50.93 64 CYS E N 1
ATOM 5277 C CA . CYS E 1 93 ? -14.701 9.987 23.088 1.00 51.99 64 CYS E CA 1
ATOM 5278 C C . CYS E 1 93 ? -14.723 10.397 24.549 1.00 52.90 64 CYS E C 1
ATOM 5279 O O . CYS E 1 93 ? -15.290 11.433 24.907 1.00 51.76 64 CYS E O 1
ATOM 5282 N N . ASP E 1 94 ? -14.115 9.580 25.398 1.00 54.36 65 ASP E N 1
ATOM 5283 C CA . ASP E 1 94 ? -14.075 9.913 26.812 1.00 55.66 65 ASP E CA 1
ATOM 5284 C C . ASP E 1 94 ? -13.191 11.141 26.996 1.00 54.21 65 ASP E C 1
ATOM 5285 O O . ASP E 1 94 ? -13.495 12.019 27.807 1.00 54.41 65 ASP E O 1
ATOM 5290 N N . PHE E 1 95 ? -12.108 11.213 26.224 1.00 51.32 66 PHE E N 1
ATOM 5291 C CA . PHE E 1 95 ? -11.197 12.338 26.338 1.00 49.03 66 PHE E CA 1
ATOM 5292 C C . PHE E 1 95 ? -11.741 13.640 25.777 1.00 47.64 66 PHE E C 1
ATOM 5293 O O . PHE E 1 95 ? -11.618 14.682 26.416 1.00 47.53 66 PHE E O 1
ATOM 5301 N N . LEU E 1 96 ? -12.321 13.583 24.580 1.00 45.74 67 LEU E N 1
ATOM 5302 C CA . LEU E 1 96 ? -12.868 14.779 23.942 1.00 43.90 67 LEU E CA 1
ATOM 5303 C C . LEU E 1 96 ? -14.008 15.389 24.762 1.00 44.41 67 LEU E C 1
ATOM 5304 O O . LEU E 1 96 ? -14.441 16.516 24.510 1.00 44.96 67 LEU E O 1
ATOM 5309 N N . SER E 1 97 ? -14.485 14.638 25.749 1.00 44.46 68 SER E N 1
ATOM 5310 C CA . SER E 1 97 ? -15.573 15.091 26.606 1.00 43.64 68 SER E CA 1
ATOM 5311 C C . SER E 1 97 ? -15.122 15.195 28.062 1.00 43.36 68 SER E C 1
ATOM 5312 O O . SER E 1 97 ? -15.953 15.317 28.961 1.00 45.09 68 SER E O 1
ATOM 5315 N N . SER E 1 98 ? -13.811 15.154 28.294 1.00 41.21 69 SER E N 1
ATOM 5316 C CA . SER E 1 98 ? -13.283 15.237 29.651 1.00 39.07 69 SER E CA 1
ATOM 5317 C C . SER E 1 98 ? -12.993 16.668 30.074 1.00 38.40 69 SER E C 1
ATOM 5318 O O . SER E 1 98 ? -12.382 16.895 31.123 1.00 39.62 69 SER E O 1
ATOM 5321 N N . GLY E 1 99 ? -13.420 17.632 29.264 1.00 36.34 70 GLY E N 1
ATOM 5322 C CA . GLY E 1 99 ? -13.168 19.024 29.593 1.00 33.32 70 GLY E CA 1
ATOM 5323 C C . GLY E 1 99 ? -13.615 19.991 28.519 1.00 31.75 70 GLY E C 1
ATOM 5324 O O . GLY E 1 99 ? -14.160 19.596 27.491 1.00 32.13 70 GLY E O 1
ATOM 5325 N N . PRO E 1 100 ? -13.395 21.285 28.724 1.00 31.08 71 PRO E N 1
ATOM 5326 C CA . PRO E 1 100 ? -13.818 22.247 27.706 1.00 31.02 71 PRO E CA 1
ATOM 5327 C C . PRO E 1 100 ? -13.026 22.133 26.397 1.00 30.77 71 PRO E C 1
ATOM 5328 O O . PRO E 1 100 ? -11.882 21.659 26.377 1.00 31.00 71 PRO E O 1
ATOM 5332 N N . VAL E 1 101 ? -13.658 22.581 25.313 1.00 29.82 72 VAL E N 1
ATOM 5333 C CA . VAL E 1 101 ? -13.089 22.558 23.968 1.00 28.64 72 VAL E CA 1
ATOM 5334 C C . VAL E 1 101 ? -13.374 23.859 23.209 1.00 27.96 72 VAL E C 1
ATOM 5335 O O . VAL E 1 101 ? -14.464 24.418 23.316 1.00 27.43 72 VAL E O 1
ATOM 5339 N N . ILE E 1 102 ? -12.398 24.351 22.450 1.00 28.05 73 ILE E N 1
ATOM 5340 C CA . ILE E 1 102 ? -12.624 25.569 21.680 1.00 28.39 73 ILE E CA 1
ATOM 5341 C C . ILE E 1 102 ? -12.842 25.164 20.235 1.00 29.12 73 ILE E C 1
ATOM 5342 O O . ILE E 1 102 ? -11.904 24.738 19.547 1.00 28.57 73 ILE E O 1
ATOM 5347 N N . ALA E 1 103 ? -14.089 25.277 19.788 1.00 29.17 74 ALA E N 1
ATOM 5348 C CA . ALA E 1 103 ? -14.446 24.926 18.420 1.00 29.48 74 ALA E CA 1
ATOM 5349 C C . ALA E 1 103 ? -14.365 26.178 17.562 1.00 29.56 74 ALA E C 1
ATOM 5350 O O . ALA E 1 103 ? -14.813 27.251 17.975 1.00 30.50 74 ALA E O 1
ATOM 5352 N N . MET E 1 104 ? -13.792 26.043 16.373 1.00 28.99 75 MET E N 1
ATOM 5353 C CA . MET E 1 104 ? -13.646 27.183 15.474 1.00 29.38 75 MET E CA 1
ATOM 5354 C C . MET E 1 104 ? -13.835 26.802 14.010 1.00 29.74 75 MET E C 1
ATOM 5355 O O . MET E 1 104 ? -13.787 25.620 13.638 1.00 30.65 75 MET E O 1
ATOM 5360 N N . VAL E 1 105 ? -14.050 27.818 13.184 1.00 28.64 76 VAL E N 1
ATOM 5361 C CA . VAL E 1 105 ? -14.197 27.629 11.752 1.00 28.15 76 VAL E CA 1
ATOM 5362 C C . VAL E 1 105 ? -13.397 28.754 11.148 1.00 27.60 76 VAL E C 1
ATOM 5363 O O . VAL E 1 105 ? -13.696 29.920 11.394 1.00 28.99 76 VAL E O 1
ATOM 5367 N N . TRP E 1 106 ? -12.369 28.408 10.384 1.00 27.05 77 TRP E N 1
ATOM 5368 C CA . TRP E 1 106 ? -11.531 29.416 9.755 1.00 27.96 77 TRP E CA 1
ATOM 5369 C C . TRP E 1 106 ? -11.754 29.433 8.248 1.00 29.54 77 TRP E C 1
ATOM 5370 O O . TRP E 1 106 ? -11.865 28.374 7.616 1.00 28.66 77 TRP E O 1
ATOM 5381 N N . GLU E 1 107 ? -11.813 30.641 7.684 1.00 31.68 78 GLU E N 1
ATOM 5382 C CA . GLU E 1 107 ? -12.050 30.849 6.251 1.00 33.56 78 GLU E CA 1
ATOM 5383 C C . GLU E 1 107 ? -10.787 31.361 5.571 1.00 33.32 78 GLU E C 1
ATOM 5384 O O . GLU E 1 107 ? -10.071 32.180 6.135 1.00 34.02 78 GLU E O 1
ATOM 5390 N N . GLY E 1 108 ? -10.524 30.893 4.355 1.00 33.27 79 GLY E N 1
ATOM 5391 C CA . GLY E 1 108 ? -9.338 31.332 3.638 1.00 33.57 79 GLY E CA 1
ATOM 5392 C C . GLY E 1 108 ? -8.954 30.379 2.518 1.00 34.84 79 GLY E C 1
ATOM 5393 O O . GLY E 1 108 ? -9.324 29.200 2.533 1.00 34.49 79 GLY E O 1
ATOM 5394 N N . GLU E 1 109 ? -8.198 30.871 1.544 1.00 35.21 80 GLU E N 1
ATOM 5395 C CA . GLU E 1 109 ? -7.817 30.012 0.440 1.00 36.46 80 GLU E CA 1
ATOM 5396 C C . GLU E 1 109 ? -6.865 28.910 0.868 1.00 36.96 80 GLU E C 1
ATOM 5397 O O . GLU E 1 109 ? -5.790 29.174 1.426 1.00 39.34 80 GLU E O 1
ATOM 5403 N N . GLY E 1 110 ? -7.267 27.669 0.608 1.00 34.96 81 GLY E N 1
ATOM 5404 C CA . GLY E 1 110 ? -6.437 26.535 0.967 1.00 32.85 81 GLY E CA 1
ATOM 5405 C C . GLY E 1 110 ? -6.243 26.416 2.462 1.00 31.56 81 GLY E C 1
ATOM 5406 O O . GLY E 1 110 ? -5.284 25.793 2.927 1.00 32.43 81 GLY E O 1
ATOM 5407 N N . VAL E 1 111 ? -7.162 27.004 3.218 1.00 29.79 82 VAL E N 1
ATOM 5408 C CA . VAL E 1 111 ? -7.083 26.969 4.669 1.00 29.11 82 VAL E CA 1
ATOM 5409 C C . VAL E 1 111 ? -7.174 25.546 5.220 1.00 29.55 82 VAL E C 1
ATOM 5410 O O . VAL E 1 111 ? -6.566 25.240 6.243 1.00 31.05 82 VAL E O 1
ATOM 5414 N N . ILE E 1 112 ? -7.931 24.675 4.559 1.00 28.84 83 ILE E N 1
ATOM 5415 C CA . ILE E 1 112 ? -8.049 23.300 5.040 1.00 28.11 83 ILE E CA 1
ATOM 5416 C C . ILE E 1 112 ? -6.676 22.646 5.017 1.00 27.85 83 ILE E C 1
ATOM 5417 O O . ILE E 1 112 ? -6.186 22.165 6.040 1.00 27.11 83 ILE E O 1
ATOM 5422 N N . THR E 1 113 ? -6.054 22.633 3.845 1.00 27.64 84 THR E N 1
ATOM 5423 C CA . THR E 1 113 ? -4.740 22.033 3.725 1.00 28.27 84 THR E CA 1
ATOM 5424 C C . THR E 1 113 ? -3.724 22.717 4.624 1.00 28.74 84 THR E C 1
ATOM 5425 O O . THR E 1 113 ? -2.979 22.056 5.354 1.00 28.54 84 THR E O 1
ATOM 5429 N N . TYR E 1 114 ? -3.688 24.041 4.594 1.00 28.21 85 TYR E N 1
ATOM 5430 C CA . TYR E 1 114 ? -2.713 24.709 5.421 1.00 28.30 85 TYR E CA 1
ATOM 5431 C C . TYR E 1 114 ? -2.991 24.542 6.910 1.00 28.51 85 TYR E C 1
ATOM 5432 O O . TYR E 1 114 ? -2.065 24.523 7.723 1.00 28.84 85 TYR E O 1
ATOM 5441 N N . GLY E 1 115 ? -4.262 24.412 7.268 1.00 28.27 86 GLY E N 1
ATOM 5442 C CA . GLY E 1 115 ? -4.601 24.232 8.667 1.00 28.97 86 GLY E CA 1
ATOM 5443 C C . GLY E 1 115 ? -3.883 23.001 9.182 1.00 30.36 86 GLY E C 1
ATOM 5444 O O . GLY E 1 115 ? -3.513 22.914 10.355 1.00 30.07 86 GLY E O 1
ATOM 5445 N N . ARG E 1 116 ? -3.684 22.035 8.294 1.00 31.50 87 ARG E N 1
ATOM 5446 C CA . ARG E 1 116 ? -3.002 20.812 8.673 1.00 32.13 87 ARG E CA 1
ATOM 5447 C C . ARG E 1 116 ? -1.508 21.077 8.723 1.00 31.64 87 ARG E C 1
ATOM 5448 O O . ARG E 1 116 ? -0.836 20.716 9.693 1.00 33.20 87 ARG E O 1
ATOM 5456 N N . LYS E 1 117 ? -0.984 21.726 7.689 1.00 29.24 88 LYS E N 1
ATOM 5457 C CA . LYS E 1 117 ? 0.437 22.035 7.676 1.00 28.62 88 LYS E CA 1
ATOM 5458 C C . LYS E 1 117 ? 0.805 22.761 8.965 1.00 27.19 88 LYS E C 1
ATOM 5459 O O . LYS E 1 117 ? 1.869 22.537 9.534 1.00 27.45 88 LYS E O 1
ATOM 5465 N N . LEU E 1 118 ? -0.099 23.630 9.406 1.00 25.81 89 LEU E N 1
ATOM 5466 C CA . LEU E 1 118 ? 0.071 24.425 10.613 1.00 23.31 89 LEU E CA 1
ATOM 5467 C C . LEU E 1 118 ? 0.026 23.530 11.838 1.00 23.33 89 LEU E C 1
ATOM 5468 O O . LEU E 1 118 ? 0.845 23.673 12.754 1.00 23.80 89 LEU E O 1
ATOM 5473 N N . ILE E 1 119 ? -0.928 22.604 11.846 1.00 21.65 90 ILE E N 1
ATOM 5474 C CA . ILE E 1 119 ? -1.092 21.694 12.971 1.00 22.10 90 ILE E CA 1
ATOM 5475 C C . ILE E 1 119 ? 0.075 20.724 13.153 1.00 24.00 90 ILE E C 1
ATOM 5476 O O . ILE E 1 119 ? 0.469 20.415 14.286 1.00 26.00 90 ILE E O 1
ATOM 5481 N N . GLY E 1 120 ? 0.631 20.241 12.049 1.00 23.53 91 GLY E N 1
ATOM 5482 C CA . GLY E 1 120 ? 1.746 19.314 12.151 1.00 23.91 91 GLY E CA 1
ATOM 5483 C C . GLY E 1 120 ? 1.289 17.868 12.105 1.00 23.78 91 GLY E C 1
ATOM 5484 O O . GLY E 1 120 ? 0.088 17.596 12.036 1.00 24.68 91 GLY E O 1
ATOM 5485 N N . ALA E 1 121 ? 2.249 16.946 12.135 1.00 23.44 92 ALA E N 1
ATOM 5486 C CA . ALA E 1 121 ? 1.965 15.511 12.105 1.00 23.77 92 ALA E CA 1
ATOM 5487 C C . ALA E 1 121 ? 1.029 15.091 13.242 1.00 25.45 92 ALA E C 1
ATOM 5488 O O . ALA E 1 121 ? 0.888 15.792 14.252 1.00 26.32 92 ALA E O 1
ATOM 5490 N N . THR E 1 122 ? 0.392 13.938 13.083 1.00 26.52 93 THR E N 1
ATOM 5491 C CA . THR E 1 122 ? -0.520 13.460 14.106 1.00 28.03 93 THR E CA 1
ATOM 5492 C C . THR E 1 122 ? 0.236 13.281 15.411 1.00 28.62 93 THR E C 1
ATOM 5493 O O . THR E 1 122 ? -0.231 13.694 16.473 1.00 29.12 93 THR E O 1
ATOM 5497 N N . ASP E 1 123 ? 1.405 12.661 15.331 1.00 28.40 94 ASP E N 1
ATOM 5498 C CA . ASP E 1 123 ? 2.209 12.450 16.522 1.00 30.11 94 ASP E CA 1
ATOM 5499 C C . ASP E 1 123 ? 3.171 13.630 16.710 1.00 31.03 94 ASP E C 1
ATOM 5500 O O . ASP E 1 123 ? 4.005 13.918 15.845 1.00 31.47 94 ASP E O 1
ATOM 5505 N N . PRO E 1 124 ? 3.055 14.343 17.840 1.00 30.61 95 PRO E N 1
ATOM 5506 C CA . PRO E 1 124 ? 3.937 15.486 18.088 1.00 31.15 95 PRO E CA 1
ATOM 5507 C C . PRO E 1 124 ? 5.415 15.166 17.858 1.00 32.34 95 PRO E C 1
ATOM 5508 O O . PRO E 1 124 ? 6.150 15.964 17.270 1.00 32.37 95 PRO E O 1
ATOM 5512 N N . GLN E 1 125 ? 5.849 13.993 18.306 1.00 32.18 96 GLN E N 1
ATOM 5513 C CA . GLN E 1 125 ? 7.248 13.624 18.160 1.00 32.60 96 GLN E CA 1
ATOM 5514 C C . GLN E 1 125 ? 7.746 13.586 16.724 1.00 31.33 96 GLN E C 1
ATOM 5515 O O . GLN E 1 125 ? 8.953 13.571 16.474 1.00 30.46 96 GLN E O 1
ATOM 5521 N N . LYS E 1 126 ? 6.821 13.602 15.776 1.00 30.79 97 LYS E N 1
ATOM 5522 C CA . LYS E 1 126 ? 7.201 13.567 14.377 1.00 29.97 97 LYS E CA 1
ATOM 5523 C C . LYS E 1 126 ? 6.839 14.849 13.641 1.00 28.91 97 LYS E C 1
ATOM 5524 O O . LYS E 1 126 ? 6.890 14.896 12.420 1.00 29.65 97 LYS E O 1
ATOM 5530 N N . SER E 1 127 ? 6.467 15.886 14.385 1.00 27.65 98 SER E N 1
ATOM 5531 C CA . SER E 1 127 ? 6.130 17.172 13.780 1.00 25.82 98 SER E CA 1
ATOM 5532 C C . SER E 1 127 ? 7.335 18.079 13.896 1.00 24.24 98 SER E C 1
ATOM 5533 O O . SER E 1 127 ? 8.064 18.032 14.878 1.00 24.56 98 SER E O 1
ATOM 5536 N N . ALA E 1 128 ? 7.541 18.917 12.893 1.00 23.69 99 ALA E N 1
ATOM 5537 C CA . ALA E 1 128 ? 8.684 19.804 12.903 1.00 21.83 99 ALA E CA 1
ATOM 5538 C C . ALA E 1 128 ? 8.471 21.028 13.753 1.00 21.82 99 ALA E C 1
ATOM 5539 O O . ALA E 1 128 ? 7.352 21.530 13.886 1.00 21.11 99 ALA E O 1
ATOM 5541 N N . PRO E 1 129 ? 9.549 21.514 14.369 1.00 21.48 100 PRO E N 1
ATOM 5542 C CA . PRO E 1 129 ? 9.445 22.709 15.196 1.00 22.39 100 PRO E CA 1
ATOM 5543 C C . PRO E 1 129 ? 8.803 23.734 14.269 1.00 23.34 100 PRO E C 1
ATOM 5544 O O . PRO E 1 129 ? 9.043 23.709 13.055 1.00 22.03 100 PRO E O 1
ATOM 5548 N N . GLY E 1 130 ? 7.980 24.615 14.825 1.00 23.56 101 GLY E N 1
ATOM 5549 C CA . GLY E 1 130 ? 7.315 25.595 13.989 1.00 23.48 101 GLY E CA 1
ATOM 5550 C C . GLY E 1 130 ? 5.853 25.238 13.781 1.00 23.49 101 GLY E C 1
ATOM 5551 O O . GLY E 1 130 ? 5.045 26.105 13.465 1.00 25.24 101 GLY E O 1
ATOM 5552 N N . THR E 1 131 ? 5.506 23.966 13.949 1.00 22.66 102 THR E N 1
ATOM 5553 C CA . THR E 1 131 ? 4.117 23.547 13.798 1.00 23.92 102 THR E CA 1
ATOM 5554 C C . THR E 1 131 ? 3.521 23.512 15.198 1.00 22.84 102 THR E C 1
ATOM 5555 O O . THR E 1 131 ? 4.249 23.323 16.173 1.00 23.89 102 THR E O 1
ATOM 5559 N N . ILE E 1 132 ? 2.208 23.695 15.303 1.00 21.29 103 ILE E N 1
ATOM 5560 C CA . ILE E 1 132 ? 1.542 23.699 16.605 1.00 19.98 103 ILE E CA 1
ATOM 5561 C C . ILE E 1 132 ? 1.864 22.482 17.474 1.00 21.48 103 ILE E C 1
ATOM 5562 O O . ILE E 1 132 ? 2.320 22.622 18.617 1.00 22.02 103 ILE E O 1
ATOM 5567 N N . ARG E 1 133 ? 1.620 21.289 16.940 1.00 21.28 104 ARG E N 1
ATOM 5568 C CA . ARG E 1 133 ? 1.893 20.080 17.692 1.00 21.52 104 ARG E CA 1
ATOM 5569 C C . ARG E 1 133 ? 3.382 19.940 17.985 1.00 22.17 104 ARG E C 1
ATOM 5570 O O . ARG E 1 133 ? 3.775 19.526 19.089 1.00 22.39 104 ARG E O 1
ATOM 5578 N N . GLY E 1 134 ? 4.209 20.301 17.007 1.00 20.96 105 GLY E N 1
ATOM 5579 C CA . GLY E 1 134 ? 5.643 20.210 17.200 1.00 20.41 105 GLY E CA 1
ATOM 5580 C C . GLY E 1 134 ? 6.133 21.095 18.338 1.00 21.24 105 GLY E C 1
ATOM 5581 O O . GLY E 1 134 ? 6.923 20.666 19.183 1.00 20.25 105 GLY E O 1
ATOM 5582 N N . ASP E 1 135 ? 5.656 22.338 18.370 1.00 22.15 106 ASP E N 1
ATOM 5583 C CA . ASP E 1 135 ? 6.066 23.286 19.400 1.00 22.51 106 ASP E CA 1
ATOM 5584 C C . ASP E 1 135 ? 5.406 23.083 20.744 1.00 22.32 106 ASP E C 1
ATOM 5585 O O . ASP E 1 135 ? 6.061 23.182 21.778 1.00 22.29 106 ASP E O 1
ATOM 5590 N N . LEU E 1 136 ? 4.108 22.794 20.726 1.00 23.36 107 LEU E N 1
ATOM 5591 C CA . LEU E 1 136 ? 3.339 22.691 21.965 1.00 24.29 107 LEU E CA 1
ATOM 5592 C C . LEU E 1 136 ? 2.804 21.364 22.476 1.00 24.89 107 LEU E C 1
ATOM 5593 O O . LEU E 1 136 ? 1.893 21.368 23.289 1.00 27.04 107 LEU E O 1
ATOM 5598 N N . ALA E 1 137 ? 3.320 20.232 22.029 1.00 25.59 108 ALA E N 1
ATOM 5599 C CA . ALA E 1 137 ? 2.789 18.971 22.546 1.00 25.37 108 ALA E CA 1
ATOM 5600 C C . ALA E 1 137 ? 3.866 17.913 22.507 1.00 25.83 108 ALA E C 1
ATOM 5601 O O . ALA E 1 137 ? 4.818 18.018 21.723 1.00 26.74 108 ALA E O 1
ATOM 5603 N N . VAL E 1 138 ? 3.720 16.889 23.343 1.00 24.98 109 VAL E N 1
ATOM 5604 C CA . VAL E 1 138 ? 4.733 15.846 23.405 1.00 24.50 109 VAL E CA 1
ATOM 5605 C C . VAL E 1 138 ? 4.364 14.505 22.795 1.00 25.17 109 VAL E C 1
ATOM 5606 O O . VAL E 1 138 ? 5.134 13.961 22.006 1.00 25.94 109 VAL E O 1
ATOM 5610 N N . VAL E 1 139 ? 3.199 13.969 23.147 1.00 25.75 110 VAL E N 1
ATOM 5611 C CA . VAL E 1 139 ? 2.804 12.662 22.625 1.00 25.34 110 VAL E CA 1
ATOM 5612 C C . VAL E 1 139 ? 1.433 12.614 21.949 1.00 26.73 110 VAL E C 1
ATOM 5613 O O . VAL E 1 139 ? 0.543 13.425 22.234 1.00 27.37 110 VAL E O 1
ATOM 5617 N N . VAL E 1 140 ? 1.280 11.628 21.067 1.00 27.38 111 VAL E N 1
ATOM 5618 C CA . VAL E 1 140 ? 0.053 11.393 20.295 1.00 27.62 111 VAL E CA 1
ATOM 5619 C C . VAL E 1 140 ? -1.267 11.475 21.058 1.00 27.76 111 VAL E C 1
ATOM 5620 O O . VAL E 1 140 ? -2.245 12.041 20.563 1.00 26.05 111 VAL E O 1
ATOM 5624 N N . GLY E 1 141 ? -1.292 10.880 22.248 1.00 28.55 112 GLY E N 1
ATOM 5625 C CA . GLY E 1 141 ? -2.503 10.858 23.047 1.00 30.27 112 GLY E CA 1
ATOM 5626 C C . GLY E 1 141 ? -2.969 12.204 23.554 1.00 31.97 112 GLY E C 1
ATOM 5627 O O . GLY E 1 141 ? -4.126 12.358 23.956 1.00 31.42 112 GLY E O 1
ATOM 5628 N N . ARG E 1 142 ? -2.064 13.177 23.552 1.00 32.90 113 ARG E N 1
ATOM 5629 C CA . ARG E 1 142 ? -2.379 14.524 24.006 1.00 34.17 113 ARG E CA 1
ATOM 5630 C C . ARG E 1 142 ? -1.860 15.483 22.957 1.00 33.01 113 ARG E C 1
ATOM 5631 O O . ARG E 1 142 ? -1.018 16.329 23.258 1.00 34.04 113 ARG E O 1
ATOM 5639 N N . ASN E 1 143 ? -2.354 15.359 21.730 1.00 30.66 114 ASN E N 1
ATOM 5640 C CA . ASN E 1 143 ? -1.866 16.227 20.673 1.00 28.68 114 ASN E CA 1
ATOM 5641 C C . ASN E 1 143 ? -2.668 17.512 20.475 1.00 27.71 114 ASN E C 1
ATOM 5642 O O . ASN E 1 143 ? -2.828 18.007 19.359 1.00 28.53 114 ASN E O 1
ATOM 5647 N N . ILE E 1 144 ? -3.164 18.022 21.598 1.00 26.72 115 ILE E N 1
ATOM 5648 C CA . ILE E 1 144 ? -3.891 19.292 21.737 1.00 25.31 115 ILE E CA 1
ATOM 5649 C C . ILE E 1 144 ? -4.873 19.896 20.732 1.00 25.20 115 ILE E C 1
ATOM 5650 O O . ILE E 1 144 ? -5.687 20.734 21.110 1.00 26.16 115 ILE E O 1
ATOM 5655 N N . ILE E 1 145 ? -4.826 19.511 19.468 1.00 25.80 116 ILE E N 1
ATOM 5656 C CA . ILE E 1 145 ? -5.703 20.166 18.502 1.00 24.28 116 ILE E CA 1
ATOM 5657 C C . ILE E 1 145 ? -6.209 19.229 17.430 1.00 24.38 116 ILE E C 1
ATOM 5658 O O . ILE E 1 145 ? -5.694 18.133 17.250 1.00 24.58 116 ILE E O 1
ATOM 5663 N N . HIS E 1 146 ? -7.227 19.674 16.715 1.00 25.21 117 HIS E N 1
ATOM 5664 C CA . HIS E 1 146 ? -7.776 18.896 15.628 1.00 26.98 117 HIS E CA 1
ATOM 5665 C C . HIS E 1 146 ? -8.141 19.812 14.465 1.00 28.11 117 HIS E C 1
ATOM 5666 O O . HIS E 1 146 ? -8.661 20.920 14.666 1.00 28.87 117 HIS E O 1
ATOM 5673 N N . GLY E 1 147 ? -7.863 19.347 13.250 1.00 27.76 118 GLY E N 1
ATOM 5674 C CA . GLY E 1 147 ? -8.182 20.127 12.067 1.00 29.33 118 GLY E CA 1
ATOM 5675 C C . GLY E 1 147 ? -8.788 19.205 11.031 1.00 29.58 118 GLY E C 1
ATOM 5676 O O . GLY E 1 147 ? -8.434 18.029 10.979 1.00 30.30 118 GLY E O 1
ATOM 5677 N N . SER E 1 148 ? -9.703 19.714 10.216 1.00 29.92 119 SER E N 1
ATOM 5678 C CA . SER E 1 148 ? -10.327 18.873 9.204 1.00 30.74 119 SER E CA 1
ATOM 5679 C C . SER E 1 148 ? -9.252 18.378 8.244 1.00 31.51 119 SER E C 1
ATOM 5680 O O . SER E 1 148 ? -8.328 19.119 7.921 1.00 31.77 119 SER E O 1
ATOM 5683 N N . ASP E 1 149 ? -9.359 17.125 7.800 1.00 32.24 120 ASP E N 1
ATOM 5684 C CA . ASP E 1 149 ? -8.351 16.578 6.899 1.00 33.56 120 ASP E CA 1
ATOM 5685 C C . ASP E 1 149 ? -8.733 16.548 5.430 1.00 33.08 120 ASP E C 1
ATOM 5686 O O . ASP E 1 149 ? -7.990 16.009 4.614 1.00 35.38 120 ASP E O 1
ATOM 5691 N N . GLY E 1 150 ? -9.882 17.116 5.085 1.00 30.95 121 GLY E N 1
ATOM 5692 C CA . GLY E 1 150 ? -10.292 17.125 3.696 1.00 29.80 121 GLY E CA 1
ATOM 5693 C C . GLY E 1 150 ? -11.482 18.032 3.473 1.00 30.99 121 GLY E C 1
ATOM 5694 O O . GLY E 1 150 ? -12.213 18.353 4.417 1.00 32.26 121 GLY E O 1
ATOM 5695 N N . PRO E 1 151 ? -11.721 18.449 2.225 1.00 30.69 122 PRO E N 1
ATOM 5696 C CA . PRO E 1 151 ? -12.848 19.332 1.915 1.00 31.86 122 PRO E CA 1
ATOM 5697 C C . PRO E 1 151 ? -14.213 18.808 2.356 1.00 34.02 122 PRO E C 1
ATOM 5698 O O . PRO E 1 151 ? -15.084 19.592 2.740 1.00 34.39 122 PRO E O 1
ATOM 5702 N N . GLU E 1 152 ? -14.408 17.492 2.313 1.00 36.57 123 GLU E N 1
ATOM 5703 C CA . GLU E 1 152 ? -15.697 16.937 2.704 1.00 38.55 123 GLU E CA 1
ATOM 5704 C C . GLU E 1 152 ? -15.873 16.846 4.201 1.00 38.04 123 GLU E C 1
ATOM 5705 O O . GLU E 1 152 ? -16.897 17.291 4.726 1.00 37.50 123 GLU E O 1
ATOM 5711 N N . THR E 1 153 ? -14.883 16.278 4.888 1.00 37.43 124 THR E N 1
ATOM 5712 C CA . THR E 1 153 ? -14.946 16.156 6.342 1.00 37.02 124 THR E CA 1
ATOM 5713 C C . THR E 1 153 ? -15.035 17.550 6.949 1.00 36.40 124 THR E C 1
ATOM 5714 O O . THR E 1 153 ? -15.661 17.752 7.995 1.00 35.10 124 THR E O 1
ATOM 5718 N N . ALA E 1 154 ? -14.409 18.511 6.277 1.00 36.03 125 ALA E N 1
ATOM 5719 C CA . ALA E 1 154 ? -14.449 19.891 6.727 1.00 36.09 125 ALA E CA 1
ATOM 5720 C C . ALA E 1 154 ? -15.902 20.342 6.777 1.00 36.47 125 ALA E C 1
ATOM 5721 O O . ALA E 1 154 ? -16.364 20.851 7.795 1.00 37.40 125 ALA E O 1
ATOM 5723 N N . LYS E 1 155 ? -16.625 20.141 5.679 1.00 37.42 126 LYS E N 1
ATOM 5724 C CA . LYS E 1 155 ? -18.033 20.529 5.613 1.00 38.51 126 LYS E CA 1
ATOM 5725 C C . LYS E 1 155 ? -18.854 19.809 6.666 1.00 38.15 126 LYS E C 1
ATOM 5726 O O . LYS E 1 155 ? -19.646 20.432 7.372 1.00 38.42 126 LYS E O 1
ATOM 5732 N N . ASP E 1 156 ? -18.670 18.495 6.771 1.00 38.01 127 ASP E N 1
ATOM 5733 C CA . ASP E 1 156 ? -19.420 17.719 7.753 1.00 38.09 127 ASP E CA 1
ATOM 5734 C C . ASP E 1 156 ? -19.108 18.225 9.149 1.00 36.64 127 ASP E C 1
ATOM 5735 O O . ASP E 1 156 ? -20.013 18.551 9.919 1.00 36.76 127 ASP E O 1
ATOM 5740 N N . GLU E 1 157 ? -17.824 18.296 9.478 1.00 35.07 128 GLU E N 1
ATOM 5741 C CA . GLU E 1 157 ? -17.423 18.766 10.796 1.00 34.52 128 GLU E CA 1
ATOM 5742 C C . GLU E 1 157 ? -17.999 20.141 11.159 1.00 32.95 128 GLU E C 1
ATOM 5743 O O . GLU E 1 157 ? -18.392 20.364 12.308 1.00 31.89 128 GLU E O 1
ATOM 5749 N N . ILE E 1 158 ? -18.061 21.054 10.192 1.00 30.97 129 ILE E N 1
ATOM 5750 C CA . ILE E 1 158 ? -18.610 22.381 10.460 1.00 32.30 129 ILE E CA 1
ATOM 5751 C C . ILE E 1 158 ? -20.110 22.263 10.725 1.00 35.02 129 ILE E C 1
ATOM 5752 O O . ILE E 1 158 ? -20.657 22.862 11.668 1.00 35.87 129 ILE E O 1
ATOM 5757 N N . LYS E 1 159 ? -20.766 21.479 9.877 1.00 36.36 130 LYS E N 1
ATOM 5758 C CA . LYS E 1 159 ? -22.197 21.258 9.972 1.00 36.98 130 LYS E CA 1
ATOM 5759 C C . LYS E 1 159 ? -22.539 20.631 11.320 1.00 35.77 130 LYS E C 1
ATOM 5760 O O . LYS E 1 159 ? -23.590 20.915 11.899 1.00 35.32 130 LYS E O 1
ATOM 5766 N N . LEU E 1 160 ? -21.640 19.793 11.829 1.00 34.75 131 LEU E N 1
ATOM 5767 C CA . LEU E 1 160 ? -21.865 19.131 13.109 1.00 34.95 131 LEU E CA 1
ATOM 5768 C C . LEU E 1 160 ? -21.608 19.975 14.363 1.00 35.77 131 LEU E C 1
ATOM 5769 O O . LEU E 1 160 ? -22.313 19.817 15.358 1.00 35.93 131 LEU E O 1
ATOM 5774 N N . TRP E 1 161 ? -20.612 20.858 14.336 1.00 35.65 132 TRP E N 1
ATOM 5775 C CA . TRP E 1 161 ? -20.310 21.667 15.517 1.00 34.56 132 TRP E CA 1
ATOM 5776 C C . TRP E 1 161 ? -20.939 23.047 15.528 1.00 35.44 132 TRP E C 1
ATOM 5777 O O . TRP E 1 161 ? -20.952 23.714 16.565 1.00 35.01 132 TRP E O 1
ATOM 5788 N N . PHE E 1 162 ? -21.450 23.494 14.386 1.00 36.62 133 PHE E N 1
ATOM 5789 C CA . PHE E 1 162 ? -22.050 24.822 14.342 1.00 38.26 133 PHE E CA 1
ATOM 5790 C C . PHE E 1 162 ? -23.402 24.901 13.649 1.00 40.78 133 PHE E C 1
ATOM 5791 O O . PHE E 1 162 ? -23.629 24.261 12.608 1.00 41.47 133 PHE E O 1
ATOM 5799 N N . LYS E 1 163 ? -24.297 25.691 14.236 1.00 41.75 134 LYS E N 1
ATOM 5800 C CA . LYS E 1 163 ? -25.604 25.924 13.638 1.00 44.03 134 LYS E CA 1
ATOM 5801 C C . LYS E 1 163 ? -25.256 27.093 12.731 1.00 44.31 134 LYS E C 1
ATOM 5802 O O . LYS E 1 163 ? -24.518 27.989 13.136 1.00 43.56 134 LYS E O 1
ATOM 5808 N N . PRO E 1 164 ? -25.771 27.105 11.500 1.00 45.53 135 PRO E N 1
ATOM 5809 C CA . PRO E 1 164 ? -25.451 28.219 10.601 1.00 46.19 135 PRO E CA 1
ATOM 5810 C C . PRO E 1 164 ? -25.557 29.628 11.205 1.00 46.09 135 PRO E C 1
ATOM 5811 O O . PRO E 1 164 ? -24.846 30.536 10.774 1.00 45.33 135 PRO E O 1
ATOM 5815 N N . GLU E 1 165 ? -26.418 29.807 12.205 1.00 47.16 136 GLU E N 1
ATOM 5816 C CA . GLU E 1 165 ? -26.599 31.126 12.835 1.00 49.01 136 GLU E CA 1
ATOM 5817 C C . GLU E 1 165 ? -25.345 31.621 13.550 1.00 47.79 136 GLU E C 1
ATOM 5818 O O . GLU E 1 165 ? -25.125 32.830 13.677 1.00 46.49 136 GLU E O 1
ATOM 5824 N N . GLU E 1 166 ? -24.539 30.675 14.025 1.00 46.56 137 GLU E N 1
ATOM 5825 C CA . GLU E 1 166 ? -23.317 30.990 14.752 1.00 44.46 137 GLU E CA 1
ATOM 5826 C C . GLU E 1 166 ? -22.161 31.374 13.828 1.00 43.38 137 GLU E C 1
ATOM 5827 O O . GLU E 1 166 ? -21.169 31.945 14.280 1.00 45.21 137 GLU E O 1
ATOM 5833 N N . LEU E 1 167 ? -22.282 31.061 12.541 1.00 40.40 138 LEU E N 1
ATOM 5834 C CA . LEU E 1 167 ? -21.238 31.390 11.577 1.00 38.96 138 LEU E CA 1
ATOM 5835 C C . LEU E 1 167 ? -21.417 32.815 11.073 1.00 38.29 138 LEU E C 1
ATOM 5836 O O . LEU E 1 167 ? -22.534 33.303 11.026 1.00 40.11 138 LEU E O 1
ATOM 5841 N N . VAL E 1 168 ? -20.335 33.492 10.697 1.00 36.92 139 VAL E N 1
ATOM 5842 C CA . VAL E 1 168 ? -20.466 34.860 10.206 1.00 36.93 139 VAL E CA 1
ATOM 5843 C C . VAL E 1 168 ? -19.925 35.032 8.800 1.00 37.59 139 VAL E C 1
ATOM 5844 O O . VAL E 1 168 ? -19.184 34.186 8.298 1.00 38.47 139 VAL E O 1
ATOM 5848 N N . SER E 1 169 ? -20.307 36.136 8.172 1.00 37.45 140 SER E N 1
ATOM 5849 C CA . SER E 1 169 ? -19.845 36.455 6.831 1.00 38.62 140 SER E CA 1
ATOM 5850 C C . SER E 1 169 ? -19.579 37.938 6.760 1.00 39.55 140 SER E C 1
ATOM 5851 O O . SER E 1 169 ? -20.494 38.747 6.931 1.00 42.03 140 SER E O 1
ATOM 5854 N N . PHE E 1 170 ? -18.324 38.293 6.520 1.00 39.34 141 PHE E N 1
ATOM 5855 C CA . PHE E 1 170 ? -17.928 39.690 6.422 1.00 38.94 141 PHE E CA 1
ATOM 5856 C C . PHE E 1 170 ? -16.645 39.709 5.630 1.00 38.80 141 PHE E C 1
ATOM 5857 O O . PHE E 1 170 ? -16.013 38.673 5.447 1.00 38.45 141 PHE E O 1
ATOM 5865 N N . THR E 1 171 ? -16.257 40.880 5.155 1.00 39.24 142 THR E N 1
ATOM 5866 C CA . THR E 1 171 ? -15.021 40.982 4.404 1.00 40.33 142 THR E CA 1
ATOM 5867 C C . THR E 1 171 ? -13.993 41.668 5.281 1.00 40.91 142 THR E C 1
ATOM 5868 O O . THR E 1 171 ? -14.205 42.795 5.728 1.00 40.58 142 THR E O 1
ATOM 5872 N N . SER E 1 172 ? -12.885 40.987 5.545 1.00 41.28 143 SER E N 1
ATOM 5873 C CA . SER E 1 172 ? -11.867 41.592 6.387 1.00 41.97 143 SER E CA 1
ATOM 5874 C C . SER E 1 172 ? -11.281 42.778 5.649 1.00 41.19 143 SER E C 1
ATOM 5875 O O . SER E 1 172 ? -11.221 42.787 4.421 1.00 41.46 143 SER E O 1
ATOM 5878 N N . ASN E 1 173 ? -10.868 43.786 6.401 1.00 41.27 144 ASN E N 1
ATOM 5879 C CA . ASN E 1 173 ? -10.272 44.972 5.815 1.00 41.48 144 ASN E CA 1
ATOM 5880 C C . ASN E 1 173 ? -8.998 44.549 5.081 1.00 41.68 144 ASN E C 1
ATOM 5881 O O . ASN E 1 173 ? -8.691 45.052 3.999 1.00 41.24 144 ASN E O 1
ATOM 5886 N N . SER E 1 174 ? -8.281 43.598 5.678 1.00 42.18 145 SER E N 1
ATOM 5887 C CA . SER E 1 174 ? -7.027 43.087 5.136 1.00 43.67 145 SER E CA 1
ATOM 5888 C C . SER E 1 174 ? -7.168 42.236 3.870 1.00 44.57 145 SER E C 1
ATOM 5889 O O . SER E 1 174 ? -6.171 41.848 3.252 1.00 44.73 145 SER E O 1
ATOM 5892 N N . GLU E 1 175 ? -8.401 41.952 3.473 1.00 44.87 146 GLU E N 1
ATOM 5893 C CA . GLU E 1 175 ? -8.639 41.128 2.300 1.00 44.87 146 GLU E CA 1
ATOM 5894 C C . GLU E 1 175 ? -8.018 41.663 1.006 1.00 43.72 146 GLU E C 1
ATOM 5895 O O . GLU E 1 175 ? -7.458 40.893 0.225 1.00 42.42 146 GLU E O 1
ATOM 5901 N N . LYS E 1 176 ? -8.114 42.973 0.781 1.00 42.41 147 LYS E N 1
ATOM 5902 C CA . LYS E 1 176 ? -7.553 43.591 -0.423 1.00 41.29 147 LYS E CA 1
ATOM 5903 C C . LYS E 1 176 ? -6.072 43.272 -0.566 1.00 41.02 147 LYS E C 1
ATOM 5904 O O . LYS E 1 176 ? -5.558 43.130 -1.682 1.00 41.81 147 LYS E O 1
ATOM 5910 N N . TRP E 1 177 ? -5.384 43.176 0.570 1.00 38.64 148 TRP E N 1
ATOM 5911 C CA . TRP E 1 177 ? -3.957 42.914 0.566 1.00 35.55 148 TRP E CA 1
ATOM 5912 C C . TRP E 1 177 ? -3.565 41.462 0.787 1.00 35.38 148 TRP E C 1
ATOM 5913 O O . TRP E 1 177 ? -2.402 41.102 0.615 1.00 36.32 148 TRP E O 1
ATOM 5924 N N . ILE E 1 178 ? -4.512 40.621 1.172 1.00 34.09 149 ILE E N 1
ATOM 5925 C CA . ILE E 1 178 ? -4.180 39.226 1.383 1.00 33.40 149 ILE E CA 1
ATOM 5926 C C . ILE E 1 178 ? -4.376 38.442 0.103 1.00 35.07 149 ILE E C 1
ATOM 5927 O O . ILE E 1 178 ? -3.640 37.494 -0.163 1.00 36.37 149 ILE E O 1
ATOM 5932 N N . TYR E 1 179 ? -5.357 38.846 -0.699 1.00 36.84 150 TYR E N 1
ATOM 5933 C CA . TYR E 1 179 ? -5.660 38.127 -1.929 1.00 39.03 150 TYR E CA 1
ATOM 5934 C C . TYR E 1 179 ? -5.515 38.872 -3.249 1.00 42.63 150 TYR E C 1
ATOM 5935 O O . TYR E 1 179 ? -5.072 38.289 -4.237 1.00 42.68 150 TYR E O 1
ATOM 5944 N N . GLY E 1 180 ? -5.912 40.141 -3.265 1.00 47.40 151 GLY E N 1
ATOM 5945 C CA . GLY E 1 180 ? -5.825 40.960 -4.468 1.00 53.30 151 GLY E CA 1
ATOM 5946 C C . GLY E 1 180 ? -5.918 40.248 -5.822 1.00 57.16 151 GLY E C 1
ATOM 5947 O O . GLY E 1 180 ? -6.906 40.500 -6.566 1.00 59.28 151 GLY E O 1
ATOM 5948 N N . ALA F 1 30 ? -16.196 33.665 45.024 1.00 67.70 1 ALA F N 1
ATOM 5949 C CA . ALA F 1 30 ? -15.166 34.753 44.949 1.00 68.96 1 ALA F CA 1
ATOM 5950 C C . ALA F 1 30 ? -14.347 34.619 43.665 1.00 68.78 1 ALA F C 1
ATOM 5951 O O . ALA F 1 30 ? -14.067 35.613 42.979 1.00 68.47 1 ALA F O 1
ATOM 5953 N N . GLU F 1 31 ? -13.969 33.377 43.359 1.00 68.34 2 GLU F N 1
ATOM 5954 C CA . GLU F 1 31 ? -13.188 33.039 42.170 1.00 66.62 2 GLU F CA 1
ATOM 5955 C C . GLU F 1 31 ? -14.117 32.574 41.045 1.00 63.64 2 GLU F C 1
ATOM 5956 O O . GLU F 1 31 ? -13.677 31.975 40.059 1.00 63.57 2 GLU F O 1
ATOM 5962 N N . LEU F 1 32 ? -15.408 32.846 41.221 1.00 59.64 3 LEU F N 1
ATOM 5963 C CA . LEU F 1 32 ? -16.421 32.500 40.234 1.00 54.97 3 LEU F CA 1
ATOM 5964 C C . LEU F 1 32 ? -16.970 33.784 39.624 1.00 51.39 3 LEU F C 1
ATOM 5965 O O . LEU F 1 32 ? -17.955 33.758 38.883 1.00 51.83 3 LEU F O 1
ATOM 5970 N N . GLU F 1 33 ? -16.330 34.908 39.948 1.00 46.73 4 GLU F N 1
ATOM 5971 C CA . GLU F 1 33 ? -16.737 36.205 39.413 1.00 42.56 4 GLU F CA 1
ATOM 5972 C C . GLU F 1 33 ? -16.532 36.184 37.901 1.00 41.23 4 GLU F C 1
ATOM 5973 O O . GLU F 1 33 ? -15.525 35.672 37.397 1.00 41.64 4 GLU F O 1
ATOM 5979 N N . ARG F 1 34 ? -17.494 36.726 37.172 1.00 38.73 5 ARG F N 1
ATOM 5980 C CA . ARG F 1 34 ? -17.394 36.742 35.724 1.00 36.83 5 ARG F CA 1
ATOM 5981 C C . ARG F 1 34 ? -17.602 38.141 35.199 1.00 36.65 5 ARG F C 1
ATOM 5982 O O . ARG F 1 34 ? -18.292 38.943 35.819 1.00 39.50 5 ARG F O 1
ATOM 5990 N N . THR F 1 35 ? -16.986 38.441 34.067 1.00 35.44 6 THR F N 1
ATOM 5991 C CA . THR F 1 35 ? -17.129 39.751 33.465 1.00 34.58 6 THR F CA 1
ATOM 5992 C C . THR F 1 35 ? -17.344 39.522 31.991 1.00 33.83 6 THR F C 1
ATOM 5993 O O . THR F 1 35 ? -17.080 38.425 31.485 1.00 34.78 6 THR F O 1
ATOM 5997 N N . PHE F 1 36 ? -17.833 40.545 31.300 1.00 32.66 7 PHE F N 1
ATOM 5998 C CA . PHE F 1 36 ? -18.075 40.436 29.864 1.00 32.05 7 PHE F CA 1
ATOM 5999 C C . PHE F 1 36 ? -17.023 41.230 29.102 1.00 32.22 7 PHE F C 1
ATOM 6000 O O . PHE F 1 36 ? -16.798 42.418 29.373 1.00 31.97 7 PHE F O 1
ATOM 6008 N N . ILE F 1 37 ? -16.367 40.571 28.156 1.00 31.08 8 ILE F N 1
ATOM 6009 C CA . ILE F 1 37 ? -15.358 41.250 27.366 1.00 29.73 8 ILE F CA 1
ATOM 6010 C C . ILE F 1 37 ? -15.692 41.061 25.909 1.00 29.74 8 ILE F C 1
ATOM 6011 O O . ILE F 1 37 ? -15.967 39.943 25.466 1.00 29.93 8 ILE F O 1
ATOM 6016 N N . ALA F 1 38 ? -15.675 42.154 25.162 1.00 29.57 9 ALA F N 1
ATOM 6017 C CA . ALA F 1 38 ? -15.979 42.070 23.748 1.00 29.77 9 ALA F CA 1
ATOM 6018 C C . ALA F 1 38 ? -14.961 42.814 22.924 1.00 30.16 9 ALA F C 1
ATOM 6019 O O . ALA F 1 38 ? -14.572 43.938 23.259 1.00 30.35 9 ALA F O 1
ATOM 6021 N N . ILE F 1 39 ? -14.516 42.173 21.851 1.00 30.23 10 ILE F N 1
ATOM 6022 C CA . ILE F 1 39 ? -13.571 42.813 20.956 1.00 30.61 10 ILE F CA 1
ATOM 6023 C C . ILE F 1 39 ? -14.427 43.491 19.889 1.00 30.74 10 ILE F C 1
ATOM 6024 O O . ILE F 1 39 ? -15.156 42.829 19.142 1.00 30.65 10 ILE F O 1
ATOM 6029 N N . LYS F 1 40 ? -14.364 44.817 19.856 1.00 30.59 11 LYS F N 1
ATOM 6030 C CA . LYS F 1 40 ? -15.140 45.597 18.900 1.00 31.18 11 LYS F CA 1
ATOM 6031 C C . LYS F 1 40 ? -14.681 45.361 17.460 1.00 31.62 11 LYS F C 1
ATOM 6032 O O . LYS F 1 40 ? -13.549 44.942 17.218 1.00 32.17 11 LYS F O 1
ATOM 6038 N N . PRO F 1 41 ? -15.561 45.631 16.483 1.00 31.78 12 PRO F N 1
ATOM 6039 C CA . PRO F 1 41 ? -15.273 45.453 15.058 1.00 31.73 12 PRO F CA 1
ATOM 6040 C C . PRO F 1 41 ? -13.897 45.946 14.624 1.00 31.64 12 PRO F C 1
ATOM 6041 O O . PRO F 1 41 ? -13.214 45.281 13.838 1.00 31.93 12 PRO F O 1
ATOM 6045 N N . ASP F 1 42 ? -13.494 47.110 15.126 1.00 30.63 13 ASP F N 1
ATOM 6046 C CA . ASP F 1 42 ? -12.188 47.657 14.775 1.00 30.04 13 ASP F CA 1
ATOM 6047 C C . ASP F 1 42 ? -11.095 46.750 15.331 1.00 28.86 13 ASP F C 1
ATOM 6048 O O . ASP F 1 42 ? -10.042 46.585 14.717 1.00 29.37 13 ASP F O 1
ATOM 6053 N N . GLY F 1 43 ? -11.353 46.152 16.488 1.00 27.16 14 GLY F N 1
ATOM 6054 C CA . GLY F 1 43 ? -10.382 45.245 17.065 1.00 26.94 14 GLY F CA 1
ATOM 6055 C C . GLY F 1 43 ? -10.242 44.007 16.190 1.00 27.74 14 GLY F C 1
ATOM 6056 O O . GLY F 1 43 ? -9.132 43.621 15.798 1.00 26.74 14 GLY F O 1
ATOM 6057 N N . VAL F 1 44 ? -11.373 43.381 15.876 1.00 27.57 15 VAL F N 1
ATOM 6058 C CA . VAL F 1 44 ? -11.371 42.186 15.044 1.00 28.79 15 VAL F CA 1
ATOM 6059 C C . VAL F 1 44 ? -10.771 42.484 13.680 1.00 30.55 15 VAL F C 1
ATOM 6060 O O . VAL F 1 44 ? -9.916 41.750 13.182 1.00 28.90 15 VAL F O 1
ATOM 6064 N N . GLN F 1 45 ? -11.224 43.576 13.081 1.00 32.66 16 GLN F N 1
ATOM 6065 C CA . GLN F 1 45 ? -10.752 43.951 11.767 1.00 32.84 16 GLN F CA 1
ATOM 6066 C C . GLN F 1 45 ? -9.251 44.169 11.743 1.00 32.65 16 GLN F C 1
ATOM 6067 O O . GLN F 1 45 ? -8.617 44.007 10.704 1.00 33.87 16 GLN F O 1
ATOM 6073 N N . ARG F 1 46 ? -8.680 44.540 12.883 1.00 32.02 17 ARG F N 1
ATOM 6074 C CA . ARG F 1 46 ? -7.239 44.765 12.951 1.00 31.12 17 ARG F CA 1
ATOM 6075 C C . ARG F 1 46 ? -6.491 43.544 13.491 1.00 30.52 17 ARG F C 1
ATOM 6076 O O . ARG F 1 46 ? -5.371 43.661 13.986 1.00 32.05 17 ARG F O 1
ATOM 6084 N N . GLY F 1 47 ? -7.129 42.379 13.392 1.00 28.88 18 GLY F N 1
ATOM 6085 C CA . GLY F 1 47 ? -6.528 41.129 13.833 1.00 27.35 18 GLY F CA 1
ATOM 6086 C C . GLY F 1 47 ? -5.867 41.091 15.198 1.00 26.98 18 GLY F C 1
ATOM 6087 O O . GLY F 1 47 ? -4.748 40.592 15.335 1.00 27.47 18 GLY F O 1
ATOM 6088 N N . LEU F 1 48 ? -6.567 41.587 16.212 1.00 26.64 19 LEU F N 1
ATOM 6089 C CA . LEU F 1 48 ? -6.039 41.617 17.570 1.00 25.79 19 LEU F CA 1
ATOM 6090 C C . LEU F 1 48 ? -6.665 40.533 18.446 1.00 25.19 19 LEU F C 1
ATOM 6091 O O . LEU F 1 48 ? -6.540 40.565 19.678 1.00 25.05 19 LEU F O 1
ATOM 6096 N N . ILE F 1 49 ? -7.328 39.565 17.822 1.00 23.47 20 ILE F N 1
ATOM 6097 C CA . ILE F 1 49 ? -7.984 38.526 18.603 1.00 22.28 20 ILE F CA 1
ATOM 6098 C C . ILE F 1 49 ? -7.024 37.749 19.484 1.00 23.06 20 ILE F C 1
ATOM 6099 O O . ILE F 1 49 ? -7.223 37.662 20.706 1.00 23.47 20 ILE F O 1
ATOM 6104 N N . SER F 1 50 ? -5.983 37.185 18.882 1.00 21.87 21 SER F N 1
ATOM 6105 C CA . SER F 1 50 ? -5.034 36.421 19.669 1.00 22.76 21 SER F CA 1
ATOM 6106 C C . SER F 1 50 ? -4.418 37.300 20.762 1.00 23.14 21 SER F C 1
ATOM 6107 O O . SER F 1 50 ? -4.450 36.946 21.947 1.00 22.62 21 SER F O 1
ATOM 6110 N N . GLU F 1 51 ? -3.885 38.453 20.364 1.00 21.54 22 GLU F N 1
ATOM 6111 C CA . GLU F 1 51 ? -3.250 39.366 21.304 1.00 22.30 22 GLU F CA 1
ATOM 6112 C C . GLU F 1 51 ? -4.117 39.685 22.520 1.00 23.19 22 GLU F C 1
ATOM 6113 O O . GLU F 1 51 ? -3.676 39.570 23.667 1.00 23.49 22 GLU F O 1
ATOM 6119 N N . ILE F 1 52 ? -5.349 40.106 22.277 1.00 22.72 23 ILE F N 1
ATOM 6120 C CA . ILE F 1 52 ? -6.226 40.436 23.381 1.00 22.56 23 ILE F CA 1
ATOM 6121 C C . ILE F 1 52 ? -6.471 39.211 24.259 1.00 23.21 23 ILE F C 1
ATOM 6122 O O . ILE F 1 52 ? -6.235 39.244 25.467 1.00 23.56 23 ILE F O 1
ATOM 6127 N N . ILE F 1 53 ? -6.923 38.121 23.655 1.00 22.15 24 ILE F N 1
ATOM 6128 C CA . ILE F 1 53 ? -7.196 36.939 24.445 1.00 21.00 24 ILE F CA 1
ATOM 6129 C C . ILE F 1 53 ? -6.008 36.530 25.296 1.00 23.18 24 ILE F C 1
ATOM 6130 O O . ILE F 1 53 ? -6.187 36.068 26.422 1.00 25.77 24 ILE F O 1
ATOM 6135 N N . SER F 1 54 ? -4.796 36.719 24.790 1.00 24.55 25 SER F N 1
ATOM 6136 C CA . SER F 1 54 ? -3.632 36.296 25.558 1.00 25.56 25 SER F CA 1
ATOM 6137 C C . SER F 1 54 ? -3.488 37.078 26.841 1.00 26.12 25 SER F C 1
ATOM 6138 O O . SER F 1 54 ? -3.165 36.500 27.881 1.00 27.14 25 SER F O 1
ATOM 6141 N N . ARG F 1 55 ? -3.737 38.384 26.783 1.00 26.57 26 ARG F N 1
ATOM 6142 C CA . ARG F 1 55 ? -3.616 39.212 27.982 1.00 26.18 26 ARG F CA 1
ATOM 6143 C C . ARG F 1 55 ? -4.470 38.601 29.098 1.00 26.39 26 ARG F C 1
ATOM 6144 O O . ARG F 1 55 ? -4.062 38.603 30.264 1.00 26.28 26 ARG F O 1
ATOM 6152 N N . PHE F 1 56 ? -5.644 38.076 28.742 1.00 24.70 27 PHE F N 1
ATOM 6153 C CA . PHE F 1 56 ? -6.527 37.470 29.731 1.00 25.23 27 PHE F CA 1
ATOM 6154 C C . PHE F 1 56 ? -6.143 36.040 30.090 1.00 25.83 27 PHE F C 1
ATOM 6155 O O . PHE F 1 56 ? -6.041 35.695 31.272 1.00 26.48 27 PHE F O 1
ATOM 6163 N N . GLU F 1 57 ? -5.939 35.202 29.076 1.00 24.72 28 GLU F N 1
ATOM 6164 C CA . GLU F 1 57 ? -5.577 33.812 29.322 1.00 23.55 28 GLU F CA 1
ATOM 6165 C C . GLU F 1 57 ? -4.338 33.667 30.222 1.00 23.09 28 GLU F C 1
ATOM 6166 O O . GLU F 1 57 ? -4.395 32.987 31.254 1.00 22.34 28 GLU F O 1
ATOM 6172 N N . ARG F 1 58 ? -3.237 34.325 29.848 1.00 21.61 29 ARG F N 1
ATOM 6173 C CA . ARG F 1 58 ? -1.985 34.224 30.593 1.00 21.94 29 ARG F CA 1
ATOM 6174 C C . ARG F 1 58 ? -2.029 34.748 32.017 1.00 23.53 29 ARG F C 1
ATOM 6175 O O . ARG F 1 58 ? -1.159 34.420 32.820 1.00 24.62 29 ARG F O 1
ATOM 6183 N N . LYS F 1 59 ? -3.021 35.574 32.325 1.00 24.36 30 LYS F N 1
ATOM 6184 C CA . LYS F 1 59 ? -3.157 36.136 33.667 1.00 25.96 30 LYS F CA 1
ATOM 6185 C C . LYS F 1 59 ? -3.612 35.053 34.644 1.00 27.60 30 LYS F C 1
ATOM 6186 O O . LYS F 1 59 ? -3.190 35.040 35.809 1.00 28.00 30 LYS F O 1
ATOM 6192 N N . GLY F 1 60 ? -4.469 34.152 34.159 1.00 27.60 31 GLY F N 1
ATOM 6193 C CA . GLY F 1 60 ? -4.997 33.085 34.992 1.00 26.16 31 GLY F CA 1
ATOM 6194 C C . GLY F 1 60 ? -6.516 32.970 34.905 1.00 26.31 31 GLY F C 1
ATOM 6195 O O . GLY F 1 60 ? -7.089 31.984 35.367 1.00 25.17 31 GLY F O 1
ATOM 6196 N N . PHE F 1 61 ? -7.175 33.976 34.328 1.00 26.25 32 PHE F N 1
ATOM 6197 C CA . PHE F 1 61 ? -8.636 33.951 34.187 1.00 26.60 32 PHE F CA 1
ATOM 6198 C C . PHE F 1 61 ? -9.025 32.877 33.185 1.00 26.31 32 PHE F C 1
ATOM 6199 O O . PHE F 1 61 ? -8.205 32.503 32.353 1.00 26.08 32 PHE F O 1
ATOM 6207 N N . LYS F 1 62 ? -10.257 32.373 33.249 1.00 26.12 33 LYS F N 1
ATOM 6208 C CA . LYS F 1 62 ? -10.631 31.342 32.290 1.00 29.49 33 LYS F CA 1
ATOM 6209 C C . LYS F 1 62 ? -11.786 31.695 31.372 1.00 30.30 33 LYS F C 1
ATOM 6210 O O . LYS F 1 62 ? -12.792 32.277 31.791 1.00 30.46 33 LYS F O 1
ATOM 6216 N N . LEU F 1 63 ? -11.611 31.340 30.100 1.00 30.17 34 LEU F N 1
ATOM 6217 C CA . LEU F 1 63 ? -12.602 31.606 29.073 1.00 29.77 34 LEU F CA 1
ATOM 6218 C C . LEU F 1 63 ? -13.760 30.639 29.267 1.00 30.37 34 LEU F C 1
ATOM 6219 O O . LEU F 1 63 ? -13.622 29.448 29.005 1.00 31.64 34 LEU F O 1
ATOM 6224 N N . VAL F 1 64 ? -14.898 31.148 29.729 1.00 30.01 35 VAL F N 1
ATOM 6225 C CA . VAL F 1 64 ? -16.052 30.296 29.962 1.00 30.30 35 VAL F CA 1
ATOM 6226 C C . VAL F 1 64 ? -17.155 30.530 28.943 1.00 31.11 35 VAL F C 1
ATOM 6227 O O . VAL F 1 64 ? -18.172 29.827 28.951 1.00 31.34 35 VAL F O 1
ATOM 6231 N N . GLY F 1 65 ? -16.958 31.520 28.074 1.00 30.92 36 GLY F N 1
ATOM 6232 C CA . GLY F 1 65 ? -17.949 31.819 27.052 1.00 29.81 36 GLY F CA 1
ATOM 6233 C C . GLY F 1 65 ? -17.370 32.638 25.913 1.00 30.61 36 GLY F C 1
ATOM 6234 O O . GLY F 1 65 ? -16.735 33.670 26.140 1.00 32.57 36 GLY F O 1
ATOM 6235 N N . ILE F 1 66 ? -17.586 32.196 24.680 1.00 30.05 37 ILE F N 1
ATOM 6236 C CA . ILE F 1 66 ? -17.059 32.928 23.535 1.00 29.74 37 ILE F CA 1
ATOM 6237 C C . ILE F 1 66 ? -17.854 32.641 22.269 1.00 30.77 37 ILE F C 1
ATOM 6238 O O . ILE F 1 66 ? -18.322 31.520 22.053 1.00 32.46 37 ILE F O 1
ATOM 6243 N N . LYS F 1 67 ? -18.005 33.665 21.439 1.00 30.79 38 LYS F N 1
ATOM 6244 C CA . LYS F 1 67 ? -18.712 33.531 20.172 1.00 31.34 38 LYS F CA 1
ATOM 6245 C C . LYS F 1 67 ? -18.345 34.705 19.278 1.00 31.64 38 LYS F C 1
ATOM 6246 O O . LYS F 1 67 ? -17.805 35.713 19.747 1.00 33.75 38 LYS F O 1
ATOM 6252 N N . VAL F 1 68 ? -18.614 34.569 17.988 1.00 30.31 39 VAL F N 1
ATOM 6253 C CA . VAL F 1 68 ? -18.364 35.658 17.062 1.00 30.04 39 VAL F CA 1
ATOM 6254 C C . VAL F 1 68 ? -19.734 35.977 16.480 1.00 31.12 39 VAL F C 1
ATOM 6255 O O . VAL F 1 68 ? -20.529 35.071 16.232 1.00 31.90 39 VAL F O 1
ATOM 6259 N N . LEU F 1 69 ? -20.027 37.253 16.273 1.00 32.30 40 LEU F N 1
ATOM 6260 C CA . LEU F 1 69 ? -21.326 37.633 15.732 1.00 33.62 40 LEU F CA 1
ATOM 6261 C C . LEU F 1 69 ? -21.313 39.063 15.224 1.00 35.18 40 LEU F C 1
ATOM 6262 O O . LEU F 1 69 ? -20.477 39.875 15.633 1.00 35.90 40 LEU F O 1
ATOM 6267 N N . ILE F 1 70 ? -22.246 39.369 14.331 1.00 36.90 41 ILE F N 1
ATOM 6268 C CA . ILE F 1 70 ? -22.361 40.719 13.802 1.00 38.88 41 ILE F CA 1
ATOM 6269 C C . ILE F 1 70 ? -23.629 41.313 14.395 1.00 40.72 41 ILE F C 1
ATOM 6270 O O . ILE F 1 70 ? -24.729 41.081 13.896 1.00 41.29 41 ILE F O 1
ATOM 6275 N N . PRO F 1 71 ? -23.486 42.088 15.480 1.00 42.76 42 PRO F N 1
ATOM 6276 C CA . PRO F 1 71 ? -24.618 42.718 16.160 1.00 44.56 42 PRO F CA 1
ATOM 6277 C C . PRO F 1 71 ? -25.533 43.465 15.213 1.00 47.20 42 PRO F C 1
ATOM 6278 O O . PRO F 1 71 ? -25.070 44.153 14.297 1.00 47.10 42 PRO F O 1
ATOM 6282 N N . THR F 1 72 ? -26.835 43.315 15.431 1.00 50.58 43 THR F N 1
ATOM 6283 C CA . THR F 1 72 ? -27.823 44.024 14.627 1.00 53.44 43 THR F CA 1
ATOM 6284 C C . THR F 1 72 ? -27.843 45.459 15.172 1.00 56.00 43 THR F C 1
ATOM 6285 O O . THR F 1 72 ? -27.551 45.685 16.353 1.00 56.32 43 THR F O 1
ATOM 6289 N N . LYS F 1 73 ? -28.163 46.428 14.320 1.00 58.75 44 LYS F N 1
ATOM 6290 C CA . LYS F 1 73 ? -28.222 47.824 14.751 1.00 61.66 44 LYS F CA 1
ATOM 6291 C C . LYS F 1 73 ? -29.028 47.937 16.052 1.00 63.68 44 LYS F C 1
ATOM 6292 O O . LYS F 1 73 ? -28.665 48.692 16.961 1.00 62.92 44 LYS F O 1
ATOM 6298 N N . GLN F 1 74 ? -30.117 47.170 16.130 1.00 65.92 45 GLN F N 1
ATOM 6299 C CA . GLN F 1 74 ? -30.982 47.162 17.307 1.00 67.53 45 GLN F CA 1
ATOM 6300 C C . GLN F 1 74 ? -30.265 46.590 18.523 1.00 66.98 45 GLN F C 1
ATOM 6301 O O . GLN F 1 74 ? -30.204 47.230 19.574 1.00 67.80 45 GLN F O 1
ATOM 6307 N N . PHE F 1 75 ? -29.743 45.374 18.377 1.00 65.70 46 PHE F N 1
ATOM 6308 C CA . PHE F 1 75 ? -29.027 44.707 19.461 1.00 63.39 46 PHE F CA 1
ATOM 6309 C C . PHE F 1 75 ? -28.025 45.685 20.079 1.00 62.91 46 PHE F C 1
ATOM 6310 O O . PHE F 1 75 ? -27.930 45.816 21.303 1.00 62.05 46 PHE F O 1
ATOM 6318 N N . ALA F 1 76 ? -27.290 46.378 19.214 1.00 62.08 47 ALA F N 1
ATOM 6319 C CA . ALA F 1 76 ? -26.296 47.343 19.651 1.00 62.30 47 ALA F CA 1
ATOM 6320 C C . ALA F 1 76 ? -26.898 48.347 20.621 1.00 63.23 47 ALA F C 1
ATOM 6321 O O . ALA F 1 76 ? -26.248 48.770 21.579 1.00 63.46 47 ALA F O 1
ATOM 6323 N N . GLN F 1 77 ? -28.151 48.714 20.373 1.00 64.97 48 GLN F N 1
ATOM 6324 C CA . GLN F 1 77 ? -28.852 49.692 21.197 1.00 65.94 48 GLN F CA 1
ATOM 6325 C C . GLN F 1 77 ? -29.253 49.226 22.590 1.00 67.01 48 GLN F C 1
ATOM 6326 O O . GLN F 1 77 ? -29.309 50.038 23.514 1.00 67.21 48 GLN F O 1
ATOM 6332 N N . GLN F 1 78 ? -29.542 47.941 22.762 1.00 68.31 49 GLN F N 1
ATOM 6333 C CA . GLN F 1 78 ? -29.899 47.484 24.095 1.00 70.64 49 GLN F CA 1
ATOM 6334 C C . GLN F 1 78 ? -28.654 47.115 24.895 1.00 70.87 49 GLN F C 1
ATOM 6335 O O . GLN F 1 78 ? -28.745 46.687 26.046 1.00 71.51 49 GLN F O 1
ATOM 6341 N N . HIS F 1 79 ? -27.490 47.294 24.274 1.00 70.96 50 HIS F N 1
ATOM 6342 C CA . HIS F 1 79 ? -26.215 47.034 24.938 1.00 70.99 50 HIS F CA 1
ATOM 6343 C C . HIS F 1 79 ? -25.771 48.378 25.488 1.00 71.87 50 HIS F C 1
ATOM 6344 O O . HIS F 1 79 ? -25.422 48.502 26.663 1.00 71.38 50 HIS F O 1
ATOM 6351 N N . TYR F 1 80 ? -25.787 49.378 24.611 1.00 73.16 51 TYR F N 1
ATOM 6352 C CA . TYR F 1 80 ? -25.408 50.743 24.957 1.00 75.02 51 TYR F CA 1
ATOM 6353 C C . TYR F 1 80 ? -26.635 51.509 25.465 1.00 76.50 51 TYR F C 1
ATOM 6354 O O . TYR F 1 80 ? -26.669 52.739 25.413 1.00 76.08 51 TYR F O 1
ATOM 6363 N N . HIS F 1 81 ? -27.629 50.779 25.969 1.00 78.66 52 HIS F N 1
ATOM 6364 C CA . HIS F 1 81 ? -28.868 51.396 26.444 1.00 81.20 52 HIS F CA 1
ATOM 6365 C C . HIS F 1 81 ? -28.714 52.482 27.514 1.00 82.21 52 HIS F C 1
ATOM 6366 O O . HIS F 1 81 ? -29.436 53.482 27.488 1.00 82.58 52 HIS F O 1
ATOM 6373 N N . ASP F 1 82 ? -27.788 52.301 28.453 1.00 82.66 53 ASP F N 1
ATOM 6374 C CA . ASP F 1 82 ? -27.581 53.308 29.493 1.00 83.03 53 ASP F CA 1
ATOM 6375 C C . ASP F 1 82 ? -27.058 54.615 28.898 1.00 82.34 53 ASP F C 1
ATOM 6376 O O . ASP F 1 82 ? -26.901 55.611 29.605 1.00 82.89 53 ASP F O 1
ATOM 6381 N N . LEU F 1 83 ? -26.799 54.610 27.594 1.00 81.43 54 LEU F N 1
ATOM 6382 C CA . LEU F 1 83 ? -26.276 55.788 26.914 1.00 80.60 54 LEU F CA 1
ATOM 6383 C C . LEU F 1 83 ? -27.231 56.300 25.837 1.00 81.25 54 LEU F C 1
ATOM 6384 O O . LEU F 1 83 ? -26.870 57.177 25.049 1.00 81.01 54 LEU F O 1
ATOM 6389 N N . LYS F 1 84 ? -28.447 55.758 25.805 1.00 82.02 55 LYS F N 1
ATOM 6390 C CA . LYS F 1 84 ? -29.431 56.173 24.809 1.00 82.92 55 LYS F CA 1
ATOM 6391 C C . LYS F 1 84 ? -29.748 57.656 24.923 1.00 83.52 55 LYS F C 1
ATOM 6392 O O . LYS F 1 84 ? -30.384 58.233 24.040 1.00 83.21 55 LYS F O 1
ATOM 6398 N N . GLU F 1 85 ? -29.286 58.267 26.009 1.00 84.74 56 GLU F N 1
ATOM 6399 C CA . GLU F 1 85 ? -29.514 59.688 26.256 1.00 85.91 56 GLU F CA 1
ATOM 6400 C C . GLU F 1 85 ? -28.458 60.562 25.581 1.00 85.32 56 GLU F C 1
ATOM 6401 O O . GLU F 1 85 ? -28.751 61.675 25.141 1.00 85.35 56 GLU F O 1
ATOM 6407 N N . ARG F 1 86 ? -27.236 60.046 25.491 1.00 84.62 57 ARG F N 1
ATOM 6408 C CA . ARG F 1 86 ? -26.120 60.781 24.903 1.00 83.49 57 ARG F CA 1
ATOM 6409 C C . ARG F 1 86 ? -26.250 61.057 23.405 1.00 82.16 57 ARG F C 1
ATOM 6410 O O . ARG F 1 86 ? -27.049 60.421 22.708 1.00 81.70 57 ARG F O 1
ATOM 6418 N N . PRO F 1 87 ? -25.454 62.020 22.894 1.00 80.92 58 PRO F N 1
ATOM 6419 C CA . PRO F 1 87 ? -25.425 62.431 21.484 1.00 79.82 58 PRO F CA 1
ATOM 6420 C C . PRO F 1 87 ? -24.523 61.558 20.598 1.00 78.26 58 PRO F C 1
ATOM 6421 O O . PRO F 1 87 ? -24.234 61.905 19.451 1.00 78.37 58 PRO F O 1
ATOM 6425 N N . PHE F 1 88 ? -24.075 60.431 21.136 1.00 76.33 59 PHE F N 1
ATOM 6426 C CA . PHE F 1 88 ? -23.212 59.524 20.388 1.00 74.42 59 PHE F CA 1
ATOM 6427 C C . PHE F 1 88 ? -23.748 58.102 20.453 1.00 72.71 59 PHE F C 1
ATOM 6428 O O . PHE F 1 88 ? -23.183 57.186 19.852 1.00 72.31 59 PHE F O 1
ATOM 6436 N N . PHE F 1 89 ? -24.843 57.932 21.192 1.00 70.74 60 PHE F N 1
ATOM 6437 C CA . PHE F 1 89 ? -25.487 56.633 21.347 1.00 69.01 60 PHE F CA 1
ATOM 6438 C C . PHE F 1 89 ? -25.736 56.005 19.985 1.00 68.46 60 PHE F C 1
ATOM 6439 O O . PHE F 1 89 ? -25.449 54.821 19.759 1.00 67.64 60 PHE F O 1
ATOM 6447 N N . ASN F 1 90 ? -26.288 56.812 19.087 1.00 67.92 61 ASN F N 1
ATOM 6448 C CA . ASN F 1 90 ? -26.588 56.366 17.738 1.00 67.79 61 ASN F CA 1
ATOM 6449 C C . ASN F 1 90 ? -25.295 56.013 17.000 1.00 66.93 61 ASN F C 1
ATOM 6450 O O . ASN F 1 90 ? -25.195 54.954 16.371 1.00 65.74 61 ASN F O 1
ATOM 6455 N N . GLY F 1 91 ? -24.305 56.902 17.088 1.00 66.08 62 GLY F N 1
ATOM 6456 C CA . GLY F 1 91 ? -23.028 56.657 16.438 1.00 64.68 62 GLY F CA 1
ATOM 6457 C C . GLY F 1 91 ? -22.430 55.351 16.931 1.00 63.62 62 GLY F C 1
ATOM 6458 O O . GLY F 1 91 ? -21.974 54.528 16.139 1.00 63.53 62 GLY F O 1
ATOM 6459 N N . LEU F 1 92 ? -22.439 55.172 18.249 1.00 62.35 63 LEU F N 1
ATOM 6460 C CA . LEU F 1 92 ? -21.927 53.963 18.883 1.00 61.14 63 LEU F CA 1
ATOM 6461 C C . LEU F 1 92 ? -22.619 52.719 18.344 1.00 60.56 63 LEU F C 1
ATOM 6462 O O . LEU F 1 92 ? -21.968 51.757 17.934 1.00 60.13 63 LEU F O 1
ATOM 6467 N N . CYS F 1 93 ? -23.947 52.743 18.357 1.00 59.90 64 CYS F N 1
ATOM 6468 C CA . CYS F 1 93 ? -24.732 51.606 17.903 1.00 59.41 64 CYS F CA 1
ATOM 6469 C C . CYS F 1 93 ? -24.488 51.205 16.450 1.00 59.14 64 CYS F C 1
ATOM 6470 O O . CYS F 1 93 ? -24.485 50.016 16.124 1.00 58.66 64 CYS F O 1
ATOM 6473 N N . ASP F 1 94 ? -24.276 52.178 15.575 1.00 59.23 65 ASP F N 1
ATOM 6474 C CA . ASP F 1 94 ? -24.014 51.857 14.178 1.00 59.77 65 ASP F CA 1
ATOM 6475 C C . ASP F 1 94 ? -22.686 51.124 14.070 1.00 59.60 65 ASP F C 1
ATOM 6476 O O . ASP F 1 94 ? -22.573 50.108 13.374 1.00 59.95 65 ASP F O 1
ATOM 6481 N N . PHE F 1 95 ? -21.686 51.650 14.773 1.00 59.00 66 PHE F N 1
ATOM 6482 C CA . PHE F 1 95 ? -20.344 51.079 14.777 1.00 57.57 66 PHE F CA 1
ATOM 6483 C C . PHE F 1 95 ? -20.294 49.664 15.351 1.00 56.30 66 PHE F C 1
ATOM 6484 O O . PHE F 1 95 ? -19.696 48.772 14.749 1.00 56.77 66 PHE F O 1
ATOM 6492 N N . LEU F 1 96 ? -20.922 49.452 16.508 1.00 53.84 67 LEU F N 1
ATOM 6493 C CA . LEU F 1 96 ? -20.906 48.132 17.131 1.00 51.28 67 LEU F CA 1
ATOM 6494 C C . LEU F 1 96 ? -21.613 47.094 16.265 1.00 50.28 67 LEU F C 1
ATOM 6495 O O . LEU F 1 96 ? -21.743 45.933 16.654 1.00 50.95 67 LEU F O 1
ATOM 6500 N N . SER F 1 97 ? -22.071 47.511 15.090 1.00 49.02 68 SER F N 1
ATOM 6501 C CA . SER F 1 97 ? -22.755 46.599 14.182 1.00 48.23 68 SER F CA 1
ATOM 6502 C C . SER F 1 97 ? -22.196 46.701 12.757 1.00 46.88 68 SER F C 1
ATOM 6503 O O . SER F 1 97 ? -22.702 46.069 11.826 1.00 47.31 68 SER F O 1
ATOM 6506 N N . SER F 1 98 ? -21.130 47.479 12.605 1.00 45.20 69 SER F N 1
ATOM 6507 C CA . SER F 1 98 ? -20.489 47.666 11.310 1.00 45.54 69 SER F CA 1
ATOM 6508 C C . SER F 1 98 ? -19.600 46.486 10.910 1.00 45.12 69 SER F C 1
ATOM 6509 O O . SER F 1 98 ? -19.036 46.471 9.811 1.00 45.52 69 SER F O 1
ATOM 6512 N N . GLY F 1 99 ? -19.471 45.504 11.799 1.00 43.86 70 GLY F N 1
ATOM 6513 C CA . GLY F 1 99 ? -18.641 44.348 11.503 1.00 41.51 70 GLY F CA 1
ATOM 6514 C C . GLY F 1 99 ? -18.702 43.266 12.569 1.00 39.66 70 GLY F C 1
ATOM 6515 O O . GLY F 1 99 ? -19.456 43.380 13.533 1.00 40.38 70 GLY F O 1
ATOM 6516 N N . PRO F 1 100 ? -17.909 42.196 12.424 1.00 37.81 71 PRO F N 1
ATOM 6517 C CA . PRO F 1 100 ? -17.902 41.105 13.400 1.00 35.48 71 PRO F CA 1
ATOM 6518 C C . PRO F 1 100 ? -17.423 41.541 14.778 1.00 33.44 71 PRO F C 1
ATOM 6519 O O . PRO F 1 100 ? -16.681 42.516 14.918 1.00 32.77 71 PRO F O 1
ATOM 6523 N N . VAL F 1 101 ? -17.848 40.800 15.791 1.00 31.78 72 VAL F N 1
ATOM 6524 C CA . VAL F 1 101 ? -17.483 41.088 17.167 1.00 30.85 72 VAL F CA 1
ATOM 6525 C C . VAL F 1 101 ? -17.155 39.806 17.914 1.00 30.89 72 VAL F C 1
ATOM 6526 O O . VAL F 1 101 ? -17.851 38.805 17.765 1.00 32.53 72 VAL F O 1
ATOM 6530 N N . ILE F 1 102 ? -16.088 39.815 18.702 1.00 29.92 73 ILE F N 1
ATOM 6531 C CA . ILE F 1 102 ? -15.757 38.627 19.477 1.00 29.76 73 ILE F CA 1
ATOM 6532 C C . ILE F 1 102 ? -16.291 38.898 20.876 1.00 31.28 73 ILE F C 1
ATOM 6533 O O . ILE F 1 102 ? -15.755 39.743 21.605 1.00 31.28 73 ILE F O 1
ATOM 6538 N N . ALA F 1 103 ? -17.363 38.201 21.237 1.00 31.48 74 ALA F N 1
ATOM 6539 C CA . ALA F 1 103 ? -17.969 38.365 22.547 1.00 31.56 74 ALA F CA 1
ATOM 6540 C C . ALA F 1 103 ? -17.389 37.306 23.465 1.00 31.93 74 ALA F C 1
ATOM 6541 O O . ALA F 1 103 ? -17.220 36.152 23.058 1.00 32.45 74 ALA F O 1
ATOM 6543 N N . MET F 1 104 ? -17.089 37.685 24.701 1.00 31.51 75 MET F N 1
ATOM 6544 C CA . MET F 1 104 ? -16.498 36.736 25.643 1.00 32.70 75 MET F CA 1
ATOM 6545 C C . MET F 1 104 ? -16.920 36.909 27.096 1.00 32.57 75 MET F C 1
ATOM 6546 O O . MET F 1 104 ? -17.355 37.985 27.525 1.00 33.54 75 MET F O 1
ATOM 6551 N N . VAL F 1 105 ? -16.759 35.832 27.854 1.00 31.06 76 VAL F N 1
ATOM 6552 C CA . VAL F 1 105 ? -17.066 35.842 29.271 1.00 30.75 76 VAL F CA 1
ATOM 6553 C C . VAL F 1 105 ? -15.876 35.220 29.983 1.00 30.38 76 VAL F C 1
ATOM 6554 O O . VAL F 1 105 ? -15.534 34.054 29.744 1.00 29.31 76 VAL F O 1
ATOM 6558 N N . TRP F 1 106 ? -15.237 36.009 30.842 1.00 29.59 77 TRP F N 1
ATOM 6559 C CA . TRP F 1 106 ? -14.080 35.542 31.590 1.00 30.40 77 TRP F CA 1
ATOM 6560 C C . TRP F 1 106 ? -14.377 35.404 33.077 1.00 31.16 77 TRP F C 1
ATOM 6561 O O . TRP F 1 106 ? -15.041 36.248 33.680 1.00 30.95 77 TRP F O 1
ATOM 6572 N N . GLU F 1 107 ? -13.867 34.330 33.662 1.00 31.96 78 GLU F N 1
ATOM 6573 C CA . GLU F 1 107 ? -14.093 34.040 35.064 1.00 33.63 78 GLU F CA 1
ATOM 6574 C C . GLU F 1 107 ? -12.812 34.015 35.867 1.00 34.01 78 GLU F C 1
ATOM 6575 O O . GLU F 1 107 ? -11.792 33.495 35.418 1.00 34.68 78 GLU F O 1
ATOM 6581 N N . GLY F 1 108 ? -12.882 34.572 37.066 1.00 34.07 79 GLY F N 1
ATOM 6582 C CA . GLY F 1 108 ? -11.723 34.602 37.932 1.00 35.01 79 GLY F CA 1
ATOM 6583 C C . GLY F 1 108 ? -11.931 35.646 39.002 1.00 35.49 79 GLY F C 1
ATOM 6584 O O . GLY F 1 108 ? -12.740 36.557 38.832 1.00 36.54 79 GLY F O 1
ATOM 6585 N N . GLU F 1 109 ? -11.198 35.541 40.100 1.00 34.99 80 GLU F N 1
ATOM 6586 C CA . GLU F 1 109 ? -11.352 36.498 41.173 1.00 36.72 80 GLU F CA 1
ATOM 6587 C C . GLU F 1 109 ? -10.947 37.921 40.804 1.00 36.73 80 GLU F C 1
ATOM 6588 O O . GLU F 1 109 ? -9.820 38.172 40.371 1.00 38.18 80 GLU F O 1
ATOM 6594 N N . GLY F 1 110 ? -11.876 38.852 40.993 1.00 35.87 81 GLY F N 1
ATOM 6595 C CA . GLY F 1 110 ? -11.614 40.248 40.689 1.00 35.46 81 GLY F CA 1
ATOM 6596 C C . GLY F 1 110 ? -11.470 40.512 39.205 1.00 35.62 81 GLY F C 1
ATOM 6597 O O . GLY F 1 110 ? -10.993 41.576 38.792 1.00 35.87 81 GLY F O 1
ATOM 6598 N N . VAL F 1 111 ? -11.896 39.543 38.401 1.00 34.21 82 VAL F N 1
ATOM 6599 C CA . VAL F 1 111 ? -11.792 39.659 36.956 1.00 34.44 82 VAL F CA 1
ATOM 6600 C C . VAL F 1 111 ? -12.457 40.923 36.400 1.00 33.92 82 VAL F C 1
ATOM 6601 O O . VAL F 1 111 ? -11.902 41.584 35.526 1.00 35.21 82 VAL F O 1
ATOM 6605 N N . ILE F 1 112 ? -13.635 41.268 36.905 1.00 33.26 83 ILE F N 1
ATOM 6606 C CA . ILE F 1 112 ? -14.323 42.459 36.424 1.00 32.26 83 ILE F CA 1
ATOM 6607 C C . ILE F 1 112 ? -13.437 43.678 36.578 1.00 32.30 83 ILE F C 1
ATOM 6608 O O . ILE F 1 112 ? -13.243 44.446 35.638 1.00 33.58 83 ILE F O 1
ATOM 6613 N N . THR F 1 113 ? -12.894 43.855 37.772 1.00 32.57 84 THR F N 1
ATOM 6614 C CA . THR F 1 113 ? -12.029 44.994 38.016 1.00 33.28 84 THR F CA 1
ATOM 6615 C C . THR F 1 113 ? -10.704 44.913 37.275 1.00 33.02 84 THR F C 1
ATOM 6616 O O . THR F 1 113 ? -10.303 45.878 36.627 1.00 32.89 84 THR F O 1
ATOM 6620 N N . TYR F 1 114 ? -10.013 43.778 37.362 1.00 32.10 85 TYR F N 1
ATOM 6621 C CA . TYR F 1 114 ? -8.735 43.696 36.669 1.00 30.27 85 TYR F CA 1
ATOM 6622 C C . TYR F 1 114 ? -8.944 43.725 35.167 1.00 29.95 85 TYR F C 1
ATOM 6623 O O . TYR F 1 114 ? -8.087 44.205 34.424 1.00 30.01 85 TYR F O 1
ATOM 6632 N N . GLY F 1 115 ? -10.090 43.219 34.722 1.00 29.14 86 GLY F N 1
ATOM 6633 C CA . GLY F 1 115 ? -10.385 43.232 33.306 1.00 29.94 86 GLY F CA 1
ATOM 6634 C C . GLY F 1 115 ? -10.290 44.666 32.815 1.00 31.35 86 GLY F C 1
ATOM 6635 O O . GLY F 1 115 ? -9.784 44.950 31.725 1.00 30.89 86 GLY F O 1
ATOM 6636 N N . ARG F 1 116 ? -10.772 45.593 33.631 1.00 32.70 87 ARG F N 1
ATOM 6637 C CA . ARG F 1 116 ? -10.719 46.986 33.235 1.00 34.84 87 ARG F CA 1
ATOM 6638 C C . ARG F 1 116 ? -9.289 47.520 33.266 1.00 34.43 87 ARG F C 1
ATOM 6639 O O . ARG F 1 116 ? -8.887 48.261 32.362 1.00 35.69 87 ARG F O 1
ATOM 6647 N N . LYS F 1 117 ? -8.518 47.139 34.285 1.00 33.31 88 LYS F N 1
ATOM 6648 C CA . LYS F 1 117 ? -7.132 47.591 34.379 1.00 33.41 88 LYS F CA 1
ATOM 6649 C C . LYS F 1 117 ? -6.380 47.135 33.131 1.00 33.48 88 LYS F C 1
ATOM 6650 O O . LYS F 1 117 ? -5.545 47.865 32.587 1.00 32.74 88 LYS F O 1
ATOM 6656 N N . LEU F 1 118 ? -6.689 45.914 32.694 1.00 32.30 89 LEU F N 1
ATOM 6657 C CA . LEU F 1 118 ? -6.072 45.316 31.520 1.00 30.30 89 LEU F CA 1
ATOM 6658 C C . LEU F 1 118 ? -6.415 46.142 30.295 1.00 30.38 89 LEU F C 1
ATOM 6659 O O . LEU F 1 118 ? -5.555 46.436 29.466 1.00 31.87 89 LEU F O 1
ATOM 6664 N N . ILE F 1 119 ? -7.678 46.534 30.193 1.00 29.71 90 ILE F N 1
ATOM 6665 C CA . ILE F 1 119 ? -8.123 47.323 29.057 1.00 30.07 90 ILE F CA 1
ATOM 6666 C C . ILE F 1 119 ? -7.534 48.730 29.031 1.00 31.47 90 ILE F C 1
ATOM 6667 O O . ILE F 1 119 ? -7.174 49.251 27.963 1.00 31.42 90 ILE F O 1
ATOM 6672 N N . GLY F 1 120 ? -7.435 49.344 30.204 1.00 32.00 91 GLY F N 1
ATOM 6673 C CA . GLY F 1 120 ? -6.885 50.687 30.278 1.00 33.03 91 GLY F CA 1
ATOM 6674 C C . GLY F 1 120 ? -7.945 51.763 30.125 1.00 33.50 91 GLY F C 1
ATOM 6675 O O . GLY F 1 120 ? -9.126 51.464 29.942 1.00 34.62 91 GLY F O 1
ATOM 6676 N N . ALA F 1 121 ? -7.514 53.018 30.196 1.00 33.48 92 ALA F N 1
ATOM 6677 C CA . ALA F 1 121 ? -8.410 54.169 30.075 1.00 33.24 92 ALA F CA 1
ATOM 6678 C C . ALA F 1 121 ? -9.336 54.079 28.867 1.00 33.73 92 ALA F C 1
ATOM 6679 O O . ALA F 1 121 ? -9.030 53.411 27.885 1.00 34.47 92 ALA F O 1
ATOM 6681 N N . THR F 1 122 ? -10.472 54.759 28.941 1.00 33.71 93 THR F N 1
ATOM 6682 C CA . THR F 1 122 ? -11.412 54.746 27.834 1.00 34.39 93 THR F CA 1
ATOM 6683 C C . THR F 1 122 ? -10.718 55.309 26.604 1.00 34.89 93 THR F C 1
ATOM 6684 O O . THR F 1 122 ? -10.891 54.815 25.489 1.00 35.58 93 THR F O 1
ATOM 6688 N N . ASP F 1 123 ? -9.931 56.355 26.828 1.00 35.30 94 ASP F N 1
ATOM 6689 C CA . ASP F 1 123 ? -9.192 57.024 25.765 1.00 35.98 94 ASP F CA 1
ATOM 6690 C C . ASP F 1 123 ? -7.792 56.418 25.650 1.00 35.55 94 ASP F C 1
ATOM 6691 O O . ASP F 1 123 ? -6.990 56.510 26.582 1.00 35.26 94 ASP F O 1
ATOM 6696 N N . PRO F 1 124 ? -7.485 55.782 24.509 1.00 35.21 95 PRO F N 1
ATOM 6697 C CA . PRO F 1 124 ? -6.165 55.177 24.314 1.00 35.47 95 PRO F CA 1
ATOM 6698 C C . PRO F 1 124 ? -5.044 56.155 24.661 1.00 35.83 95 PRO F C 1
ATOM 6699 O O . PRO F 1 124 ? -4.106 55.803 25.368 1.00 35.86 95 PRO F O 1
ATOM 6703 N N . GLN F 1 125 ? -5.166 57.386 24.168 1.00 37.19 96 GLN F N 1
ATOM 6704 C CA . GLN F 1 125 ? -4.188 58.451 24.411 1.00 37.53 96 GLN F CA 1
ATOM 6705 C C . GLN F 1 125 ? -3.840 58.591 25.884 1.00 36.53 96 GLN F C 1
ATOM 6706 O O . GLN F 1 125 ? -2.754 59.045 26.237 1.00 35.84 96 GLN F O 1
ATOM 6712 N N . LYS F 1 126 ? -4.770 58.203 26.743 1.00 36.79 97 LYS F N 1
ATOM 6713 C CA . LYS F 1 126 ? -4.565 58.324 28.174 1.00 37.09 97 LYS F CA 1
ATOM 6714 C C . LYS F 1 126 ? -4.316 57.008 28.883 1.00 36.99 97 LYS F C 1
ATOM 6715 O O . LYS F 1 126 ? -4.246 56.963 30.110 1.00 37.90 97 LYS F O 1
ATOM 6721 N N . SER F 1 127 ? -4.173 55.936 28.113 1.00 36.60 98 SER F N 1
ATOM 6722 C CA . SER F 1 127 ? -3.912 54.629 28.698 1.00 36.00 98 SER F CA 1
ATOM 6723 C C . SER F 1 127 ? -2.418 54.413 28.812 1.00 34.85 98 SER F C 1
ATOM 6724 O O . SER F 1 127 ? -1.637 54.943 28.024 1.00 35.76 98 SER F O 1
ATOM 6727 N N . ALA F 1 128 ? -2.024 53.622 29.800 1.00 33.30 99 ALA F N 1
ATOM 6728 C CA . ALA F 1 128 ? -0.616 53.354 30.032 1.00 30.89 99 ALA F CA 1
ATOM 6729 C C . ALA F 1 128 ? -0.061 52.224 29.186 1.00 30.18 99 ALA F C 1
ATOM 6730 O O . ALA F 1 128 ? -0.754 51.242 28.902 1.00 30.04 99 ALA F O 1
ATOM 6732 N N . PRO F 1 129 ? 1.189 52.367 28.730 1.00 29.47 100 PRO F N 1
ATOM 6733 C CA . PRO F 1 129 ? 1.775 51.293 27.930 1.00 29.00 100 PRO F CA 1
ATOM 6734 C C . PRO F 1 129 ? 1.666 50.058 28.815 1.00 29.17 100 PRO F C 1
ATOM 6735 O O . PRO F 1 129 ? 1.983 50.118 30.008 1.00 29.73 100 PRO F O 1
ATOM 6739 N N . GLY F 1 130 ? 1.189 48.958 28.243 1.00 27.99 101 GLY F N 1
ATOM 6740 C CA . GLY F 1 130 ? 1.023 47.749 29.021 1.00 27.59 101 GLY F CA 1
ATOM 6741 C C . GLY F 1 130 ? -0.438 47.352 29.009 1.00 27.79 101 GLY F C 1
ATOM 6742 O O . GLY F 1 130 ? -0.786 46.187 29.225 1.00 29.86 101 GLY F O 1
ATOM 6743 N N . THR F 1 131 ? -1.302 48.329 28.761 1.00 26.33 102 THR F N 1
ATOM 6744 C CA . THR F 1 131 ? -2.730 48.067 28.699 1.00 26.07 102 THR F CA 1
ATOM 6745 C C . THR F 1 131 ? -3.112 47.819 27.245 1.00 26.58 102 THR F C 1
ATOM 6746 O O . THR F 1 131 ? -2.452 48.309 26.323 1.00 26.19 102 THR F O 1
ATOM 6750 N N . ILE F 1 132 ? -4.182 47.061 27.046 1.00 26.57 103 ILE F N 1
ATOM 6751 C CA . ILE F 1 132 ? -4.650 46.745 25.704 1.00 26.66 103 ILE F CA 1
ATOM 6752 C C . ILE F 1 132 ? -4.863 47.972 24.817 1.00 28.24 103 ILE F C 1
ATOM 6753 O O . ILE F 1 132 ? -4.396 48.003 23.676 1.00 29.04 103 ILE F O 1
ATOM 6758 N N . ARG F 1 133 ? -5.565 48.983 25.327 1.00 29.33 104 ARG F N 1
ATOM 6759 C CA . ARG F 1 133 ? -5.811 50.174 24.523 1.00 28.83 104 ARG F CA 1
ATOM 6760 C C . ARG F 1 133 ? -4.571 51.037 24.371 1.00 29.34 104 ARG F C 1
ATOM 6761 O O . ARG F 1 133 ? -4.325 51.608 23.303 1.00 28.64 104 ARG F O 1
ATOM 6769 N N . GLY F 1 134 ? -3.773 51.108 25.432 1.00 30.40 105 GLY F N 1
ATOM 6770 C CA . GLY F 1 134 ? -2.546 51.885 25.369 1.00 30.70 105 GLY F CA 1
ATOM 6771 C C . GLY F 1 134 ? -1.566 51.318 24.349 1.00 30.43 105 GLY F C 1
ATOM 6772 O O . GLY F 1 134 ? -0.780 52.058 23.758 1.00 29.50 105 GLY F O 1
ATOM 6773 N N . ASP F 1 135 ? -1.611 50.004 24.132 1.00 30.45 106 ASP F N 1
ATOM 6774 C CA . ASP F 1 135 ? -0.704 49.362 23.185 1.00 31.07 106 ASP F CA 1
ATOM 6775 C C . ASP F 1 135 ? -1.235 49.212 21.767 1.00 30.37 106 ASP F C 1
ATOM 6776 O O . ASP F 1 135 ? -0.487 49.388 20.800 1.00 29.60 106 ASP F O 1
ATOM 6781 N N . LEU F 1 136 ? -2.521 48.884 21.643 1.00 29.32 107 LEU F N 1
ATOM 6782 C CA . LEU F 1 136 ? -3.100 48.607 20.329 1.00 29.32 107 LEU F CA 1
ATOM 6783 C C . LEU F 1 136 ? -4.096 49.585 19.711 1.00 30.73 107 LEU F C 1
ATOM 6784 O O . LEU F 1 136 ? -4.589 49.338 18.609 1.00 30.77 107 LEU F O 1
ATOM 6789 N N . ALA F 1 137 ? -4.408 50.678 20.398 1.00 31.60 108 ALA F N 1
ATOM 6790 C CA . ALA F 1 137 ? -5.359 51.639 19.848 1.00 31.32 108 ALA F CA 1
ATOM 6791 C C . ALA F 1 137 ? -4.824 53.065 19.927 1.00 31.65 108 ALA F C 1
ATOM 6792 O O . ALA F 1 137 ? -3.873 53.350 20.664 1.00 31.01 108 ALA F O 1
ATOM 6794 N N . VAL F 1 138 ? -5.435 53.967 19.166 1.00 31.95 109 VAL F N 1
ATOM 6795 C CA . VAL F 1 138 ? -4.972 55.347 19.156 1.00 31.63 109 VAL F CA 1
ATOM 6796 C C . VAL F 1 138 ? -5.978 56.378 19.669 1.00 31.56 109 VAL F C 1
ATOM 6797 O O . VAL F 1 138 ? -5.631 57.234 20.486 1.00 30.16 109 VAL F O 1
ATOM 6801 N N . VAL F 1 139 ? -7.221 56.290 19.207 1.00 32.35 110 VAL F N 1
ATOM 6802 C CA . VAL F 1 139 ? -8.239 57.262 19.609 1.00 32.09 110 VAL F CA 1
ATOM 6803 C C . VAL F 1 139 ? -9.468 56.641 20.262 1.00 32.92 110 VAL F C 1
ATOM 6804 O O . VAL F 1 139 ? -9.745 55.447 20.099 1.00 32.83 110 VAL F O 1
ATOM 6808 N N . VAL F 1 140 ? -10.206 57.475 20.986 1.00 32.46 111 VAL F N 1
ATOM 6809 C CA . VAL F 1 140 ? -11.402 57.053 21.703 1.00 33.18 111 VAL F CA 1
ATOM 6810 C C . VAL F 1 140 ? -12.443 56.414 20.806 1.00 33.66 111 VAL F C 1
ATOM 6811 O O . VAL F 1 140 ? -13.045 55.398 21.162 1.00 33.32 111 VAL F O 1
ATOM 6815 N N . GLY F 1 141 ? -12.661 57.021 19.646 1.00 34.45 112 GLY F N 1
ATOM 6816 C CA . GLY F 1 141 ? -13.648 56.498 18.718 1.00 36.74 112 GLY F CA 1
ATOM 6817 C C . GLY F 1 141 ? -13.396 55.073 18.255 1.00 38.00 112 GLY F C 1
ATOM 6818 O O . GLY F 1 141 ? -14.313 54.376 17.823 1.00 39.41 112 GLY F O 1
ATOM 6819 N N . ARG F 1 142 ? -12.146 54.637 18.347 1.00 38.72 113 ARG F N 1
ATOM 6820 C CA . ARG F 1 142 ? -11.767 53.296 17.930 1.00 37.49 113 ARG F CA 1
ATOM 6821 C C . ARG F 1 142 ? -10.921 52.649 19.013 1.00 36.40 113 ARG F C 1
ATOM 6822 O O . ARG F 1 142 ? -9.760 52.299 18.785 1.00 37.42 113 ARG F O 1
ATOM 6830 N N . ASN F 1 143 ? -11.505 52.491 20.195 1.00 34.09 114 ASN F N 1
ATOM 6831 C CA . ASN F 1 143 ? -10.780 51.894 21.299 1.00 31.75 114 ASN F CA 1
ATOM 6832 C C . ASN F 1 143 ? -10.895 50.369 21.378 1.00 30.43 114 ASN F C 1
ATOM 6833 O O . ASN F 1 143 ? -10.915 49.784 22.461 1.00 29.77 114 ASN F O 1
ATOM 6838 N N . ILE F 1 144 ? -10.989 49.759 20.201 1.00 29.39 115 ILE F N 1
ATOM 6839 C CA . ILE F 1 144 ? -11.002 48.311 19.977 1.00 28.20 115 ILE F CA 1
ATOM 6840 C C . ILE F 1 144 ? -11.630 47.282 20.924 1.00 29.78 115 ILE F C 1
ATOM 6841 O O . ILE F 1 144 ? -11.792 46.118 20.537 1.00 30.55 115 ILE F O 1
ATOM 6846 N N . ILE F 1 145 ? -11.981 47.655 22.149 1.00 30.35 116 ILE F N 1
ATOM 6847 C CA . ILE F 1 145 ? -12.499 46.640 23.063 1.00 28.65 116 ILE F CA 1
ATOM 6848 C C . ILE F 1 145 ? -13.477 47.192 24.084 1.00 29.24 116 ILE F C 1
ATOM 6849 O O . ILE F 1 145 ? -13.568 48.403 24.281 1.00 29.66 116 ILE F O 1
ATOM 6854 N N . HIS F 1 146 ? -14.219 46.294 24.720 1.00 30.74 117 HIS F N 1
ATOM 6855 C CA . HIS F 1 146 ? -15.170 46.680 25.753 1.00 32.48 117 HIS F CA 1
ATOM 6856 C C . HIS F 1 146 ? -15.141 45.672 26.894 1.00 33.63 117 HIS F C 1
ATOM 6857 O O . HIS F 1 146 ? -15.006 44.458 26.670 1.00 34.22 117 HIS F O 1
ATOM 6864 N N . GLY F 1 147 ? -15.267 46.183 28.116 1.00 33.07 118 GLY F N 1
ATOM 6865 C CA . GLY F 1 147 ? -15.273 45.318 29.279 1.00 33.63 118 GLY F CA 1
ATOM 6866 C C . GLY F 1 147 ? -16.267 45.835 30.296 1.00 35.16 118 GLY F C 1
ATOM 6867 O O . GLY F 1 147 ? -16.322 47.037 30.547 1.00 35.83 118 GLY F O 1
ATOM 6868 N N . SER F 1 148 ? -17.061 44.943 30.878 1.00 36.36 119 SER F N 1
ATOM 6869 C CA . SER F 1 148 ? -18.044 45.352 31.875 1.00 37.26 119 SER F CA 1
ATOM 6870 C C . SER F 1 148 ? -17.356 46.226 32.913 1.00 38.93 119 SER F C 1
ATOM 6871 O O . SER F 1 148 ? -16.231 45.941 33.328 1.00 40.31 119 SER F O 1
ATOM 6874 N N . ASP F 1 149 ? -18.029 47.292 33.330 1.00 41.20 120 ASP F N 1
ATOM 6875 C CA . ASP F 1 149 ? -17.451 48.213 34.310 1.00 43.67 120 ASP F CA 1
ATOM 6876 C C . ASP F 1 149 ? -17.864 47.961 35.759 1.00 43.08 120 ASP F C 1
ATOM 6877 O O . ASP F 1 149 ? -17.411 48.668 36.656 1.00 44.12 120 ASP F O 1
ATOM 6882 N N . GLY F 1 150 ? -18.715 46.968 35.991 1.00 41.23 121 GLY F N 1
ATOM 6883 C CA . GLY F 1 150 ? -19.140 46.692 37.345 1.00 40.30 121 GLY F CA 1
ATOM 6884 C C . GLY F 1 150 ? -19.855 45.368 37.476 1.00 41.94 121 GLY F C 1
ATOM 6885 O O . GLY F 1 150 ? -20.257 44.772 36.477 1.00 40.75 121 GLY F O 1
ATOM 6886 N N . PRO F 1 151 ? -20.052 44.894 38.717 1.00 43.61 122 PRO F N 1
ATOM 6887 C CA . PRO F 1 151 ? -20.720 43.628 39.034 1.00 44.93 122 PRO F CA 1
ATOM 6888 C C . PRO F 1 151 ? -22.101 43.509 38.407 1.00 47.44 122 PRO F C 1
ATOM 6889 O O . PRO F 1 151 ? -22.490 42.430 37.948 1.00 47.32 122 PRO F O 1
ATOM 6893 N N . GLU F 1 152 ? -22.836 44.622 38.401 1.00 49.89 123 GLU F N 1
ATOM 6894 C CA . GLU F 1 152 ? -24.189 44.647 37.852 1.00 53.08 123 GLU F CA 1
ATOM 6895 C C . GLU F 1 152 ? -24.188 44.641 36.333 1.00 52.56 123 GLU F C 1
ATOM 6896 O O . GLU F 1 152 ? -24.740 43.729 35.709 1.00 52.96 123 GLU F O 1
ATOM 6902 N N . THR F 1 153 ? -23.575 45.658 35.739 1.00 51.24 124 THR F N 1
ATOM 6903 C CA . THR F 1 153 ? -23.494 45.739 34.288 1.00 50.79 124 THR F CA 1
ATOM 6904 C C . THR F 1 153 ? -22.924 44.425 33.741 1.00 50.92 124 THR F C 1
ATOM 6905 O O . THR F 1 153 ? -23.259 43.998 32.631 1.00 50.67 124 THR F O 1
ATOM 6909 N N . ALA F 1 154 ? -22.068 43.784 34.532 1.00 50.15 125 ALA F N 1
ATOM 6910 C CA . ALA F 1 154 ? -21.481 42.513 34.130 1.00 50.50 125 ALA F CA 1
ATOM 6911 C C . ALA F 1 154 ? -22.614 41.505 34.002 1.00 51.07 125 ALA F C 1
ATOM 6912 O O . ALA F 1 154 ? -22.865 40.962 32.922 1.00 51.46 125 ALA F O 1
ATOM 6914 N N . LYS F 1 155 ? -23.304 41.274 35.114 1.00 51.97 126 LYS F N 1
ATOM 6915 C CA . LYS F 1 155 ? -24.415 40.336 35.155 1.00 52.32 126 LYS F CA 1
ATOM 6916 C C . LYS F 1 155 ? -25.373 40.529 33.990 1.00 51.52 126 LYS F C 1
ATOM 6917 O O . LYS F 1 155 ? -25.766 39.568 33.323 1.00 51.42 126 LYS F O 1
ATOM 6923 N N . ASP F 1 156 ? -25.753 41.777 33.745 1.00 49.87 127 ASP F N 1
ATOM 6924 C CA . ASP F 1 156 ? -26.672 42.062 32.658 1.00 48.98 127 ASP F CA 1
ATOM 6925 C C . ASP F 1 156 ? -26.016 41.751 31.331 1.00 47.48 127 ASP F C 1
ATOM 6926 O O . ASP F 1 156 ? -26.535 40.956 30.547 1.00 48.01 127 ASP F O 1
ATOM 6931 N N . GLU F 1 157 ? -24.870 42.381 31.087 1.00 45.36 128 GLU F N 1
ATOM 6932 C CA . GLU F 1 157 ? -24.137 42.180 29.848 1.00 42.11 128 GLU F CA 1
ATOM 6933 C C . GLU F 1 157 ? -23.952 40.705 29.509 1.00 39.46 128 GLU F C 1
ATOM 6934 O O . GLU F 1 157 ? -24.164 40.291 28.367 1.00 37.43 128 GLU F O 1
ATOM 6940 N N . IL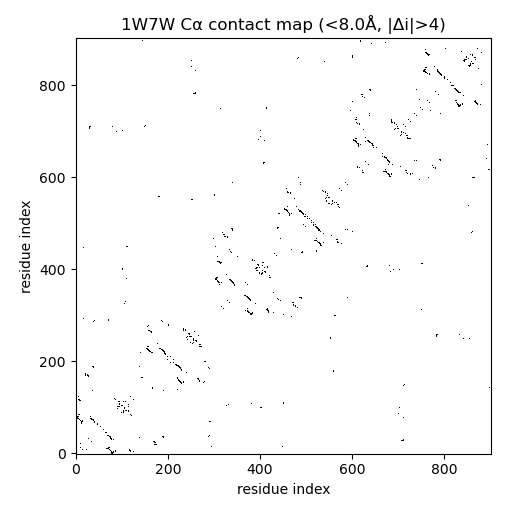E F 1 158 ? -23.580 39.898 30.493 1.00 36.89 129 ILE F N 1
ATOM 6941 C CA . ILE F 1 158 ? -23.409 38.489 30.205 1.00 37.16 129 ILE F CA 1
ATOM 6942 C C . ILE F 1 158 ? -24.739 37.901 29.746 1.00 39.48 129 ILE F C 1
ATOM 6943 O O . ILE F 1 158 ? -24.796 37.189 28.738 1.00 40.89 129 ILE F O 1
ATOM 6948 N N . LYS F 1 159 ? -25.816 38.204 30.464 1.00 41.09 130 LYS F N 1
ATOM 6949 C CA . LYS F 1 159 ? -27.126 37.672 30.085 1.00 41.59 130 LYS F CA 1
ATOM 6950 C C . LYS F 1 159 ? -27.626 38.198 28.744 1.00 39.21 130 LYS F C 1
ATOM 6951 O O . LYS F 1 159 ? -28.354 37.511 28.036 1.00 38.06 130 LYS F O 1
ATOM 6957 N N . LEU F 1 160 ? -27.216 39.406 28.392 1.00 37.75 131 LEU F N 1
ATOM 6958 C CA . LEU F 1 160 ? -27.627 40.002 27.135 1.00 37.63 131 LEU F CA 1
ATOM 6959 C C . LEU F 1 160 ? -26.932 39.387 25.920 1.00 38.79 131 LEU F C 1
ATOM 6960 O O . LEU F 1 160 ? -27.496 39.376 24.822 1.00 39.53 131 LEU F O 1
ATOM 6965 N N . TRP F 1 161 ? -25.715 38.879 26.105 1.00 38.48 132 TRP F N 1
ATOM 6966 C CA . TRP F 1 161 ? -24.966 38.309 24.988 1.00 37.24 132 TRP F CA 1
ATOM 6967 C C . TRP F 1 161 ? -24.862 36.787 24.949 1.00 37.01 132 TRP F C 1
ATOM 6968 O O . TRP F 1 161 ? -24.523 36.216 23.911 1.00 36.62 132 TRP F O 1
ATOM 6979 N N . PHE F 1 162 ? -25.130 36.115 26.059 1.00 36.75 133 PHE F N 1
ATOM 6980 C CA . PHE F 1 162 ? -25.015 34.664 26.036 1.00 37.66 133 PHE F CA 1
ATOM 6981 C C . PHE F 1 162 ? -26.188 33.915 26.624 1.00 38.43 133 PHE F C 1
ATOM 6982 O O . PHE F 1 162 ? -26.744 34.304 27.648 1.00 38.91 133 PHE F O 1
ATOM 6990 N N . LYS F 1 163 ? -26.560 32.833 25.958 1.00 40.18 134 LYS F N 1
ATOM 6991 C CA . LYS F 1 163 ? -27.627 31.983 26.441 1.00 44.69 134 LYS F CA 1
ATOM 6992 C C . LYS F 1 163 ? -26.889 31.143 27.477 1.00 46.63 134 LYS F C 1
ATOM 6993 O O . LYS F 1 163 ? -25.725 30.800 27.275 1.00 47.19 134 LYS F O 1
ATOM 6999 N N . PRO F 1 164 ? -27.538 30.807 28.599 1.00 48.58 135 PRO F N 1
ATOM 7000 C CA . PRO F 1 164 ? -26.843 30.000 29.611 1.00 49.10 135 PRO F CA 1
ATOM 7001 C C . PRO F 1 164 ? -26.174 28.705 29.123 1.00 48.64 135 PRO F C 1
ATOM 7002 O O . PRO F 1 164 ? -25.259 28.209 29.782 1.00 49.14 135 PRO F O 1
ATOM 7006 N N . GLU F 1 165 ? -26.608 28.156 27.987 1.00 47.67 136 GLU F N 1
ATOM 7007 C CA . GLU F 1 165 ? -25.982 26.927 27.485 1.00 48.08 136 GLU F CA 1
ATOM 7008 C C . GLU F 1 165 ? -24.605 27.250 26.925 1.00 47.29 136 GLU F C 1
ATOM 7009 O O . GLU F 1 165 ? -23.661 26.477 27.073 1.00 47.77 136 GLU F O 1
ATOM 7015 N N . GLU F 1 166 ? -24.506 28.399 26.267 1.00 45.83 137 GLU F N 1
ATOM 7016 C CA . GLU F 1 166 ? -23.256 28.838 25.666 1.00 43.24 137 GLU F CA 1
ATOM 7017 C C . GLU F 1 166 ? -22.111 28.944 26.678 1.00 41.83 137 GLU F C 1
ATOM 7018 O O . GLU F 1 166 ? -20.947 28.853 26.304 1.00 42.10 137 GLU F O 1
ATOM 7024 N N . LEU F 1 167 ? -22.436 29.117 27.958 1.00 39.83 138 LEU F N 1
ATOM 7025 C CA . LEU F 1 167 ? -21.404 29.216 28.988 1.00 38.52 138 LEU F CA 1
ATOM 7026 C C . LEU F 1 167 ? -21.020 27.827 29.497 1.00 38.93 138 LEU F C 1
ATOM 7027 O O . LEU F 1 167 ? -21.839 26.911 29.471 1.00 40.35 138 LEU F O 1
ATOM 7032 N N . VAL F 1 168 ? -19.779 27.666 29.951 1.00 38.42 139 VAL F N 1
ATOM 7033 C CA . VAL F 1 168 ? -19.316 26.377 30.463 1.00 37.88 139 VAL F CA 1
ATOM 7034 C C . VAL F 1 168 ? -18.856 26.463 31.909 1.00 40.02 139 VAL F C 1
ATOM 7035 O O . VAL F 1 168 ? -18.504 27.541 32.407 1.00 40.22 139 VAL F O 1
ATOM 7039 N N . SER F 1 169 ? -18.861 25.310 32.574 1.00 41.61 140 SER F N 1
ATOM 7040 C CA . SER F 1 169 ? -18.433 25.209 33.965 1.00 43.27 140 SER F CA 1
ATOM 7041 C C . SER F 1 169 ? -17.484 24.032 34.141 1.00 44.19 140 SER F C 1
ATOM 7042 O O . SER F 1 169 ? -17.871 22.865 33.992 1.00 45.35 140 SER F O 1
ATOM 7045 N N . PHE F 1 170 ? -16.235 24.348 34.462 1.00 43.50 141 PHE F N 1
ATOM 7046 C CA . PHE F 1 170 ? -15.212 23.335 34.658 1.00 42.77 141 PHE F CA 1
ATOM 7047 C C . PHE F 1 170 ? -14.148 23.975 35.526 1.00 42.56 141 PHE F C 1
ATOM 7048 O O . PHE F 1 170 ? -14.025 25.199 35.555 1.00 42.11 141 PHE F O 1
ATOM 7056 N N . THR F 1 171 ? -13.385 23.166 36.246 1.00 42.55 142 THR F N 1
ATOM 7057 C CA . THR F 1 171 ? -12.323 23.722 37.066 1.00 44.13 142 THR F CA 1
ATOM 7058 C C . THR F 1 171 ? -11.004 23.483 36.333 1.00 44.93 142 THR F C 1
ATOM 7059 O O . THR F 1 171 ? -10.605 22.337 36.099 1.00 44.87 142 THR F O 1
ATOM 7063 N N . SER F 1 172 ? -10.341 24.574 35.951 1.00 45.67 143 SER F N 1
ATOM 7064 C CA . SER F 1 172 ? -9.086 24.463 35.214 1.00 46.02 143 SER F CA 1
ATOM 7065 C C . SER F 1 172 ? -8.011 23.740 36.010 1.00 45.06 143 SER F C 1
ATOM 7066 O O . SER F 1 172 ? -7.935 23.845 37.239 1.00 44.52 143 SER F O 1
ATOM 7069 N N . ASN F 1 173 ? -7.180 23.004 35.286 1.00 43.96 144 ASN F N 1
ATOM 7070 C CA . ASN F 1 173 ? -6.094 22.258 35.891 1.00 44.09 144 ASN F CA 1
ATOM 7071 C C . ASN F 1 173 ? -5.195 23.179 36.714 1.00 44.58 144 ASN F C 1
ATOM 7072 O O . ASN F 1 173 ? -4.678 22.788 37.764 1.00 44.36 144 ASN F O 1
ATOM 7077 N N . SER F 1 174 ? -5.034 24.409 36.233 1.00 44.49 145 SER F N 1
ATOM 7078 C CA . SER F 1 174 ? -4.191 25.393 36.893 1.00 44.61 145 SER F CA 1
ATOM 7079 C C . SER F 1 174 ? -4.866 26.119 38.060 1.00 44.72 145 SER F C 1
ATOM 7080 O O . SER F 1 174 ? -4.280 27.029 38.650 1.00 44.53 145 SER F O 1
ATOM 7083 N N . GLU F 1 175 ? -6.084 25.719 38.407 1.00 44.43 146 GLU F N 1
ATOM 7084 C CA . GLU F 1 175 ? -6.786 26.378 39.507 1.00 43.93 146 GLU F CA 1
ATOM 7085 C C . GLU F 1 175 ? -6.110 26.196 40.857 1.00 42.11 146 GLU F C 1
ATOM 7086 O O . GLU F 1 175 ? -6.017 27.132 41.648 1.00 40.21 146 GLU F O 1
ATOM 7092 N N . LYS F 1 176 ? -5.640 24.981 41.114 1.00 41.49 147 LYS F N 1
ATOM 7093 C CA . LYS F 1 176 ? -4.982 24.673 42.370 1.00 40.17 147 LYS F CA 1
ATOM 7094 C C . LYS F 1 176 ? -3.731 25.515 42.592 1.00 39.65 147 LYS F C 1
ATOM 7095 O O . LYS F 1 176 ? -3.344 25.767 43.733 1.00 40.49 147 LYS F O 1
ATOM 7101 N N . TRP F 1 177 ? -3.097 25.958 41.511 1.00 38.83 148 TRP F N 1
ATOM 7102 C CA . TRP F 1 177 ? -1.891 26.768 41.645 1.00 37.86 148 TRP F CA 1
ATOM 7103 C C . TRP F 1 177 ? -2.145 28.267 41.475 1.00 37.73 148 TRP F C 1
ATOM 7104 O O . TRP F 1 177 ? -1.272 29.082 41.757 1.00 39.06 148 TRP F O 1
ATOM 7115 N N . ILE F 1 178 ? -3.329 28.634 41.007 1.00 36.99 149 ILE F N 1
ATOM 7116 C CA . ILE F 1 178 ? -3.644 30.042 40.834 1.00 37.18 149 ILE F CA 1
ATOM 7117 C C . ILE F 1 178 ? -4.256 30.572 42.119 1.00 39.11 149 ILE F C 1
ATOM 7118 O O . ILE F 1 178 ? -4.000 31.711 42.515 1.00 39.80 149 ILE F O 1
ATOM 7123 N N . TYR F 1 179 ? -5.065 29.734 42.769 1.00 40.70 150 TYR F N 1
ATOM 7124 C CA . TYR F 1 179 ? -5.723 30.099 44.023 1.00 41.59 150 TYR F CA 1
ATOM 7125 C C . TYR F 1 179 ? -5.321 29.199 45.203 1.00 42.96 150 TYR F C 1
ATOM 7126 O O . TYR F 1 179 ? -5.105 29.753 46.307 1.00 43.50 150 TYR F O 1
#

B-factor: mean 39.66, std 15.55, range [12.42, 91.96]